Protein AF-0000000085029391 (afdb_homodimer)

InterPro domains:
  IPR008490 Transposase InsH, N-terminal [PF05598] (33-112)
  IPR025668 Transposase DDE domain [PF13751] (390-514)
  IPR047629 IS1182 transposase [NF033551] (15-514)

Nearest PDB structures (foldseek):
  9bw1-assembly1_P  TM=3.018E-01  e=3.398E-02  Peltigera membranacea
  9bw1-assembly1_P  TM=3.018E-01  e=4.325E-02  Peltigera membranacea

pLDDT: mean 82.7, std 14.96, range [21.61, 97.75]

Foldseek 3Di:
DPPPPVPVPPCPVDDQLVVLVVVDDPLDLLVVLVVLVVVFDPVVLCVQPPPPPDDDDQQDLSLLVSLLLVQCLVQLFDALQRSQVCCQPPSSNVNSRVSDGDHSVSSVVSCVRRQLPCLQVVLLRSLVSLCVVVVFDQQFKQKDKAKFFEPADFPFKDFLVVLVVVQQVLLVVVLVLQVVVCVVCVVPPDHQDRDSHDDLVSLVVVLVVLCVVVVDDPVPADDDPPDDGDPSSVSSVVSVVSSVSNVVSVVLNVLQDDQAGMAGPGFSLWHWEFHPDDPVRDTDTHGIWMKMFIDIPLATNWIDIHRHHQPLVVLVVGQVRSCVSVVAGHQEYAYEQSNDDPQNLVVCVVRNHDYLYHHPCRCVCPPVPCSVVPQLDQVNFDADPVGFGAHPQGFTWDWDDWDFDPPRPVRFIKTKTFTPDCPPPPCCVVNDDDPGTDIDIDRPVVVVSNVSNSVQCPDPVNVVSNVVSCCSVVVLVCCSCPVSVRRHQDDGDDSVSVSSVSSSSSSSNSSVSSVVVVVVVVVVD/DPPCPPPPPPPLPDPQLVVLVVVDDPLDLLVVLVVLVVVFDCVVLCVQPPPPPDDDDQQDLSLLVSLLLVQCLVQLFDALQRSQVCCQPPSSNVNSRVSDGDHSVSSVVSCVRRQLPCLQVVLLRSLVSLCVVVVFAQQFKQKDKAKFFEPADFPFKDFLVVLVVVQQVLLVVVLVLQVVVCVVCVVPPDHQDRDSHDDLVSLVVVLVVLCVVVVDDPVPADDDPPDDGDPSSVSSVVSVVSSVSNVVSVVLNVLQDDQAGMAGPGFSLWHWEFHQDDPVRDTDTHGIWMKMFIDIPLATNWIDIHRHHQPLVVLVVGQVRSCVSVVAGHQEYAYEQSNDDPQNLVVCVVRNHDYQYHHPCRCVCPPVPCSVVPQLDQVNFDADPVGFTAHPQGFTWDWDDWDFDPPRPVRFIKTKTFTPDCPPPPCCVVNDDDPGTDIDTDRPVVVVSNVSNSVQCPDPVNVVSNVVSCCSVVVLVCCSCPVSVRRHQDDGDDSVSVSSVSSSSSSSNSSVSSVVVVVVVVVVD

Solvent-accessible surface area (backbone atoms only — not comparable to full-atom values): 58174 Å² total; per-residue (Å²): 132,82,77,73,74,75,69,80,66,67,76,85,72,73,74,58,52,66,42,33,56,66,62,46,61,89,81,36,66,63,54,59,49,52,58,56,52,69,75,46,80,63,66,74,60,52,68,76,59,73,81,73,80,82,81,85,83,75,74,61,62,68,35,49,51,51,45,53,50,45,38,15,32,72,48,31,68,63,53,51,62,55,52,26,48,33,21,59,40,24,40,65,43,18,45,52,42,66,66,43,62,62,51,35,65,55,51,49,48,48,45,62,66,46,33,50,86,34,28,66,60,50,35,53,52,54,44,49,54,49,34,65,76,67,63,51,54,64,42,49,28,22,38,46,72,48,74,33,40,43,53,48,62,77,84,42,70,47,49,46,68,60,48,51,52,52,50,54,51,45,33,53,51,48,39,53,52,46,54,53,49,30,64,70,32,54,87,74,77,57,72,77,84,79,59,86,70,79,54,66,66,58,53,52,51,50,51,52,50,47,37,62,73,64,64,61,54,81,88,70,54,75,75,67,93,88,60,83,64,51,70,67,55,49,52,50,52,51,50,52,52,51,45,53,49,50,49,50,48,52,49,52,51,59,63,40,44,88,83,42,60,32,20,24,75,74,20,60,55,26,14,66,32,73,38,84,70,44,87,86,66,49,59,42,75,35,40,16,36,29,37,35,39,27,30,26,85,82,29,70,73,35,78,45,76,37,58,51,82,57,60,43,74,46,51,60,61,46,50,51,52,35,26,72,74,68,73,48,75,40,44,33,44,30,37,51,32,70,44,41,42,72,66,54,49,51,51,25,54,73,69,69,25,48,66,48,44,39,39,77,60,44,56,49,57,71,68,34,56,71,60,53,63,31,62,70,37,76,86,59,37,50,64,47,98,87,69,36,42,27,45,88,86,69,38,48,38,40,84,69,50,75,43,72,50,84,91,48,88,82,64,45,60,33,39,32,28,31,42,73,66,52,82,88,45,91,53,40,76,79,58,35,93,58,96,57,56,50,66,45,77,47,45,67,67,57,51,51,52,48,50,51,36,49,56,49,46,71,32,73,65,28,43,50,52,53,52,48,31,53,49,43,38,52,44,48,54,43,40,43,31,67,74,34,63,50,58,57,44,77,52,61,43,62,61,49,34,46,27,50,53,34,45,34,51,42,7,48,42,52,40,51,51,50,52,53,54,51,50,54,51,59,71,71,101,134,87,81,76,74,78,69,80,66,68,81,80,72,70,74,58,49,66,41,33,56,67,60,46,62,88,81,36,66,62,55,59,49,52,58,55,52,69,74,46,79,64,67,75,60,54,69,75,56,73,80,71,81,80,82,82,82,74,73,60,63,67,35,50,51,51,43,54,51,46,38,15,33,73,48,29,68,60,52,51,62,55,53,24,49,33,22,59,39,24,40,67,43,17,44,52,41,66,65,43,62,62,49,35,66,56,51,50,50,49,43,61,65,46,33,50,88,34,27,66,61,50,35,52,52,54,44,47,52,48,34,66,75,67,63,52,54,63,42,49,28,22,40,45,70,49,74,32,39,43,53,48,61,77,83,42,68,47,49,45,67,60,48,52,52,52,50,54,52,46,32,54,50,49,40,53,50,47,53,54,50,30,62,70,32,54,88,74,76,56,72,78,83,79,59,86,68,80,53,66,67,58,52,51,51,50,51,54,51,46,37,62,73,65,65,60,54,81,87,69,54,74,78,66,94,89,61,82,64,51,70,65,54,50,52,49,52,51,50,50,52,50,43,52,49,50,50,51,48,50,48,52,51,60,63,38,44,89,85,42,60,33,22,24,75,73,19,59,54,25,15,64,32,73,40,83,69,44,88,86,66,50,58,43,73,34,40,17,36,31,37,36,39,28,30,26,85,80,30,69,71,34,76,44,76,35,58,50,83,57,59,46,73,46,51,61,60,47,51,51,52,34,26,72,75,68,72,48,74,39,43,34,45,31,38,52,32,68,43,40,41,71,68,54,50,50,52,24,57,73,69,68,26,47,65,48,44,39,39,77,59,42,55,49,57,69,67,33,55,71,60,54,64,31,62,72,38,76,87,58,37,51,66,46,98,88,68,37,42,28,46,89,87,69,38,47,39,40,82,69,50,75,44,70,48,85,91,48,89,81,64,45,59,30,38,32,30,31,42,75,67,53,81,88,46,90,54,41,77,80,58,35,93,59,97,57,56,51,67,45,76,47,45,65,67,57,49,51,51,48,51,51,37,49,58,49,46,71,30,73,66,30,43,51,51,54,52,48,31,53,49,43,38,51,44,48,53,43,40,43,32,67,72,33,62,50,57,57,45,78,52,59,42,62,62,48,34,47,26,50,52,34,44,32,51,43,7,50,43,50,40,52,50,51,52,52,53,51,50,52,50,58,70,69,100

Sequence (1050 aa):
MKNLTVYYGTPKQGILPAFFSECLDITDPVFTFDRFMEEIDLRKYLSKLPAHELGRIRYNPINMLKTVLFGFMDEGCISLRKLEDNCKVNIRYKYLMDGKHPSYRTFGYFINTVLMNQAESLFYEITQEIITKEHVDLDHLYIDGSKFEANANKYSWVWKKGTEKSRFRLFAKISALLEEINEMLSCGGLKAENNSEYAPEYLELILSKLHEIWELDEERFAHGKGHHKSPEQRNYEKLKVYLQKLKEYGKKLSICGENRNSYSKTDHSATFMRIKRDYMGNDQLLPAYNVQVGIADEYIAVLDVNQYRSDMDCFVPLLEKFYEHHGIYPKYPVADAGYGSFNNYLYCSEHGMEACMKFPMFFKETTDKKYHEDPFRAVNFKTTVDGALLCPNGKKFKFVYRKNIQGNQYGRQEEIYECEDCNGCPYAERCKKTPHNRRISLNRELTKVHADVIGRLTDTRGFLLRRNRAIQAEGTFGVMKNDREYDRIVRRGMDSVKMEVFLVSIGFNLYKYHRKQQAHMDMAAMKNLTVYYGTPKQGILPAFFSECLDITDPVFTFDRFMEEIDLRKYLSKLPAHELGRIRYNPINMLKTVLFGFMDEGCISLRKLEDNCKVNIRYKYLMDGKHPSYRTFGYFINTVLMNQAESLFYEITQEIITKEHVDLDHLYIDGSKFEANANKYSWVWKKGTEKSRFRLFAKISALLEEINEMLSCGGLKAENNSEYAPEYLELILSKLHEIWELDEERFAHGKGHHKSPEQRNYEKLKVYLQKLKEYGKKLSICGENRNSYSKTDHSATFMRIKRDYMGNDQLLPAYNVQVGIADEYIAVLDVNQYRSDMDCFVPLLEKFYEHHGIYPKYPVADAGYGSFNNYLYCSEHGMEACMKFPMFFKETTDKKYHEDPFRAVNFKTTVDGALLCPNGKKFKFVYRKNIQGNQYGRQEEIYECEDCNGCPYAERCKKTPHNRRISLNRELTKVHADVIGRLTDTRGFLLRRNRAIQAEGTFGVMKNDREYDRIVRRGMDSVKMEVFLVSIGFNLYKYHRKQQAHMDMAA

Secondary structure (DSSP, 8-state):
-------------SSHHHHHHHTS-TT-HHHHHHHHHHTS-GGGGGTTS----SSS----HHHHHHHHHHHHHHHSS--HHHHHHHHHHBHHHHHHTTT----HHHHHHHIIIIITTTHHHHHHHHHHHHHHHHT---SEEEEEEEEEE-SS-TT-EEEHHHHHHHHHHHHHHHHHHHHHHHHHHGGGT--PPP-SS--HHHHHHHHHHHHHHTT--GGG---STT----HHHHHHHHHHHHHHHHHHHHHHHHHH-SS-SEEESSSTT-EEEEEE--TTS-EEEEEEEEEEEEEETTEEEEEEEES-S-GGGGHHHHHHHHHHHHSS--SEEEE-GGG--HHHHHHHHHTT---EE--TTHHHHHT-HHHHT-TTSGGGPEEPTTS-EE-TTSPBEEEEEEEEPTT-TT--EEEEEEES--TT-TTHHHH-SSSSPPEEEE-HHHHHHHHHHHHHHHSHHHHHHHHHHHHHHHHHHHIIIIIS---B--S-SHHHHHHHHHHHHHHHHHHHHHHHHHHHHHHH-/-------------SHHHHHHHHTS-TT-HHHHHHHHHHTS-GGGGGTTS----SSS----HHHHHHHHHHHHHHHSS--HHHHHHHHHHBHHHHHHTTT----HHHHHHHIIIIITTTHHHHHHHHHHHHHHHHT---SEEEEEEEEEE-SS-TT-EEEHHHHHHHHHHHHHHHHHHHHHHHHHHGGGT--PPP-SS--HHHHHHHHHHHHHHTT--GGG---STT----HHHHHHHHHHHHHHHHHHHHHHHHHH-SS-SEEESSSTT-EEEEEE--TTS-EEEEEEEEEEEEEETTEEEEEEEES-S-GGGGHHHHHHHHHHHHSS--SEEEE-GGG--HHHHHHHHHTT---EE--TTHHHHHT-HHHHT-TTSGGGPEEPTTS-EE-TTSPBEEEEEEEEPTT-TT--EEEEEEES--TT-TTHHHH-SSSSPPEEEE-HHHHHHHHHHHHHHHSHHHHHHHHHHHHHHH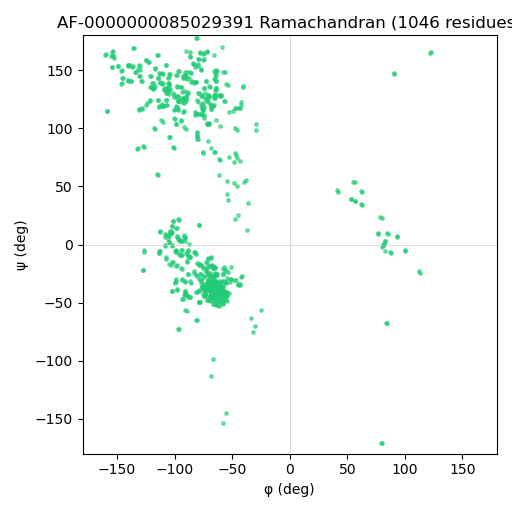HHHHIIIIIS---B--S-SHHHHHHHHHHHHHHHHHHHHHHHHHHHHHHH-

Radius of gyration: 37.94 Å; Cα contacts (8 Å, |Δi|>4): 1454; chains: 2; bounding box: 98×100×116 Å

Organism: Acidaminococcus fermentans (strain ATCC 25085 / DSM 20731 / CCUG 9996 / CIP 106432 / VR4) (NCBI:txid591001)

Structure (mmCIF, N/CA/C/O backbone):
data_AF-0000000085029391-model_v1
#
loop_
_entity.id
_entity.type
_entity.pdbx_description
1 polymer 'Transposase IS4 family protein'
#
loop_
_atom_site.group_PDB
_atom_site.id
_atom_site.type_symbol
_atom_site.label_atom_id
_atom_site.label_alt_id
_atom_site.label_comp_id
_atom_site.label_asym_id
_atom_site.label_entity_id
_atom_site.label_seq_id
_atom_site.pdbx_PDB_ins_code
_atom_site.Cartn_x
_atom_site.Cartn_y
_atom_site.Cartn_z
_atom_site.occupancy
_atom_site.B_iso_or_equiv
_atom_site.auth_seq_id
_atom_site.auth_comp_id
_atom_site.auth_asym_id
_atom_site.auth_atom_id
_atom_site.pdbx_PDB_model_num
ATOM 1 N N . MET A 1 1 ? 47.875 -25.531 -34.531 1 21.61 1 MET A N 1
ATOM 2 C CA . MET A 1 1 ? 46.656 -24.844 -34.156 1 21.61 1 MET A CA 1
ATOM 3 C C . MET A 1 1 ? 46.594 -24.578 -32.656 1 21.61 1 MET A C 1
ATOM 5 O O . MET A 1 1 ? 46.188 -25.453 -31.891 1 21.61 1 MET A O 1
ATOM 9 N N . LYS A 1 2 ? 47.562 -23.844 -32.031 1 22.62 2 LYS A N 1
ATOM 10 C CA . LYS A 1 2 ? 48 -23.766 -30.656 1 22.62 2 LYS A CA 1
ATOM 11 C C . LYS A 1 2 ? 46.938 -23.141 -29.766 1 22.62 2 LYS A C 1
ATOM 13 O O . LYS A 1 2 ? 46.5 -22.016 -30.016 1 22.62 2 LYS A O 1
ATOM 18 N N . ASN A 1 3 ? 46 -24.016 -29.359 1 22.92 3 ASN A N 1
ATOM 19 C CA . ASN A 1 3 ? 44.719 -23.844 -28.656 1 22.92 3 ASN A CA 1
ATOM 20 C C . ASN A 1 3 ? 44.906 -23.078 -27.344 1 22.92 3 ASN A C 1
ATOM 22 O O . ASN A 1 3 ? 45.406 -23.641 -26.375 1 22.92 3 ASN A O 1
ATOM 26 N N . LEU A 1 4 ? 45.5 -21.906 -27.375 1 23.83 4 LEU A N 1
ATOM 27 C CA . LEU A 1 4 ? 45.938 -21.094 -26.219 1 23.83 4 LEU A CA 1
ATOM 28 C C . LEU A 1 4 ? 44.75 -20.734 -25.344 1 23.83 4 LEU A C 1
ATOM 30 O O . LEU A 1 4 ? 43.844 -20 -25.781 1 23.83 4 LEU A O 1
ATOM 34 N N . THR A 1 5 ? 44.219 -21.703 -24.609 1 25.64 5 THR A N 1
ATOM 35 C CA . THR A 1 5 ? 43.156 -21.656 -23.609 1 25.64 5 THR A CA 1
ATOM 36 C C . THR A 1 5 ? 43.375 -20.531 -22.609 1 25.64 5 THR A C 1
ATOM 38 O O . THR A 1 5 ? 44.406 -20.531 -21.891 1 25.64 5 THR A O 1
ATOM 41 N N . VAL A 1 6 ? 43.219 -19.297 -23.016 1 26.09 6 VAL A N 1
ATOM 42 C CA . VAL A 1 6 ? 43.5 -18.078 -22.266 1 26.09 6 VAL A CA 1
ATOM 43 C C . VAL A 1 6 ? 42.906 -18.203 -20.859 1 26.09 6 VAL A C 1
ATOM 45 O O . VAL A 1 6 ? 41.688 -18.359 -20.703 1 26.09 6 VAL A O 1
ATOM 48 N N . TYR A 1 7 ? 43.562 -18.938 -20 1 25.64 7 TYR A N 1
ATOM 49 C CA . TYR A 1 7 ? 43.344 -19.031 -18.547 1 25.64 7 TYR A CA 1
ATOM 50 C C . TYR A 1 7 ? 43.125 -17.656 -17.953 1 25.64 7 TYR A C 1
ATOM 52 O O . TYR A 1 7 ? 43.938 -16.75 -18.094 1 25.64 7 TYR A O 1
ATOM 60 N N . TYR A 1 8 ? 42 -17.125 -18.234 1 28.2 8 TYR A N 1
ATOM 61 C CA . TYR A 1 8 ? 41.625 -15.805 -17.734 1 28.2 8 TYR A CA 1
ATOM 62 C C . TYR A 1 8 ? 41.969 -15.672 -16.25 1 28.2 8 TYR A C 1
ATOM 64 O O . TYR A 1 8 ? 41.062 -15.797 -15.406 1 28.2 8 TYR A O 1
ATOM 72 N N . GLY A 1 9 ? 43 -16.484 -15.789 1 30.05 9 GLY A N 1
ATOM 73 C CA . GLY A 1 9 ? 43.562 -16.203 -14.469 1 30.05 9 GLY A CA 1
ATOM 74 C C . GLY A 1 9 ? 44.031 -14.773 -14.297 1 30.05 9 GLY A C 1
ATOM 75 O O . GLY A 1 9 ? 45.125 -14.414 -14.773 1 30.05 9 GLY A O 1
ATOM 76 N N . THR A 1 10 ? 43.375 -13.812 -14.797 1 28.16 10 THR A N 1
ATOM 77 C CA . THR A 1 10 ? 44.062 -12.539 -14.68 1 28.16 10 THR A CA 1
ATOM 78 C C . THR A 1 10 ? 44.688 -12.383 -13.281 1 28.16 10 THR A C 1
ATOM 80 O O . THR A 1 10 ? 44.062 -12.766 -12.289 1 28.16 10 THR A O 1
ATOM 83 N N . PRO A 1 11 ? 45.969 -12.266 -13.109 1 28.12 11 PRO A N 1
ATOM 84 C CA . PRO A 1 11 ? 46.75 -11.82 -11.938 1 28.12 11 PRO A CA 1
ATOM 85 C C . PRO A 1 11 ? 46.062 -10.672 -11.195 1 28.12 11 PRO A C 1
ATOM 87 O O . PRO A 1 11 ? 46.719 -9.844 -10.57 1 28.12 11 PRO A O 1
ATOM 90 N N . LYS A 1 12 ? 44.938 -10.359 -11.414 1 30.16 12 LYS A N 1
ATOM 91 C CA . LYS A 1 12 ? 44.312 -9.312 -10.602 1 30.16 12 LYS A CA 1
ATOM 92 C C . LYS A 1 12 ? 44.719 -9.438 -9.141 1 30.16 12 LYS A C 1
ATOM 94 O O . LYS A 1 12 ? 44.156 -10.242 -8.398 1 30.16 12 LYS A O 1
ATOM 99 N N . GLN A 1 13 ? 45.844 -9.492 -8.586 1 31.36 13 GLN A N 1
ATOM 100 C CA . GLN A 1 13 ? 46.812 -9.406 -7.504 1 31.36 13 GLN A CA 1
ATOM 101 C C . GLN A 1 13 ? 46.344 -8.469 -6.406 1 31.36 13 GLN A C 1
ATOM 103 O O . GLN A 1 13 ? 46.844 -8.508 -5.281 1 31.36 13 GLN A O 1
ATOM 108 N N . GLY A 1 14 ? 46.031 -7.188 -6.727 1 31.88 14 GLY A N 1
ATOM 109 C CA . GLY A 1 14 ? 46.094 -5.969 -5.934 1 31.88 14 GLY A CA 1
ATOM 110 C C . GLY A 1 14 ? 45.25 -6.035 -4.68 1 31.88 14 GLY A C 1
ATOM 111 O O . GLY A 1 14 ? 44.406 -6.938 -4.535 1 31.88 14 GLY A O 1
ATOM 112 N N . ILE A 1 15 ? 45.312 -4.961 -3.545 1 37.5 15 ILE A N 1
ATOM 113 C CA . ILE A 1 15 ? 45 -4.453 -2.211 1 37.5 15 ILE A CA 1
ATOM 114 C C . ILE A 1 15 ? 43.5 -4.398 -2.018 1 37.5 15 ILE A C 1
ATOM 116 O O . ILE A 1 15 ? 43 -4.602 -0.909 1 37.5 15 ILE A O 1
ATOM 120 N N . LEU A 1 16 ? 42.625 -4.367 -3.047 1 44.44 16 LEU A N 1
ATOM 121 C CA . LEU A 1 16 ? 41.281 -3.838 -2.98 1 44.44 16 LEU A CA 1
ATOM 122 C C . LEU A 1 16 ? 40.281 -4.922 -2.559 1 44.44 16 LEU A C 1
ATOM 124 O O . LEU A 1 16 ? 39.438 -4.695 -1.687 1 44.44 16 LEU A O 1
ATOM 128 N N . PRO A 1 17 ? 40.219 -6.035 -3.312 1 48.47 17 PRO A N 1
ATOM 129 C CA . PRO A 1 17 ? 39.219 -7.008 -2.852 1 48.47 17 PRO A CA 1
ATOM 130 C C . PRO A 1 17 ? 39.531 -7.543 -1.454 1 48.47 17 PRO A C 1
ATOM 132 O O . PRO A 1 17 ? 38.594 -7.773 -0.666 1 48.47 17 PRO A O 1
ATOM 135 N N . ALA A 1 18 ? 40.812 -7.926 -1.28 1 50.72 18 ALA A N 1
ATOM 136 C CA . ALA A 1 18 ? 41.219 -8.328 0.064 1 50.72 18 ALA A CA 1
ATOM 137 C C . ALA A 1 18 ? 40.844 -7.258 1.089 1 50.72 18 ALA A C 1
ATOM 139 O O . ALA A 1 18 ? 40.438 -7.578 2.209 1 50.72 18 ALA A O 1
ATOM 140 N N . PHE A 1 19 ? 40.875 -6.086 0.433 1 60.16 19 PHE A N 1
ATOM 141 C CA . PHE A 1 19 ? 40.562 -4.926 1.264 1 60.16 19 PHE A CA 1
ATOM 142 C C . PHE A 1 19 ? 39.062 -4.902 1.636 1 60.16 19 PHE A C 1
ATOM 144 O O . PHE A 1 19 ? 38.719 -4.672 2.795 1 60.16 19 PHE A O 1
ATOM 151 N N . PHE A 1 20 ? 38.281 -5.418 0.651 1 68.31 20 PHE A N 1
ATOM 152 C CA . PHE A 1 20 ? 36.844 -5.344 0.966 1 68.31 20 PHE A CA 1
ATOM 153 C C . PHE A 1 20 ? 36.469 -6.414 1.979 1 68.31 20 PHE A C 1
ATOM 155 O O . PHE A 1 20 ? 35.656 -6.164 2.871 1 68.31 20 PHE A O 1
ATOM 162 N N . SER A 1 21 ? 37.125 -7.5 1.788 1 73.06 21 SER A N 1
ATOM 163 C CA . SER A 1 21 ? 36.812 -8.602 2.699 1 73.06 21 SER A CA 1
ATOM 164 C C . SER A 1 21 ? 37.25 -8.273 4.125 1 73.06 21 SER A C 1
ATOM 166 O O . SER A 1 21 ? 36.594 -8.68 5.086 1 73.06 21 SER A O 1
ATOM 168 N N . GLU A 1 22 ? 38.219 -7.477 4.152 1 74.44 22 GLU A N 1
ATOM 169 C CA . GLU A 1 22 ? 38.75 -7.133 5.473 1 74.44 22 GLU A CA 1
ATOM 170 C C . GLU A 1 22 ? 37.875 -6.098 6.164 1 74.44 22 GLU A C 1
ATOM 172 O O . GLU A 1 22 ? 37.875 -5.984 7.391 1 74.44 22 GLU A O 1
ATOM 177 N N . CYS A 1 23 ? 37.125 -5.516 5.324 1 75.94 23 CYS A N 1
ATOM 178 C CA . CYS A 1 23 ? 36.281 -4.461 5.867 1 75.94 23 CYS A CA 1
ATOM 179 C C . CYS A 1 23 ? 34.938 -5.031 6.359 1 75.94 23 CYS A C 1
ATOM 181 O O . CYS A 1 23 ? 34.156 -4.32 6.98 1 75.94 23 CYS A O 1
ATOM 183 N N . LEU A 1 24 ? 34.75 -6.395 6.105 1 84.31 24 LEU A N 1
ATOM 184 C CA . LEU A 1 24 ? 33.5 -7 6.469 1 84.31 24 LEU A CA 1
ATOM 185 C C . LEU A 1 24 ? 33.656 -7.961 7.641 1 84.31 24 LEU A C 1
ATOM 187 O O . LEU A 1 24 ? 34.719 -8.531 7.832 1 84.31 24 LEU A O 1
ATOM 191 N N . ASP A 1 25 ? 32.656 -8.023 8.438 1 83.38 25 ASP A N 1
ATOM 192 C CA . ASP A 1 25 ? 32.656 -8.992 9.523 1 83.38 25 ASP A CA 1
ATOM 193 C C . ASP A 1 25 ? 32.625 -10.422 8.992 1 83.38 25 ASP A C 1
ATOM 195 O O . ASP A 1 25 ? 32.031 -10.688 7.945 1 83.38 25 ASP A O 1
ATOM 199 N N . ILE A 1 26 ? 33.156 -11.312 9.633 1 80.62 26 ILE A N 1
ATOM 200 C CA . ILE A 1 26 ? 33.281 -12.703 9.227 1 80.62 26 ILE A CA 1
ATOM 201 C C . ILE A 1 26 ? 31.891 -13.328 9.086 1 80.62 26 ILE A C 1
ATOM 203 O O . ILE A 1 26 ? 31.688 -14.227 8.266 1 80.62 26 ILE A O 1
ATOM 207 N N . THR A 1 27 ? 30.938 -12.766 9.805 1 84.69 27 THR A N 1
ATOM 208 C CA . THR A 1 27 ? 29.609 -13.359 9.789 1 84.69 27 THR A CA 1
ATOM 209 C C . THR A 1 27 ? 28.703 -12.617 8.82 1 84.69 27 THR A C 1
ATOM 211 O O . THR A 1 27 ? 27.484 -12.82 8.82 1 84.69 27 THR A O 1
ATOM 214 N N . ASP A 1 28 ? 29.359 -11.859 8.039 1 90.5 28 ASP A N 1
ATOM 215 C CA . ASP A 1 28 ? 28.562 -11.094 7.098 1 90.5 28 ASP A CA 1
ATOM 216 C C . ASP A 1 28 ? 27.828 -12.008 6.121 1 90.5 28 ASP A C 1
ATOM 218 O O . ASP A 1 28 ? 28.391 -13 5.652 1 90.5 28 ASP A O 1
ATOM 222 N N . PRO A 1 29 ? 26.609 -11.695 5.785 1 92.69 29 PRO A N 1
ATOM 223 C CA . PRO A 1 29 ? 25.797 -12.547 4.914 1 92.69 29 PRO A CA 1
ATOM 224 C C . PRO A 1 29 ? 26.438 -12.789 3.551 1 92.69 29 PRO A C 1
ATOM 226 O O . PRO A 1 29 ? 26.188 -13.82 2.922 1 92.69 29 PRO A O 1
ATOM 229 N N . VAL A 1 30 ? 27.281 -11.914 3.09 1 94.19 30 VAL A N 1
ATOM 230 C CA . VAL A 1 30 ? 27.875 -12.031 1.757 1 94.19 30 VAL A CA 1
ATOM 231 C C . VAL A 1 30 ? 28.797 -13.242 1.706 1 94.19 30 VAL A C 1
ATOM 233 O O . VAL A 1 30 ? 28.922 -13.891 0.666 1 94.19 30 VAL A O 1
ATOM 236 N N . PHE A 1 31 ? 29.469 -13.578 2.797 1 91.56 31 PHE A N 1
ATOM 237 C CA . PHE A 1 31 ? 30.391 -14.711 2.82 1 91.56 31 PHE A CA 1
ATOM 238 C C . PHE A 1 31 ? 29.625 -16.031 2.822 1 91.56 31 PHE A C 1
ATOM 240 O O . PHE A 1 31 ? 30.016 -16.984 2.141 1 91.56 31 PHE A O 1
ATOM 247 N N . THR A 1 32 ? 28.531 -16.078 3.629 1 92.25 32 THR A N 1
ATOM 248 C CA . THR A 1 32 ? 27.672 -17.266 3.6 1 92.25 32 THR A CA 1
ATOM 249 C C . THR A 1 32 ? 27.109 -17.484 2.201 1 92.25 32 THR A C 1
ATOM 251 O O . THR A 1 32 ? 27.062 -18.625 1.719 1 92.25 32 THR A O 1
ATOM 254 N N . PHE A 1 33 ? 26.688 -16.438 1.604 1 96.19 33 PHE A N 1
ATOM 255 C CA . PHE A 1 33 ? 26.125 -16.484 0.261 1 96.19 33 PHE A CA 1
ATOM 256 C C . PHE A 1 33 ? 27.156 -16.969 -0.748 1 96.19 33 PHE A C 1
ATOM 258 O O . PHE A 1 33 ? 26.875 -17.859 -1.551 1 96.19 33 PHE A O 1
ATOM 265 N N . ASP A 1 34 ? 28.328 -16.375 -0.683 1 93.38 34 ASP A N 1
ATOM 266 C CA . ASP A 1 34 ? 29.375 -16.703 -1.648 1 93.38 34 ASP A CA 1
ATOM 267 C C . ASP A 1 34 ? 29.812 -18.156 -1.526 1 93.38 34 ASP A C 1
ATOM 269 O O . ASP A 1 34 ? 30.031 -18.828 -2.535 1 93.38 34 ASP A O 1
ATOM 273 N N . ARG A 1 35 ? 29.922 -18.625 -0.327 1 91.88 35 ARG A N 1
ATOM 274 C CA . ARG A 1 35 ? 30.281 -20.016 -0.091 1 91.88 35 ARG A CA 1
ATOM 275 C C . ARG A 1 35 ? 29.203 -20.969 -0.623 1 91.88 35 ARG A C 1
ATOM 277 O O . ARG A 1 35 ? 29.5 -22 -1.197 1 91.88 35 ARG A O 1
ATOM 284 N N . PHE A 1 36 ? 28.031 -20.609 -0.406 1 94.62 36 PHE A N 1
ATOM 285 C CA . PHE A 1 36 ? 26.906 -21.406 -0.87 1 94.62 36 PHE A CA 1
ATOM 286 C C . PHE A 1 36 ? 26.875 -21.469 -2.393 1 94.62 36 PHE A C 1
ATOM 288 O O . PHE A 1 36 ? 26.625 -22.531 -2.971 1 94.62 36 PHE A O 1
ATOM 295 N N . MET A 1 37 ? 27.125 -20.375 -3.074 1 93.94 37 MET A N 1
ATOM 296 C CA . MET A 1 37 ? 27.062 -20.281 -4.531 1 93.94 37 MET A CA 1
ATOM 297 C C . MET A 1 37 ? 28.188 -21.094 -5.172 1 93.94 37 MET A C 1
ATOM 299 O O . MET A 1 37 ? 28.062 -21.547 -6.312 1 93.94 37 MET A O 1
ATOM 303 N N . GLU A 1 38 ? 29.266 -21.234 -4.488 1 90.44 38 GLU A N 1
ATOM 304 C CA . GLU A 1 38 ? 30.391 -22 -5.016 1 90.44 38 GLU A CA 1
ATOM 305 C C . GLU A 1 38 ? 30.031 -23.484 -5.152 1 90.44 38 GLU A C 1
ATOM 307 O O . GLU A 1 38 ? 30.641 -24.203 -5.941 1 90.44 38 GLU A O 1
ATOM 312 N N . GLU A 1 39 ? 29.062 -23.875 -4.461 1 89.81 39 GLU A N 1
ATOM 313 C CA . GLU A 1 39 ? 28.656 -25.281 -4.484 1 89.81 39 GLU A CA 1
ATOM 314 C C . GLU A 1 39 ? 27.688 -25.562 -5.637 1 89.81 39 GLU A C 1
ATOM 316 O O . GLU A 1 39 ? 27.406 -26.719 -5.957 1 89.81 39 GLU A O 1
ATOM 321 N N . ILE A 1 40 ? 27.219 -24.562 -6.238 1 91.06 40 ILE A N 1
ATOM 322 C CA . ILE A 1 40 ? 26.281 -24.703 -7.34 1 91.06 40 ILE A CA 1
ATOM 323 C C . ILE A 1 40 ? 26.984 -24.438 -8.664 1 91.06 40 ILE A C 1
ATOM 325 O O . ILE A 1 40 ? 27.844 -23.547 -8.758 1 91.06 40 ILE A O 1
ATOM 329 N N . ASP A 1 41 ? 26.719 -25.234 -9.641 1 87.81 41 ASP A N 1
ATOM 330 C CA . ASP A 1 41 ? 27.297 -25 -10.961 1 87.81 41 ASP A CA 1
ATOM 331 C C . ASP A 1 41 ? 26.531 -23.922 -11.719 1 87.81 41 ASP A C 1
ATOM 333 O O . ASP A 1 41 ? 25.625 -24.219 -12.508 1 87.81 41 ASP A O 1
ATOM 337 N N . LEU A 1 42 ? 26.953 -22.75 -11.562 1 87.75 42 LEU A N 1
ATOM 338 C CA . LEU A 1 42 ? 26.281 -21.609 -12.156 1 87.75 42 LEU A CA 1
ATOM 339 C C . LEU A 1 42 ? 26.625 -21.469 -13.641 1 87.75 42 LEU A C 1
ATOM 341 O O . LEU A 1 42 ? 25.922 -20.781 -14.383 1 87.75 42 LEU A O 1
ATOM 345 N N . ARG A 1 43 ? 27.641 -22.094 -14.109 1 84.62 43 ARG A N 1
ATOM 346 C CA . ARG A 1 43 ? 28.125 -21.953 -15.484 1 84.62 43 ARG A CA 1
ATOM 347 C C . ARG A 1 43 ? 27.109 -22.516 -16.469 1 84.62 43 ARG A C 1
ATOM 349 O O . ARG A 1 43 ? 27.016 -22.047 -17.609 1 84.62 43 ARG A O 1
ATOM 356 N N . LYS A 1 44 ? 26.344 -23.438 -16.016 1 85 44 LYS A N 1
ATOM 357 C CA . LYS A 1 44 ? 25.344 -24.062 -16.875 1 85 44 LYS A CA 1
ATOM 358 C C . LYS A 1 44 ? 24.281 -23.062 -17.328 1 85 44 LYS A C 1
ATOM 360 O O . LYS A 1 44 ? 23.672 -23.219 -18.375 1 85 44 LYS A O 1
ATOM 365 N N . TYR A 1 45 ? 24.125 -22.078 -16.562 1 83.31 45 TYR A N 1
ATOM 366 C CA . TYR A 1 45 ? 23.047 -21.125 -16.828 1 83.31 45 TYR A CA 1
ATOM 367 C C . TYR A 1 45 ? 23.578 -19.953 -17.641 1 83.31 45 TYR A C 1
ATOM 369 O O . TYR A 1 45 ? 22.812 -19.062 -18.047 1 83.31 45 TYR A O 1
ATOM 377 N N . LEU A 1 46 ? 24.891 -19.906 -17.891 1 81.19 46 LEU A N 1
ATOM 378 C CA . LEU A 1 46 ? 25.5 -18.781 -18.578 1 81.19 46 LEU A CA 1
ATOM 379 C C . LEU A 1 46 ? 25.812 -19.141 -20.031 1 81.19 46 LEU A C 1
ATOM 381 O O . LEU A 1 46 ? 26.469 -18.375 -20.734 1 81.19 46 LEU A O 1
ATOM 385 N N . SER A 1 47 ? 25.344 -20.25 -20.531 1 71.69 47 SER A N 1
ATOM 386 C CA . SER A 1 47 ? 25.672 -20.75 -21.859 1 71.69 47 SER A CA 1
ATOM 387 C C . SER A 1 47 ? 25.047 -19.875 -22.938 1 71.69 47 SER A C 1
ATOM 389 O O . SER A 1 47 ? 25.562 -19.781 -24.062 1 71.69 47 SER A O 1
ATOM 391 N N . LYS A 1 48 ? 24 -19.203 -22.609 1 66.44 48 LYS A N 1
ATOM 392 C CA . LYS A 1 48 ? 23.266 -18.453 -23.625 1 66.44 48 LYS A CA 1
ATOM 393 C C . LYS A 1 48 ? 23.922 -17.078 -23.859 1 66.44 48 LYS A C 1
ATOM 395 O O . LYS A 1 48 ? 23.469 -16.312 -24.703 1 66.44 48 LYS A O 1
ATOM 400 N N . LEU A 1 49 ? 24.875 -16.781 -23.062 1 69.31 49 LEU A N 1
ATOM 401 C CA . LEU A 1 49 ? 25.484 -15.469 -23.281 1 69.31 49 LEU A CA 1
ATOM 402 C C . LEU A 1 49 ? 26.312 -15.453 -24.562 1 69.31 49 LEU A C 1
ATOM 404 O O . LEU A 1 49 ? 27.125 -16.359 -24.797 1 69.31 49 LEU A O 1
ATOM 408 N N . PRO A 1 50 ? 25.703 -14.781 -25.688 1 60.91 50 PRO A N 1
ATOM 409 C CA . PRO A 1 50 ? 26.438 -14.734 -26.969 1 60.91 50 PRO A CA 1
ATOM 410 C C . PRO A 1 50 ? 27.922 -14.438 -26.766 1 60.91 50 PRO A C 1
ATOM 412 O O . PRO A 1 50 ? 28.297 -13.703 -25.859 1 60.91 50 PRO A O 1
ATOM 415 N N . ALA A 1 51 ? 28.766 -15.398 -27.281 1 52.91 51 ALA A N 1
ATOM 416 C CA . ALA A 1 51 ? 30.188 -15.133 -27.344 1 52.91 51 ALA A CA 1
ATOM 417 C C . ALA A 1 51 ? 30.469 -13.758 -27.969 1 52.91 51 ALA A C 1
ATOM 419 O O . ALA A 1 51 ? 30.203 -13.531 -29.141 1 52.91 51 ALA A O 1
ATOM 420 N N . HIS A 1 52 ? 29.969 -12.672 -27.609 1 48.44 52 HIS A N 1
ATOM 421 C CA . HIS A 1 52 ? 30.25 -11.453 -28.359 1 48.44 52 HIS A CA 1
ATOM 422 C C . HIS A 1 52 ? 31.75 -11.32 -28.641 1 48.44 52 HIS A C 1
ATOM 424 O O . HIS A 1 52 ? 32.562 -11.422 -27.734 1 48.44 52 HIS A O 1
ATOM 430 N N . GLU A 1 53 ? 32.312 -11.641 -29.844 1 41.66 53 GLU A N 1
ATOM 431 C CA . GLU A 1 53 ? 33.562 -11.25 -30.453 1 41.66 53 GLU A CA 1
ATOM 432 C C . GLU A 1 53 ? 33.969 -9.844 -30.031 1 41.66 53 GLU A C 1
ATOM 434 O O . GLU A 1 53 ? 35.156 -9.5 -30.047 1 41.66 53 GLU A O 1
ATOM 439 N N . LEU A 1 54 ? 33.344 -8.711 -30.562 1 38.69 54 LEU A N 1
ATOM 440 C CA . LEU A 1 54 ? 33.906 -7.363 -30.641 1 38.69 54 LEU A CA 1
ATOM 441 C C . LEU A 1 54 ? 34.344 -6.887 -29.266 1 38.69 54 LEU A C 1
ATOM 443 O O . LEU A 1 54 ? 34.031 -7.52 -28.25 1 38.69 54 LEU A O 1
ATOM 447 N N . GLY A 1 55 ? 34.188 -5.355 -28.891 1 37.94 55 GLY A N 1
ATOM 448 C CA . GLY A 1 55 ? 34.844 -4.297 -28.141 1 37.94 55 GLY A CA 1
ATOM 449 C C . GLY A 1 55 ? 34.812 -4.523 -26.641 1 37.94 55 GLY A C 1
ATOM 450 O O . GLY A 1 55 ? 35.844 -4.703 -26 1 37.94 55 GLY A O 1
ATOM 451 N N . ARG A 1 56 ? 34 -3.561 -25.828 1 44.25 56 ARG A N 1
ATOM 452 C CA . ARG A 1 56 ? 34.125 -3.189 -24.422 1 44.25 56 ARG A CA 1
ATOM 453 C C . ARG A 1 56 ? 33.938 -4.406 -23.531 1 44.25 56 ARG A C 1
ATOM 455 O O . ARG A 1 56 ? 32.969 -5.145 -23.656 1 44.25 56 ARG A O 1
ATOM 462 N N . ILE A 1 57 ? 34.969 -4.938 -23.047 1 48.22 57 ILE A N 1
ATOM 463 C CA . ILE A 1 57 ? 35.25 -6.047 -22.156 1 48.22 57 ILE A CA 1
ATOM 464 C C . ILE A 1 57 ? 34.094 -6.234 -21.188 1 48.22 57 ILE A C 1
ATOM 466 O O . ILE A 1 57 ? 33.75 -5.32 -20.438 1 48.22 57 ILE A O 1
ATOM 470 N N . ARG A 1 58 ? 33.094 -7.273 -21.281 1 63.47 58 ARG A N 1
ATOM 471 C CA . ARG A 1 58 ? 31.938 -7.867 -20.625 1 63.47 58 ARG A CA 1
ATOM 472 C C . ARG A 1 58 ? 32.219 -8.156 -19.156 1 63.47 58 ARG A C 1
ATOM 474 O O . ARG A 1 58 ? 33.344 -8.539 -18.797 1 63.47 58 ARG A O 1
ATOM 481 N N . TYR A 1 59 ? 31.75 -7.703 -18.141 1 83.88 59 TYR A N 1
ATOM 482 C CA . TYR A 1 59 ? 31.781 -8.086 -16.734 1 83.88 59 TYR A CA 1
ATOM 483 C C . TYR A 1 59 ? 31.656 -9.602 -16.578 1 83.88 59 TYR A C 1
ATOM 485 O O . TYR A 1 59 ? 31.078 -10.266 -17.438 1 83.88 59 TYR A O 1
ATOM 493 N N . ASN A 1 60 ? 32.531 -10.211 -15.656 1 87 60 ASN A N 1
ATOM 494 C CA . ASN A 1 60 ? 32.406 -11.633 -15.367 1 87 60 ASN A CA 1
ATOM 495 C C . ASN A 1 60 ? 30.969 -12.039 -15.117 1 87 60 ASN A C 1
ATOM 497 O O . ASN A 1 60 ? 30.328 -11.547 -14.18 1 87 60 ASN A O 1
ATOM 501 N N . PRO A 1 61 ? 30.469 -12.914 -15.977 1 88.75 61 PRO A N 1
ATOM 502 C CA . PRO A 1 61 ? 29.062 -13.258 -15.867 1 88.75 61 PRO A CA 1
ATOM 503 C C . PRO A 1 61 ? 28.719 -13.953 -14.555 1 88.75 61 PRO A C 1
ATOM 505 O O . PRO A 1 61 ? 27.594 -13.82 -14.055 1 88.75 61 PRO A O 1
ATOM 508 N N . ILE A 1 62 ? 29.625 -14.727 -14.047 1 90.75 62 ILE A N 1
ATOM 509 C CA . ILE A 1 62 ? 29.391 -15.398 -12.781 1 90.75 62 ILE A CA 1
ATOM 510 C C . ILE A 1 62 ? 29.234 -14.367 -11.664 1 90.75 62 ILE A C 1
ATOM 512 O O . ILE A 1 62 ? 28.328 -14.477 -10.836 1 90.75 62 ILE A O 1
ATOM 516 N N . ASN A 1 63 ? 30.109 -13.383 -11.68 1 92.5 63 ASN A N 1
ATOM 517 C CA . ASN A 1 63 ? 30.031 -12.305 -10.703 1 92.5 63 ASN A CA 1
ATOM 518 C C . ASN A 1 63 ? 28.734 -11.508 -10.852 1 92.5 63 ASN A C 1
ATOM 520 O O . ASN A 1 63 ? 28.141 -11.102 -9.859 1 92.5 63 ASN A O 1
ATOM 524 N N . MET A 1 64 ? 28.344 -11.352 -12.078 1 93 64 MET A N 1
ATOM 525 C CA . MET A 1 64 ? 27.109 -10.633 -12.336 1 93 64 MET A CA 1
ATOM 526 C C . MET A 1 64 ? 25.906 -11.391 -11.781 1 93 64 MET A C 1
ATOM 528 O O . MET A 1 64 ? 25.047 -10.805 -11.133 1 93 64 MET A O 1
ATOM 532 N N . LEU A 1 65 ? 25.922 -12.641 -12.047 1 93.38 65 LEU A N 1
ATOM 533 C CA . LEU A 1 65 ? 24.828 -13.484 -11.562 1 93.38 65 LEU A CA 1
ATOM 534 C C . LEU A 1 65 ? 24.797 -13.508 -10.039 1 93.38 65 LEU A C 1
ATOM 536 O O . LEU A 1 65 ? 23.734 -13.352 -9.438 1 93.38 65 LEU A O 1
ATOM 540 N N . LYS A 1 66 ? 25.953 -13.656 -9.438 1 95.5 66 LYS A N 1
ATOM 541 C CA . LYS A 1 66 ? 26.062 -13.664 -7.984 1 95.5 66 LYS A CA 1
ATOM 542 C C . LYS A 1 66 ? 25.547 -12.352 -7.398 1 95.5 66 LYS A C 1
ATOM 544 O O . LYS A 1 66 ? 24.828 -12.344 -6.398 1 95.5 66 LYS A O 1
ATOM 549 N N . THR A 1 67 ? 25.891 -11.289 -8.016 1 96.31 67 THR A N 1
ATOM 550 C CA . THR A 1 67 ? 25.516 -9.969 -7.527 1 96.31 67 THR A CA 1
ATOM 551 C C . THR A 1 67 ? 24 -9.773 -7.609 1 96.31 67 THR A C 1
ATOM 553 O O . THR A 1 67 ? 23.391 -9.242 -6.68 1 96.31 67 THR A O 1
ATOM 556 N N . VAL A 1 68 ? 23.391 -10.211 -8.688 1 95.88 68 VAL A N 1
ATOM 557 C CA . VAL A 1 68 ? 21.953 -10.094 -8.859 1 95.88 68 VAL A CA 1
ATOM 558 C C . VAL A 1 68 ? 21.234 -10.922 -7.801 1 95.88 68 VAL A C 1
ATOM 560 O O . VAL A 1 68 ? 20.328 -10.43 -7.129 1 95.88 68 VAL A O 1
ATOM 563 N N . LEU A 1 69 ? 21.672 -12.125 -7.617 1 96.5 69 LEU A N 1
ATOM 564 C CA . LEU A 1 69 ? 21.031 -13.008 -6.648 1 96.5 69 LEU A CA 1
ATOM 565 C C . LEU A 1 69 ? 21.203 -12.477 -5.23 1 96.5 69 LEU A C 1
ATOM 567 O O . LEU A 1 69 ? 20.266 -12.531 -4.43 1 96.5 69 LEU A O 1
ATOM 571 N N . PHE A 1 70 ? 22.375 -11.961 -4.965 1 97.69 70 PHE A N 1
ATOM 572 C CA . PHE A 1 70 ? 22.609 -11.383 -3.645 1 97.69 70 PHE A CA 1
ATOM 573 C C . PHE A 1 70 ? 21.719 -10.172 -3.412 1 97.69 70 PHE A C 1
ATOM 575 O O . PHE A 1 70 ? 21.266 -9.938 -2.291 1 97.69 70 PHE A O 1
ATOM 582 N N . GLY A 1 71 ? 21.578 -9.398 -4.43 1 96.75 71 GLY A N 1
ATOM 583 C CA . GLY A 1 71 ? 20.672 -8.266 -4.332 1 96.75 71 GLY A CA 1
ATOM 584 C C . GLY A 1 71 ? 19.266 -8.656 -3.914 1 96.75 71 GLY A C 1
ATOM 585 O O . GLY A 1 71 ? 18.656 -7.996 -3.066 1 96.75 71 GLY A O 1
ATOM 586 N N . PHE A 1 72 ? 18.781 -9.695 -4.508 1 96.31 72 PHE A N 1
ATOM 587 C CA . PHE A 1 72 ? 17.453 -10.164 -4.16 1 96.31 72 PHE A CA 1
ATOM 588 C C . PHE A 1 72 ? 17.438 -10.75 -2.754 1 96.31 72 PHE A C 1
ATOM 590 O O . PHE A 1 72 ? 16.422 -10.656 -2.049 1 96.31 72 PHE A O 1
ATOM 597 N N . MET A 1 73 ? 18.469 -11.352 -2.352 1 96.44 73 MET A N 1
ATOM 598 C CA . MET A 1 73 ? 18.578 -11.875 -0.993 1 96.44 73 MET A CA 1
ATOM 599 C C . MET A 1 73 ? 18.625 -10.734 0.024 1 96.44 73 MET A C 1
ATOM 601 O O . MET A 1 73 ? 17.953 -10.789 1.057 1 96.44 73 MET A O 1
ATOM 605 N N . ASP A 1 74 ? 19.406 -9.719 -0.353 1 93.5 74 ASP A N 1
ATOM 606 C CA . ASP A 1 74 ? 19.719 -8.617 0.557 1 93.5 74 ASP A CA 1
ATOM 607 C C . ASP A 1 74 ? 18.516 -7.695 0.722 1 93.5 74 ASP A C 1
ATOM 609 O O . ASP A 1 74 ? 18.172 -7.305 1.84 1 93.5 74 ASP A O 1
ATOM 613 N N . GLU A 1 75 ? 17.812 -7.332 -0.342 1 89.69 75 GLU A N 1
ATOM 614 C CA . GLU A 1 75 ? 16.781 -6.305 -0.31 1 89.69 75 GLU A CA 1
ATOM 615 C C . GLU A 1 75 ? 15.398 -6.91 -0.569 1 89.69 75 GLU A C 1
ATOM 617 O O . GLU A 1 75 ? 14.383 -6.238 -0.397 1 89.69 75 GLU A O 1
ATOM 622 N N . GLY A 1 76 ? 15.297 -8.164 -0.892 1 88.94 76 GLY A N 1
ATOM 623 C CA . GLY A 1 76 ? 14.031 -8.766 -1.278 1 88.94 76 GLY A CA 1
ATOM 624 C C . GLY A 1 76 ? 13.703 -8.578 -2.748 1 88.94 76 GLY A C 1
ATOM 625 O O . GLY A 1 76 ? 13.586 -9.547 -3.494 1 88.94 76 GLY A O 1
ATOM 626 N N . CYS A 1 77 ? 13.453 -7.371 -3.094 1 89.69 77 CYS A N 1
ATOM 627 C CA . CYS A 1 77 ? 13.336 -6.957 -4.488 1 89.69 77 CYS A CA 1
ATOM 628 C C . CYS A 1 77 ? 14.172 -5.711 -4.758 1 89.69 77 CYS A C 1
ATOM 630 O O . CYS A 1 77 ? 13.938 -4.66 -4.16 1 89.69 77 CYS A O 1
ATOM 632 N N . ILE A 1 78 ? 15.156 -5.84 -5.605 1 90.81 78 ILE A N 1
ATOM 633 C CA . ILE A 1 78 ? 16.109 -4.746 -5.801 1 90.81 78 ILE A CA 1
ATOM 634 C C . ILE A 1 78 ? 15.922 -4.152 -7.195 1 90.81 78 ILE A C 1
ATOM 636 O O . ILE A 1 78 ? 15.711 -4.883 -8.164 1 90.81 78 ILE A O 1
ATOM 640 N N . SER A 1 79 ? 15.969 -2.85 -7.25 1 90.81 79 SER A N 1
ATOM 641 C CA . SER A 1 79 ? 15.922 -2.174 -8.539 1 90.81 79 SER A CA 1
ATOM 642 C C . SER A 1 79 ? 17.281 -2.215 -9.234 1 90.81 79 SER A C 1
ATOM 644 O O . SER A 1 79 ? 18.312 -2.436 -8.586 1 90.81 79 SER A O 1
ATOM 646 N N . LEU A 1 80 ? 17.234 -2.012 -10.516 1 93.75 80 LEU A N 1
ATOM 647 C CA . LEU A 1 80 ? 18.469 -2.016 -11.289 1 93.75 80 LEU A CA 1
ATOM 648 C C . LEU A 1 80 ? 19.359 -0.837 -10.906 1 93.75 80 LEU A C 1
ATOM 650 O O . LEU A 1 80 ? 20.578 -0.973 -10.836 1 93.75 80 LEU A O 1
ATOM 654 N N . ARG A 1 81 ? 18.75 0.256 -10.617 1 89.81 81 ARG A N 1
ATOM 655 C CA . ARG A 1 81 ? 19.516 1.44 -10.242 1 89.81 81 ARG A CA 1
ATOM 656 C C . ARG A 1 81 ? 20.156 1.267 -8.875 1 89.81 81 ARG A C 1
ATOM 658 O O . ARG A 1 81 ? 21.281 1.738 -8.641 1 89.81 81 ARG A O 1
ATOM 665 N N . LYS A 1 82 ? 19.422 0.681 -8.023 1 92.12 82 LYS A N 1
ATOM 666 C CA . LYS A 1 82 ? 19.984 0.401 -6.703 1 92.12 82 LYS A CA 1
ATOM 667 C C . LYS A 1 82 ? 21.141 -0.587 -6.805 1 92.12 82 LYS A C 1
ATOM 669 O O . LYS A 1 82 ? 22.125 -0.476 -6.066 1 92.12 82 LYS A O 1
ATOM 674 N N . LEU A 1 83 ? 21 -1.558 -7.672 1 95.19 83 LEU A N 1
ATOM 675 C CA . LEU A 1 83 ? 22.078 -2.506 -7.91 1 95.19 83 LEU A CA 1
ATOM 676 C C . LEU A 1 83 ? 23.328 -1.786 -8.383 1 95.19 83 LEU A C 1
ATOM 678 O O . LEU A 1 83 ? 24.438 -2.072 -7.91 1 95.19 83 LEU A O 1
ATOM 682 N N . GLU A 1 84 ? 23.156 -0.875 -9.289 1 94.81 84 GLU A N 1
ATOM 683 C CA . GLU A 1 84 ? 24.266 -0.068 -9.797 1 94.81 84 GLU A CA 1
ATOM 684 C C . GLU A 1 84 ? 24.891 0.764 -8.688 1 94.81 84 GLU A C 1
ATOM 686 O O . GLU A 1 84 ? 26.109 0.778 -8.531 1 94.81 84 GLU A O 1
ATOM 691 N N . ASP A 1 85 ? 24.047 1.377 -7.93 1 93.25 85 ASP A N 1
ATOM 692 C CA . ASP A 1 85 ? 24.516 2.234 -6.848 1 93.25 85 ASP A CA 1
ATOM 693 C C . ASP A 1 85 ? 25.266 1.42 -5.797 1 93.25 85 ASP A C 1
ATOM 695 O O . ASP A 1 85 ? 26.297 1.862 -5.273 1 93.25 85 ASP A O 1
ATOM 699 N N . ASN A 1 86 ? 24.734 0.273 -5.473 1 94.19 86 ASN A N 1
ATOM 700 C CA . ASN A 1 86 ? 25.359 -0.595 -4.484 1 94.19 86 ASN A CA 1
ATOM 701 C C . ASN A 1 86 ? 26.75 -1.054 -4.945 1 94.19 86 ASN A C 1
ATOM 703 O O . ASN A 1 86 ? 27.656 -1.206 -4.133 1 94.19 86 ASN A O 1
ATOM 707 N N . CYS A 1 87 ? 26.906 -1.266 -6.195 1 93.62 87 CYS A N 1
ATOM 708 C CA . CYS A 1 87 ? 28.203 -1.688 -6.715 1 93.62 87 CYS A CA 1
ATOM 709 C C . CYS A 1 87 ? 29.219 -0.566 -6.598 1 93.62 87 CYS A C 1
ATOM 711 O O . CYS A 1 87 ? 30.422 -0.816 -6.625 1 93.62 87 CYS A O 1
ATOM 713 N N . LYS A 1 88 ? 28.734 0.659 -6.43 1 90.75 88 LYS A N 1
ATOM 714 C CA . LYS A 1 88 ? 29.625 1.81 -6.312 1 90.75 88 LYS A CA 1
ATOM 715 C C . LYS A 1 88 ? 29.984 2.08 -4.855 1 90.75 88 LYS A C 1
ATOM 717 O O . LYS A 1 88 ? 31.109 2.486 -4.551 1 90.75 88 LYS A O 1
ATOM 722 N N . VAL A 1 89 ? 29.031 1.765 -3.998 1 92.44 89 VAL A N 1
ATOM 723 C CA . VAL A 1 89 ? 29.234 2.357 -2.68 1 92.44 89 VAL A CA 1
ATOM 724 C C . VAL A 1 89 ? 29.172 1.27 -1.609 1 92.44 89 VAL A C 1
ATOM 726 O O . VAL A 1 89 ? 29.641 1.463 -0.49 1 92.44 89 VAL A O 1
ATOM 729 N N . ASN A 1 90 ? 28.562 0.127 -1.821 1 93.06 90 ASN A N 1
ATOM 730 C CA . ASN A 1 90 ? 28.391 -0.94 -0.842 1 93.06 90 ASN A CA 1
ATOM 731 C C . ASN A 1 90 ? 29.531 -1.951 -0.906 1 93.06 90 ASN A C 1
ATOM 733 O O . ASN A 1 90 ? 29.766 -2.572 -1.946 1 93.06 90 ASN A O 1
ATOM 737 N N . ILE A 1 91 ? 30.156 -2.188 0.183 1 91.88 91 ILE A N 1
ATOM 738 C CA . ILE A 1 91 ? 31.359 -3.01 0.238 1 91.88 91 ILE A CA 1
ATOM 739 C C . ILE A 1 91 ? 31.016 -4.453 -0.131 1 91.88 91 ILE A C 1
ATOM 741 O O . ILE A 1 91 ? 31.812 -5.141 -0.768 1 91.88 91 ILE A O 1
ATOM 745 N N . ARG A 1 92 ? 29.844 -4.965 0.242 1 93.75 92 ARG A N 1
ATOM 746 C CA . ARG A 1 92 ? 29.422 -6.324 -0.082 1 93.75 92 ARG A CA 1
ATOM 747 C C . ARG A 1 92 ? 29.344 -6.531 -1.591 1 93.75 92 ARG A C 1
ATOM 749 O O . ARG A 1 92 ? 29.844 -7.539 -2.105 1 93.75 92 ARG A O 1
ATOM 756 N N . TYR A 1 93 ? 28.766 -5.574 -2.238 1 94.56 93 TYR A N 1
ATOM 757 C CA . TYR A 1 93 ? 28.594 -5.66 -3.684 1 94.56 93 TYR A CA 1
ATOM 758 C C . TYR A 1 93 ? 29.922 -5.438 -4.402 1 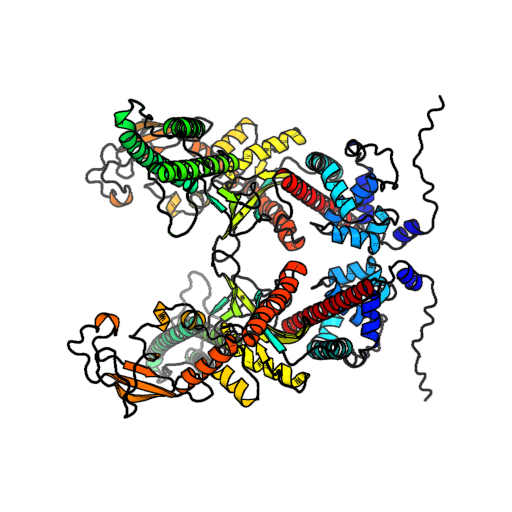94.56 93 TYR A C 1
ATOM 760 O O . TYR A 1 93 ? 30.172 -6.043 -5.445 1 94.56 93 TYR A O 1
ATOM 768 N N . LYS A 1 94 ? 30.734 -4.531 -3.848 1 91.12 94 LYS A N 1
ATOM 769 C CA . LYS A 1 94 ? 32.062 -4.332 -4.406 1 91.12 94 LYS A CA 1
ATOM 770 C C . LYS A 1 94 ? 32.906 -5.602 -4.305 1 91.12 94 LYS A C 1
ATOM 772 O O . LYS A 1 94 ? 33.719 -5.898 -5.195 1 91.12 94 LYS A O 1
ATOM 777 N N . TYR A 1 95 ? 32.719 -6.312 -3.213 1 90.69 95 TYR A N 1
ATOM 778 C CA . TYR A 1 95 ? 33.375 -7.59 -3.016 1 90.69 95 TYR A CA 1
ATOM 779 C C . TYR A 1 95 ? 32.969 -8.602 -4.066 1 90.69 95 TYR A C 1
ATOM 781 O O . TYR A 1 95 ? 33.781 -9.281 -4.668 1 90.69 95 TYR A O 1
ATOM 789 N N . LEU A 1 96 ? 31.703 -8.711 -4.355 1 93.12 96 LEU A N 1
ATOM 790 C CA . LEU A 1 96 ? 31.172 -9.703 -5.285 1 93.12 96 LEU A CA 1
ATOM 791 C C . LEU A 1 96 ? 31.578 -9.367 -6.719 1 93.12 96 LEU A C 1
ATOM 793 O O . LEU A 1 96 ? 31.828 -10.266 -7.523 1 93.12 96 LEU A O 1
ATOM 797 N N . MET A 1 97 ? 31.672 -8.062 -7.016 1 92.62 97 MET A N 1
ATOM 798 C CA . MET A 1 97 ? 31.953 -7.633 -8.383 1 92.62 97 MET A CA 1
ATOM 799 C C . MET A 1 97 ? 33.438 -7.359 -8.578 1 92.62 97 MET A C 1
ATOM 801 O O . MET A 1 97 ? 33.844 -6.836 -9.617 1 92.62 97 MET A O 1
ATOM 805 N N . ASP A 1 98 ? 34.219 -7.609 -7.629 1 88 98 ASP A N 1
ATOM 806 C CA . ASP A 1 98 ? 35.656 -7.383 -7.676 1 88 98 ASP A CA 1
ATOM 807 C C . ASP A 1 98 ? 35.969 -5.926 -8 1 88 98 ASP A C 1
ATOM 809 O O . ASP A 1 98 ? 36.812 -5.641 -8.852 1 88 98 ASP A O 1
ATOM 813 N N . GLY A 1 99 ? 35.125 -4.973 -7.445 1 85.88 99 GLY A N 1
ATOM 814 C CA . GLY A 1 99 ? 35.375 -3.545 -7.562 1 85.88 99 GLY A CA 1
ATOM 815 C C . GLY A 1 99 ? 34.781 -2.932 -8.82 1 85.88 99 GLY A C 1
ATOM 816 O O . GLY A 1 99 ? 34.812 -1.711 -8.992 1 85.88 99 GLY A O 1
ATOM 817 N N . LYS A 1 100 ? 34.281 -3.795 -9.672 1 89.19 100 LYS A N 1
ATOM 818 C CA . LYS A 1 100 ? 33.688 -3.279 -10.906 1 89.19 100 LYS A CA 1
ATOM 819 C C . LYS A 1 100 ? 32.281 -2.752 -10.656 1 89.19 100 LYS A C 1
ATOM 821 O O . LYS A 1 100 ? 31.609 -3.15 -9.695 1 89.19 100 LYS A O 1
ATOM 826 N N . HIS A 1 101 ? 31.875 -1.828 -11.539 1 90.38 101 HIS A N 1
ATOM 827 C CA . HIS A 1 101 ? 30.578 -1.185 -11.336 1 90.38 101 HIS A CA 1
ATOM 828 C C . HIS A 1 101 ? 29.75 -1.162 -12.617 1 90.38 101 HIS A C 1
ATOM 830 O O . HIS A 1 101 ? 29.656 -0.126 -13.281 1 90.38 101 HIS A O 1
ATOM 836 N N . PRO A 1 102 ? 29.125 -2.229 -12.875 1 93.19 102 PRO A N 1
ATOM 837 C CA . PRO A 1 102 ? 28.266 -2.254 -14.062 1 93.19 102 PRO A CA 1
ATOM 838 C C . PRO A 1 102 ? 27.109 -1.264 -13.969 1 93.19 102 PRO A C 1
ATOM 840 O O . PRO A 1 102 ? 26.641 -0.956 -12.867 1 93.19 102 PRO A O 1
ATOM 843 N N . SER A 1 103 ? 26.688 -0.771 -15.07 1 93.44 103 SER A N 1
ATOM 844 C CA . SER A 1 103 ? 25.562 0.156 -15.109 1 93.44 103 SER A CA 1
ATOM 845 C C . SER A 1 103 ? 24.234 -0.583 -14.969 1 93.44 103 SER A C 1
ATOM 847 O O . SER A 1 103 ? 24.188 -1.81 -15.086 1 93.44 103 SER A O 1
ATOM 849 N N . TYR A 1 104 ? 23.203 0.122 -14.688 1 94.38 104 TYR A N 1
ATOM 850 C CA . TYR A 1 104 ? 21.875 -0.469 -14.562 1 94.38 104 TYR A CA 1
ATOM 851 C C . TYR A 1 104 ? 21.422 -1.082 -15.891 1 94.38 104 TYR A C 1
ATOM 853 O O . TYR A 1 104 ? 20.719 -2.098 -15.906 1 94.38 104 TYR A O 1
ATOM 861 N N . ARG A 1 105 ? 21.828 -0.511 -17.016 1 92.69 105 ARG A N 1
ATOM 862 C CA . ARG A 1 105 ? 21.484 -1.044 -18.328 1 92.69 105 ARG A CA 1
ATOM 863 C C . ARG A 1 105 ? 22.141 -2.402 -18.547 1 92.69 105 ARG A C 1
ATOM 865 O O . ARG A 1 105 ? 21.531 -3.301 -19.141 1 92.69 105 ARG A O 1
ATOM 872 N N . THR A 1 106 ? 23.375 -2.471 -18.094 1 92.31 106 THR A N 1
ATOM 873 C CA . THR A 1 106 ? 24.094 -3.73 -18.234 1 92.31 106 THR A CA 1
ATOM 874 C C . THR A 1 106 ? 23.422 -4.832 -17.422 1 92.31 106 THR A C 1
ATOM 876 O O . THR A 1 106 ? 23.266 -5.957 -17.891 1 92.31 106 THR A O 1
ATOM 879 N N . PHE A 1 107 ? 23 -4.508 -16.219 1 93.75 107 PHE A N 1
ATOM 880 C CA . PHE A 1 107 ? 22.297 -5.469 -15.391 1 93.75 107 PHE A CA 1
ATOM 881 C C . PHE A 1 107 ? 20.969 -5.859 -16.031 1 93.75 107 PHE A C 1
ATOM 883 O O . PHE A 1 107 ? 20.578 -7.031 -16.016 1 93.75 107 PHE A O 1
ATOM 890 N N . GLY A 1 108 ? 20.297 -4.867 -16.547 1 92.5 108 GLY A N 1
ATOM 891 C CA . GLY A 1 108 ? 19.047 -5.129 -17.219 1 92.5 108 GLY A CA 1
ATOM 892 C C . GLY A 1 108 ? 19.172 -6.09 -18.375 1 92.5 108 GLY A C 1
ATOM 893 O O . GLY A 1 108 ? 18.375 -7.012 -18.531 1 92.5 108 GLY A O 1
ATOM 894 N N . TYR A 1 109 ? 20.156 -5.844 -19.109 1 88.88 109 TYR A N 1
ATOM 895 C CA . TYR A 1 109 ? 20.422 -6.715 -20.25 1 88.88 109 TYR A CA 1
ATOM 896 C C . TYR A 1 109 ? 20.781 -8.125 -19.797 1 88.88 109 TYR A C 1
ATOM 898 O O . TYR A 1 109 ? 20.297 -9.109 -20.359 1 88.88 109 TYR A O 1
ATOM 906 N N . PHE A 1 110 ? 21.609 -8.234 -18.844 1 90 110 PHE A N 1
ATOM 907 C CA . PHE A 1 110 ? 22.031 -9.516 -18.312 1 90 110 PHE A CA 1
ATOM 908 C C . PHE A 1 110 ? 20.828 -10.312 -17.797 1 90 110 PHE A C 1
ATOM 910 O O . PHE A 1 110 ? 20.688 -11.5 -18.109 1 90 110 PHE A O 1
ATOM 917 N N . ILE A 1 111 ? 19.938 -9.695 -17.078 1 91.12 111 ILE A N 1
ATOM 918 C CA . ILE A 1 111 ? 18.781 -10.352 -16.469 1 91.12 111 ILE A CA 1
ATOM 919 C C . ILE A 1 111 ? 17.812 -10.805 -17.562 1 91.12 111 ILE A C 1
ATOM 921 O O . ILE A 1 111 ? 17.328 -11.938 -17.547 1 91.12 111 ILE A O 1
ATOM 925 N N . ASN A 1 112 ? 17.625 -10.008 -18.516 1 87.94 112 ASN A N 1
ATOM 926 C CA . ASN A 1 112 ? 16.656 -10.305 -19.578 1 87.94 112 ASN A CA 1
ATOM 927 C C . ASN A 1 112 ? 17.188 -11.383 -20.531 1 87.94 112 ASN A C 1
ATOM 929 O O . ASN A 1 112 ? 16.422 -12.141 -21.109 1 87.94 112 ASN A O 1
ATOM 933 N N . THR A 1 113 ? 18.438 -11.438 -20.625 1 84.94 113 THR A N 1
ATOM 934 C CA . THR A 1 113 ? 19.016 -12.391 -21.562 1 84.94 113 THR A CA 1
ATOM 935 C C . THR A 1 113 ? 19.297 -13.727 -20.891 1 84.94 113 THR A C 1
ATOM 937 O O . THR A 1 113 ? 19.031 -14.789 -21.453 1 84.94 113 THR A O 1
ATOM 940 N N . VAL A 1 114 ? 19.828 -13.672 -19.734 1 84.06 114 VAL A N 1
ATOM 941 C CA . VAL A 1 114 ? 20.312 -14.883 -19.062 1 84.06 114 VAL A CA 1
ATOM 942 C C . VAL A 1 114 ? 19.219 -15.477 -18.203 1 84.06 114 VAL A C 1
ATOM 944 O O . VAL A 1 114 ? 19.016 -16.703 -18.172 1 84.06 114 VAL A O 1
ATOM 947 N N . LEU A 1 115 ? 18.469 -14.648 -17.531 1 87.81 115 LEU A N 1
ATOM 948 C CA . LEU A 1 115 ? 17.625 -15.156 -16.469 1 87.81 115 LEU A CA 1
ATOM 949 C C . LEU A 1 115 ? 16.188 -15.336 -16.953 1 87.81 115 LEU A C 1
ATOM 951 O O . LEU A 1 115 ? 15.398 -16.047 -16.328 1 87.81 115 LEU A O 1
ATOM 955 N N . MET A 1 116 ? 15.758 -14.781 -17.969 1 85.81 116 MET A N 1
ATOM 956 C CA . MET A 1 116 ? 14.375 -14.836 -18.438 1 85.81 116 MET A CA 1
ATOM 957 C C . MET A 1 116 ? 13.914 -16.281 -18.594 1 85.81 116 MET A C 1
ATOM 959 O O . MET A 1 116 ? 12.828 -16.641 -18.125 1 85.81 116 MET A O 1
ATOM 963 N N . ASN A 1 117 ? 14.633 -17.219 -19.094 1 82.56 117 ASN A N 1
ATOM 964 C CA . ASN A 1 117 ? 14.164 -18.578 -19.297 1 82.56 117 ASN A CA 1
ATOM 965 C C . ASN A 1 117 ? 14.883 -19.562 -18.375 1 82.56 117 ASN A C 1
ATOM 967 O O . ASN A 1 117 ? 14.617 -20.766 -18.406 1 82.56 117 ASN A O 1
ATOM 971 N N . GLN A 1 118 ? 15.594 -18.969 -17.438 1 90.75 118 GLN A N 1
ATOM 972 C CA . GLN A 1 118 ? 16.406 -19.875 -16.625 1 90.75 118 GLN A CA 1
ATOM 973 C C . GLN A 1 118 ? 16.125 -19.672 -15.141 1 90.75 118 GLN A C 1
ATOM 975 O O . GLN A 1 118 ? 16.578 -20.453 -14.305 1 90.75 118 GLN A O 1
ATOM 980 N N . ALA A 1 119 ? 15.352 -18.688 -14.844 1 93.81 119 ALA A N 1
ATOM 981 C CA . ALA A 1 119 ? 15.117 -18.344 -13.445 1 93.81 119 ALA A CA 1
ATOM 982 C C . ALA A 1 119 ? 14.461 -19.5 -12.695 1 93.81 119 ALA A C 1
ATOM 984 O O . ALA A 1 119 ? 14.797 -19.766 -11.539 1 93.81 119 ALA A O 1
ATOM 985 N N . GLU A 1 120 ? 13.516 -20.188 -13.391 1 94.56 120 GLU A N 1
ATOM 986 C CA . GLU A 1 120 ? 12.828 -21.312 -12.773 1 94.56 120 GLU A CA 1
ATOM 987 C C . GLU A 1 120 ? 13.789 -22.469 -12.477 1 94.56 120 GLU A C 1
ATOM 989 O O . GLU A 1 120 ? 13.789 -23 -11.367 1 94.56 120 GLU A O 1
ATOM 994 N N . SER A 1 121 ? 14.594 -22.781 -13.445 1 93.5 121 SER A N 1
ATOM 995 C CA . SER A 1 121 ? 15.57 -23.859 -13.266 1 93.5 121 SER A CA 1
ATOM 996 C C . SER A 1 121 ? 16.578 -23.516 -12.172 1 93.5 121 SER A C 1
ATOM 998 O O . SER A 1 121 ? 16.953 -24.375 -11.383 1 93.5 121 SER A O 1
ATOM 1000 N N . LEU A 1 122 ? 16.984 -22.297 -12.203 1 94.38 122 LEU A N 1
ATOM 1001 C CA . LEU A 1 122 ? 17.922 -21.828 -11.195 1 94.38 122 LEU A CA 1
ATOM 1002 C C . LEU A 1 122 ? 17.312 -21.922 -9.797 1 94.38 122 LEU A C 1
ATOM 1004 O O . LEU A 1 122 ? 17.984 -22.312 -8.844 1 94.38 122 LEU A O 1
ATOM 1008 N N . PHE A 1 123 ? 16.109 -21.594 -9.688 1 97 123 PHE A N 1
ATOM 1009 C CA . PHE A 1 123 ? 15.383 -21.656 -8.422 1 97 123 PHE A CA 1
ATOM 1010 C C . PHE A 1 123 ? 15.391 -23.062 -7.855 1 97 123 PHE A C 1
ATOM 1012 O O . PHE A 1 123 ? 15.695 -23.266 -6.676 1 97 123 PHE A O 1
ATOM 1019 N N . TYR A 1 124 ? 15.039 -23.984 -8.633 1 95.94 124 TYR A N 1
ATOM 1020 C CA . TYR A 1 124 ? 14.93 -25.359 -8.148 1 95.94 124 TYR A CA 1
ATOM 1021 C C . TYR A 1 124 ? 16.297 -25.953 -7.859 1 95.94 124 TYR A C 1
ATOM 1023 O O . TYR A 1 124 ? 16.453 -26.766 -6.941 1 95.94 124 TYR A O 1
ATOM 1031 N N . GLU A 1 125 ? 17.312 -25.516 -8.594 1 94.75 125 GLU A N 1
ATOM 1032 C CA . GLU A 1 125 ? 18.656 -25.969 -8.305 1 94.75 125 GLU A CA 1
ATOM 1033 C C . GLU A 1 125 ? 19.141 -25.469 -6.941 1 94.75 125 GLU A C 1
ATOM 1035 O O . GLU A 1 125 ? 19.688 -26.234 -6.145 1 94.75 125 GLU A O 1
ATOM 1040 N N . ILE A 1 126 ? 18.938 -24.219 -6.738 1 95.88 126 ILE A N 1
ATOM 1041 C CA . ILE A 1 126 ? 19.312 -23.609 -5.469 1 95.88 126 ILE A CA 1
ATOM 1042 C C . ILE A 1 126 ? 18.516 -24.234 -4.332 1 95.88 126 ILE A C 1
ATOM 1044 O O . ILE A 1 126 ? 19.062 -24.547 -3.275 1 95.88 126 ILE A O 1
ATOM 1048 N N . THR A 1 127 ? 17.219 -24.422 -4.539 1 96.31 127 THR A N 1
ATOM 1049 C CA . THR A 1 127 ? 16.359 -25 -3.525 1 96.31 127 THR A CA 1
ATOM 1050 C C . THR A 1 127 ? 16.766 -26.438 -3.205 1 96.31 127 THR A C 1
ATOM 1052 O O . THR A 1 127 ? 16.766 -26.844 -2.041 1 96.31 127 THR A O 1
ATOM 1055 N N . GLN A 1 128 ? 17.172 -27.156 -4.227 1 95.19 128 GLN A N 1
ATOM 1056 C CA . GLN A 1 128 ? 17.609 -28.531 -4.02 1 95.19 128 GLN A CA 1
ATOM 1057 C C . GLN A 1 128 ? 18.875 -28.578 -3.164 1 95.19 128 GLN A C 1
ATOM 1059 O O . GLN A 1 128 ? 19.016 -29.453 -2.307 1 95.19 128 GLN A O 1
ATOM 1064 N N . GLU A 1 129 ? 19.781 -27.688 -3.455 1 95.81 129 GLU A N 1
ATOM 1065 C CA . GLU A 1 129 ? 21 -27.625 -2.654 1 95.81 129 GLU A CA 1
ATOM 1066 C C . GLU A 1 129 ? 20.688 -27.312 -1.194 1 95.81 129 GLU A C 1
ATOM 1068 O O . GLU A 1 129 ? 21.297 -27.875 -0.285 1 95.81 129 GLU A O 1
ATOM 1073 N N . ILE A 1 130 ? 19.734 -26.422 -0.957 1 96.44 130 ILE A N 1
ATOM 1074 C CA . ILE A 1 130 ? 19.344 -26.047 0.399 1 96.44 130 ILE A CA 1
ATOM 1075 C C . ILE A 1 130 ? 18.672 -27.25 1.078 1 96.44 130 ILE A C 1
ATOM 1077 O O . ILE A 1 130 ? 18.953 -27.547 2.246 1 96.44 130 ILE A O 1
ATOM 1081 N N . ILE A 1 131 ? 17.844 -27.969 0.36 1 95.25 131 ILE A N 1
ATOM 1082 C CA . ILE A 1 131 ? 17.125 -29.125 0.885 1 95.25 131 ILE A CA 1
ATOM 1083 C C . ILE A 1 131 ? 18.125 -30.188 1.333 1 95.25 131 ILE A C 1
ATOM 1085 O O . ILE A 1 131 ? 17.984 -30.781 2.402 1 95.25 131 ILE A O 1
ATOM 1089 N N . THR A 1 132 ? 19.125 -30.375 0.562 1 94.81 132 THR A N 1
ATOM 1090 C CA . THR A 1 132 ? 20.156 -31.375 0.866 1 94.81 132 THR A CA 1
ATOM 1091 C C . THR A 1 132 ? 20.969 -30.953 2.086 1 94.81 132 THR A C 1
ATOM 1093 O O . THR A 1 132 ? 21.188 -31.766 2.992 1 94.81 132 THR A O 1
ATOM 1096 N N . LYS A 1 133 ? 21.312 -29.719 2.164 1 93.5 133 LYS A N 1
ATOM 1097 C CA . LYS A 1 133 ? 22.188 -29.234 3.227 1 93.5 133 LYS A CA 1
ATOM 1098 C C . LYS A 1 133 ? 21.438 -29.141 4.555 1 93.5 133 LYS A C 1
ATOM 1100 O O . LYS A 1 133 ? 22 -29.453 5.609 1 93.5 133 LYS A O 1
ATOM 1105 N N . GLU A 1 134 ? 20.172 -28.75 4.449 1 93.94 134 GLU A N 1
ATOM 1106 C CA . GLU A 1 134 ? 19.406 -28.516 5.668 1 93.94 134 GLU A CA 1
ATOM 1107 C C . GLU A 1 134 ? 18.516 -29.719 6.012 1 93.94 134 GLU A C 1
ATOM 1109 O O . GLU A 1 134 ? 17.828 -29.703 7.027 1 93.94 134 GLU A O 1
ATOM 1114 N N . HIS A 1 135 ? 18.484 -30.719 5.164 1 94.19 135 HIS A N 1
ATOM 1115 C CA . HIS A 1 135 ? 17.641 -31.891 5.359 1 94.19 135 HIS A CA 1
ATOM 1116 C C . HIS A 1 135 ? 16.188 -31.516 5.539 1 94.19 135 HIS A C 1
ATOM 1118 O O . HIS A 1 135 ? 15.547 -31.922 6.516 1 94.19 135 HIS A O 1
ATOM 1124 N N . VAL A 1 136 ? 15.734 -30.797 4.609 1 94.31 136 VAL A N 1
ATOM 1125 C CA . VAL A 1 136 ? 14.359 -30.297 4.629 1 94.31 136 VAL A CA 1
ATOM 1126 C C . VAL A 1 136 ? 13.383 -31.453 4.41 1 94.31 136 VAL A C 1
ATOM 1128 O O . VAL A 1 136 ? 13.602 -32.312 3.551 1 94.31 136 VAL A O 1
ATOM 1131 N N . ASP A 1 137 ? 12.312 -31.484 5.191 1 94.38 137 ASP A N 1
ATOM 1132 C CA . ASP A 1 137 ? 11.266 -32.5 5.059 1 94.38 137 ASP A CA 1
ATOM 1133 C C . ASP A 1 137 ? 10.273 -32.125 3.957 1 94.38 137 ASP A C 1
ATOM 1135 O O . ASP A 1 137 ? 9.508 -31.172 4.105 1 94.38 137 ASP A O 1
ATOM 1139 N N . LEU A 1 138 ? 10.266 -32.938 2.891 1 95.06 138 LEU A N 1
ATOM 1140 C CA . LEU A 1 138 ? 9.406 -32.625 1.75 1 95.06 138 LEU A CA 1
ATOM 1141 C C . LEU A 1 138 ? 8.07 -33.344 1.862 1 95.06 138 LEU A C 1
ATOM 1143 O O . LEU A 1 138 ? 7.184 -33.156 1.028 1 95.06 138 LEU A O 1
ATOM 1147 N N . ASP A 1 139 ? 7.84 -34.062 2.934 1 94.06 139 ASP A N 1
ATOM 1148 C CA . ASP A 1 139 ? 6.594 -34.812 3.127 1 94.06 139 ASP A CA 1
ATOM 1149 C C . ASP A 1 139 ? 5.453 -33.844 3.518 1 94.06 139 ASP A C 1
ATOM 1151 O O . ASP A 1 139 ? 4.289 -34.125 3.211 1 94.06 139 ASP A O 1
ATOM 1155 N N . HIS A 1 140 ? 5.84 -32.906 4.242 1 94.44 140 HIS A N 1
ATOM 1156 C CA . HIS A 1 140 ? 4.855 -31.922 4.668 1 94.44 140 HIS A CA 1
ATOM 1157 C C . HIS A 1 140 ? 4.953 -30.656 3.824 1 94.44 140 HIS A C 1
ATOM 1159 O O . HIS A 1 140 ? 5.934 -29.922 3.918 1 94.44 140 HIS A O 1
ATOM 1165 N N . LEU A 1 141 ? 3.977 -30.484 3.004 1 95.75 141 LEU A N 1
ATOM 1166 C CA . LEU A 1 141 ? 3.963 -29.312 2.141 1 95.75 141 LEU A CA 1
ATOM 1167 C C . LEU A 1 141 ? 2.811 -28.375 2.506 1 95.75 141 LEU A C 1
ATOM 1169 O O . LEU A 1 141 ? 1.646 -28.781 2.467 1 95.75 141 LEU A O 1
ATOM 1173 N N . TYR A 1 142 ? 3.137 -27.219 2.893 1 95.62 142 TYR A N 1
ATOM 1174 C CA . TYR A 1 142 ? 2.127 -26.234 3.246 1 95.62 142 TYR A CA 1
ATOM 1175 C C . TYR A 1 142 ? 1.848 -25.297 2.076 1 95.62 142 TYR A C 1
ATOM 1177 O O . TYR A 1 142 ? 2.729 -24.547 1.651 1 95.62 142 TYR A O 1
ATOM 1185 N N . ILE A 1 143 ? 0.641 -25.344 1.592 1 95.06 143 ILE A N 1
ATOM 1186 C CA . ILE A 1 143 ? 0.291 -24.656 0.356 1 95.06 143 ILE A CA 1
ATOM 1187 C C . ILE A 1 143 ? -0.565 -23.422 0.674 1 95.06 143 ILE A C 1
ATOM 1189 O O . ILE A 1 143 ? -1.465 -23.5 1.515 1 95.06 143 ILE A O 1
ATOM 1193 N N . ASP A 1 144 ? -0.245 -22.344 0.057 1 93.5 144 ASP A N 1
ATOM 1194 C CA . ASP A 1 144 ? -1.035 -21.125 0.175 1 93.5 144 ASP A CA 1
ATOM 1195 C C . ASP A 1 144 ? -0.859 -20.234 -1.056 1 93.5 144 ASP A C 1
ATOM 1197 O O . ASP A 1 144 ? 0.089 -20.422 -1.823 1 93.5 144 ASP A O 1
ATOM 1201 N N . GLY A 1 145 ? -1.88 -19.469 -1.31 1 91.94 145 GLY A N 1
ATOM 1202 C CA . GLY A 1 145 ? -1.846 -18.531 -2.414 1 91.94 145 GLY A CA 1
ATOM 1203 C C . GLY A 1 145 ? -2.051 -17.078 -1.978 1 91.94 145 GLY A C 1
ATOM 1204 O O . GLY A 1 145 ? -2.754 -16.828 -0.999 1 91.94 145 GLY A O 1
ATOM 1205 N N . SER A 1 146 ? -1.384 -16.219 -2.643 1 91.62 146 SER A N 1
ATOM 1206 C CA . SER A 1 146 ? -1.578 -14.797 -2.389 1 91.62 146 SER A CA 1
ATOM 1207 C C . SER A 1 146 ? -1.616 -14.008 -3.689 1 91.62 146 SER A C 1
ATOM 1209 O O . SER A 1 146 ? -0.898 -14.328 -4.641 1 91.62 146 SER A O 1
ATOM 1211 N N . LYS A 1 147 ? -2.465 -13.062 -3.758 1 90.94 147 LYS A N 1
ATOM 1212 C CA . LYS A 1 147 ? -2.6 -12.203 -4.934 1 90.94 147 LYS A CA 1
ATOM 1213 C C . LYS A 1 147 ? -1.696 -10.977 -4.832 1 90.94 147 LYS A C 1
ATOM 1215 O O . LYS A 1 147 ? -1.649 -10.32 -3.789 1 90.94 147 LYS A O 1
ATOM 1220 N N . PHE A 1 148 ? -0.88 -10.773 -5.82 1 92.12 148 PHE A N 1
ATOM 1221 C CA . PHE A 1 148 ? 0.013 -9.617 -5.883 1 92.12 148 PHE A CA 1
ATOM 1222 C C . PHE A 1 148 ? -0.452 -8.625 -6.941 1 92.12 148 PHE A C 1
ATOM 1224 O O . PHE A 1 148 ? -0.814 -9.023 -8.055 1 92.12 148 PHE A O 1
ATOM 1231 N N . GLU A 1 149 ? -0.47 -7.383 -6.582 1 89.88 149 GLU A N 1
ATOM 1232 C CA . GLU A 1 149 ? -0.871 -6.344 -7.527 1 89.88 149 GLU A CA 1
ATOM 1233 C C . GLU A 1 149 ? 0.103 -6.258 -8.695 1 89.88 149 GLU A C 1
ATOM 1235 O O . GLU A 1 149 ? 1.318 -6.332 -8.508 1 89.88 149 GLU A O 1
ATOM 1240 N N . ALA A 1 150 ? -0.438 -6.172 -9.898 1 91.94 150 ALA A N 1
ATOM 1241 C CA . ALA A 1 150 ? 0.369 -6.074 -11.109 1 91.94 150 ALA A CA 1
ATOM 1242 C C . ALA A 1 150 ? 0.787 -4.633 -11.375 1 91.94 150 ALA A C 1
ATOM 1244 O O . ALA A 1 150 ? 0.206 -3.697 -10.82 1 91.94 150 ALA A O 1
ATOM 1245 N N . ASN A 1 151 ? 1.917 -4.547 -12.125 1 89.88 151 ASN A N 1
ATOM 1246 C CA . ASN A 1 151 ? 2.312 -3.229 -12.602 1 89.88 151 ASN A CA 1
ATOM 1247 C C . ASN A 1 151 ? 1.438 -2.77 -13.766 1 89.88 151 ASN A C 1
ATOM 1249 O O . ASN A 1 151 ? 1.839 -2.867 -14.922 1 89.88 151 ASN A O 1
ATOM 1253 N N . ALA A 1 152 ? 0.294 -2.309 -13.453 1 85.81 152 ALA A N 1
ATOM 1254 C CA . ALA A 1 152 ? -0.689 -1.924 -14.461 1 85.81 152 ALA A CA 1
ATOM 1255 C C . ALA A 1 152 ? -1.566 -0.778 -13.969 1 85.81 152 ALA A C 1
ATOM 1257 O O . ALA A 1 152 ? -1.66 -0.54 -12.758 1 85.81 152 ALA A O 1
ATOM 1258 N N . ASN A 1 153 ? -2.018 -0.083 -15.008 1 76.31 153 ASN A N 1
ATOM 1259 C CA . ASN A 1 153 ? -2.963 0.978 -14.68 1 76.31 153 ASN A CA 1
ATOM 1260 C C . ASN A 1 153 ? -4.211 0.422 -13.992 1 76.31 153 ASN A C 1
ATOM 1262 O O . ASN A 1 153 ? -4.84 -0.505 -14.508 1 76.31 153 ASN A O 1
ATOM 1266 N N . LYS A 1 154 ? -4.551 0.951 -12.898 1 71.88 154 LYS A N 1
ATOM 1267 C CA . LYS A 1 154 ? -5.621 0.417 -12.062 1 71.88 154 LYS A CA 1
ATOM 1268 C C . LYS A 1 154 ? -6.988 0.681 -12.688 1 71.88 154 LYS A C 1
ATOM 1270 O O . LYS A 1 154 ? -7.969 0.008 -12.352 1 71.88 154 LYS A O 1
ATOM 1275 N N . TYR A 1 155 ? -7.074 1.578 -13.664 1 72.5 155 TYR A N 1
ATOM 1276 C CA . TYR A 1 155 ? -8.375 2.006 -14.156 1 72.5 155 TYR A CA 1
ATOM 1277 C C . TYR A 1 155 ? -8.641 1.451 -15.547 1 72.5 155 TYR A C 1
ATOM 1279 O O . TYR A 1 155 ? -9.711 1.681 -16.125 1 72.5 155 TYR A O 1
ATOM 1287 N N . SER A 1 156 ? -7.758 0.771 -16.016 1 81.94 156 SER A N 1
ATOM 1288 C CA . SER A 1 156 ? -7.926 0.294 -17.391 1 81.94 156 SER A CA 1
ATOM 1289 C C . SER A 1 156 ? -8.117 -1.219 -17.422 1 81.94 156 SER A C 1
ATOM 1291 O O . SER A 1 156 ? -7.184 -1.974 -17.156 1 81.94 156 SER A O 1
ATOM 1293 N N . TRP A 1 157 ? -9.359 -1.654 -17.703 1 86.31 157 TRP A N 1
ATOM 1294 C CA . TRP A 1 157 ? -9.633 -3.088 -17.734 1 86.31 157 TRP A CA 1
ATOM 1295 C C . TRP A 1 157 ? -10.586 -3.428 -18.875 1 86.31 157 TRP A C 1
ATOM 1297 O O . TRP A 1 157 ? -11.266 -2.549 -19.406 1 86.31 157 TRP A O 1
ATOM 1307 N N . VAL A 1 158 ? -10.516 -4.574 -19.312 1 90.62 158 VAL A N 1
ATOM 1308 C CA . VAL A 1 158 ? -11.406 -5.152 -20.312 1 90.62 158 VAL A CA 1
ATOM 1309 C C . VAL A 1 158 ? -12.094 -6.391 -19.734 1 90.62 158 VAL A C 1
ATOM 1311 O O . VAL A 1 158 ? -11.43 -7.305 -19.25 1 90.62 158 VAL A O 1
ATOM 1314 N N . TRP A 1 159 ? -13.398 -6.371 -19.766 1 91.19 159 TRP A N 1
ATOM 1315 C CA . TRP A 1 159 ? -14.172 -7.523 -19.312 1 91.19 159 TRP A CA 1
ATOM 1316 C C . TRP A 1 159 ? -14.594 -8.391 -20.5 1 91.19 159 TRP A C 1
ATOM 1318 O O . TRP A 1 159 ? -15.062 -7.883 -21.516 1 91.19 159 TRP A O 1
ATOM 1328 N N . LYS A 1 160 ? -14.453 -9.648 -20.328 1 92.19 160 LYS A N 1
ATOM 1329 C CA . LYS A 1 160 ? -14.812 -10.586 -21.375 1 92.19 160 LYS A CA 1
ATOM 1330 C C . LYS A 1 160 ? -16.312 -10.539 -21.672 1 92.19 160 LYS A C 1
ATOM 1332 O O . LYS A 1 160 ? -16.719 -10.414 -22.828 1 92.19 160 LYS A O 1
ATOM 1337 N N . LYS A 1 161 ? -17.109 -10.656 -20.656 1 90.44 161 LYS A N 1
ATOM 1338 C CA . LYS A 1 161 ? -18.547 -10.656 -20.828 1 90.44 161 LYS A CA 1
ATOM 1339 C C . LYS A 1 161 ? -19.031 -9.352 -21.453 1 90.44 161 LYS A C 1
ATOM 1341 O O . LYS A 1 161 ? -19.938 -9.352 -22.297 1 90.44 161 LYS A O 1
ATOM 1346 N N . GLY A 1 162 ? -18.438 -8.266 -21.016 1 90.25 162 GLY A N 1
ATOM 1347 C CA . GLY A 1 162 ? -18.781 -6.984 -21.609 1 90.25 162 GLY A CA 1
ATOM 1348 C C . GLY A 1 162 ? -18.422 -6.895 -23.078 1 90.25 162 GLY A C 1
ATOM 1349 O O . GLY A 1 162 ? -19.203 -6.359 -23.875 1 90.25 162 GLY A O 1
ATOM 1350 N N . THR A 1 163 ? -17.328 -7.387 -23.438 1 92.06 163 THR A N 1
ATOM 1351 C CA . THR A 1 163 ? -16.891 -7.391 -24.828 1 92.06 163 THR A CA 1
ATOM 1352 C C . THR A 1 163 ? -17.781 -8.281 -25.688 1 92.06 163 THR A C 1
ATOM 1354 O O . THR A 1 163 ? -18.125 -7.93 -26.812 1 92.06 163 THR A O 1
ATOM 1357 N N . GLU A 1 164 ? -18.172 -9.414 -25.141 1 91.44 164 GLU A N 1
ATOM 1358 C CA . GLU A 1 164 ? -19.047 -10.328 -25.859 1 91.44 164 GLU A CA 1
ATOM 1359 C C . GLU A 1 164 ? -20.422 -9.695 -26.094 1 91.44 164 GLU A C 1
ATOM 1361 O O . GLU A 1 164 ? -20.984 -9.812 -27.172 1 91.44 164 GLU A O 1
ATOM 1366 N N . LYS A 1 165 ? -20.875 -9.055 -25.141 1 92.44 165 LYS A N 1
ATOM 1367 C CA . LYS A 1 165 ? -22.172 -8.391 -25.281 1 92.44 165 LYS A CA 1
ATOM 1368 C C . LYS A 1 165 ? -22.109 -7.289 -26.344 1 92.44 165 LYS A C 1
ATOM 1370 O O . LYS A 1 165 ? -23.031 -7.141 -27.141 1 92.44 165 LYS A O 1
ATOM 1375 N N . SER A 1 166 ? -21.047 -6.543 -26.266 1 92.69 166 SER A N 1
ATOM 1376 C CA . SER A 1 166 ? -20.859 -5.484 -27.266 1 92.69 166 SER A CA 1
ATOM 1377 C C . SER A 1 166 ? -20.734 -6.059 -28.672 1 92.69 166 SER A C 1
ATOM 1379 O O . SER A 1 166 ? -21.219 -5.465 -29.625 1 92.69 166 SER A O 1
ATOM 1381 N N . ARG A 1 167 ? -20.109 -7.16 -28.734 1 92.06 167 ARG A N 1
ATOM 1382 C CA . ARG A 1 167 ? -19.938 -7.828 -30.016 1 92.06 167 ARG A CA 1
ATOM 1383 C C . ARG A 1 167 ? -21.297 -8.273 -30.578 1 92.06 167 ARG A C 1
ATOM 1385 O O . ARG A 1 167 ? -21.562 -8.109 -31.766 1 92.06 167 ARG A O 1
ATOM 1392 N N . PHE A 1 168 ? -22.156 -8.773 -29.766 1 90.88 168 PHE A N 1
ATOM 1393 C CA . PHE A 1 168 ? -23.469 -9.227 -30.188 1 90.88 168 PHE A CA 1
ATOM 1394 C C . PHE A 1 168 ? -24.344 -8.047 -30.609 1 90.88 168 PHE A C 1
ATOM 1396 O O . PHE A 1 168 ? -25.094 -8.141 -31.578 1 90.88 168 PHE A O 1
ATOM 1403 N N . ARG A 1 169 ? -24.156 -7.016 -29.875 1 92.62 169 ARG A N 1
ATOM 1404 C CA . ARG A 1 169 ? -24.891 -5.812 -30.266 1 92.62 169 ARG A CA 1
ATOM 1405 C C . ARG A 1 169 ? -24.422 -5.305 -31.625 1 92.62 169 ARG A C 1
ATOM 1407 O O . ARG A 1 169 ? -25.219 -4.809 -32.438 1 92.62 169 ARG A O 1
ATOM 1414 N N . LEU A 1 170 ? -23.156 -5.438 -31.781 1 93 170 LEU A N 1
ATOM 1415 C CA . LEU A 1 170 ? -22.594 -5.012 -33.062 1 93 170 LEU A CA 1
ATOM 1416 C C . LEU A 1 170 ? -23.125 -5.871 -34.219 1 93 170 LEU A C 1
ATOM 1418 O O . LEU A 1 170 ? -23.359 -5.371 -35.312 1 93 170 LEU A O 1
ATOM 1422 N N . PHE A 1 171 ? -23.375 -7.148 -33.969 1 92.19 171 PHE A N 1
ATOM 1423 C CA . PHE A 1 171 ? -23.938 -8.031 -35 1 92.19 171 PHE A CA 1
ATOM 1424 C C . PHE A 1 171 ? -25.312 -7.547 -35.438 1 92.19 171 PHE A C 1
ATOM 1426 O O . PHE A 1 171 ? -25.641 -7.551 -36.625 1 92.19 171 PHE A O 1
ATOM 1433 N N . ALA A 1 172 ? -26.016 -7.137 -34.406 1 92.19 172 ALA A N 1
ATOM 1434 C CA . ALA A 1 172 ? -27.359 -6.637 -34.719 1 92.19 172 ALA A CA 1
ATOM 1435 C C . ALA A 1 172 ? -27.297 -5.355 -35.531 1 92.19 172 ALA A C 1
ATOM 1437 O O . ALA A 1 172 ? -28.094 -5.16 -36.438 1 92.19 172 ALA A O 1
ATOM 1438 N N . LYS A 1 173 ? -26.328 -4.547 -35.219 1 93.19 173 LYS A N 1
ATOM 1439 C CA . LYS A 1 173 ? -26.156 -3.303 -35.969 1 93.19 173 LYS A CA 1
ATOM 1440 C C . LYS A 1 173 ? -25.703 -3.578 -37.406 1 93.19 173 LYS A C 1
ATOM 1442 O O . LYS A 1 173 ? -26.125 -2.9 -38.344 1 93.19 173 LYS A O 1
ATOM 1447 N N . ILE A 1 174 ? -24.859 -4.516 -37.531 1 92.44 174 ILE A N 1
ATOM 1448 C CA . ILE A 1 174 ? -24.359 -4.887 -38.875 1 92.44 174 ILE A CA 1
ATOM 1449 C C . ILE A 1 174 ? -25.516 -5.445 -39.688 1 92.44 174 ILE A C 1
ATOM 1451 O O . ILE A 1 174 ? -25.641 -5.113 -40.875 1 92.44 174 ILE A O 1
ATOM 1455 N N . SER A 1 175 ? -26.312 -6.281 -39.062 1 91.81 175 SER A N 1
ATOM 1456 C CA . SER A 1 175 ? -27.453 -6.852 -39.781 1 91.81 175 SER A CA 1
ATOM 1457 C C . SER A 1 175 ? -28.422 -5.766 -40.25 1 91.81 175 SER A C 1
ATOM 1459 O O . SER A 1 175 ? -28.922 -5.816 -41.344 1 91.81 175 SER A O 1
ATOM 1461 N N . ALA A 1 176 ? -28.609 -4.812 -39.406 1 92.38 176 ALA A N 1
ATOM 1462 C CA . ALA A 1 176 ? -29.484 -3.699 -39.781 1 92.38 176 ALA A CA 1
ATOM 1463 C C . ALA A 1 176 ? -28.891 -2.883 -40.906 1 92.38 176 ALA A C 1
ATOM 1465 O O . ALA A 1 176 ? -29.609 -2.457 -41.812 1 92.38 176 ALA A O 1
ATOM 1466 N N . LEU A 1 177 ? -27.594 -2.662 -40.812 1 92.56 177 LEU A N 1
ATOM 1467 C CA . LEU A 1 177 ? -26.922 -1.896 -41.875 1 92.56 177 LEU A CA 1
ATOM 1468 C C . LEU A 1 177 ? -26.938 -2.654 -43.188 1 92.56 177 LEU A C 1
ATOM 1470 O O . LEU A 1 177 ? -27.125 -2.057 -44.25 1 92.56 177 LEU A O 1
ATOM 1474 N N . LEU A 1 178 ? -26.781 -3.943 -43.156 1 90.94 178 LEU A N 1
ATOM 1475 C CA . LEU A 1 178 ? -26.797 -4.758 -44.375 1 90.94 178 LEU A CA 1
ATOM 1476 C C . LEU A 1 178 ? -28.188 -4.77 -45 1 90.94 178 LEU A C 1
ATOM 1478 O O . LEU A 1 178 ? -28.312 -4.816 -46.219 1 90.94 178 LEU A O 1
ATOM 1482 N N . GLU A 1 179 ? -29.219 -4.77 -44.156 1 89.62 179 GLU A N 1
ATOM 1483 C CA . GLU A 1 179 ? -30.578 -4.68 -44.688 1 89.62 179 GLU A CA 1
ATOM 1484 C C . GLU A 1 179 ? -30.797 -3.367 -45.406 1 89.62 179 GLU A C 1
ATOM 1486 O O . GLU A 1 179 ? -31.438 -3.344 -46.469 1 89.62 179 GLU A O 1
ATOM 1491 N N . GLU A 1 180 ? -30.219 -2.34 -44.906 1 89.19 180 GLU A N 1
ATOM 1492 C CA . GLU A 1 180 ? -30.312 -1.041 -45.562 1 89.19 180 GLU A CA 1
ATOM 1493 C C . GLU A 1 180 ? -29.547 -1.035 -46.875 1 89.19 180 GLU A C 1
ATOM 1495 O O . GLU A 1 180 ? -30.016 -0.474 -47.875 1 89.19 180 GLU A O 1
ATOM 1500 N N . ILE A 1 181 ? -28.438 -1.608 -46.875 1 88.88 181 ILE A N 1
ATOM 1501 C CA . ILE A 1 181 ? -27.609 -1.663 -48.094 1 88.88 181 ILE A CA 1
ATOM 1502 C C . ILE A 1 181 ? -28.281 -2.533 -49.156 1 88.88 181 ILE A C 1
ATOM 1504 O O . ILE A 1 181 ? -28.266 -2.201 -50.344 1 88.88 181 ILE A O 1
ATOM 1508 N N . ASN A 1 182 ? -28.906 -3.646 -48.688 1 88.25 182 ASN A N 1
ATOM 1509 C CA . ASN A 1 182 ? -29.594 -4.531 -49.625 1 88.25 182 ASN A CA 1
ATOM 1510 C C . ASN A 1 182 ? -30.797 -3.84 -50.281 1 88.25 182 ASN A C 1
ATOM 1512 O O . ASN A 1 182 ? -31.125 -4.113 -51.438 1 88.25 182 ASN A O 1
ATOM 1516 N N . GLU A 1 183 ? -31.406 -2.982 -49.531 1 86.44 183 GLU A N 1
ATOM 1517 C CA . GLU A 1 183 ? -32.5 -2.211 -50.094 1 86.44 183 GLU A CA 1
ATOM 1518 C C . GLU A 1 183 ? -32.031 -1.259 -51.188 1 86.44 183 GLU A C 1
ATOM 1520 O O . GLU A 1 183 ? -32.719 -1.035 -52.188 1 86.44 183 GLU A O 1
ATOM 1525 N N . MET A 1 184 ? -30.844 -0.793 -51 1 84.31 184 MET A N 1
ATOM 1526 C CA . MET A 1 184 ? -30.281 0.134 -52 1 84.31 184 MET A CA 1
ATOM 1527 C C . MET A 1 184 ? -29.812 -0.608 -53.219 1 84.31 184 MET A C 1
ATOM 1529 O O . MET A 1 184 ? -29.844 -0.06 -54.344 1 84.31 184 MET A O 1
ATOM 1533 N N . LEU A 1 185 ? -29.406 -1.799 -53.031 1 81.69 185 LEU A N 1
ATOM 1534 C CA . LEU A 1 185 ? -28.891 -2.598 -54.125 1 81.69 185 LEU A CA 1
ATOM 1535 C C . LEU A 1 185 ? -30 -3.377 -54.812 1 81.69 185 LEU A C 1
ATOM 1537 O O . LEU A 1 185 ? -29.766 -4.07 -55.812 1 81.69 185 LEU A O 1
ATOM 1541 N N . SER A 1 186 ? -31.156 -3.42 -54.344 1 75.56 186 SER A N 1
ATOM 1542 C CA . SER A 1 186 ? -32.281 -4.23 -54.844 1 75.56 186 SER A CA 1
ATOM 1543 C C . SER A 1 186 ? -32.375 -4.141 -56.375 1 75.56 186 SER A C 1
ATOM 1545 O O . SER A 1 186 ? -32.719 -5.125 -57.031 1 75.56 186 SER A O 1
ATOM 1547 N N . CYS A 1 187 ? -32.062 -3.016 -57 1 65.81 187 CYS A N 1
ATOM 1548 C CA . CYS A 1 187 ? -32.25 -2.887 -58.438 1 65.81 187 CYS A CA 1
ATOM 1549 C C . CYS A 1 187 ? -31.203 -3.703 -59.188 1 65.81 187 CYS A C 1
ATOM 1551 O O . CYS A 1 187 ? -31.422 -4.066 -60.344 1 65.81 187 CYS A O 1
ATOM 1553 N N . GLY A 1 188 ? -30.094 -4.074 -58.625 1 62.31 188 GLY A N 1
ATOM 1554 C CA . GLY A 1 188 ? -29 -4.691 -59.375 1 62.31 188 GLY A CA 1
ATOM 1555 C C . GLY A 1 188 ? -28.859 -6.176 -59.062 1 62.31 188 GLY A C 1
ATOM 1556 O O . GLY A 1 188 ? -27.984 -6.836 -59.656 1 62.31 188 GLY A O 1
ATOM 1557 N N . GLY A 1 189 ? -29.734 -6.867 -58.281 1 66.19 189 GLY A N 1
ATOM 1558 C CA . GLY A 1 189 ? -29.766 -8.305 -58.094 1 66.19 189 GLY A CA 1
ATOM 1559 C C . GLY A 1 189 ? -28.75 -8.773 -57.031 1 66.19 189 GLY A C 1
ATOM 1560 O O . GLY A 1 189 ? -28.625 -9.977 -56.812 1 66.19 189 GLY A O 1
ATOM 1561 N N . LEU A 1 190 ? -27.875 -7.906 -56.469 1 73.19 190 LEU A N 1
ATOM 1562 C CA . LEU A 1 190 ? -26.859 -8.336 -55.5 1 73.19 190 LEU A CA 1
ATOM 1563 C C . LEU A 1 190 ? -27.391 -8.219 -54.094 1 73.19 190 LEU A C 1
ATOM 1565 O O . LEU A 1 190 ? -28.031 -7.227 -53.719 1 73.19 190 LEU A O 1
ATOM 1569 N N . LYS A 1 191 ? -27.438 -9.359 -53.281 1 80.31 191 LYS A N 1
ATOM 1570 C CA . LYS A 1 191 ? -27.922 -9.344 -51.875 1 80.31 191 LYS A CA 1
ATOM 1571 C C . LYS A 1 191 ? -26.859 -9.906 -50.938 1 80.31 191 LYS A C 1
ATOM 1573 O O . LYS A 1 191 ? -26.297 -10.969 -51.188 1 80.31 191 LYS A O 1
ATOM 1578 N N . ALA A 1 192 ? -26.484 -9.07 -50 1 79.69 192 ALA A N 1
ATOM 1579 C CA . ALA A 1 192 ? -25.625 -9.562 -48.938 1 79.69 192 ALA A CA 1
ATOM 1580 C C . ALA A 1 192 ? -26.406 -10.391 -47.906 1 79.69 192 ALA A C 1
ATOM 1582 O O . ALA A 1 192 ? -27.516 -10.008 -47.5 1 79.69 192 ALA A O 1
ATOM 1583 N N . GLU A 1 193 ? -25.969 -11.578 -47.594 1 81.25 193 GLU A N 1
ATOM 1584 C CA . GLU A 1 193 ? -26.656 -12.492 -46.688 1 81.25 193 GLU A CA 1
ATOM 1585 C C . GLU A 1 193 ? -26.516 -12.031 -45.25 1 81.25 193 GLU A C 1
ATOM 1587 O O . GLU A 1 193 ? -25.438 -11.602 -44.812 1 81.25 193 GLU A O 1
ATOM 1592 N N . ASN A 1 194 ? -27.703 -11.922 -44.656 1 82.81 194 ASN A N 1
ATOM 1593 C CA . ASN A 1 194 ? -27.734 -11.602 -43.219 1 82.81 194 ASN A CA 1
ATOM 1594 C C . ASN A 1 194 ? -27.484 -12.828 -42.375 1 82.81 194 ASN A C 1
ATOM 1596 O O . ASN A 1 194 ? -28.016 -13.906 -42.656 1 82.81 194 ASN A O 1
ATOM 1600 N N . ASN A 1 195 ? -26.453 -12.734 -41.5 1 82.25 195 ASN A N 1
ATOM 1601 C CA . ASN A 1 195 ? -26.125 -13.812 -40.562 1 82.25 195 ASN A CA 1
ATOM 1602 C C . ASN A 1 195 ? -26.328 -13.375 -39.125 1 82.25 195 ASN A C 1
ATOM 1604 O O . ASN A 1 195 ? -26.578 -12.203 -38.844 1 82.25 195 ASN A O 1
ATOM 1608 N N . SER A 1 196 ? -26.391 -14.445 -38.219 1 83.56 196 SER A N 1
ATOM 1609 C CA . SER A 1 196 ? -26.484 -14.133 -36.812 1 83.56 196 SER A CA 1
ATOM 1610 C C . SER A 1 196 ? -25.125 -13.711 -36.25 1 83.56 196 SER A C 1
ATOM 1612 O O . SER A 1 196 ? -25.062 -12.898 -35.312 1 83.56 196 SER A O 1
ATOM 1614 N N . GLU A 1 197 ? -24.156 -14.305 -36.812 1 89.19 197 GLU A N 1
ATOM 1615 C CA . GLU A 1 197 ? -22.797 -13.945 -36.438 1 89.19 197 GLU A CA 1
ATOM 1616 C C . GLU A 1 197 ? -21.953 -13.617 -37.656 1 89.19 197 GLU A C 1
ATOM 1618 O O . GLU A 1 197 ? -22.172 -14.172 -38.75 1 89.19 197 GLU A O 1
ATOM 1623 N N . TYR A 1 198 ? -21.125 -12.617 -37.531 1 90.06 198 TYR A N 1
ATOM 1624 C CA . TYR A 1 198 ? -20.359 -12.156 -38.688 1 90.06 198 TYR A CA 1
ATOM 1625 C C . TYR A 1 198 ? -18.859 -12.305 -38.438 1 90.06 198 TYR A C 1
ATOM 1627 O O . TYR A 1 198 ? -18.375 -12.039 -37.344 1 90.06 198 TYR A O 1
ATOM 1635 N N . ALA A 1 199 ? -18.219 -12.82 -39.406 1 90.19 199 ALA A N 1
ATOM 1636 C CA . ALA A 1 199 ? -16.75 -12.852 -39.406 1 90.19 199 ALA A CA 1
ATOM 1637 C C . ALA A 1 199 ? -16.188 -11.625 -40.125 1 90.19 199 ALA A C 1
ATOM 1639 O O . ALA A 1 199 ? -16.797 -11.109 -41.062 1 90.19 199 ALA A O 1
ATOM 1640 N N . PRO A 1 200 ? -15.031 -11.148 -39.594 1 91.31 200 PRO A N 1
ATOM 1641 C CA . PRO A 1 200 ? -14.438 -9.977 -40.219 1 91.31 200 PRO A CA 1
ATOM 1642 C C . PRO A 1 200 ? -14.172 -10.172 -41.719 1 91.31 200 PRO A C 1
ATOM 1644 O O . PRO A 1 200 ? -14.305 -9.234 -42.5 1 91.31 200 PRO A O 1
ATOM 1647 N N . GLU A 1 201 ? -13.883 -11.328 -42.125 1 89.38 201 GLU A N 1
ATOM 1648 C CA . GLU A 1 201 ? -13.594 -11.625 -43.531 1 89.38 201 GLU A CA 1
ATOM 1649 C C . GLU A 1 201 ? -14.836 -11.422 -44.375 1 89.38 201 GLU A C 1
ATOM 1651 O O . GLU A 1 201 ? -14.734 -10.961 -45.531 1 89.38 201 GLU A O 1
ATOM 1656 N N . TYR A 1 202 ? -15.938 -11.781 -43.812 1 89.62 202 TYR A N 1
ATOM 1657 C CA . TYR A 1 202 ? -17.203 -11.609 -44.531 1 89.62 202 TYR A CA 1
ATOM 1658 C C . TYR A 1 202 ? -17.469 -10.133 -44.812 1 89.62 202 TYR A C 1
ATOM 1660 O O . TYR A 1 202 ? -17.875 -9.766 -45.906 1 89.62 202 TYR A O 1
ATOM 1668 N N . LEU A 1 203 ? -17.203 -9.32 -43.844 1 90.81 203 LEU A N 1
ATOM 1669 C CA . LEU A 1 203 ? -17.453 -7.887 -44 1 90.81 203 LEU A CA 1
ATOM 1670 C C . LEU A 1 203 ? -16.453 -7.266 -44.969 1 90.81 203 LEU A C 1
ATOM 1672 O O . LEU A 1 203 ? -16.797 -6.324 -45.688 1 90.81 203 LEU A O 1
ATOM 1676 N N . GLU A 1 204 ? -15.258 -7.758 -44.938 1 91.62 204 GLU A N 1
ATOM 1677 C CA . GLU A 1 204 ? -14.258 -7.277 -45.875 1 91.62 204 GLU A CA 1
ATOM 1678 C C . GLU A 1 204 ? -14.672 -7.574 -47.312 1 91.62 204 GLU A C 1
ATOM 1680 O O . GLU A 1 204 ? -14.453 -6.754 -48.219 1 91.62 204 GLU A O 1
ATOM 1685 N N . LEU A 1 205 ? -15.25 -8.711 -47.469 1 89.5 205 LEU A N 1
ATOM 1686 C CA . LEU A 1 205 ? -15.734 -9.094 -48.781 1 89.5 205 LEU A CA 1
ATOM 1687 C C . LEU A 1 205 ? -16.859 -8.18 -49.25 1 89.5 205 LEU A C 1
ATOM 1689 O O . LEU A 1 205 ? -16.891 -7.754 -50.406 1 89.5 205 LEU A O 1
ATOM 1693 N N . ILE A 1 206 ? -17.703 -7.906 -48.344 1 87.75 206 ILE A N 1
ATOM 1694 C CA . ILE A 1 206 ? -18.828 -7.043 -48.688 1 87.75 206 ILE A CA 1
ATOM 1695 C C . ILE A 1 206 ? -18.328 -5.641 -49 1 87.75 206 ILE A C 1
ATOM 1697 O O . ILE A 1 206 ? -18.812 -5.012 -49.938 1 87.75 206 ILE A O 1
ATOM 1701 N N . LEU A 1 207 ? -17.375 -5.195 -48.25 1 89.75 207 LEU A N 1
ATOM 1702 C CA . LEU A 1 207 ? -16.828 -3.861 -48.469 1 89.75 207 LEU A CA 1
ATOM 1703 C C . LEU A 1 207 ? -16.156 -3.76 -49.844 1 89.75 207 LEU A C 1
ATOM 1705 O O . LEU A 1 207 ? -16.297 -2.748 -50.531 1 89.75 207 LEU A O 1
ATOM 1709 N N . SER A 1 208 ? -15.484 -4.762 -50.219 1 88.88 208 SER A N 1
ATOM 1710 C CA . SER A 1 208 ? -14.828 -4.781 -51.531 1 88.88 208 SER A CA 1
ATOM 1711 C C . SER A 1 208 ? -15.844 -4.781 -52.656 1 88.88 208 SER A C 1
ATOM 1713 O O . SER A 1 208 ? -15.656 -4.102 -53.688 1 88.88 208 SER A O 1
ATOM 1715 N N . LYS A 1 209 ? -16.875 -5.551 -52.5 1 87 209 LYS A N 1
ATOM 1716 C CA . LYS A 1 209 ? -17.906 -5.629 -53.531 1 87 209 LYS A CA 1
ATOM 1717 C C . LYS A 1 209 ? -18.656 -4.305 -53.656 1 87 209 LYS A C 1
ATOM 1719 O O . LYS A 1 209 ? -19 -3.885 -54.75 1 87 209 LYS A O 1
ATOM 1724 N N . LEU A 1 210 ? -18.844 -3.725 -52.5 1 86 210 LEU A N 1
ATOM 1725 C CA . LEU A 1 210 ? -19.547 -2.445 -52.5 1 86 210 LEU A CA 1
ATOM 1726 C C . LEU A 1 210 ? -18.688 -1.366 -53.156 1 86 210 LEU A C 1
ATOM 1728 O O . LEU A 1 210 ? -19.203 -0.486 -53.844 1 86 210 LEU A O 1
ATOM 1732 N N . HIS A 1 211 ? -17.469 -1.449 -52.875 1 86.12 211 HIS A N 1
ATOM 1733 C CA . HIS A 1 211 ? -16.547 -0.503 -53.5 1 86.12 211 HIS A CA 1
ATOM 1734 C C . HIS A 1 211 ? -16.594 -0.598 -55 1 86.12 211 HIS A C 1
ATOM 1736 O O . HIS A 1 211 ? -16.547 0.422 -55.719 1 86.12 211 HIS A O 1
ATOM 1742 N N . GLU A 1 212 ? -16.703 -1.798 -55.531 1 83.62 212 GLU A N 1
ATOM 1743 C CA . GLU A 1 212 ? -16.766 -2.035 -56.969 1 83.62 212 GLU A CA 1
ATOM 1744 C C . GLU A 1 212 ? -18.109 -1.608 -57.531 1 83.62 212 GLU A C 1
ATOM 1746 O O . GLU A 1 212 ? -18.172 -0.973 -58.594 1 83.62 212 GLU A O 1
ATOM 1751 N N . ILE A 1 213 ? -19.125 -1.889 -56.812 1 82.44 213 ILE A N 1
ATOM 1752 C CA . ILE A 1 213 ? -20.484 -1.65 -57.312 1 82.44 213 ILE A CA 1
ATOM 1753 C C . ILE A 1 213 ? -20.766 -0.15 -57.344 1 82.44 213 ILE A C 1
ATOM 1755 O O . ILE A 1 213 ? -21.328 0.366 -58.312 1 82.44 213 ILE A O 1
ATOM 1759 N N . TRP A 1 214 ? -20.359 0.474 -56.25 1 80.88 214 TRP A N 1
ATOM 1760 C CA . TRP A 1 214 ? -20.688 1.889 -56.156 1 80.88 214 TRP A CA 1
ATOM 1761 C C . TRP A 1 214 ? -19.578 2.762 -56.719 1 80.88 214 TRP A C 1
ATOM 1763 O O . TRP A 1 214 ? -19.656 3.992 -56.656 1 80.88 214 TRP A O 1
ATOM 1773 N N . GLU A 1 215 ? -18.531 2.154 -57.375 1 78.25 215 GLU A N 1
ATOM 1774 C CA . GLU A 1 215 ? -17.406 2.869 -57.969 1 78.25 215 GLU A CA 1
ATOM 1775 C C . GLU A 1 215 ? -16.938 4.02 -57.062 1 78.25 215 GLU A C 1
ATOM 1777 O O . GLU A 1 215 ? -16.828 5.16 -57.531 1 78.25 215 GLU A O 1
ATOM 1782 N N . LEU A 1 216 ? -16.812 3.633 -55.781 1 74.88 216 LEU A N 1
ATOM 1783 C CA . LEU A 1 216 ? -16.484 4.648 -54.781 1 74.88 216 LEU A CA 1
ATOM 1784 C C . LEU A 1 216 ? -15 5 -54.844 1 74.88 216 LEU A C 1
ATOM 1786 O O . LEU A 1 216 ? -14.156 4.121 -55.031 1 74.88 216 LEU A O 1
ATOM 1790 N N . ASP A 1 217 ? -14.688 6.242 -55.125 1 70.25 217 ASP A N 1
ATOM 1791 C CA . ASP A 1 217 ? -13.32 6.734 -55.031 1 70.25 217 ASP A CA 1
ATOM 1792 C C . ASP A 1 217 ? -13.031 7.332 -53.656 1 70.25 217 ASP A C 1
ATOM 1794 O O . ASP A 1 217 ? -13.547 8.406 -53.312 1 70.25 217 ASP A O 1
ATOM 1798 N N . GLU A 1 218 ? -12.352 6.559 -52.812 1 70.88 218 GLU A N 1
ATOM 1799 C CA . GLU A 1 218 ? -12.102 6.918 -51.406 1 70.88 218 GLU A CA 1
ATOM 1800 C C . GLU A 1 218 ? -11.422 8.281 -51.312 1 70.88 218 GLU A C 1
ATOM 1802 O O . GLU A 1 218 ? -11.547 8.969 -50.312 1 70.88 218 GLU A O 1
ATOM 1807 N N . GLU A 1 219 ? -10.75 8.734 -52.344 1 64.56 219 GLU A N 1
ATOM 1808 C CA . GLU A 1 219 ? -10.078 10.031 -52.344 1 64.56 219 GLU A CA 1
ATOM 1809 C C . GLU A 1 219 ? -11.086 11.172 -52.5 1 64.56 219 GLU A C 1
ATOM 1811 O O . GLU A 1 219 ? -10.812 12.305 -52.094 1 64.56 219 GLU A O 1
ATOM 1816 N N . ARG A 1 220 ? -12.242 10.891 -53 1 65.12 220 ARG A N 1
ATOM 1817 C CA . ARG A 1 220 ? -13.195 11.969 -53.281 1 65.12 220 ARG A CA 1
ATOM 1818 C C . ARG A 1 220 ? -14.273 12.031 -52.219 1 65.12 220 ARG A C 1
ATOM 1820 O O . ARG A 1 220 ? -15.281 12.719 -52.375 1 65.12 220 ARG A O 1
ATOM 1827 N N . PHE A 1 221 ? -14 11.312 -51.188 1 69 221 PHE A N 1
ATOM 1828 C CA . PHE A 1 221 ? -14.984 11.258 -50.125 1 69 221 PHE A CA 1
ATOM 1829 C C . PHE A 1 221 ? -15.156 12.633 -49.469 1 69 221 PHE A C 1
ATOM 1831 O O . PHE A 1 221 ? -14.188 13.359 -49.281 1 69 221 PHE A O 1
ATOM 1838 N N . ALA A 1 222 ? -16.297 13.047 -49.375 1 67.88 222 ALA A N 1
ATOM 1839 C CA . ALA A 1 222 ? -16.578 14.336 -48.75 1 67.88 222 ALA A CA 1
ATOM 1840 C C . ALA A 1 222 ? -16.328 14.273 -47.25 1 67.88 222 ALA A C 1
ATOM 1842 O O . ALA A 1 222 ? -16.812 13.352 -46.562 1 67.88 222 ALA A O 1
ATOM 1843 N N . HIS A 1 223 ? -15.109 14.906 -46.844 1 69 223 HIS A N 1
ATOM 1844 C CA . HIS A 1 223 ? -14.82 14.992 -45.438 1 69 223 HIS A CA 1
ATOM 1845 C C . HIS A 1 223 ? -15.023 16.406 -44.906 1 69 223 HIS A C 1
ATOM 1847 O O . HIS A 1 223 ? -14.906 17.375 -45.656 1 69 223 HIS A O 1
ATOM 1853 N N . GLY A 1 224 ? -15.57 16.719 -43.781 1 59.97 224 GLY A N 1
ATOM 1854 C CA . GLY A 1 224 ? -15.617 18.047 -43.188 1 59.97 224 GLY A CA 1
ATOM 1855 C C . GLY A 1 224 ? -17.031 18.531 -42.906 1 59.97 224 GLY A C 1
ATOM 1856 O O . GLY A 1 224 ? -18 17.922 -43.375 1 59.97 224 GLY A O 1
ATOM 1857 N N . LYS A 1 225 ? -17.25 19.578 -42.125 1 60.88 225 LYS A N 1
ATOM 1858 C CA . LYS A 1 225 ? -18.5 20.234 -41.75 1 60.88 225 LYS A CA 1
ATOM 1859 C C . LYS A 1 225 ? -19.141 20.922 -42.969 1 60.88 225 LYS A C 1
ATOM 1861 O O . LYS A 1 225 ? -18.453 21.578 -43.75 1 60.88 225 LYS A O 1
ATOM 1866 N N . GLY A 1 226 ? -20.422 20.531 -43.375 1 60.78 226 GLY A N 1
ATOM 1867 C CA . GLY A 1 226 ? -21.203 21.203 -44.406 1 60.78 226 GLY A CA 1
ATOM 1868 C C . GLY A 1 226 ? -21.406 20.359 -45.625 1 60.78 226 GLY A C 1
ATOM 1869 O O . GLY A 1 226 ? -22.172 20.719 -46.531 1 60.78 226 GLY A O 1
ATOM 1870 N N . HIS A 1 227 ? -20.484 19.438 -45.781 1 64.25 227 HIS A N 1
ATOM 1871 C CA . HIS A 1 227 ? -20.656 18.703 -47 1 64.25 227 HIS A CA 1
ATOM 1872 C C . HIS A 1 227 ? -21.547 17.484 -46.812 1 64.25 227 HIS A C 1
ATOM 1874 O O . HIS A 1 227 ? -21.453 16.812 -45.781 1 64.25 227 HIS A O 1
ATOM 1880 N N . HIS A 1 228 ? -22.562 17.297 -47.625 1 71.62 228 HIS A N 1
ATOM 1881 C CA . HIS A 1 228 ? -23.531 16.219 -47.531 1 71.62 228 HIS A CA 1
ATOM 1882 C C . HIS A 1 228 ? -22.953 14.914 -48.062 1 71.62 228 HIS A C 1
ATOM 1884 O O . HIS A 1 228 ? -22.484 14.867 -49.219 1 71.62 228 HIS A O 1
ATOM 1890 N N . LYS A 1 229 ? -22.703 13.93 -47.344 1 77.5 229 LYS A N 1
ATOM 1891 C CA . LYS A 1 229 ? -22.188 12.625 -47.75 1 77.5 229 LYS A CA 1
ATOM 1892 C C . LYS A 1 229 ? -23.297 11.797 -48.406 1 77.5 229 LYS A C 1
ATOM 1894 O O . LYS A 1 229 ? -24.453 11.867 -48.031 1 77.5 229 LYS A O 1
ATOM 1899 N N . SER A 1 230 ? -22.984 11.258 -49.625 1 79.38 230 SER A N 1
ATOM 1900 C CA . SER A 1 230 ? -23.922 10.352 -50.25 1 79.38 230 SER A CA 1
ATOM 1901 C C . SER A 1 230 ? -24.266 9.156 -49.375 1 79.38 230 SER A C 1
ATOM 1903 O O . SER A 1 230 ? -23.484 8.812 -48.469 1 79.38 230 SER A O 1
ATOM 1905 N N . PRO A 1 231 ? -25.5 8.68 -49.531 1 83.5 231 PRO A N 1
ATOM 1906 C CA . PRO A 1 231 ? -25.859 7.508 -48.719 1 83.5 231 PRO A CA 1
ATOM 1907 C C . PRO A 1 231 ? -24.906 6.34 -48.906 1 83.5 231 PRO A C 1
ATOM 1909 O O . PRO A 1 231 ? -24.656 5.582 -47.969 1 83.5 231 PRO A O 1
ATOM 1912 N N . GLU A 1 232 ? -24.406 6.234 -50.094 1 83.56 232 GLU A N 1
ATOM 1913 C CA . GLU A 1 232 ? -23.453 5.164 -50.375 1 83.56 232 GLU A CA 1
ATOM 1914 C C . GLU A 1 232 ? -22.156 5.348 -49.562 1 83.56 232 GLU A C 1
ATOM 1916 O O . GLU A 1 232 ? -21.641 4.395 -48.969 1 83.56 232 GLU A O 1
ATOM 1921 N N . GLN A 1 233 ? -21.75 6.52 -49.531 1 84.88 233 GLN A N 1
ATOM 1922 C CA . GLN A 1 233 ? -20.516 6.809 -48.781 1 84.88 233 GLN A CA 1
ATOM 1923 C C . GLN A 1 233 ? -20.734 6.617 -47.281 1 84.88 233 GLN A C 1
ATOM 1925 O O . GLN A 1 233 ? -19.859 6.086 -46.594 1 84.88 233 GLN A O 1
ATOM 1930 N N . ARG A 1 234 ? -21.859 7.035 -46.844 1 86.38 234 ARG A N 1
ATOM 1931 C CA . ARG A 1 234 ? -22.188 6.914 -45.406 1 86.38 234 ARG A CA 1
ATOM 1932 C C . ARG A 1 234 ? -22.219 5.449 -44.969 1 86.38 234 ARG A C 1
ATOM 1934 O O . ARG A 1 234 ? -21.656 5.086 -43.938 1 86.38 234 ARG A O 1
ATOM 1941 N N . ASN A 1 235 ? -22.906 4.695 -45.844 1 87.75 235 ASN A N 1
ATOM 1942 C CA . ASN A 1 235 ? -23.031 3.279 -45.531 1 87.75 235 ASN A CA 1
ATOM 1943 C C . ASN A 1 235 ? -21.703 2.559 -45.625 1 87.75 235 ASN A C 1
ATOM 1945 O O . ASN A 1 235 ? -21.406 1.654 -44.844 1 87.75 235 ASN A O 1
ATOM 1949 N N . TYR A 1 236 ? -20.953 2.996 -46.5 1 88.25 236 TYR A N 1
ATOM 1950 C CA . TYR A 1 236 ? -19.625 2.412 -46.688 1 88.25 236 TYR A CA 1
ATOM 1951 C C . TYR A 1 236 ? -18.734 2.729 -45.5 1 88.25 236 TYR A C 1
ATOM 1953 O O . TYR A 1 236 ? -18.062 1.84 -44.969 1 88.25 236 TYR A O 1
ATOM 1961 N N . GLU A 1 237 ? -18.75 3.918 -45.062 1 88.69 237 GLU A N 1
ATOM 1962 C CA . GLU A 1 237 ? -17.906 4.328 -43.938 1 88.69 237 GLU A CA 1
ATOM 1963 C C . GLU A 1 237 ? -18.375 3.67 -42.656 1 88.69 237 GLU A C 1
ATOM 1965 O O . GLU A 1 237 ? -17.562 3.285 -41.812 1 88.69 237 GLU A O 1
ATOM 1970 N N . LYS A 1 238 ? -19.656 3.576 -42.5 1 91.38 238 LYS A N 1
ATOM 1971 C CA . LYS A 1 238 ? -20.203 2.924 -41.312 1 91.38 238 LYS A CA 1
ATOM 1972 C C . LYS A 1 238 ? -19.797 1.454 -41.25 1 91.38 238 LYS A C 1
ATOM 1974 O O . LYS A 1 238 ? -19.453 0.942 -40.188 1 91.38 238 LYS A O 1
ATOM 1979 N N . LEU A 1 239 ? -19.859 0.836 -42.406 1 91.38 239 LEU A N 1
ATOM 1980 C CA . LEU A 1 239 ? -19.469 -0.57 -42.438 1 91.38 239 LEU A CA 1
ATOM 1981 C C . LEU A 1 239 ? -17.984 -0.741 -42.156 1 91.38 239 LEU A C 1
ATOM 1983 O O . LEU A 1 239 ? -17.578 -1.729 -41.531 1 91.38 239 LEU A O 1
ATOM 1987 N N . LYS A 1 240 ? -17.234 0.194 -42.562 1 91.25 240 LYS A N 1
ATOM 1988 C CA . LYS A 1 240 ? -15.797 0.163 -42.312 1 91.25 240 LYS A CA 1
ATOM 1989 C C . LYS A 1 240 ? -15.516 0.305 -40.812 1 91.25 240 LYS A C 1
ATOM 1991 O O . LYS A 1 240 ? -14.633 -0.37 -40.281 1 91.25 240 LYS A O 1
ATOM 1996 N N . VAL A 1 241 ? -16.234 1.177 -40.156 1 92.5 241 VAL A N 1
ATOM 1997 C CA . VAL A 1 241 ? -16.094 1.37 -38.719 1 92.5 241 VAL A CA 1
ATOM 1998 C C . VAL A 1 241 ? -16.5 0.098 -37.969 1 92.5 241 VAL A C 1
ATOM 2000 O O . VAL A 1 241 ? -15.844 -0.314 -37.031 1 92.5 241 VAL A O 1
ATOM 2003 N N . TYR A 1 242 ? -17.594 -0.474 -38.5 1 93 242 TYR A N 1
ATOM 2004 C CA . TYR A 1 242 ? -18.062 -1.697 -37.844 1 93 242 TYR A CA 1
ATOM 2005 C C . TYR A 1 242 ? -17.047 -2.828 -38.031 1 93 242 TYR A C 1
ATOM 2007 O O . TYR A 1 242 ? -16.875 -3.662 -37.125 1 93 242 TYR A O 1
ATOM 2015 N N . LEU A 1 243 ? -16.406 -2.842 -39.125 1 92.38 243 LEU A N 1
ATOM 2016 C CA . LEU A 1 243 ? -15.375 -3.846 -39.375 1 92.38 243 LEU A CA 1
ATOM 2017 C C . LEU A 1 243 ? -14.211 -3.678 -38.406 1 92.38 243 LEU A C 1
ATOM 2019 O O . LEU A 1 243 ? -13.719 -4.656 -37.844 1 92.38 243 LEU A O 1
ATOM 2023 N N . GLN A 1 244 ? -13.828 -2.467 -38.219 1 93.19 244 GLN A N 1
ATOM 2024 C CA . GLN A 1 244 ? -12.727 -2.195 -37.312 1 93.19 244 GLN A CA 1
ATOM 2025 C C . GLN A 1 244 ? -13.094 -2.582 -35.875 1 93.19 244 GLN A C 1
ATOM 2027 O O . GLN A 1 244 ? -12.258 -3.121 -35.156 1 93.19 244 GLN A O 1
ATOM 2032 N N . LYS A 1 245 ? -14.25 -2.33 -35.531 1 93.44 245 LYS A N 1
ATOM 2033 C CA . LYS A 1 245 ? -14.711 -2.674 -34.188 1 93.44 245 LYS A CA 1
ATOM 2034 C C . LYS A 1 245 ? -14.773 -4.188 -34 1 93.44 245 LYS A C 1
ATOM 2036 O O . LYS A 1 245 ? -14.453 -4.699 -32.938 1 93.44 245 LYS A O 1
ATOM 2041 N N . LEU A 1 246 ? -15.219 -4.793 -34.969 1 92.62 246 LEU A N 1
ATOM 2042 C CA . LEU A 1 246 ? -15.305 -6.25 -34.906 1 92.62 246 LEU A CA 1
ATOM 2043 C C . LEU A 1 246 ? -13.922 -6.863 -34.75 1 92.62 246 LEU A C 1
ATOM 2045 O O . LEU A 1 246 ? -13.75 -7.82 -33.969 1 92.62 246 LEU A O 1
ATOM 2049 N N . LYS A 1 247 ? -13 -6.363 -35.438 1 92.62 247 LYS A N 1
ATOM 2050 C CA . LYS A 1 247 ? -11.625 -6.836 -35.312 1 92.62 247 LYS A CA 1
ATOM 2051 C C . LYS A 1 247 ? -11.078 -6.551 -33.938 1 92.62 247 LYS A C 1
ATOM 2053 O O . LYS A 1 247 ? -10.359 -7.371 -33.344 1 92.62 247 LYS A O 1
ATOM 2058 N N . GLU A 1 248 ? -11.398 -5.418 -33.438 1 93.06 248 GLU A N 1
ATOM 2059 C CA . GLU A 1 248 ? -10.961 -5.043 -32.125 1 93.06 248 GLU A CA 1
ATOM 2060 C C . GLU A 1 248 ? -11.516 -5.996 -31.062 1 93.06 248 GLU A C 1
ATOM 2062 O O . GLU A 1 248 ? -10.805 -6.398 -30.141 1 93.06 248 GLU A O 1
ATOM 2067 N N . TYR A 1 249 ? -12.742 -6.289 -31.234 1 93 249 TYR A N 1
ATOM 2068 C CA . TYR A 1 249 ? -13.367 -7.199 -30.281 1 93 249 TYR A CA 1
ATOM 2069 C C . TYR A 1 249 ? -12.758 -8.594 -30.375 1 93 249 TYR A C 1
ATOM 2071 O O . TYR A 1 249 ? -12.57 -9.266 -29.359 1 93 249 TYR A O 1
ATOM 2079 N N . GLY A 1 250 ? -12.5 -9 -31.531 1 90.75 250 GLY A N 1
ATOM 2080 C CA . GLY A 1 250 ? -11.836 -10.281 -31.703 1 90.75 250 GLY A CA 1
ATOM 2081 C C . GLY A 1 250 ? -10.477 -10.336 -31.031 1 90.75 250 GLY A C 1
ATOM 2082 O O . GLY A 1 250 ? -10.133 -11.352 -30.422 1 90.75 250 GLY A O 1
ATOM 2083 N N . LYS A 1 251 ? -9.781 -9.305 -31.156 1 92.31 251 LYS A N 1
ATOM 2084 C CA . LYS A 1 251 ? -8.469 -9.227 -30.531 1 92.31 251 LYS A CA 1
ATOM 2085 C C . LYS A 1 251 ? -8.586 -9.242 -29.016 1 92.31 251 LYS A C 1
ATOM 2087 O O . LYS A 1 251 ? -7.805 -9.906 -28.328 1 92.31 251 LYS A O 1
ATOM 2092 N N . LYS A 1 252 ? -9.492 -8.508 -28.516 1 93.25 252 LYS A N 1
ATOM 2093 C CA . LYS A 1 252 ? -9.711 -8.453 -27.078 1 93.25 252 LYS A CA 1
ATOM 2094 C C . LYS A 1 252 ? -10.031 -9.836 -26.516 1 93.25 252 LYS A C 1
ATOM 2096 O O . LYS A 1 252 ? -9.516 -10.227 -25.469 1 93.25 252 LYS A O 1
ATOM 2101 N N . LEU A 1 253 ? -10.852 -10.531 -27.234 1 92.56 253 LEU A N 1
ATOM 2102 C CA . LEU A 1 253 ? -11.25 -11.859 -26.781 1 92.56 253 LEU A CA 1
ATOM 2103 C C . LEU A 1 253 ? -10.078 -12.836 -26.875 1 92.56 253 LEU A C 1
ATOM 2105 O O . LEU A 1 253 ? -9.945 -13.727 -26.031 1 92.56 253 LEU A O 1
ATOM 2109 N N . SER A 1 254 ? -9.297 -12.648 -27.859 1 91.75 254 SER A N 1
ATOM 2110 C CA . SER A 1 254 ? -8.133 -13.516 -28.016 1 91.75 254 SER A CA 1
ATOM 2111 C C . SER A 1 254 ? -7.113 -13.289 -26.906 1 91.75 254 SER A C 1
ATOM 2113 O O . SER A 1 254 ? -6.508 -14.242 -26.406 1 91.75 254 SER A O 1
ATOM 2115 N N . ILE A 1 255 ? -6.949 -12.055 -26.516 1 91.75 255 ILE A N 1
ATOM 2116 C CA . ILE A 1 255 ? -6.008 -11.711 -25.469 1 91.75 255 ILE A CA 1
ATOM 2117 C C . ILE A 1 255 ? -6.504 -12.266 -24.125 1 91.75 255 ILE A C 1
ATOM 2119 O O . ILE A 1 255 ? -5.715 -12.789 -23.344 1 91.75 255 ILE A O 1
ATOM 2123 N N . CYS A 1 256 ? -7.758 -12.156 -23.844 1 91.5 256 CYS A N 1
ATOM 2124 C CA . CYS A 1 256 ? -8.328 -12.633 -22.578 1 91.5 256 CYS A CA 1
ATOM 2125 C C . CYS A 1 256 ? -8.211 -14.141 -22.469 1 91.5 256 CYS A C 1
ATOM 2127 O O . CYS A 1 256 ? -7.918 -14.664 -21.391 1 91.5 256 CYS A O 1
ATOM 2129 N N . GLY A 1 257 ? -8.391 -14.859 -23.562 1 86.12 257 GLY A N 1
ATOM 2130 C CA . GLY A 1 257 ? -8.312 -16.312 -23.547 1 86.12 257 GLY A CA 1
ATOM 2131 C C . GLY A 1 257 ? -9.57 -16.969 -23.016 1 86.12 257 GLY A C 1
ATOM 2132 O O . GLY A 1 257 ? -10.547 -16.297 -22.688 1 86.12 257 GLY A O 1
ATOM 2133 N N . GLU A 1 258 ? -9.523 -18.25 -22.797 1 83.06 258 GLU A N 1
ATOM 2134 C CA . GLU A 1 258 ? -10.719 -19.016 -22.453 1 83.06 258 GLU A CA 1
ATOM 2135 C C . GLU A 1 258 ? -10.867 -19.125 -20.938 1 83.06 258 GLU A C 1
ATOM 2137 O O . GLU A 1 258 ? -11.977 -19.234 -20.422 1 83.06 258 GLU A O 1
ATOM 2142 N N . ASN A 1 259 ? -9.812 -18.938 -20.312 1 83 259 ASN A N 1
ATOM 2143 C CA . ASN A 1 259 ? -9.844 -19.297 -18.906 1 83 259 ASN A CA 1
ATOM 2144 C C . ASN A 1 259 ? -9.914 -18.062 -18.016 1 83 259 ASN A C 1
ATOM 2146 O O . ASN A 1 259 ? -9.938 -18.172 -16.781 1 83 259 ASN A O 1
ATOM 2150 N N . ARG A 1 260 ? -9.984 -16.859 -18.578 1 88.5 260 ARG A N 1
ATOM 2151 C CA . ARG A 1 260 ? -10.023 -15.617 -17.797 1 88.5 260 ARG A CA 1
ATOM 2152 C C . ARG A 1 260 ? -11.273 -14.805 -18.125 1 88.5 260 ARG A C 1
ATOM 2154 O O . ARG A 1 260 ? -11.844 -14.945 -19.203 1 88.5 260 ARG A O 1
ATOM 2161 N N . ASN A 1 261 ? -11.656 -13.977 -17.234 1 88.88 261 ASN A N 1
ATOM 2162 C CA . ASN A 1 261 ? -12.852 -13.164 -17.438 1 88.88 261 ASN A CA 1
ATOM 2163 C C . ASN A 1 261 ? -12.5 -11.703 -17.703 1 88.88 261 ASN A C 1
ATOM 2165 O O . ASN A 1 261 ? -13.352 -10.922 -18.125 1 88.88 261 ASN A O 1
ATOM 2169 N N . SER A 1 262 ? -11.234 -11.359 -17.453 1 91.94 262 SER A N 1
ATOM 2170 C CA . SER A 1 262 ? -10.828 -9.969 -17.641 1 91.94 262 SER A CA 1
ATOM 2171 C C . SER A 1 262 ? -9.32 -9.844 -17.797 1 91.94 262 SER A C 1
ATOM 2173 O O . SER A 1 262 ? -8.586 -10.812 -17.562 1 91.94 262 SER A O 1
ATOM 2175 N N . TYR A 1 263 ? -8.906 -8.742 -18.281 1 91.69 263 TYR A N 1
ATOM 2176 C CA . TYR A 1 263 ? -7.477 -8.453 -18.312 1 91.69 263 TYR A CA 1
ATOM 2177 C C . TYR A 1 263 ? -7.223 -6.953 -18.328 1 91.69 263 TYR A C 1
ATOM 2179 O O . TYR A 1 263 ? -8.141 -6.164 -18.578 1 91.69 263 TYR A O 1
ATOM 2187 N N . SER A 1 264 ? -6.012 -6.598 -17.984 1 91.56 264 SER A N 1
ATOM 2188 C CA . SER A 1 264 ? -5.605 -5.199 -17.984 1 91.56 264 SER A CA 1
ATOM 2189 C C . SER A 1 264 ? -5.133 -4.766 -19.359 1 91.56 264 SER A C 1
ATOM 2191 O O . SER A 1 264 ? -4.52 -5.551 -20.094 1 91.56 264 SER A O 1
ATOM 2193 N N . LYS A 1 265 ? -5.344 -3.482 -19.734 1 90.56 265 LYS A N 1
ATOM 2194 C CA . LYS A 1 265 ? -4.93 -2.963 -21.031 1 90.56 265 LYS A CA 1
ATOM 2195 C C . LYS A 1 265 ? -3.43 -2.684 -21.062 1 90.56 265 LYS A C 1
ATOM 2197 O O . LYS A 1 265 ? -2.811 -2.693 -22.125 1 90.56 265 LYS A O 1
ATOM 2202 N N . THR A 1 266 ? -2.879 -2.449 -19.953 1 89.88 266 THR A N 1
ATOM 2203 C CA . THR A 1 266 ? -1.46 -2.119 -19.875 1 89.88 266 THR A CA 1
ATOM 2204 C C . THR A 1 266 ? -0.619 -3.381 -19.719 1 89.88 266 THR A C 1
ATOM 2206 O O . THR A 1 266 ? 0.463 -3.49 -20.297 1 89.88 266 THR A O 1
ATOM 2209 N N . ASP A 1 267 ? -1.015 -4.27 -18.922 1 92.81 267 ASP A N 1
ATOM 2210 C CA . ASP A 1 267 ? -0.439 -5.602 -18.781 1 92.81 267 ASP A CA 1
ATOM 2211 C C . ASP A 1 267 ? -1.457 -6.684 -19.141 1 92.81 267 ASP A C 1
ATOM 2213 O O . ASP A 1 267 ? -2.186 -7.168 -18.266 1 92.81 267 ASP A O 1
ATOM 2217 N N . HIS A 1 268 ? -1.344 -7.148 -20.25 1 92.88 268 HIS A N 1
ATOM 2218 C CA . HIS A 1 268 ? -2.357 -8.039 -20.797 1 92.88 268 HIS A CA 1
ATOM 2219 C C . HIS A 1 268 ? -2.393 -9.367 -20.047 1 92.88 268 HIS A C 1
ATOM 2221 O O . HIS A 1 268 ? -3.385 -10.094 -20.109 1 92.88 268 HIS A O 1
ATOM 2227 N N . SER A 1 269 ? -1.413 -9.664 -19.359 1 93 269 SER A N 1
ATOM 2228 C CA . SER A 1 269 ? -1.361 -10.945 -18.672 1 93 269 SER A CA 1
ATOM 2229 C C . SER A 1 269 ? -1.975 -10.852 -17.281 1 93 269 SER A C 1
ATOM 2231 O O . SER A 1 269 ? -2.248 -11.867 -16.641 1 93 269 SER A O 1
ATOM 2233 N N . ALA A 1 270 ? -2.154 -9.703 -16.812 1 93.38 270 ALA A N 1
ATOM 2234 C CA . ALA A 1 270 ? -2.723 -9.508 -15.484 1 93.38 270 ALA A CA 1
ATOM 2235 C C . ALA A 1 270 ? -4.246 -9.609 -15.523 1 93.38 270 ALA A C 1
ATOM 2237 O O . ALA A 1 270 ? -4.883 -9.148 -16.469 1 93.38 270 ALA A O 1
ATOM 2238 N N . THR A 1 271 ? -4.84 -10.227 -14.539 1 92.75 271 THR A N 1
ATOM 2239 C CA . THR A 1 271 ? -6.281 -10.391 -14.406 1 92.75 271 THR A CA 1
ATOM 2240 C C . THR A 1 271 ? -6.805 -9.602 -13.203 1 92.75 271 THR A C 1
ATOM 2242 O O . THR A 1 271 ? -6.09 -9.422 -12.219 1 92.75 271 THR A O 1
ATOM 2245 N N . PHE A 1 272 ? -8.008 -9.125 -13.336 1 88.06 272 PHE A N 1
ATOM 2246 C CA . PHE A 1 272 ? -8.594 -8.391 -12.227 1 88.06 272 PHE A CA 1
ATOM 2247 C C . PHE A 1 272 ? -9.062 -9.344 -11.133 1 88.06 272 PHE A C 1
ATOM 2249 O O . PHE A 1 272 ? -9.836 -10.266 -11.391 1 88.06 272 PHE A O 1
ATOM 2256 N N . MET A 1 273 ? -8.508 -9.148 -9.969 1 88.12 273 MET A N 1
ATOM 2257 C CA . MET A 1 273 ? -8.805 -9.984 -8.812 1 88.12 273 MET A CA 1
ATOM 2258 C C . MET A 1 273 ? -9.148 -9.133 -7.594 1 88.12 273 MET A C 1
ATOM 2260 O O . MET A 1 273 ? -8.75 -7.973 -7.516 1 88.12 273 MET A O 1
ATOM 2264 N N . ARG A 1 274 ? -9.906 -9.727 -6.762 1 79.94 274 ARG A N 1
ATOM 2265 C CA . ARG A 1 274 ? -10.203 -9.039 -5.512 1 79.94 274 ARG A CA 1
ATOM 2266 C C . ARG A 1 274 ? -9.078 -9.219 -4.5 1 79.94 274 ARG A C 1
ATOM 2268 O O . ARG A 1 274 ? -8.758 -10.336 -4.102 1 79.94 274 ARG A O 1
ATOM 2275 N N . ILE A 1 275 ? -8.422 -8.195 -4.215 1 75.38 275 ILE A N 1
ATOM 2276 C CA . ILE A 1 275 ? -7.328 -8.234 -3.248 1 75.38 275 ILE A CA 1
ATOM 2277 C C . ILE A 1 275 ? -7.809 -7.691 -1.903 1 75.38 275 ILE A C 1
ATOM 2279 O O . ILE A 1 275 ? -8.531 -6.695 -1.853 1 75.38 275 ILE A O 1
ATOM 2283 N N . LYS A 1 276 ? -7.562 -8.531 -0.918 1 60.75 276 LYS A N 1
ATOM 2284 C CA . LYS A 1 276 ? -7.961 -8.133 0.43 1 60.75 276 LYS A CA 1
ATOM 2285 C C . LYS A 1 276 ? -7.16 -6.93 0.909 1 60.75 276 LYS A C 1
ATOM 2287 O O . LYS A 1 276 ? -5.93 -6.98 0.982 1 60.75 276 LYS A O 1
ATOM 2292 N N . ARG A 1 277 ? -7.496 -5.785 0.516 1 56.09 277 ARG A N 1
ATOM 2293 C CA . ARG A 1 277 ? -6.68 -4.707 1.069 1 56.09 277 ARG A CA 1
ATOM 2294 C C . ARG A 1 277 ? -7.148 -4.332 2.473 1 56.09 277 ARG A C 1
ATOM 2296 O O . ARG A 1 277 ? -6.328 -4.039 3.346 1 56.09 277 ARG A O 1
ATOM 2303 N N . ASP A 1 278 ? -8.477 -3.77 2.551 1 51.59 278 ASP A N 1
ATOM 2304 C CA . ASP A 1 278 ? -8.828 -3.098 3.799 1 51.59 278 ASP A CA 1
ATOM 2305 C C . ASP A 1 278 ? -9.555 -4.043 4.75 1 51.59 278 ASP A C 1
ATOM 2307 O O . ASP A 1 278 ? -10.125 -5.047 4.316 1 51.59 278 ASP A O 1
ATOM 2311 N N . TYR A 1 279 ? -9.047 -4.121 5.875 1 46.47 279 TYR A N 1
ATOM 2312 C CA . TYR A 1 279 ? -9.602 -4.875 6.996 1 46.47 279 TYR A CA 1
ATOM 2313 C C . TYR A 1 279 ? -11.109 -4.691 7.086 1 46.47 279 TYR A C 1
ATOM 2315 O O . TYR A 1 279 ? -11.805 -5.512 7.688 1 46.47 279 TYR A O 1
ATOM 2323 N N . MET A 1 280 ? -11.562 -3.613 6.637 1 47.56 280 MET A N 1
ATOM 2324 C CA . MET A 1 280 ? -13.008 -3.439 6.781 1 47.56 280 MET A CA 1
ATOM 2325 C C . MET A 1 280 ? -13.758 -4.223 5.711 1 47.56 280 MET A C 1
ATOM 2327 O O . MET A 1 280 ? -14.977 -4.098 5.586 1 47.56 280 MET A O 1
ATOM 2331 N N . GLY A 1 281 ? -13 -5.156 5.121 1 50.19 281 GLY A N 1
ATOM 2332 C CA . GLY A 1 281 ? -13.633 -6.086 4.195 1 50.19 281 GLY A CA 1
ATOM 2333 C C . GLY A 1 281 ? -13.812 -5.512 2.803 1 50.19 281 GLY A C 1
ATOM 2334 O O . GLY A 1 281 ? -14.516 -6.09 1.973 1 50.19 281 GLY A O 1
ATOM 2335 N N . ASN A 1 282 ? -13.336 -4.273 2.734 1 52.25 282 ASN A N 1
ATOM 2336 C CA . ASN A 1 282 ? -13.586 -3.76 1.392 1 52.25 282 ASN A CA 1
ATOM 2337 C C . ASN A 1 282 ? -12.547 -4.262 0.396 1 52.25 282 ASN A C 1
ATOM 2339 O O . ASN A 1 282 ? -11.344 -4.102 0.612 1 52.25 282 ASN A O 1
ATOM 2343 N N . ASP A 1 283 ? -12.922 -5.301 -0.274 1 61.75 283 ASP A N 1
ATOM 2344 C CA . ASP A 1 283 ? -12.133 -5.883 -1.354 1 61.75 283 ASP A CA 1
ATOM 2345 C C . ASP A 1 283 ? -12.008 -4.914 -2.527 1 61.75 283 ASP A C 1
ATOM 2347 O O . ASP A 1 283 ? -12.891 -4.078 -2.744 1 61.75 283 ASP A O 1
ATOM 2351 N N . GLN A 1 284 ? -10.766 -4.688 -2.896 1 70.81 284 GLN A N 1
ATOM 2352 C CA . GLN A 1 284 ? -10.562 -3.887 -4.102 1 70.81 284 GLN A CA 1
ATOM 2353 C C . GLN A 1 284 ? -10.227 -4.77 -5.297 1 70.81 284 GLN A C 1
ATOM 2355 O O . GLN A 1 284 ? -9.484 -5.746 -5.168 1 70.81 284 GLN A O 1
ATOM 2360 N N . LEU A 1 285 ? -10.938 -4.508 -6.309 1 79.44 285 LEU A N 1
ATOM 2361 C CA . LEU A 1 285 ? -10.648 -5.195 -7.562 1 79.44 285 LEU A CA 1
ATOM 2362 C C . LEU A 1 285 ? -9.461 -4.555 -8.273 1 79.44 285 LEU A C 1
ATOM 2364 O O . LEU A 1 285 ? -9.516 -3.385 -8.648 1 79.44 285 LEU A O 1
ATOM 2368 N N . LEU A 1 286 ? -8.344 -5.207 -8.383 1 85.06 286 LEU A N 1
ATOM 2369 C CA . LEU A 1 286 ? -7.121 -4.715 -9.008 1 85.06 286 LEU A CA 1
ATOM 2370 C C . LEU A 1 286 ? -6.531 -5.766 -9.945 1 85.06 286 LEU A C 1
ATOM 2372 O O . LEU A 1 286 ? -6.789 -6.961 -9.789 1 85.06 286 LEU A O 1
ATOM 2376 N N . PRO A 1 287 ? -5.883 -5.246 -11 1 90.31 287 PRO A N 1
ATOM 2377 C CA . PRO A 1 287 ? -5.117 -6.223 -11.781 1 90.31 287 PRO A CA 1
ATOM 2378 C C . PRO A 1 287 ? -4.039 -6.922 -10.953 1 90.31 287 PRO A C 1
ATOM 2380 O O . PRO A 1 287 ? -3.27 -6.262 -10.25 1 90.31 287 PRO A O 1
ATOM 2383 N N . ALA A 1 288 ? -4.027 -8.172 -10.992 1 92.62 288 ALA A N 1
ATOM 2384 C CA . ALA A 1 288 ? -3.135 -8.898 -10.094 1 92.62 288 ALA A CA 1
ATOM 2385 C C . ALA A 1 288 ? -2.771 -10.266 -10.664 1 92.62 288 ALA A C 1
ATOM 2387 O O . ALA A 1 288 ? -3.252 -10.641 -11.734 1 92.62 288 ALA A O 1
ATOM 2388 N N . TYR A 1 289 ? -1.826 -10.836 -10.125 1 94.44 289 TYR A N 1
ATOM 2389 C CA . TYR A 1 289 ? -1.417 -12.219 -10.367 1 94.44 289 TYR A CA 1
ATOM 2390 C C . TYR A 1 289 ? -1.604 -13.07 -9.117 1 94.44 289 TYR A C 1
ATOM 2392 O O . TYR A 1 289 ? -1.481 -12.57 -7.992 1 94.44 289 TYR A O 1
ATOM 2400 N N . ASN A 1 290 ? -2 -14.297 -9.297 1 94.56 290 ASN A N 1
ATOM 2401 C CA . ASN A 1 290 ? -2.146 -15.25 -8.203 1 94.56 290 ASN A CA 1
ATOM 2402 C C . ASN A 1 290 ? -0.893 -16.109 -8.031 1 94.56 290 ASN A C 1
ATOM 2404 O O . ASN A 1 290 ? -0.613 -16.969 -8.859 1 94.56 290 ASN A O 1
ATOM 2408 N N . VAL A 1 291 ? -0.155 -15.82 -6.992 1 95.56 291 VAL A N 1
ATOM 2409 C CA . VAL A 1 291 ? 1.083 -16.547 -6.727 1 95.56 291 VAL A CA 1
ATOM 2410 C C . VAL A 1 291 ? 0.821 -17.672 -5.73 1 95.56 291 VAL A C 1
ATOM 2412 O O . VAL A 1 291 ? 0.278 -17.438 -4.648 1 95.56 291 VAL A O 1
ATOM 2415 N N . GLN A 1 292 ? 1.148 -18.844 -6.121 1 96.06 292 GLN A N 1
ATOM 2416 C CA . GLN A 1 292 ? 0.986 -20.031 -5.289 1 96.06 292 GLN A CA 1
ATOM 2417 C C . GLN A 1 292 ? 2.338 -20.562 -4.82 1 96.06 292 GLN A C 1
ATOM 2419 O O . GLN A 1 292 ? 3.275 -20.688 -5.613 1 96.06 292 GLN A O 1
ATOM 2424 N N . VAL A 1 293 ? 2.42 -20.859 -3.568 1 96.5 293 VAL A N 1
ATOM 2425 C CA . VAL A 1 293 ? 3.686 -21.359 -3.035 1 96.5 293 VAL A CA 1
ATOM 2426 C C . VAL A 1 293 ? 3.441 -22.625 -2.221 1 96.5 293 VAL A C 1
ATOM 2428 O O . VAL A 1 293 ? 2.344 -22.828 -1.693 1 96.5 293 VAL A O 1
ATOM 2431 N N . GLY A 1 294 ? 4.285 -23.484 -2.256 1 96.88 294 GLY A N 1
ATOM 2432 C CA . GLY A 1 294 ? 4.414 -24.609 -1.353 1 96.88 294 GLY A CA 1
ATOM 2433 C C . GLY A 1 294 ? 5.625 -24.516 -0.448 1 96.88 294 GLY A C 1
ATOM 2434 O O . GLY A 1 294 ? 6.758 -24.438 -0.927 1 96.88 294 GLY A O 1
ATOM 2435 N N . ILE A 1 295 ? 5.375 -24.516 0.823 1 97.31 295 ILE A N 1
ATOM 2436 C CA . ILE A 1 295 ? 6.441 -24.297 1.793 1 97.31 295 ILE A CA 1
ATOM 2437 C C . ILE A 1 295 ? 6.75 -25.594 2.527 1 97.31 295 ILE A C 1
ATOM 2439 O O . ILE A 1 295 ? 5.84 -26.328 2.898 1 97.31 295 ILE A O 1
ATOM 2443 N N . ALA A 1 296 ? 7.992 -25.891 2.645 1 96.31 296 ALA A N 1
ATOM 2444 C CA . ALA A 1 296 ? 8.492 -27.031 3.41 1 96.31 296 ALA A CA 1
ATOM 2445 C C . ALA A 1 296 ? 9.578 -26.594 4.387 1 96.31 296 ALA A C 1
ATOM 2447 O O . ALA A 1 296 ? 10.641 -26.125 3.973 1 96.31 296 ALA A O 1
ATOM 2448 N N . ASP A 1 297 ? 9.406 -26.719 5.645 1 94.38 297 ASP A N 1
ATOM 2449 C CA . ASP A 1 297 ? 10.352 -26.328 6.688 1 94.38 297 ASP A CA 1
ATOM 2450 C C . ASP A 1 297 ? 10.789 -24.875 6.523 1 94.38 297 ASP A C 1
ATOM 2452 O O . ASP A 1 297 ? 11.984 -24.578 6.5 1 94.38 297 ASP A O 1
ATOM 2456 N N . GLU A 1 298 ? 9.883 -24.031 6.156 1 93.5 298 GLU A N 1
ATOM 2457 C CA . GLU A 1 298 ? 10.031 -22.578 6.109 1 93.5 298 GLU A CA 1
ATOM 2458 C C . GLU A 1 298 ? 10.719 -22.141 4.824 1 93.5 298 GLU A C 1
ATOM 2460 O O . GLU A 1 298 ? 11.047 -20.953 4.66 1 93.5 298 GLU A O 1
ATOM 2465 N N . TYR A 1 299 ? 11.023 -23.109 3.912 1 96.94 299 TYR A N 1
ATOM 2466 C CA . TYR A 1 299 ? 11.562 -22.766 2.6 1 96.94 299 TYR A CA 1
ATOM 2467 C C . TYR A 1 299 ? 10.5 -22.906 1.518 1 96.94 299 TYR A C 1
ATOM 2469 O O . TYR A 1 299 ? 9.625 -23.781 1.607 1 96.94 299 TYR A O 1
ATOM 2477 N N . ILE A 1 300 ? 10.547 -22.094 0.532 1 97.62 300 ILE A N 1
ATOM 2478 C CA . ILE A 1 300 ? 9.672 -22.25 -0.626 1 97.62 300 ILE A CA 1
ATOM 2479 C C . ILE A 1 300 ? 10.164 -23.406 -1.492 1 97.62 300 ILE A C 1
ATOM 2481 O O . ILE A 1 300 ? 11.219 -23.312 -2.117 1 97.62 300 ILE A O 1
ATOM 2485 N N . ALA A 1 301 ? 9.453 -24.422 -1.535 1 97.75 301 ALA A N 1
ATOM 2486 C CA . ALA A 1 301 ? 9.867 -25.625 -2.258 1 97.75 301 ALA A CA 1
ATOM 2487 C C . ALA A 1 301 ? 9.312 -25.625 -3.68 1 97.75 301 ALA A C 1
ATOM 2489 O O . ALA A 1 301 ? 9.891 -26.25 -4.578 1 97.75 301 ALA A O 1
ATOM 2490 N N . VAL A 1 302 ? 8.211 -25.031 -3.812 1 97.75 302 VAL A N 1
ATOM 2491 C CA . VAL A 1 302 ? 7.602 -24.938 -5.133 1 97.75 302 VAL A CA 1
ATOM 2492 C C . VAL A 1 302 ? 6.859 -23.609 -5.273 1 97.75 302 VAL A C 1
ATOM 2494 O O . VAL A 1 302 ? 6.41 -23.031 -4.281 1 97.75 302 VAL A O 1
ATOM 2497 N N . LEU A 1 303 ? 6.828 -23.156 -6.504 1 96.94 303 LEU A N 1
ATOM 2498 C CA . LEU A 1 303 ? 6.258 -21.844 -6.785 1 96.94 303 LEU A CA 1
ATOM 2499 C C . LEU A 1 303 ? 5.574 -21.828 -8.148 1 96.94 303 LEU A C 1
ATOM 2501 O O . LEU A 1 303 ? 6.062 -22.438 -9.102 1 96.94 303 LEU A O 1
ATOM 2505 N N . ASP A 1 304 ? 4.441 -21.203 -8.18 1 95.81 304 ASP A N 1
ATOM 2506 C CA . ASP A 1 304 ? 3.744 -21.031 -9.453 1 95.81 304 ASP A CA 1
ATOM 2507 C C . ASP A 1 304 ? 3.018 -19.688 -9.516 1 95.81 304 ASP A C 1
ATOM 2509 O O . ASP A 1 304 ? 2.588 -19.172 -8.484 1 95.81 304 ASP A O 1
ATOM 2513 N N . VAL A 1 305 ? 3.02 -19.109 -10.656 1 95.88 305 VAL A N 1
ATOM 2514 C CA . VAL A 1 305 ? 2.33 -17.844 -10.891 1 95.88 305 VAL A CA 1
ATOM 2515 C C . VAL A 1 305 ? 1.177 -18.062 -11.875 1 95.88 305 VAL A C 1
ATOM 2517 O O . VAL A 1 305 ? 1.378 -18.562 -12.977 1 95.88 305 VAL A O 1
ATOM 2520 N N . ASN A 1 306 ? 0.046 -17.672 -11.422 1 93.5 306 ASN A N 1
ATOM 2521 C CA . ASN A 1 306 ? -1.145 -17.953 -12.227 1 93.5 306 ASN A CA 1
ATOM 2522 C C . ASN A 1 306 ? -1.927 -16.672 -12.516 1 93.5 306 ASN A C 1
ATOM 2524 O O . ASN A 1 306 ? -1.815 -15.688 -11.773 1 93.5 306 ASN A O 1
ATOM 2528 N N . GLN A 1 307 ? -2.703 -16.766 -13.547 1 90.12 307 GLN A N 1
ATOM 2529 C CA . GLN A 1 307 ? -3.566 -15.664 -13.945 1 90.12 307 GLN A CA 1
ATOM 2530 C C . GLN A 1 307 ? -4.996 -15.875 -13.445 1 90.12 307 GLN A C 1
ATOM 2532 O O . GLN A 1 307 ? -5.824 -14.969 -13.523 1 90.12 307 GLN A O 1
ATOM 2537 N N . TYR A 1 308 ? -5.215 -17.078 -12.859 1 82 308 TYR A N 1
ATOM 2538 C CA . TYR A 1 308 ? -6.559 -17.422 -12.406 1 82 308 TYR A CA 1
ATOM 2539 C C . TYR A 1 308 ? -6.84 -16.812 -11.039 1 82 308 TYR A C 1
ATOM 2541 O O . TYR A 1 308 ? -5.93 -16.672 -10.219 1 82 308 TYR A O 1
ATOM 2549 N N . ARG A 1 309 ? -8.141 -16.609 -10.805 1 74.56 309 ARG A N 1
ATOM 2550 C CA . ARG A 1 309 ? -8.539 -16 -9.531 1 74.56 309 ARG A CA 1
ATOM 2551 C C . ARG A 1 309 ? -8.711 -17.062 -8.453 1 74.56 309 ARG A C 1
ATOM 2553 O O . ARG A 1 309 ? -8.453 -16.797 -7.273 1 74.56 309 ARG A O 1
ATOM 2560 N N . SER A 1 310 ? -9.109 -18.203 -8.898 1 82.69 310 SER A N 1
ATOM 2561 C CA . SER A 1 310 ? -9.477 -19.188 -7.895 1 82.69 310 SER A CA 1
ATOM 2562 C C . SER A 1 310 ? -8.273 -20.031 -7.488 1 82.69 310 SER A C 1
ATOM 2564 O O . SER A 1 310 ? -7.602 -20.625 -8.344 1 82.69 310 SER A O 1
ATOM 2566 N N . ASP A 1 311 ? -8.078 -20.156 -6.262 1 86.5 311 ASP A N 1
ATOM 2567 C CA . ASP A 1 311 ? -6.992 -20.969 -5.707 1 86.5 311 ASP A CA 1
ATOM 2568 C C . ASP A 1 311 ? -7.25 -22.453 -5.91 1 86.5 311 ASP A C 1
ATOM 2570 O O . ASP A 1 311 ? -6.312 -23.25 -6 1 86.5 311 ASP A O 1
ATOM 2574 N N . MET A 1 312 ? -8.492 -22.766 -6.012 1 86.5 312 MET A N 1
ATOM 2575 C CA . MET A 1 312 ? -8.891 -24.172 -6.145 1 86.5 312 MET A CA 1
ATOM 2576 C C . MET A 1 312 ? -8.258 -24.797 -7.383 1 86.5 312 MET A C 1
ATOM 2578 O O . MET A 1 312 ? -7.805 -25.938 -7.34 1 86.5 312 MET A O 1
ATOM 2582 N N . ASP A 1 313 ? -8.211 -24.062 -8.375 1 87.38 313 ASP A N 1
ATOM 2583 C CA . ASP A 1 313 ? -7.738 -24.578 -9.656 1 87.38 313 ASP A CA 1
ATOM 2584 C C . ASP A 1 313 ? -6.215 -24.562 -9.719 1 87.38 313 ASP A C 1
ATOM 2586 O O . ASP A 1 313 ? -5.621 -25.172 -10.617 1 87.38 313 ASP A O 1
ATOM 2590 N N . CYS A 1 314 ? -5.594 -24.031 -8.805 1 91.62 314 CYS A N 1
ATOM 2591 C CA . CYS A 1 314 ? -4.141 -23.891 -8.844 1 91.62 314 CYS A CA 1
ATOM 2592 C C . CYS A 1 314 ? -3.469 -25.031 -8.078 1 91.62 314 CYS A C 1
ATOM 2594 O O . CYS A 1 314 ? -2.254 -25.203 -8.172 1 91.62 314 CYS A O 1
ATOM 2596 N N . PHE A 1 315 ? -4.254 -25.844 -7.375 1 93.56 315 PHE A N 1
ATOM 2597 C CA . PHE A 1 315 ? -3.727 -26.875 -6.496 1 93.56 315 PHE A CA 1
ATOM 2598 C C . PHE A 1 315 ? -3.012 -27.953 -7.301 1 93.56 315 PHE A C 1
ATOM 2600 O O . PHE A 1 315 ? -1.84 -28.25 -7.055 1 93.56 315 PHE A O 1
ATOM 2607 N N . VAL A 1 316 ? -3.645 -28.453 -8.281 1 93.06 316 VAL A N 1
ATOM 2608 C CA . VAL A 1 316 ? -3.129 -29.578 -9.047 1 93.06 316 VAL A CA 1
ATOM 2609 C C . VAL A 1 316 ? -1.91 -29.141 -9.852 1 93.06 316 VAL A C 1
ATOM 2611 O O . VAL A 1 316 ? -0.86 -29.781 -9.805 1 93.06 316 VAL A O 1
ATOM 2614 N N . PRO A 1 317 ? -2.029 -28.031 -10.555 1 93.88 317 PRO A N 1
ATOM 2615 C CA . PRO A 1 317 ? -0.845 -27.594 -11.297 1 93.88 317 PRO A CA 1
ATOM 2616 C C . PRO A 1 317 ? 0.364 -27.375 -10.391 1 93.88 317 PRO A C 1
ATOM 2618 O O . PRO A 1 317 ? 1.498 -27.656 -10.789 1 93.88 317 PRO A O 1
ATOM 2621 N N . LEU A 1 318 ? 0.178 -26.891 -9.242 1 95.88 318 LEU A N 1
ATOM 2622 C CA . LEU A 1 318 ? 1.271 -26.641 -8.305 1 95.88 318 LEU A CA 1
ATOM 2623 C C . LEU A 1 318 ? 1.914 -27.969 -7.875 1 95.88 318 LEU A C 1
ATOM 2625 O O . LEU A 1 318 ? 3.141 -28.062 -7.824 1 95.88 318 LEU A O 1
ATOM 2629 N N . LEU A 1 319 ? 1.115 -28.984 -7.562 1 96 319 LEU A N 1
ATOM 2630 C CA . LEU A 1 319 ? 1.632 -30.266 -7.117 1 96 319 LEU A CA 1
ATOM 2631 C C . LEU A 1 319 ? 2.332 -31 -8.258 1 96 319 LEU A C 1
ATOM 2633 O O . LEU A 1 319 ? 3.305 -31.719 -8.031 1 96 319 LEU A O 1
ATOM 2637 N N . GLU A 1 320 ? 1.804 -30.781 -9.43 1 96.12 320 GLU A N 1
ATOM 2638 C CA . GLU A 1 320 ? 2.477 -31.375 -10.586 1 96.12 320 GLU A CA 1
ATOM 2639 C C . GLU A 1 320 ? 3.867 -30.781 -10.773 1 96.12 320 GLU A C 1
ATOM 2641 O O . GLU A 1 320 ? 4.816 -31.5 -11.102 1 96.12 320 GLU A O 1
ATOM 2646 N N . LYS A 1 321 ? 3.9 -29.547 -10.594 1 95.75 321 LYS A N 1
ATOM 2647 C CA . LYS A 1 321 ? 5.199 -28.891 -10.664 1 95.75 321 LYS A CA 1
ATOM 2648 C C . LYS A 1 321 ? 6.133 -29.391 -9.562 1 95.75 321 LYS A C 1
ATOM 2650 O O . LYS A 1 321 ? 7.332 -29.562 -9.789 1 95.75 321 LYS A O 1
ATOM 2655 N N . PHE A 1 322 ? 5.594 -29.562 -8.406 1 97.12 322 PHE A N 1
ATOM 2656 C CA . PHE A 1 322 ? 6.359 -30.109 -7.293 1 97.12 322 PHE A CA 1
ATOM 2657 C C . PHE A 1 322 ? 6.934 -31.469 -7.652 1 97.12 322 PHE A C 1
ATOM 2659 O O . PHE A 1 322 ? 8.117 -31.734 -7.43 1 97.12 322 PHE A O 1
ATOM 2666 N N . TYR A 1 323 ? 6.117 -32.25 -8.227 1 96.44 323 TYR A N 1
ATOM 2667 C CA . TYR A 1 323 ? 6.527 -33.594 -8.617 1 96.44 323 TYR A CA 1
ATOM 2668 C C . TYR A 1 323 ? 7.574 -33.562 -9.727 1 96.44 323 TYR A C 1
ATOM 2670 O O . TYR A 1 323 ? 8.531 -34.312 -9.719 1 96.44 323 TYR A O 1
ATOM 2678 N N . GLU A 1 324 ? 7.402 -32.719 -10.641 1 95.56 324 GLU A N 1
ATOM 2679 C CA . GLU A 1 324 ? 8.312 -32.594 -11.773 1 95.56 324 GLU A CA 1
ATOM 2680 C C . GLU A 1 324 ? 9.727 -32.281 -11.312 1 95.56 324 GLU A C 1
ATOM 2682 O O . GLU A 1 324 ? 10.703 -32.781 -11.859 1 95.56 324 GLU A O 1
ATOM 2687 N N . HIS A 1 325 ? 9.852 -31.5 -10.312 1 94.25 325 HIS A N 1
ATOM 2688 C CA . HIS A 1 325 ? 11.164 -31 -9.938 1 94.25 325 HIS A CA 1
ATOM 2689 C C . HIS A 1 325 ? 11.758 -31.797 -8.789 1 94.25 325 HIS A C 1
ATOM 2691 O O . HIS A 1 325 ? 12.984 -31.938 -8.688 1 94.25 325 HIS A O 1
ATOM 2697 N N . HIS A 1 326 ? 10.922 -32.344 -7.918 1 95.06 326 HIS A N 1
ATOM 2698 C CA . HIS A 1 326 ? 11.445 -33.031 -6.762 1 95.06 326 HIS A CA 1
ATOM 2699 C C . HIS A 1 326 ? 11.328 -34.562 -6.945 1 95.06 326 HIS A C 1
ATOM 2701 O O . HIS A 1 326 ? 11.961 -35.312 -6.223 1 95.06 326 HIS A O 1
ATOM 2707 N N . GLY A 1 327 ? 10.531 -35 -7.859 1 93.44 327 GLY A N 1
ATOM 2708 C CA . GLY A 1 327 ? 10.414 -36.406 -8.195 1 93.44 327 GLY A CA 1
ATOM 2709 C C . GLY A 1 327 ? 9.516 -37.188 -7.246 1 93.44 327 GLY A C 1
ATOM 2710 O O . GLY A 1 327 ? 9.367 -38.406 -7.371 1 93.44 327 GLY A O 1
ATOM 2711 N N . ILE A 1 328 ? 8.969 -36.5 -6.254 1 94.19 328 ILE A N 1
ATOM 2712 C CA . ILE A 1 328 ? 8.094 -37.125 -5.281 1 94.19 328 ILE A CA 1
ATOM 2713 C C . ILE A 1 328 ? 6.887 -36.25 -5.004 1 94.19 328 ILE A C 1
ATOM 2715 O O . ILE A 1 328 ? 6.934 -35.031 -5.262 1 94.19 328 ILE A O 1
ATOM 2719 N N . TYR A 1 329 ? 5.812 -36.938 -4.609 1 96 329 TYR A N 1
ATOM 2720 C CA . TYR A 1 329 ? 4.672 -36.188 -4.098 1 96 329 TYR A CA 1
ATOM 2721 C C . TYR A 1 329 ? 4.75 -36.031 -2.584 1 96 329 TYR A C 1
ATOM 2723 O O . TYR A 1 329 ? 5.266 -36.906 -1.893 1 96 329 TYR A O 1
ATOM 2731 N N . PRO A 1 330 ? 4.324 -34.875 -2.111 1 95.88 330 PRO A N 1
ATOM 2732 C CA . PRO A 1 330 ? 4.266 -34.781 -0.651 1 95.88 330 PRO A CA 1
ATOM 2733 C C . PRO A 1 330 ? 3.254 -35.719 -0.027 1 95.88 330 PRO A C 1
ATOM 2735 O O . PRO A 1 330 ? 2.189 -35.969 -0.603 1 95.88 330 PRO A O 1
ATOM 2738 N N . LYS A 1 331 ? 3.525 -36.188 1.082 1 94 331 LYS A N 1
ATOM 2739 C CA . LYS A 1 331 ? 2.615 -37.094 1.783 1 94 331 LYS A CA 1
ATOM 2740 C C . LYS A 1 331 ? 1.422 -36.344 2.354 1 94 331 LYS A C 1
ATOM 2742 O O . LYS A 1 331 ? 0.292 -36.812 2.324 1 94 331 LYS A O 1
ATOM 2747 N N . TYR A 1 332 ? 1.727 -35.188 2.84 1 93.19 332 TYR A N 1
ATOM 2748 C CA . TYR A 1 332 ? 0.683 -34.375 3.48 1 93.19 332 TYR A CA 1
ATOM 2749 C C . TYR A 1 332 ? 0.617 -32.969 2.883 1 93.19 332 TYR A C 1
ATOM 2751 O O . TYR A 1 332 ? 1.165 -32.031 3.447 1 93.19 332 TYR A O 1
ATOM 2759 N N . PRO A 1 333 ? -0.088 -32.844 1.79 1 94.44 333 PRO A N 1
ATOM 2760 C CA . PRO A 1 333 ? -0.339 -31.484 1.306 1 94.44 333 PRO A CA 1
ATOM 2761 C C . PRO A 1 333 ? -1.389 -30.75 2.135 1 94.44 333 PRO A C 1
ATOM 2763 O O . PRO A 1 333 ? -2.543 -31.188 2.199 1 94.44 333 PRO A O 1
ATOM 2766 N N . VAL A 1 334 ? -0.994 -29.719 2.783 1 92.56 334 VAL A N 1
ATOM 2767 C CA . VAL A 1 334 ? -1.879 -28.969 3.672 1 92.56 334 VAL A CA 1
ATOM 2768 C C . VAL A 1 334 ? -2.252 -27.641 3.027 1 92.56 334 VAL A C 1
ATOM 2770 O O . VAL A 1 334 ? -1.374 -26.859 2.645 1 92.56 334 VAL A O 1
ATOM 2773 N N . ALA A 1 335 ? -3.502 -27.406 2.799 1 92.06 335 ALA A N 1
ATOM 2774 C CA . ALA A 1 335 ? -3.979 -26.172 2.184 1 92.06 335 ALA A CA 1
ATOM 2775 C C . ALA A 1 335 ? -5.203 -25.641 2.914 1 92.06 335 ALA A C 1
ATOM 2777 O O . ALA A 1 335 ? -5.734 -26.297 3.818 1 92.06 335 ALA A O 1
ATOM 2778 N N . ASP A 1 336 ? -5.598 -24.469 2.615 1 88.31 336 ASP A N 1
ATOM 2779 C CA . ASP A 1 336 ? -6.742 -23.844 3.273 1 88.31 336 ASP A CA 1
ATOM 2780 C C . ASP A 1 336 ? -8.055 -24.312 2.664 1 88.31 336 ASP A C 1
ATOM 2782 O O . ASP A 1 336 ? -8.055 -25.156 1.753 1 88.31 336 ASP A O 1
ATOM 2786 N N . ALA A 1 337 ? -9.141 -23.875 3.182 1 82.94 337 ALA A N 1
ATOM 2787 C CA . ALA A 1 337 ? -10.477 -24.312 2.775 1 82.94 337 ALA A CA 1
ATOM 2788 C C . ALA A 1 337 ? -10.773 -23.906 1.336 1 82.94 337 ALA A C 1
ATOM 2790 O O . ALA A 1 337 ? -11.586 -24.531 0.659 1 82.94 337 ALA A O 1
ATOM 2791 N N . GLY A 1 338 ? -10.039 -22.953 0.874 1 82.94 338 GLY A N 1
ATOM 2792 C CA . GLY A 1 338 ? -10.25 -22.469 -0.485 1 82.94 338 GLY A CA 1
ATOM 2793 C C . GLY A 1 338 ? -9.812 -23.484 -1.539 1 82.94 338 GLY A C 1
ATOM 2794 O O . GLY A 1 338 ? -10.258 -23.406 -2.686 1 82.94 338 GLY A O 1
ATOM 2795 N N . TYR A 1 339 ? -9.031 -24.375 -1.146 1 89.12 339 TYR A N 1
ATOM 2796 C CA . TYR A 1 339 ? -8.531 -25.375 -2.07 1 89.12 339 TYR A CA 1
ATOM 2797 C C . TYR A 1 339 ? -9.391 -26.641 -2.027 1 89.12 339 TYR A C 1
ATOM 2799 O O . TYR A 1 339 ? -9.211 -27.547 -2.844 1 89.12 339 TYR A O 1
ATOM 2807 N N . GLY A 1 340 ? -10.25 -26.688 -1.102 1 83.19 340 GLY A N 1
ATOM 2808 C CA . GLY A 1 340 ? -11.023 -27.906 -0.885 1 83.19 340 GLY A CA 1
ATOM 2809 C C . GLY A 1 340 ? -12.055 -28.156 -1.967 1 83.19 340 GLY A C 1
ATOM 2810 O O . GLY A 1 340 ? -13.047 -27.438 -2.062 1 83.19 340 GLY A O 1
ATOM 2811 N N . SER A 1 341 ? -11.781 -29.031 -2.801 1 82.19 341 SER A N 1
ATOM 2812 C CA . SER A 1 341 ? -12.695 -29.453 -3.854 1 82.19 341 SER A CA 1
ATOM 2813 C C . SER A 1 341 ? -12.648 -30.953 -4.059 1 82.19 341 SER A C 1
ATOM 2815 O O . SER A 1 341 ? -11.664 -31.609 -3.689 1 82.19 341 SER A O 1
ATOM 2817 N N . PHE A 1 342 ? -13.75 -31.438 -4.559 1 79.75 342 PHE A N 1
ATOM 2818 C CA . PHE A 1 342 ? -13.828 -32.875 -4.805 1 79.75 342 PHE A CA 1
ATOM 2819 C C . PHE A 1 342 ? -12.719 -33.344 -5.742 1 79.75 342 PHE A C 1
ATOM 2821 O O . PHE A 1 342 ? -12.07 -34.344 -5.496 1 79.75 342 PHE A O 1
ATOM 2828 N N . ASN A 1 343 ? -12.469 -32.562 -6.695 1 82.38 343 ASN A N 1
ATOM 2829 C CA . ASN A 1 343 ? -11.438 -32.906 -7.668 1 82.38 343 ASN A CA 1
ATOM 2830 C C . ASN A 1 343 ? -10.055 -32.938 -7.023 1 82.38 343 ASN A C 1
ATOM 2832 O O . ASN A 1 343 ? -9.258 -33.844 -7.328 1 82.38 343 ASN A O 1
ATOM 2836 N N . ASN A 1 344 ? -9.789 -32.094 -6.195 1 89.5 344 ASN A N 1
ATOM 2837 C CA . ASN A 1 344 ? -8.492 -32.031 -5.531 1 89.5 344 ASN A CA 1
ATOM 2838 C C . ASN A 1 344 ? -8.32 -33.219 -4.555 1 89.5 344 ASN A C 1
ATOM 2840 O O . ASN A 1 344 ? -7.219 -33.75 -4.414 1 89.5 344 ASN A O 1
ATOM 2844 N N . TYR A 1 345 ? -9.398 -33.625 -3.926 1 87.31 345 TYR A N 1
ATOM 2845 C CA . TYR A 1 345 ? -9.336 -34.781 -3.025 1 87.31 345 TYR A CA 1
ATOM 2846 C C . TYR A 1 345 ? -9.07 -36.062 -3.797 1 87.31 345 TYR A C 1
ATOM 2848 O O . TYR A 1 345 ? -8.273 -36.906 -3.365 1 87.31 345 TYR A O 1
ATOM 2856 N N . LEU A 1 346 ? -9.789 -36.125 -4.828 1 85.19 346 LEU A N 1
ATOM 2857 C CA . LEU A 1 346 ? -9.594 -37.281 -5.664 1 85.19 346 LEU A CA 1
ATOM 2858 C C . LEU A 1 346 ? -8.164 -37.344 -6.188 1 85.19 346 LEU A C 1
ATOM 2860 O O . LEU A 1 346 ? -7.562 -38.438 -6.223 1 85.19 346 LEU A O 1
ATOM 2864 N N . TYR A 1 347 ? -7.719 -36.25 -6.609 1 90.56 347 TYR A N 1
ATOM 2865 C CA . TYR A 1 347 ? -6.344 -36.156 -7.094 1 90.56 347 TYR A CA 1
ATOM 2866 C C . TYR A 1 347 ? -5.363 -36.625 -6.027 1 90.56 347 TYR A C 1
ATOM 2868 O O . TYR A 1 347 ? -4.422 -37.375 -6.32 1 90.56 347 TYR A O 1
ATOM 2876 N N . CYS A 1 348 ? -5.523 -36.25 -4.84 1 91.69 348 CYS A N 1
ATOM 2877 C CA . CYS A 1 348 ? -4.652 -36.656 -3.74 1 91.69 348 CYS A CA 1
ATOM 2878 C C . CYS A 1 348 ? -4.719 -38.156 -3.508 1 91.69 348 CYS A C 1
ATOM 2880 O O . CYS A 1 348 ? -3.688 -38.812 -3.324 1 91.69 348 CYS A O 1
ATOM 2882 N N . SER A 1 349 ? -5.895 -38.656 -3.57 1 87.38 349 SER A N 1
ATOM 2883 C CA . SER A 1 349 ? -6.074 -40.094 -3.352 1 87.38 349 SER A CA 1
ATOM 2884 C C . SER A 1 349 ? -5.414 -40.906 -4.457 1 87.38 349 SER A C 1
ATOM 2886 O O . SER A 1 349 ? -4.781 -41.938 -4.191 1 87.38 349 SER A O 1
ATOM 2888 N N . GLU A 1 350 ? -5.547 -40.406 -5.59 1 90.25 350 GLU A N 1
ATOM 2889 C CA . GLU A 1 350 ? -4.992 -41.094 -6.75 1 90.25 350 GLU A CA 1
ATOM 2890 C C . GLU A 1 350 ? -3.469 -41.156 -6.684 1 90.25 350 GLU A C 1
ATOM 2892 O O . GLU A 1 350 ? -2.852 -42.094 -7.176 1 90.25 350 GLU A O 1
ATOM 2897 N N . HIS A 1 351 ? -2.898 -40.219 -6.117 1 93.75 351 HIS A N 1
ATOM 2898 C CA . HIS A 1 351 ? -1.442 -40.156 -6.098 1 93.75 351 HIS A CA 1
ATOM 2899 C C . HIS A 1 351 ? -0.887 -40.531 -4.73 1 93.75 351 HIS A C 1
ATOM 2901 O O . HIS A 1 351 ? 0.274 -40.25 -4.426 1 93.75 351 HIS A O 1
ATOM 2907 N N . GLY A 1 352 ? -1.723 -41 -3.873 1 90.5 352 GLY A N 1
ATOM 2908 C CA . GLY A 1 352 ? -1.285 -41.531 -2.598 1 90.5 352 GLY A CA 1
ATOM 2909 C C . GLY A 1 352 ? -0.991 -40.469 -1.562 1 90.5 352 GLY A C 1
ATOM 2910 O O . GLY A 1 352 ? -0.174 -40.688 -0.662 1 90.5 352 GLY A O 1
ATOM 2911 N N . MET A 1 353 ? -1.536 -39.344 -1.698 1 93.44 353 MET A N 1
ATOM 2912 C CA . MET A 1 353 ? -1.355 -38.25 -0.742 1 93.44 353 MET A CA 1
ATOM 2913 C C . MET A 1 353 ? -2.51 -38.188 0.254 1 93.44 353 MET A C 1
ATOM 2915 O O . MET A 1 353 ? -3.635 -38.594 -0.075 1 93.44 353 MET A O 1
ATOM 2919 N N . GLU A 1 354 ? -2.209 -37.75 1.423 1 89.12 354 GLU A N 1
ATOM 2920 C CA . GLU A 1 354 ? -3.244 -37.562 2.43 1 89.12 354 GLU A CA 1
ATOM 2921 C C . GLU A 1 354 ? -3.654 -36.094 2.492 1 89.12 354 GLU A C 1
ATOM 2923 O O . GLU A 1 354 ? -2.955 -35.25 3.09 1 89.12 354 GLU A O 1
ATOM 2928 N N . ALA A 1 355 ? -4.75 -35.875 1.935 1 84.31 355 ALA A N 1
ATOM 2929 C CA . ALA A 1 355 ? -5.203 -34.5 1.781 1 84.31 355 ALA A CA 1
ATOM 2930 C C . ALA A 1 355 ? -5.562 -33.875 3.133 1 84.31 355 ALA A C 1
ATOM 2932 O O . ALA A 1 355 ? -6.34 -34.469 3.895 1 84.31 355 ALA A O 1
ATOM 2933 N N . CYS A 1 356 ? -4.922 -32.844 3.48 1 83.81 356 CYS A N 1
ATOM 2934 C CA . CYS A 1 356 ? -5.234 -32.125 4.699 1 83.81 356 CYS A CA 1
ATOM 2935 C C . CYS A 1 356 ? -5.758 -30.719 4.371 1 83.81 356 CYS A C 1
ATOM 2937 O O . CYS A 1 356 ? -5.117 -29.719 4.703 1 83.81 356 CYS A O 1
ATOM 2939 N N . MET A 1 357 ? -6.832 -30.688 3.65 1 83.75 357 MET A N 1
ATOM 2940 C CA . MET A 1 357 ? -7.461 -29.438 3.256 1 83.75 357 MET A CA 1
ATOM 2941 C C . MET A 1 357 ? -8.898 -29.359 3.77 1 83.75 357 MET A C 1
ATOM 2943 O O . MET A 1 357 ? -9.641 -30.344 3.686 1 83.75 357 MET A O 1
ATOM 2947 N N . LYS A 1 358 ? -9.117 -28.172 4.27 1 76.25 358 LYS A N 1
ATOM 2948 C CA . LYS A 1 358 ? -10.492 -27.969 4.703 1 76.25 358 LYS A CA 1
ATOM 2949 C C . LYS A 1 358 ? -11.414 -27.719 3.512 1 76.25 358 LYS A C 1
ATOM 2951 O O . LYS A 1 358 ? -10.945 -27.438 2.404 1 76.25 358 LYS A O 1
ATOM 2956 N N . PHE A 1 359 ? -12.57 -28.094 3.66 1 74.94 359 PHE A N 1
ATOM 2957 C CA . PHE A 1 359 ? -13.555 -27.719 2.656 1 74.94 359 PHE A CA 1
ATOM 2958 C C . PHE A 1 359 ? -14.352 -26.5 3.113 1 74.94 359 PHE A C 1
ATOM 2960 O O . PHE A 1 359 ? -14.367 -26.172 4.301 1 74.94 359 PHE A O 1
ATOM 2967 N N . PRO A 1 360 ? -14.789 -25.562 2.256 1 65.88 360 PRO A N 1
ATOM 2968 C CA . PRO A 1 360 ? -15.406 -24.266 2.574 1 65.88 360 PRO A CA 1
ATOM 2969 C C . PRO A 1 360 ? -16.438 -24.375 3.695 1 65.88 360 PRO A C 1
ATO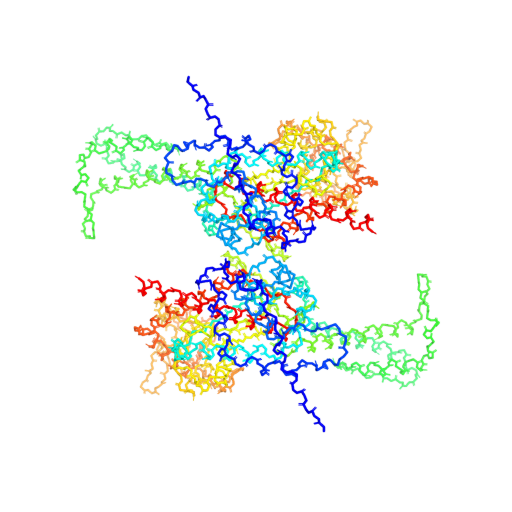M 2971 O O . PRO A 1 360 ? -16.531 -23.484 4.539 1 65.88 360 PRO A O 1
ATOM 2974 N N . MET A 1 361 ? -17.234 -25.469 3.865 1 66 361 MET A N 1
ATOM 2975 C CA . MET A 1 361 ? -18.281 -25.594 4.883 1 66 361 MET A CA 1
ATOM 2976 C C . MET A 1 361 ? -17.766 -26.344 6.105 1 66 361 MET A C 1
ATOM 2978 O O . MET A 1 361 ? -18.547 -26.781 6.949 1 66 361 MET A O 1
ATOM 2982 N N . PHE A 1 362 ? -16.516 -26.328 6.215 1 69.06 362 PHE A N 1
ATOM 2983 C CA . PHE A 1 362 ? -15.898 -27.141 7.254 1 69.06 362 PHE A CA 1
ATOM 2984 C C . PHE A 1 362 ? -16.297 -26.641 8.641 1 69.06 362 PHE A C 1
ATOM 2986 O O . PHE A 1 362 ? -16.719 -27.438 9.484 1 69.06 362 PHE A O 1
ATOM 2993 N N . PHE A 1 363 ? -16.234 -25.344 8.789 1 62.38 363 PHE A N 1
ATOM 2994 C CA . PHE A 1 363 ? -16.5 -24.812 10.117 1 62.38 363 PHE A CA 1
ATOM 2995 C C . PHE A 1 363 ? -17.984 -24.906 10.453 1 62.38 363 PHE A C 1
ATOM 2997 O O . PHE A 1 363 ? -18.344 -25.203 11.586 1 62.38 363 PHE A O 1
ATOM 3004 N N . LYS A 1 364 ? -18.703 -24.625 9.461 1 65.88 364 LYS A N 1
ATOM 3005 C CA . LYS A 1 364 ? -20.141 -24.75 9.688 1 65.88 364 LYS A CA 1
ATOM 3006 C C . LYS A 1 364 ? -20.516 -26.172 10.07 1 65.88 364 LYS A C 1
ATOM 3008 O O . LYS A 1 364 ? -21.375 -26.391 10.93 1 65.88 364 LYS A O 1
ATOM 3013 N N . GLU A 1 365 ? -19.828 -27.141 9.562 1 66.5 365 GLU A N 1
ATOM 3014 C CA . GLU A 1 365 ? -20.125 -28.547 9.789 1 66.5 365 GLU A CA 1
ATOM 3015 C C . GLU A 1 365 ? -19.562 -29.016 11.141 1 66.5 365 GLU A C 1
ATOM 3017 O O . GLU A 1 365 ? -20.125 -29.906 11.773 1 66.5 365 GLU A O 1
ATOM 3022 N N . THR A 1 366 ? -18.5 -28.328 11.594 1 65.69 366 THR A N 1
ATOM 3023 C CA . THR A 1 366 ? -17.844 -28.828 12.797 1 65.69 366 THR A CA 1
ATOM 3024 C C . THR A 1 366 ? -18.234 -28 14.016 1 65.69 366 THR A C 1
ATOM 3026 O O . THR A 1 366 ? -18.438 -28.547 15.102 1 65.69 366 THR A O 1
ATOM 3029 N N . THR A 1 367 ? -18.312 -26.641 13.789 1 65.25 367 THR A N 1
ATOM 3030 C CA . THR A 1 367 ? -18.469 -25.797 14.969 1 65.25 367 THR A CA 1
ATOM 3031 C C . THR A 1 367 ? -19.922 -25.391 15.148 1 65.25 367 THR A C 1
ATOM 3033 O O . THR A 1 367 ? -20.391 -25.203 16.281 1 65.25 367 THR A O 1
ATOM 3036 N N . ASP A 1 368 ? -20.578 -25.234 14.023 1 65 368 ASP A N 1
ATOM 3037 C CA . ASP A 1 368 ? -21.969 -24.781 14.133 1 65 368 ASP A CA 1
ATOM 3038 C C . ASP A 1 368 ? -22.891 -25.953 14.461 1 65 368 ASP A C 1
ATOM 3040 O O . ASP A 1 368 ? -23.266 -26.719 13.57 1 65 368 ASP A O 1
ATOM 3044 N N . LYS A 1 369 ? -23.125 -26.125 15.727 1 65.12 369 LYS A N 1
ATOM 3045 C CA . LYS A 1 369 ? -23.984 -27.203 16.188 1 65.12 369 LYS A CA 1
ATOM 3046 C C . LYS A 1 369 ? -25.359 -27.109 15.562 1 65.12 369 LYS A C 1
ATOM 3048 O O . LYS A 1 369 ? -25.953 -28.125 15.18 1 65.12 369 LYS A O 1
ATOM 3053 N N . LYS A 1 370 ? -25.812 -25.891 15.5 1 65.69 370 LYS A N 1
ATOM 3054 C CA . LYS A 1 370 ? -27.156 -25.703 14.945 1 65.69 370 LYS A CA 1
ATOM 3055 C C . LYS A 1 370 ? -27.219 -26.188 13.5 1 65.69 370 LYS A C 1
ATOM 3057 O O . LYS A 1 370 ? -28.203 -26.797 13.086 1 65.69 370 LYS A O 1
ATOM 3062 N N . TYR A 1 371 ? -26.141 -26.062 12.875 1 71 371 TYR A N 1
ATOM 3063 C CA . TYR A 1 371 ? -26.078 -26.484 11.484 1 71 371 TYR A CA 1
ATOM 3064 C C . TYR A 1 371 ? -25.875 -28 11.383 1 71 371 TYR A C 1
ATOM 3066 O O . TYR A 1 371 ? -26.531 -28.672 10.586 1 71 371 TYR A O 1
ATOM 3074 N N . HIS A 1 372 ? -25.094 -28.375 12.195 1 69.62 372 HIS A N 1
ATOM 3075 C CA . HIS A 1 372 ? -24.734 -29.797 12.148 1 69.62 372 HIS A CA 1
ATOM 3076 C C . HIS A 1 372 ? -25.906 -30.672 12.57 1 69.62 372 HIS A C 1
ATOM 3078 O O . HIS A 1 372 ? -26.125 -31.734 11.984 1 69.62 372 HIS A O 1
ATOM 3084 N N . GLU A 1 373 ? -26.625 -30.078 13.469 1 70.75 373 GLU A N 1
ATOM 3085 C CA . GLU A 1 373 ? -27.703 -30.906 14 1 70.75 373 GLU A CA 1
ATOM 3086 C C . GLU A 1 373 ? -29.047 -30.516 13.398 1 70.75 373 GLU A C 1
ATOM 3088 O O . GLU A 1 373 ? -30.094 -30.953 13.867 1 70.75 373 GLU A O 1
ATOM 3093 N N . ASP A 1 374 ? -28.969 -29.812 12.352 1 74.12 374 ASP A N 1
ATOM 3094 C CA . ASP A 1 374 ? -30.219 -29.406 11.703 1 74.12 374 ASP A CA 1
ATOM 3095 C C . ASP A 1 374 ? -30.922 -30.609 11.094 1 74.12 374 ASP A C 1
ATOM 3097 O O . ASP A 1 374 ? -30.375 -31.281 10.211 1 74.12 374 ASP A O 1
ATOM 3101 N N . PRO A 1 375 ? -32.094 -30.906 11.586 1 75.25 375 PRO A N 1
ATOM 3102 C CA . PRO A 1 375 ? -32.781 -32.094 11.117 1 75.25 375 PRO A CA 1
ATOM 3103 C C . PRO A 1 375 ? -33.25 -32 9.664 1 75.25 375 PRO A C 1
ATOM 3105 O O . PRO A 1 375 ? -33.562 -33 9.031 1 75.25 375 PRO A O 1
ATOM 3108 N N . PHE A 1 376 ? -33.188 -30.844 9.117 1 78.56 376 PHE A N 1
ATOM 3109 C CA . PHE A 1 376 ? -33.719 -30.672 7.77 1 78.56 376 PHE A CA 1
ATOM 3110 C C . PHE A 1 376 ? -32.625 -30.781 6.73 1 78.56 376 PHE A C 1
ATOM 3112 O O . PHE A 1 376 ? -32.875 -30.703 5.527 1 78.56 376 PHE A O 1
ATOM 3119 N N . ARG A 1 377 ? -31.453 -31.078 7.223 1 77.75 377 ARG A N 1
ATOM 3120 C CA . ARG A 1 377 ? -30.359 -31.312 6.289 1 77.75 377 ARG A CA 1
ATOM 3121 C C . ARG A 1 377 ? -30.359 -32.781 5.816 1 77.75 377 ARG A C 1
ATOM 3123 O O . ARG A 1 377 ? -30.484 -33.688 6.621 1 77.75 377 ARG A O 1
ATOM 3130 N N . ALA A 1 378 ? -30.078 -32.844 4.566 1 75.94 378 ALA A N 1
ATOM 3131 C CA . ALA A 1 378 ? -30.188 -34.156 3.943 1 75.94 378 ALA A CA 1
ATOM 3132 C C . ALA A 1 378 ? -29.203 -35.125 4.562 1 75.94 378 ALA A C 1
ATOM 3134 O O . ALA A 1 378 ? -29.484 -36.344 4.652 1 75.94 378 ALA A O 1
ATOM 3135 N N . VAL A 1 379 ? -28.156 -34.625 5.074 1 72.25 379 VAL A N 1
ATOM 3136 C CA . VAL A 1 379 ? -27.094 -35.469 5.613 1 72.25 379 VAL A CA 1
ATOM 3137 C C . VAL A 1 379 ? -27.562 -36.125 6.922 1 72.25 379 VAL A C 1
ATOM 3139 O O . VAL A 1 379 ? -27.109 -37.188 7.289 1 72.25 379 VAL A O 1
ATOM 3142 N N . ASN A 1 380 ? -28.531 -35.469 7.523 1 74.06 380 ASN A N 1
ATOM 3143 C CA . ASN A 1 380 ? -29 -35.969 8.82 1 74.06 380 ASN A CA 1
ATOM 3144 C C . ASN A 1 380 ? -30.25 -36.812 8.695 1 74.06 380 ASN A C 1
ATOM 3146 O O . ASN A 1 380 ? -30.812 -37.25 9.703 1 74.06 380 ASN A O 1
ATOM 3150 N N . PHE A 1 381 ? -30.625 -37.062 7.535 1 78.62 381 PHE A N 1
ATOM 3151 C CA . PHE A 1 381 ? -31.828 -37.875 7.336 1 78.62 381 PHE A CA 1
ATOM 3152 C C . PHE A 1 381 ? -31.547 -39.344 7.641 1 78.62 381 PHE A C 1
ATOM 3154 O O . PHE A 1 381 ? -30.453 -39.844 7.359 1 78.62 381 PHE A O 1
ATOM 3161 N N . LYS A 1 382 ? -32.469 -39.906 8.359 1 76.75 382 LYS A N 1
ATOM 3162 C CA . LYS A 1 382 ? -32.312 -41.312 8.703 1 76.75 382 LYS A CA 1
ATOM 3163 C C . LYS A 1 382 ? -32.562 -42.219 7.496 1 76.75 382 LYS A C 1
ATOM 3165 O O . LYS A 1 382 ? -33.312 -41.812 6.578 1 76.75 382 LYS A O 1
ATOM 3170 N N . THR A 1 383 ? -31.797 -43.25 7.344 1 76.56 383 THR A N 1
ATOM 3171 C CA . THR A 1 383 ? -31.969 -44.219 6.266 1 76.56 383 THR A CA 1
ATOM 3172 C C . THR A 1 383 ? -32.75 -45.438 6.754 1 76.56 383 THR A C 1
ATOM 3174 O O . THR A 1 383 ? -32.5 -45.938 7.855 1 76.56 383 THR A O 1
ATOM 3177 N N . THR A 1 384 ? -33.812 -45.781 6.027 1 74.06 384 THR A N 1
ATOM 3178 C CA . THR A 1 384 ? -34.594 -46.969 6.352 1 74.06 384 THR A CA 1
ATOM 3179 C C . THR A 1 384 ? -33.812 -48.219 6.008 1 74.06 384 THR A C 1
ATOM 3181 O O . THR A 1 384 ? -32.75 -48.156 5.363 1 74.06 384 THR A O 1
ATOM 3184 N N . VAL A 1 385 ? -34.219 -49.469 6.504 1 68.25 385 VAL A N 1
ATOM 3185 C CA . VAL A 1 385 ? -33.625 -50.781 6.297 1 68.25 385 VAL A CA 1
ATOM 3186 C C . VAL A 1 385 ? -33.438 -51.031 4.801 1 68.25 385 VAL A C 1
ATOM 3188 O O . VAL A 1 385 ? -32.469 -51.656 4.383 1 68.25 385 VAL A O 1
ATOM 3191 N N . ASP A 1 386 ? -34.344 -50.469 4.004 1 65.88 386 ASP A N 1
ATOM 3192 C CA . ASP A 1 386 ? -34.312 -50.688 2.564 1 65.88 386 ASP A CA 1
ATOM 3193 C C . ASP A 1 386 ? -33.406 -49.656 1.866 1 65.88 386 ASP A C 1
ATOM 3195 O O . ASP A 1 386 ? -33.281 -49.688 0.642 1 65.88 386 ASP A O 1
ATOM 3199 N N . GLY A 1 387 ? -32.75 -48.719 2.559 1 66.88 387 GLY A N 1
ATOM 3200 C CA . GLY A 1 387 ? -31.797 -47.781 2.016 1 66.88 387 GLY A CA 1
ATOM 3201 C C . GLY A 1 387 ? -32.438 -46.469 1.611 1 66.88 387 GLY A C 1
ATOM 3202 O O . GLY A 1 387 ? -31.781 -45.625 0.961 1 66.88 387 GLY A O 1
ATOM 3203 N N . ALA A 1 388 ? -33.656 -46.281 1.91 1 74.56 388 ALA A N 1
ATOM 3204 C CA . ALA A 1 388 ? -34.344 -45.062 1.508 1 74.56 388 ALA A CA 1
ATOM 3205 C C . ALA A 1 388 ? -34.188 -43.969 2.574 1 74.56 388 ALA A C 1
ATOM 3207 O O . ALA A 1 388 ? -34.094 -44.281 3.766 1 74.56 388 ALA A O 1
ATOM 3208 N N . LEU A 1 389 ? -34.031 -42.688 2.18 1 82.75 389 LEU A N 1
ATOM 3209 C CA . LEU A 1 389 ? -33.906 -41.531 3.076 1 82.75 389 LEU A CA 1
ATOM 3210 C C . LEU A 1 389 ? -35.25 -41.094 3.605 1 82.75 389 LEU A C 1
ATOM 3212 O O . LEU A 1 389 ? -36.25 -41.094 2.859 1 82.75 389 LEU A O 1
ATOM 3216 N N . LEU A 1 390 ? -35.312 -40.938 4.875 1 85.69 390 LEU A N 1
ATOM 3217 C CA . LEU A 1 390 ? -36.562 -40.5 5.527 1 85.69 390 LEU A CA 1
ATOM 3218 C C . LEU A 1 390 ? -36.438 -39.062 5.953 1 85.69 390 LEU A C 1
ATOM 3220 O O . LEU A 1 390 ? -35.438 -38.625 6.523 1 85.69 390 LEU A O 1
ATOM 3224 N N . CYS A 1 391 ? -37.469 -38.344 5.59 1 85.88 391 CYS A N 1
ATOM 3225 C CA . CYS A 1 391 ? -37.531 -36.969 6.059 1 85.88 391 CYS A CA 1
ATOM 3226 C C . CYS A 1 391 ? -37.906 -36.906 7.531 1 85.88 391 CYS A C 1
ATOM 3228 O O . CYS A 1 391 ? -38.312 -37.906 8.109 1 85.88 391 CYS A O 1
ATOM 3230 N N . PRO A 1 392 ? -37.688 -35.75 8.148 1 83.69 392 PRO A N 1
ATOM 3231 C CA . PRO A 1 392 ? -38.062 -35.625 9.562 1 83.69 392 PRO A CA 1
ATOM 3232 C C . PRO A 1 392 ? -39.531 -35.938 9.812 1 83.69 392 PRO A C 1
ATOM 3234 O O . PRO A 1 392 ? -39.906 -36.312 10.93 1 83.69 392 PRO A O 1
ATOM 3237 N N . ASN A 1 393 ? -40.469 -35.875 8.789 1 85.38 393 ASN A N 1
ATOM 3238 C CA . ASN A 1 393 ? -41.875 -36.188 8.922 1 85.38 393 ASN A CA 1
ATOM 3239 C C . ASN A 1 393 ? -42.156 -37.656 8.609 1 85.38 393 ASN A C 1
ATOM 3241 O O . ASN A 1 393 ? -43.312 -38.062 8.516 1 85.38 393 ASN A O 1
ATOM 3245 N N . GLY A 1 394 ? -41.156 -38.438 8.391 1 81.31 394 GLY A N 1
ATOM 3246 C CA . GLY A 1 394 ? -41.281 -39.875 8.219 1 81.31 394 GLY A CA 1
ATOM 3247 C C . GLY A 1 394 ? -41.594 -40.281 6.801 1 81.31 394 GLY A C 1
ATOM 3248 O O . GLY A 1 394 ? -42.094 -41.375 6.566 1 81.31 394 GLY A O 1
ATOM 3249 N N . LYS A 1 395 ? -41.531 -39.375 5.945 1 86.88 395 LYS A N 1
ATOM 3250 C CA . LYS A 1 395 ? -41.781 -39.719 4.551 1 86.88 395 LYS A CA 1
ATOM 3251 C C . LYS A 1 395 ? -40.531 -40.125 3.83 1 86.88 395 LYS A C 1
ATOM 3253 O O . LYS A 1 395 ? -39.438 -39.656 4.152 1 86.88 395 LYS A O 1
ATOM 3258 N N . LYS A 1 396 ? -40.688 -41 2.879 1 86.69 396 LYS A N 1
ATOM 3259 C CA . LYS A 1 396 ? -39.531 -41.594 2.168 1 86.69 396 LYS A CA 1
ATOM 3260 C C . LYS A 1 396 ? -39.188 -40.75 0.934 1 86.69 396 LYS A C 1
ATOM 3262 O O . LYS A 1 396 ? -40.062 -40.156 0.311 1 86.69 396 LYS A O 1
ATOM 3267 N N . PHE A 1 397 ? -37.844 -40.719 0.68 1 87.94 397 PHE A N 1
ATOM 3268 C CA . PHE A 1 397 ? -37.375 -40.094 -0.544 1 87.94 397 PHE A CA 1
ATOM 3269 C C . PHE A 1 397 ? -37.188 -41.125 -1.656 1 87.94 397 PHE A C 1
ATOM 3271 O O . PHE A 1 397 ? -36.719 -42.219 -1.415 1 87.94 397 PHE A O 1
ATOM 3278 N N . LYS A 1 398 ? -37.656 -40.75 -2.797 1 84.19 398 LYS A N 1
ATOM 3279 C CA . LYS A 1 398 ? -37.531 -41.594 -3.965 1 84.19 398 LYS A CA 1
ATOM 3280 C C . LYS A 1 398 ? -36.469 -41.062 -4.934 1 84.19 398 LYS A C 1
ATOM 3282 O O . LYS A 1 398 ? -36.344 -39.844 -5.07 1 84.19 398 LYS A O 1
ATOM 3287 N N . PHE A 1 399 ? -35.781 -42 -5.52 1 84.75 399 PHE A N 1
ATOM 3288 C CA . PHE A 1 399 ? -34.75 -41.625 -6.5 1 84.75 399 PHE A CA 1
ATOM 3289 C C . PHE A 1 399 ? -35.406 -41.125 -7.777 1 84.75 399 PHE A C 1
ATOM 3291 O O . PHE A 1 399 ? -36.281 -41.75 -8.344 1 84.75 399 PHE A O 1
ATOM 3298 N N . VAL A 1 400 ? -35 -39.875 -8.109 1 82.75 400 VAL A N 1
ATOM 3299 C CA . VAL A 1 400 ? -35.562 -39.281 -9.32 1 82.75 400 VAL A CA 1
ATOM 3300 C C . VAL A 1 400 ? -34.594 -39.469 -10.484 1 82.75 400 VAL A C 1
ATOM 3302 O O . VAL A 1 400 ? -34.906 -40.156 -11.453 1 82.75 400 VAL A O 1
ATOM 3305 N N . TYR A 1 401 ? -33.531 -38.75 -10.469 1 79.88 401 TYR A N 1
ATOM 3306 C CA . TYR A 1 401 ? -32.562 -38.906 -11.547 1 79.88 401 TYR A CA 1
ATOM 3307 C C . TYR A 1 401 ? -31.172 -38.531 -11.07 1 79.88 401 TYR A C 1
ATOM 3309 O O . TYR A 1 401 ? -30.984 -38.031 -9.961 1 79.88 401 TYR A O 1
ATOM 3317 N N . ARG A 1 402 ? -30.172 -39 -11.875 1 76.31 402 ARG A N 1
ATOM 3318 C CA . ARG A 1 402 ? -28.766 -38.656 -11.664 1 76.31 402 ARG A CA 1
ATOM 3319 C C . ARG A 1 402 ? -28.328 -37.531 -12.586 1 76.31 402 ARG A C 1
ATOM 3321 O O . ARG A 1 402 ? -28.688 -37.5 -13.766 1 76.31 402 ARG A O 1
ATOM 3328 N N . LYS A 1 403 ? -27.906 -36.406 -11.961 1 72 403 LYS A N 1
ATOM 3329 C CA . LYS A 1 403 ? -27.438 -35.281 -12.75 1 72 403 LYS A CA 1
ATOM 3330 C C . LYS A 1 403 ? -25.922 -35.156 -12.703 1 72 403 LYS A C 1
ATOM 3332 O O . LYS A 1 403 ? -25.312 -35.344 -11.656 1 72 403 LYS A O 1
ATOM 3337 N N . ASN A 1 404 ? -25.328 -34.969 -13.891 1 64.44 404 ASN A N 1
ATOM 3338 C CA . ASN A 1 404 ? -23.891 -34.719 -13.984 1 64.44 404 ASN A CA 1
ATOM 3339 C C . ASN A 1 404 ? -23.531 -33.312 -13.547 1 64.44 404 ASN A C 1
ATOM 3341 O O . ASN A 1 404 ? -24.203 -32.344 -13.906 1 64.44 404 ASN A O 1
ATOM 3345 N N . ILE A 1 405 ? -22.75 -33.219 -12.531 1 60.75 405 ILE A N 1
ATOM 3346 C CA . ILE A 1 405 ? -22.312 -31.891 -12.117 1 60.75 405 ILE A CA 1
ATOM 3347 C C . ILE A 1 405 ? -21.375 -31.312 -13.18 1 60.75 405 ILE A C 1
ATOM 3349 O O . ILE A 1 405 ? -20.453 -31.969 -13.641 1 60.75 405 ILE A O 1
ATOM 3353 N N . GLN A 1 406 ? -21.781 -30.234 -13.719 1 55.66 406 GLN A N 1
ATOM 3354 C CA . GLN A 1 406 ? -21.031 -29.531 -14.75 1 55.66 406 GLN A CA 1
ATOM 3355 C C . GLN A 1 406 ? -19.703 -29.031 -14.211 1 55.66 406 GLN A C 1
ATOM 3357 O O . GLN A 1 406 ? -19.609 -28.578 -13.07 1 55.66 406 GLN A O 1
ATOM 3362 N N . GLY A 1 407 ? -18.578 -29.281 -14.984 1 53.47 407 GLY A N 1
ATOM 3363 C CA . GLY A 1 407 ? -17.266 -28.688 -14.773 1 53.47 407 GLY A CA 1
ATOM 3364 C C . GLY A 1 407 ? -16.297 -29.609 -14.055 1 53.47 407 GLY A C 1
ATOM 3365 O O . GLY A 1 407 ? -15.188 -29.203 -13.703 1 53.47 407 GLY A O 1
ATOM 3366 N N . ASN A 1 408 ? -16.922 -30.875 -13.617 1 54.12 408 ASN A N 1
ATOM 3367 C CA . ASN A 1 408 ? -16.016 -31.734 -12.844 1 54.12 408 ASN A CA 1
ATOM 3368 C C . ASN A 1 408 ? -15.289 -32.719 -13.742 1 54.12 408 ASN A C 1
ATOM 3370 O O . ASN A 1 408 ? -15.859 -33.219 -14.711 1 54.12 408 ASN A O 1
ATOM 3374 N N . GLN A 1 409 ? -14.094 -32.562 -13.812 1 52 409 GLN A N 1
ATOM 3375 C CA . GLN A 1 409 ? -13.25 -33.438 -14.633 1 52 409 GLN A CA 1
ATOM 3376 C C . GLN A 1 409 ? -13.562 -34.906 -14.383 1 52 409 GLN A C 1
ATOM 3378 O O . GLN A 1 409 ? -13.398 -35.75 -15.273 1 52 409 GLN A O 1
ATOM 3383 N N . TYR A 1 410 ? -13.992 -35.281 -13.195 1 55 410 TYR A N 1
ATOM 3384 C CA . TYR A 1 410 ? -14.047 -36.688 -12.891 1 55 410 TYR A CA 1
ATOM 3385 C C . TYR A 1 410 ? -15.469 -37.219 -13.008 1 55 410 TYR A C 1
ATOM 3387 O O . TYR A 1 410 ? -15.758 -38.344 -12.578 1 55 410 TYR A O 1
ATOM 3395 N N . GLY A 1 411 ? -16.359 -36.406 -13.797 1 56.5 411 GLY A N 1
ATOM 3396 C CA . GLY A 1 411 ? -17.703 -36.938 -14.07 1 56.5 411 GLY A CA 1
ATOM 3397 C C . GLY A 1 411 ? -18.516 -37.156 -12.82 1 56.5 411 GLY A C 1
ATOM 3398 O O . GLY A 1 411 ? -19.094 -38.219 -12.625 1 56.5 411 GLY A O 1
ATOM 3399 N N . ARG A 1 412 ? -18.578 -36.312 -11.953 1 60.44 412 ARG A N 1
ATOM 3400 C CA . ARG A 1 412 ? -19.359 -36.469 -10.727 1 60.44 412 ARG A CA 1
ATOM 3401 C C . ARG A 1 412 ? -20.859 -36.406 -11.016 1 60.44 412 ARG A C 1
ATOM 3403 O O . ARG A 1 412 ? -21.297 -35.688 -11.906 1 60.44 412 ARG A O 1
ATOM 3410 N N . GLN A 1 413 ? -21.484 -37.5 -10.445 1 65.44 413 GLN A N 1
ATOM 3411 C CA . GLN A 1 413 ? -22.938 -37.531 -10.609 1 65.44 413 GLN A CA 1
ATOM 3412 C C . GLN A 1 413 ? -23.656 -37.219 -9.297 1 65.44 413 GLN A C 1
ATOM 3414 O O . GLN A 1 413 ? -23.141 -37.531 -8.219 1 65.44 413 GLN A O 1
ATOM 3419 N N . GLU A 1 414 ? -24.469 -36.281 -9.328 1 73.62 414 GLU A N 1
ATOM 3420 C CA . GLU A 1 414 ? -25.344 -36.031 -8.188 1 73.62 414 GLU A CA 1
ATOM 3421 C C . GLU A 1 414 ? -26.688 -36.781 -8.344 1 73.62 414 GLU A C 1
ATOM 3423 O O . GLU A 1 414 ? -27.188 -36.906 -9.453 1 73.62 414 GLU A O 1
ATOM 3428 N N . GLU A 1 415 ? -27.062 -37.469 -7.223 1 75.56 415 GLU A N 1
ATOM 3429 C CA . GLU A 1 415 ? -28.359 -38.125 -7.203 1 75.56 415 GLU A CA 1
ATOM 3430 C C . GLU A 1 415 ? -29.438 -37.219 -6.629 1 75.56 415 GLU A C 1
ATOM 3432 O O . GLU A 1 415 ? -29.25 -36.594 -5.586 1 75.56 415 GLU A O 1
ATOM 3437 N N . ILE A 1 416 ? -30.375 -37.062 -7.383 1 83.62 416 ILE A N 1
ATOM 3438 C CA . ILE A 1 416 ? -31.484 -36.25 -6.934 1 83.62 416 ILE A CA 1
ATOM 3439 C C . ILE A 1 416 ? -32.594 -37.125 -6.395 1 83.62 416 ILE A C 1
ATOM 3441 O O . ILE A 1 416 ? -33 -38.094 -7.051 1 83.62 416 ILE A O 1
ATOM 3445 N N . TYR A 1 417 ? -33 -36.906 -5.156 1 83.81 417 TYR A N 1
ATOM 3446 C CA . TYR A 1 417 ? -34.094 -37.594 -4.508 1 83.81 417 TYR A CA 1
ATOM 3447 C C . TYR A 1 417 ? -35.25 -36.656 -4.242 1 83.81 417 TYR A C 1
ATOM 3449 O O . TYR A 1 417 ? -35.062 -35.438 -4.008 1 83.81 417 TYR A O 1
ATOM 3457 N N . GLU A 1 418 ? -36.406 -37.094 -4.445 1 88.19 418 GLU A N 1
ATOM 3458 C CA . GLU A 1 418 ? -37.625 -36.312 -4.168 1 88.19 418 GLU A CA 1
ATOM 3459 C C . GLU A 1 418 ? -38.469 -36.969 -3.104 1 88.19 418 GLU A C 1
ATOM 3461 O O . GLU A 1 418 ? -38.625 -38.219 -3.104 1 88.19 418 GLU A O 1
ATOM 3466 N N . CYS A 1 419 ? -38.938 -36.188 -2.227 1 88.56 419 CYS A N 1
ATOM 3467 C CA . CYS A 1 419 ? -39.812 -36.688 -1.167 1 88.56 419 CYS A CA 1
ATOM 3468 C C . CYS A 1 419 ? -41.125 -37.188 -1.733 1 88.56 419 CYS A C 1
ATOM 3470 O O . CYS A 1 419 ? -41.656 -36.625 -2.695 1 88.56 419 CYS A O 1
ATOM 3472 N N . GLU A 1 420 ? -41.719 -38.281 -1.224 1 85 420 GLU A N 1
ATOM 3473 C CA . GLU A 1 420 ? -42.938 -38.906 -1.709 1 85 420 GLU A CA 1
ATOM 3474 C C . GLU A 1 420 ? -44.125 -37.938 -1.595 1 85 420 GLU A C 1
ATOM 3476 O O . GLU A 1 420 ? -44.969 -37.875 -2.502 1 85 420 GLU A O 1
ATOM 3481 N N . ASP A 1 421 ? -44.25 -37.25 -0.451 1 84.12 421 ASP A N 1
ATOM 3482 C CA . ASP A 1 421 ? -45.375 -36.375 -0.26 1 84.12 421 ASP A CA 1
ATOM 3483 C C . ASP A 1 421 ? -45.094 -35.312 0.813 1 84.12 421 ASP A C 1
ATOM 3485 O O . ASP A 1 421 ? -44.875 -35.656 1.974 1 84.12 421 ASP A O 1
ATOM 3489 N N . CYS A 1 422 ? -45.062 -34.125 0.386 1 87.12 422 CYS A N 1
ATOM 3490 C CA . CYS A 1 422 ? -44.812 -33.062 1.33 1 87.12 422 CYS A CA 1
ATOM 3491 C C . CYS A 1 422 ? -46.094 -32.25 1.572 1 87.12 422 CYS A C 1
ATOM 3493 O O . CYS A 1 422 ? -46.062 -31.219 2.236 1 87.12 422 CYS A O 1
ATOM 3495 N N . ASN A 1 423 ? -47.219 -32.781 1.029 1 80.88 423 ASN A N 1
ATOM 3496 C CA . ASN A 1 423 ? -48.469 -32.062 1.198 1 80.88 423 ASN A CA 1
ATOM 3497 C C . ASN A 1 423 ? -48.938 -32.125 2.645 1 80.88 423 ASN A C 1
ATOM 3499 O O . ASN A 1 423 ? -49.062 -33.188 3.23 1 80.88 423 ASN A O 1
ATOM 3503 N N . GLY A 1 424 ? -49.219 -30.984 3.227 1 80.06 424 GLY A N 1
ATOM 3504 C CA . GLY A 1 424 ? -49.719 -30.891 4.586 1 80.06 424 GLY A CA 1
ATOM 3505 C C . GLY A 1 424 ? -48.656 -31.094 5.637 1 80.06 424 GLY A C 1
ATOM 3506 O O . GLY A 1 424 ? -48.938 -31.406 6.793 1 80.06 424 GLY A O 1
ATOM 3507 N N . CYS A 1 425 ? -47.375 -31.156 5.297 1 86.44 425 CYS A N 1
ATOM 3508 C CA . CYS A 1 425 ? -46.281 -31.391 6.234 1 86.44 425 CYS A CA 1
ATOM 3509 C C . CYS A 1 425 ? -46.156 -30.219 7.207 1 86.44 425 CYS A C 1
ATOM 3511 O O . CYS A 1 425 ? -46.125 -29.062 6.793 1 86.44 425 CYS A O 1
ATOM 3513 N N . PRO A 1 426 ? -46.125 -30.453 8.453 1 84.88 426 PRO A N 1
ATOM 3514 C CA . PRO A 1 426 ? -45.969 -29.391 9.453 1 84.88 426 PRO A CA 1
ATOM 3515 C C . PRO A 1 426 ? -44.625 -28.688 9.391 1 84.88 426 PRO A C 1
ATOM 3517 O O . PRO A 1 426 ? -44.469 -27.562 9.875 1 84.88 426 PRO A O 1
ATOM 3520 N N . TYR A 1 427 ? -43.656 -29.297 8.805 1 85.62 427 TYR A N 1
ATOM 3521 C CA . TYR A 1 427 ? -42.344 -28.719 8.758 1 85.62 427 TYR A CA 1
ATOM 3522 C C . TYR A 1 427 ? -42.031 -28.109 7.387 1 85.62 427 TYR A C 1
ATOM 3524 O O . TYR A 1 427 ? -40.906 -27.797 7.07 1 85.62 427 TYR A O 1
ATOM 3532 N N . ALA A 1 428 ? -43 -28 6.59 1 82.62 428 ALA A N 1
ATOM 3533 C CA . ALA A 1 428 ? -42.812 -27.594 5.199 1 82.62 428 ALA A CA 1
ATOM 3534 C C . ALA A 1 428 ? -42.156 -26.234 5.113 1 82.62 428 ALA A C 1
ATOM 3536 O O . ALA A 1 428 ? -41.25 -26.031 4.277 1 82.62 428 ALA A O 1
ATOM 3537 N N . GLU A 1 429 ? -42.406 -25.422 6.031 1 80 429 GLU A N 1
ATOM 3538 C CA . GLU A 1 429 ? -41.875 -24.062 5.969 1 80 429 GLU A CA 1
ATOM 3539 C C . GLU A 1 429 ? -40.375 -24.047 6.293 1 80 429 GLU A C 1
ATOM 3541 O O . GLU A 1 429 ? -39.625 -23.266 5.719 1 80 429 GLU A O 1
ATOM 3546 N N . ARG A 1 430 ? -40 -24.891 7.129 1 80.56 430 ARG A N 1
ATOM 3547 C CA . ARG A 1 430 ? -38.594 -24.938 7.535 1 80.56 430 ARG A CA 1
ATOM 3548 C C . ARG A 1 430 ? -37.781 -25.844 6.617 1 80.56 430 ARG A C 1
ATOM 3550 O O . ARG A 1 430 ? -36.594 -25.656 6.449 1 80.56 430 ARG A O 1
ATOM 3557 N N . CYS A 1 431 ? -38.438 -26.75 6.027 1 83.88 431 CYS A N 1
ATOM 3558 C CA . CYS A 1 431 ? -37.781 -27.812 5.297 1 83.88 431 CYS A CA 1
ATOM 3559 C C . CYS A 1 431 ? -37.562 -27.422 3.836 1 83.88 431 CYS A C 1
ATOM 3561 O O . CYS A 1 431 ? -36.531 -27.75 3.236 1 83.88 431 CYS A O 1
ATOM 3563 N N . LYS A 1 432 ? -38.625 -26.797 3.258 1 78.75 432 LYS A N 1
ATOM 3564 C CA . LYS A 1 432 ? -38.5 -26.531 1.829 1 78.75 432 LYS A CA 1
ATOM 3565 C C . LYS A 1 432 ? -38.875 -25.078 1.521 1 78.75 432 LYS A C 1
ATOM 3567 O O . LYS A 1 432 ? -39.625 -24.438 2.275 1 78.75 432 LYS A O 1
ATOM 3572 N N . LYS A 1 433 ? -38.281 -24.594 0.507 1 77.5 433 LYS A N 1
ATOM 3573 C CA . LYS A 1 433 ? -38.531 -23.219 0.077 1 77.5 433 LYS A CA 1
ATOM 3574 C C . LYS A 1 433 ? -39.469 -23.188 -1.126 1 77.5 433 LYS A C 1
ATOM 3576 O O . LYS A 1 433 ? -40 -22.141 -1.502 1 77.5 433 LYS A O 1
ATOM 3581 N N . THR A 1 434 ? -39.656 -24.391 -1.782 1 78.25 434 THR A N 1
ATOM 3582 C CA . THR A 1 434 ? -40.469 -24.453 -2.988 1 78.25 434 THR A CA 1
ATOM 3583 C C . THR A 1 434 ? -41.781 -25.141 -2.705 1 78.25 434 THR A C 1
ATOM 3585 O O . THR A 1 434 ? -41.906 -25.891 -1.738 1 78.25 434 THR A O 1
ATOM 3588 N N . PRO A 1 435 ? -42.812 -24.797 -3.539 1 78.12 435 PRO A N 1
ATOM 3589 C CA . PRO A 1 435 ? -44.125 -25.422 -3.363 1 78.12 435 PRO A CA 1
ATOM 3590 C C . PRO A 1 435 ? -44.125 -26.891 -3.775 1 78.12 435 PRO A C 1
ATOM 3592 O O . PRO A 1 435 ? -45.031 -27.641 -3.406 1 78.12 435 PRO A O 1
ATOM 3595 N N . HIS A 1 436 ? -43.156 -27.328 -4.391 1 81.81 436 HIS A N 1
ATOM 3596 C CA . HIS A 1 436 ? -43.094 -28.719 -4.809 1 81.81 436 HIS A CA 1
ATOM 3597 C C . HIS A 1 436 ? -42.438 -29.594 -3.732 1 81.81 436 HIS A C 1
ATOM 3599 O O . HIS A 1 436 ? -42 -29.078 -2.695 1 81.81 436 HIS A O 1
ATOM 3605 N N . ASN A 1 437 ? -42.625 -30.875 -3.951 1 85.69 437 ASN A N 1
ATOM 3606 C CA . ASN A 1 437 ? -41.969 -31.797 -3.004 1 85.69 437 ASN A CA 1
ATOM 3607 C C . ASN A 1 437 ? -40.469 -31.531 -2.885 1 85.69 437 ASN A C 1
ATOM 3609 O O . ASN A 1 437 ? -39.844 -31.156 -3.863 1 85.69 437 ASN A O 1
ATOM 3613 N N . ARG A 1 438 ? -39.938 -31.547 -1.744 1 86.56 438 ARG A N 1
ATOM 3614 C CA . ARG A 1 438 ? -38.531 -31.281 -1.46 1 86.56 438 ARG A CA 1
ATOM 3615 C C . ARG A 1 438 ? -37.625 -32.219 -2.244 1 86.56 438 ARG A C 1
ATOM 3617 O O . ARG A 1 438 ? -37.844 -33.438 -2.262 1 86.56 438 ARG A O 1
ATOM 3624 N N . ARG A 1 439 ? -36.812 -31.656 -2.951 1 82.62 439 ARG A N 1
ATOM 3625 C CA . ARG A 1 439 ? -35.781 -32.406 -3.658 1 82.62 439 ARG A CA 1
ATOM 3626 C C . ARG A 1 439 ? -34.406 -32.188 -3.012 1 82.62 439 ARG A C 1
ATOM 3628 O O . ARG A 1 439 ? -34.094 -31.094 -2.562 1 82.62 439 ARG A O 1
ATOM 3635 N N . ILE A 1 440 ? -33.75 -33.219 -2.771 1 80.56 440 ILE A N 1
ATOM 3636 C CA . ILE A 1 440 ? -32.438 -33.125 -2.18 1 80.56 440 ILE A CA 1
ATOM 3637 C C . ILE A 1 440 ? -31.406 -33.75 -3.125 1 80.56 440 ILE A C 1
ATOM 3639 O O . ILE A 1 440 ? -31.719 -34.688 -3.875 1 80.56 440 ILE A O 1
ATOM 3643 N N . SER A 1 441 ? -30.375 -33.094 -3.174 1 76.56 441 SER A N 1
ATOM 3644 C CA . SER A 1 441 ? -29.25 -33.594 -3.939 1 76.56 441 SER A CA 1
ATOM 3645 C C . SER A 1 441 ? -28.203 -34.25 -3.027 1 76.56 441 SER A C 1
ATOM 3647 O O . SER A 1 441 ? -27.781 -33.656 -2.035 1 76.56 441 SER A O 1
ATOM 3649 N N . LEU A 1 442 ? -28.031 -35.5 -3.225 1 71.38 442 LEU A N 1
ATOM 3650 C CA . LEU A 1 442 ? -27.062 -36.219 -2.396 1 71.38 442 LEU A CA 1
ATOM 3651 C C . LEU A 1 442 ? -25.844 -36.625 -3.221 1 71.38 442 LEU A C 1
ATOM 3653 O O . LEU A 1 442 ? -25.984 -37.125 -4.336 1 71.38 442 LEU A O 1
ATOM 3657 N N . ASN A 1 443 ? -24.734 -36.156 -2.854 1 70.75 443 ASN A N 1
ATOM 3658 C CA . ASN A 1 443 ? -23.453 -36.656 -3.381 1 70.75 443 ASN A CA 1
ATOM 3659 C C . ASN A 1 443 ? -22.734 -37.531 -2.379 1 70.75 443 ASN A C 1
ATOM 3661 O O . ASN A 1 443 ? -22.031 -37.062 -1.497 1 70.75 443 ASN A O 1
ATOM 3665 N N . ARG A 1 444 ? -22.969 -38.875 -2.455 1 69.88 444 ARG A N 1
ATOM 3666 C CA . ARG A 1 444 ? -22.469 -39.812 -1.476 1 69.88 444 ARG A CA 1
ATOM 3667 C C . ARG A 1 444 ? -20.938 -39.844 -1.459 1 69.88 444 ARG A C 1
ATOM 3669 O O . ARG A 1 444 ? -20.328 -39.906 -0.393 1 69.88 444 ARG A O 1
ATOM 3676 N N . GLU A 1 445 ? -20.422 -39.75 -2.65 1 72.56 445 GLU A N 1
ATOM 3677 C CA . GLU A 1 445 ? -18.969 -39.781 -2.723 1 72.56 445 GLU A CA 1
ATOM 3678 C C . GLU A 1 445 ? -18.359 -38.562 -2.033 1 72.56 445 GLU A C 1
ATOM 3680 O O . GLU A 1 445 ? -17.391 -38.688 -1.282 1 72.56 445 GLU A O 1
ATOM 3685 N N . LEU A 1 446 ? -18.906 -37.5 -2.293 1 74.5 446 LEU A N 1
ATOM 3686 C CA . LEU A 1 446 ? -18.391 -36.25 -1.69 1 74.5 446 LEU A CA 1
ATOM 3687 C C . LEU A 1 446 ? -18.562 -36.281 -0.175 1 74.5 446 LEU A C 1
ATOM 3689 O O . LEU A 1 446 ? -17.688 -35.812 0.559 1 74.5 446 LEU A O 1
ATOM 3693 N N . THR A 1 447 ? -19.672 -36.812 0.236 1 73 447 THR A N 1
ATOM 3694 C CA . THR A 1 447 ? -19.938 -36.906 1.668 1 73 447 THR A CA 1
ATOM 3695 C C . THR A 1 447 ? -18.922 -37.812 2.359 1 73 447 THR A C 1
ATOM 3697 O O . THR A 1 447 ? -18.469 -37.5 3.463 1 73 447 THR A O 1
ATOM 3700 N N . LYS A 1 448 ? -18.641 -38.844 1.688 1 77.12 448 LYS A N 1
ATOM 3701 C CA . LYS A 1 448 ? -17.656 -39.781 2.252 1 77.12 448 LYS A CA 1
ATOM 3702 C C . LYS A 1 448 ? -16.281 -39.094 2.342 1 77.12 448 LYS A C 1
ATOM 3704 O O . LYS A 1 448 ? -15.594 -39.219 3.355 1 77.12 448 LYS A O 1
ATOM 3709 N N . VAL A 1 449 ? -16.016 -38.5 1.271 1 78.38 449 VAL A N 1
ATOM 3710 C CA . VAL A 1 449 ? -14.727 -37.812 1.236 1 78.38 449 VAL A CA 1
ATOM 3711 C C . VAL A 1 449 ? -14.68 -36.75 2.338 1 78.38 449 VAL A C 1
ATOM 3713 O O . VAL A 1 449 ? -13.664 -36.594 3.025 1 78.38 449 VAL A O 1
ATOM 3716 N N . HIS A 1 450 ? -15.727 -36.062 2.539 1 77.44 450 HIS A N 1
ATOM 3717 C CA . HIS A 1 450 ? -15.789 -35.031 3.57 1 77.44 450 HIS A CA 1
ATOM 3718 C C . HIS A 1 450 ? -15.641 -35.625 4.961 1 77.44 450 HIS A C 1
ATOM 3720 O O . HIS A 1 450 ? -14.969 -35.062 5.82 1 77.44 450 HIS A O 1
ATOM 3726 N N . ALA A 1 451 ? -16.266 -36.719 5.105 1 76.81 451 ALA A N 1
ATOM 3727 C CA . ALA A 1 451 ? -16.156 -37.375 6.398 1 76.81 451 ALA A CA 1
ATOM 3728 C C . ALA A 1 451 ? -14.727 -37.812 6.691 1 76.81 451 ALA A C 1
ATOM 3730 O O . ALA A 1 451 ? -14.25 -37.656 7.82 1 76.81 451 ALA A O 1
ATOM 3731 N N . ASP A 1 452 ? -14.117 -38.281 5.695 1 80.56 452 ASP A N 1
ATOM 3732 C CA . ASP A 1 452 ? -12.727 -38.688 5.836 1 80.56 452 ASP A CA 1
ATOM 3733 C C . ASP A 1 452 ? -11.836 -37.469 6.172 1 80.56 452 ASP A C 1
ATOM 3735 O O . ASP A 1 452 ? -10.945 -37.562 7.02 1 80.56 452 ASP A O 1
ATOM 3739 N N . VAL A 1 453 ? -12.117 -36.5 5.508 1 80.88 453 VAL A N 1
ATOM 3740 C CA . VAL A 1 453 ? -11.328 -35.281 5.707 1 80.88 453 VAL A CA 1
ATOM 3741 C C . VAL A 1 453 ? -11.547 -34.75 7.117 1 80.88 453 VAL A C 1
ATOM 3743 O O . VAL A 1 453 ? -10.602 -34.312 7.781 1 80.88 453 VAL A O 1
ATOM 3746 N N . ILE A 1 454 ? -12.742 -34.781 7.555 1 76.75 454 ILE A N 1
ATOM 3747 C CA . ILE A 1 454 ? -13.062 -34.312 8.898 1 76.75 454 ILE A CA 1
ATOM 3748 C C . ILE A 1 454 ? -12.328 -35.156 9.93 1 76.75 454 ILE A C 1
ATOM 3750 O O . ILE A 1 454 ? -11.75 -34.625 10.883 1 76.75 454 ILE A O 1
ATOM 3754 N N . GLY A 1 455 ? -12.375 -36.406 9.734 1 79.56 455 GLY A N 1
ATOM 3755 C CA . GLY A 1 455 ? -11.672 -37.281 10.641 1 79.56 455 GLY A CA 1
ATOM 3756 C C . GLY A 1 455 ? -10.18 -37.031 10.711 1 79.56 455 GLY A C 1
ATOM 3757 O O . GLY A 1 455 ? -9.602 -37 11.797 1 79.56 455 GLY A O 1
ATOM 3758 N N . ARG A 1 456 ? -9.625 -36.719 9.633 1 80.94 456 ARG A N 1
ATOM 3759 C CA . ARG A 1 456 ? -8.188 -36.469 9.547 1 80.94 456 ARG A CA 1
ATOM 3760 C C . ARG A 1 456 ? -7.832 -35.125 10.164 1 80.94 456 ARG A C 1
ATOM 3762 O O . ARG A 1 456 ? -6.793 -35 10.82 1 80.94 456 ARG A O 1
ATOM 3769 N N . LEU A 1 457 ? -8.648 -34.125 10 1 81.31 457 LEU A N 1
ATOM 3770 C CA . LEU A 1 457 ? -8.336 -32.781 10.414 1 81.31 457 LEU A CA 1
ATOM 3771 C C . LEU A 1 457 ? -8.641 -32.562 11.898 1 81.31 457 LEU A C 1
ATOM 3773 O O . LEU A 1 457 ? -8.125 -31.641 12.523 1 81.31 457 LEU A O 1
ATOM 3777 N N . THR A 1 458 ? -9.508 -33.375 12.422 1 78.31 458 THR A N 1
ATOM 3778 C CA . THR A 1 458 ? -9.883 -33.219 13.82 1 78.31 458 THR A CA 1
ATOM 3779 C C . THR A 1 458 ? -8.938 -34 14.727 1 78.31 458 THR A C 1
ATOM 3781 O O . THR A 1 458 ? -8.891 -33.781 15.938 1 78.31 458 THR A O 1
ATOM 3784 N N . ASP A 1 459 ? -8.164 -34.781 14.133 1 80.06 459 ASP A N 1
ATOM 3785 C CA . ASP A 1 459 ? -7.156 -35.5 14.891 1 80.06 459 ASP A CA 1
ATOM 3786 C C . ASP A 1 459 ? -6.012 -34.562 15.305 1 80.06 459 ASP A C 1
ATOM 3788 O O . ASP A 1 459 ? -5.895 -33.469 14.797 1 80.06 459 ASP A O 1
ATOM 3792 N N . THR A 1 460 ? -5.305 -35.031 16.328 1 81.75 460 THR A N 1
ATOM 3793 C CA . THR A 1 460 ? -4.199 -34.25 16.875 1 81.75 460 THR A CA 1
ATOM 3794 C C . THR A 1 460 ? -3.201 -33.906 15.766 1 81.75 460 THR A C 1
ATOM 3796 O O . THR A 1 460 ? -2.701 -32.781 15.703 1 81.75 460 THR A O 1
ATOM 3799 N N . ARG A 1 461 ? -2.988 -34.844 14.969 1 83.38 461 ARG A N 1
ATOM 3800 C CA . ARG A 1 461 ? -2.059 -34.594 13.875 1 83.38 461 ARG A CA 1
ATOM 3801 C C . ARG A 1 461 ? -2.596 -33.531 12.914 1 83.38 461 ARG A C 1
ATOM 3803 O O . ARG A 1 461 ? -1.854 -32.656 12.477 1 83.38 461 ARG A O 1
ATOM 3810 N N . GLY A 1 462 ? -3.805 -33.688 12.602 1 82.44 462 GLY A N 1
ATOM 3811 C CA . GLY A 1 462 ? -4.434 -32.719 11.711 1 82.44 462 GLY A CA 1
ATOM 3812 C C . GLY A 1 462 ? -4.41 -31.312 12.258 1 82.44 462 GLY A C 1
ATOM 3813 O O . GLY A 1 462 ? -4.176 -30.359 11.508 1 82.44 462 GLY A O 1
ATOM 3814 N N . PHE A 1 463 ? -4.57 -31.281 13.492 1 78.88 463 PHE A N 1
ATOM 3815 C CA . PHE A 1 463 ? -4.551 -29.969 14.141 1 78.88 463 PHE A CA 1
ATOM 3816 C C . PHE A 1 463 ? -3.162 -29.344 14.062 1 78.88 463 PHE A C 1
ATOM 3818 O O . PHE A 1 463 ? -3.029 -28.156 13.773 1 78.88 463 PHE A O 1
ATOM 3825 N N . LEU A 1 464 ? -2.24 -30.125 14.289 1 85.06 464 LEU A N 1
ATOM 3826 C CA . LEU A 1 464 ? -0.867 -29.625 14.25 1 85.06 464 LEU A CA 1
ATOM 3827 C C . LEU A 1 464 ? -0.493 -29.172 12.836 1 85.06 464 LEU A C 1
ATOM 3829 O O . LEU A 1 464 ? 0.189 -28.172 12.664 1 85.06 464 LEU A O 1
ATOM 3833 N N . LEU A 1 465 ? -0.953 -29.891 11.906 1 88.19 465 LEU A N 1
ATOM 3834 C CA . LEU A 1 465 ? -0.654 -29.562 10.516 1 88.19 465 LEU A CA 1
ATOM 3835 C C . LEU A 1 465 ? -1.308 -28.234 10.125 1 88.19 465 LEU A C 1
ATOM 3837 O O . LEU A 1 465 ? -0.687 -27.406 9.453 1 88.19 465 LEU A O 1
ATOM 3841 N N . ARG A 1 466 ? -2.447 -28.062 10.609 1 84 466 ARG A N 1
ATOM 3842 C CA . ARG A 1 466 ? -3.164 -26.828 10.305 1 84 466 ARG A CA 1
ATOM 3843 C C . ARG A 1 466 ? -2.492 -25.625 10.953 1 84 466 ARG A C 1
ATOM 3845 O O . ARG A 1 466 ? -2.395 -24.547 10.344 1 84 466 ARG A O 1
ATOM 3852 N N . ARG A 1 467 ? -2.115 -25.844 12.07 1 84.38 467 ARG A N 1
ATOM 3853 C CA . ARG A 1 467 ? -1.426 -24.766 12.781 1 84.38 467 ARG A CA 1
ATOM 3854 C C . ARG A 1 467 ? -0.102 -24.422 12.109 1 84.38 467 ARG A C 1
ATOM 3856 O O . ARG A 1 467 ? 0.234 -23.25 11.961 1 84.38 467 ARG A O 1
ATOM 3863 N N . ASN A 1 468 ? 0.559 -25.391 11.766 1 88.19 468 ASN A N 1
ATOM 3864 C CA . ASN A 1 468 ? 1.842 -25.188 11.109 1 88.19 468 ASN A CA 1
ATOM 3865 C C . ASN A 1 468 ? 1.671 -24.484 9.758 1 88.19 468 ASN A C 1
ATOM 3867 O O . ASN A 1 468 ? 2.527 -23.703 9.352 1 88.19 468 ASN A O 1
ATOM 3871 N N . ARG A 1 469 ? 0.605 -24.828 9.109 1 88.12 469 ARG A N 1
ATOM 3872 C CA . ARG A 1 469 ? 0.327 -24.141 7.848 1 88.12 469 ARG A CA 1
ATOM 3873 C C . ARG A 1 469 ? 0.158 -22.641 8.055 1 88.12 469 ARG A C 1
ATOM 3875 O O . ARG A 1 469 ? 0.687 -21.844 7.285 1 88.12 469 ARG A O 1
ATOM 3882 N N . ALA A 1 470 ? -0.574 -22.375 9.102 1 84.62 470 ALA A N 1
ATOM 3883 C CA . ALA A 1 470 ? -0.799 -20.969 9.414 1 84.62 470 ALA A CA 1
ATOM 3884 C C . ALA A 1 470 ? 0.518 -20.266 9.703 1 84.62 470 ALA A C 1
ATOM 3886 O O . ALA A 1 470 ? 0.744 -19.141 9.227 1 84.62 470 ALA A O 1
ATOM 3887 N N . ILE A 1 471 ? 1.374 -20.891 10.258 1 83.06 471 ILE A N 1
ATOM 3888 C CA . ILE A 1 471 ? 2.646 -20.297 10.656 1 83.06 471 ILE A CA 1
ATOM 3889 C C . ILE A 1 471 ? 3.566 -20.188 9.445 1 83.06 471 ILE A C 1
ATOM 3891 O O . ILE A 1 471 ? 4.078 -19.094 9.141 1 83.06 471 ILE A O 1
ATOM 3895 N N . GLN A 1 472 ? 3.703 -21.172 8.766 1 88.12 472 GLN A N 1
ATOM 3896 C CA . GLN A 1 472 ? 4.703 -21.219 7.707 1 88.12 472 GLN A CA 1
ATOM 3897 C C . GLN A 1 472 ? 4.219 -20.484 6.465 1 88.12 472 GLN A C 1
ATOM 3899 O O . GLN A 1 472 ? 4.961 -19.688 5.879 1 88.12 472 GLN A O 1
ATOM 3904 N N . ALA A 1 473 ? 3.021 -20.797 6.059 1 87.31 473 ALA A N 1
ATOM 3905 C CA . ALA A 1 473 ? 2.533 -20.172 4.824 1 87.31 473 ALA A CA 1
ATOM 3906 C C . ALA A 1 473 ? 2.229 -18.703 5.031 1 87.31 473 ALA A C 1
ATOM 3908 O O . ALA A 1 473 ? 2.664 -17.859 4.25 1 87.31 473 ALA A O 1
ATOM 3909 N N . GLU A 1 474 ? 1.513 -18.375 6.078 1 81.75 474 GLU A N 1
ATOM 3910 C CA . GLU A 1 474 ? 1.215 -16.984 6.371 1 81.75 474 GLU A CA 1
ATOM 3911 C C . GLU A 1 474 ? 2.479 -16.219 6.754 1 81.75 474 GLU A C 1
ATOM 3913 O O . GLU A 1 474 ? 2.631 -15.047 6.402 1 81.75 474 GLU A O 1
ATOM 3918 N N . GLY A 1 475 ? 3.322 -16.859 7.395 1 87.56 475 GLY A N 1
ATOM 3919 C CA . GLY A 1 475 ? 4.598 -16.266 7.754 1 87.56 475 GLY A CA 1
ATOM 3920 C C . GLY A 1 475 ? 5.457 -15.914 6.551 1 87.56 475 GLY A C 1
ATOM 3921 O O . GLY A 1 475 ? 6.078 -14.852 6.512 1 87.56 475 GLY A O 1
ATOM 3922 N N . THR A 1 476 ? 5.438 -16.797 5.625 1 91.62 476 THR A N 1
ATOM 3923 C CA . THR A 1 476 ? 6.23 -16.578 4.418 1 91.62 476 THR A CA 1
ATOM 3924 C C . THR A 1 476 ? 5.73 -15.359 3.654 1 91.62 476 THR A C 1
ATOM 3926 O O . THR A 1 476 ? 6.516 -14.477 3.309 1 91.62 476 THR A O 1
ATOM 3929 N N . PHE A 1 477 ? 4.445 -15.305 3.381 1 90.19 477 PHE A N 1
ATOM 3930 C CA . PHE A 1 477 ? 3.896 -14.156 2.668 1 90.19 477 PHE A CA 1
ATOM 3931 C C . PHE A 1 477 ? 4.02 -12.891 3.51 1 90.19 477 PHE A C 1
ATOM 3933 O O . PHE A 1 477 ? 4.191 -11.797 2.969 1 90.19 477 PHE A O 1
ATOM 3940 N N . GLY A 1 478 ? 3.93 -13.039 4.824 1 86.75 478 GLY A N 1
ATOM 3941 C CA . GLY A 1 478 ? 4.164 -11.906 5.703 1 86.75 478 GLY A CA 1
ATOM 3942 C C . GLY A 1 478 ? 5.559 -11.328 5.574 1 86.75 478 GLY A C 1
ATOM 3943 O O . GLY A 1 478 ? 5.727 -10.109 5.484 1 86.75 478 GLY A O 1
ATOM 3944 N N . VAL A 1 479 ? 6.496 -12.172 5.488 1 89.25 479 VAL A N 1
ATOM 3945 C CA . VAL A 1 479 ? 7.883 -11.734 5.352 1 89.25 479 VAL A CA 1
ATOM 3946 C C . VAL A 1 479 ? 8.094 -11.109 3.977 1 89.25 479 VAL A C 1
ATOM 3948 O O . VAL A 1 479 ? 8.688 -10.031 3.865 1 89.25 479 VAL A O 1
ATOM 3951 N N . MET A 1 480 ? 7.617 -11.734 2.986 1 90.94 480 MET A N 1
ATOM 3952 C CA . MET A 1 480 ? 7.801 -11.25 1.624 1 90.94 480 MET A CA 1
ATOM 3953 C C . MET A 1 480 ? 7.168 -9.867 1.451 1 90.94 480 MET A C 1
ATOM 3955 O O . MET A 1 480 ? 7.797 -8.953 0.918 1 90.94 480 MET A O 1
ATOM 3959 N N . LYS A 1 481 ? 5.961 -9.727 1.972 1 86.25 481 LYS A N 1
ATOM 3960 C CA . LYS A 1 481 ? 5.191 -8.516 1.715 1 86.25 481 LYS A CA 1
ATOM 3961 C C . LYS A 1 481 ? 5.539 -7.422 2.723 1 86.25 481 LYS A C 1
ATOM 3963 O O . LYS A 1 481 ? 5.73 -6.262 2.348 1 86.25 481 LYS A O 1
ATOM 3968 N N . ASN A 1 482 ? 5.621 -7.699 3.959 1 79.56 482 ASN A N 1
ATOM 3969 C CA . ASN A 1 482 ? 5.754 -6.684 4.996 1 79.56 482 ASN A CA 1
ATOM 3970 C C . ASN A 1 482 ? 7.215 -6.414 5.34 1 79.56 482 ASN A C 1
ATOM 3972 O O . ASN A 1 482 ? 7.652 -5.262 5.371 1 79.56 482 ASN A O 1
ATOM 3976 N N . ASP A 1 483 ? 7.895 -7.523 5.508 1 80.12 483 ASP A N 1
ATOM 3977 C CA . ASP A 1 483 ? 9.273 -7.34 5.941 1 80.12 483 ASP A CA 1
ATOM 3978 C C . ASP A 1 483 ? 10.172 -6.953 4.77 1 80.12 483 ASP A C 1
ATOM 3980 O O . ASP A 1 483 ? 11.055 -6.102 4.91 1 80.12 483 ASP A O 1
ATOM 3984 N N . ARG A 1 484 ? 9.914 -7.57 3.688 1 86.94 484 ARG A N 1
ATOM 3985 C CA . ARG A 1 484 ? 10.781 -7.344 2.539 1 86.94 484 ARG A CA 1
ATOM 3986 C C . ARG A 1 484 ? 10.133 -6.395 1.539 1 86.94 484 ARG A C 1
ATOM 3988 O O . ARG A 1 484 ? 10.672 -6.152 0.459 1 86.94 484 ARG A O 1
ATOM 3995 N N . GLU A 1 485 ? 8.938 -5.926 1.806 1 79.88 485 GLU A N 1
ATOM 3996 C CA . GLU A 1 485 ? 8.234 -4.871 1.085 1 79.88 485 GLU A CA 1
ATOM 3997 C C . GLU A 1 485 ? 7.973 -5.27 -0.363 1 79.88 485 GLU A C 1
ATOM 3999 O O . GLU A 1 485 ? 8.188 -4.477 -1.281 1 79.88 485 GLU A O 1
ATOM 4004 N N . TYR A 1 486 ? 7.723 -6.508 -0.595 1 89.88 486 TYR A N 1
ATOM 4005 C CA . TYR A 1 486 ? 7.336 -6.992 -1.914 1 89.88 486 TYR A CA 1
ATOM 4006 C C . TYR A 1 486 ? 5.828 -7.219 -1.992 1 89.88 486 TYR A C 1
ATOM 4008 O O . TYR A 1 486 ? 5.355 -8.352 -1.856 1 89.88 486 TYR A O 1
ATOM 4016 N N . ASP A 1 487 ? 5.109 -6.223 -2.246 1 83.38 487 ASP A N 1
ATOM 4017 C CA . ASP A 1 487 ? 3.654 -6.312 -2.279 1 83.38 487 ASP A CA 1
ATOM 4018 C C . ASP A 1 487 ? 3.121 -6.078 -3.691 1 83.38 487 ASP A C 1
ATOM 4020 O O . ASP A 1 487 ? 1.934 -6.273 -3.953 1 83.38 487 ASP A O 1
ATOM 4024 N N . ARG A 1 488 ? 3.998 -5.715 -4.516 1 88.31 488 ARG A N 1
ATOM 4025 C CA . ARG A 1 488 ? 3.617 -5.441 -5.898 1 88.31 488 ARG A CA 1
ATOM 4026 C C . ARG A 1 488 ? 4.672 -5.961 -6.867 1 88.31 488 ARG A C 1
ATOM 4028 O O . ARG A 1 488 ? 5.871 -5.879 -6.594 1 88.31 488 ARG A O 1
ATOM 4035 N N . ILE A 1 489 ? 4.176 -6.492 -7.957 1 93.31 489 ILE A N 1
ATOM 4036 C CA . ILE A 1 489 ? 5.066 -6.965 -9.008 1 93.31 489 ILE A CA 1
ATOM 4037 C C . ILE A 1 489 ? 5.5 -5.789 -9.883 1 93.31 489 ILE A C 1
ATOM 4039 O O . ILE A 1 489 ? 4.688 -4.918 -10.211 1 93.31 489 ILE A O 1
ATOM 4043 N N . VAL A 1 490 ? 6.715 -5.785 -10.258 1 91.44 490 VAL A N 1
ATOM 4044 C CA . VAL A 1 490 ? 7.281 -4.629 -10.945 1 91.44 490 VAL A CA 1
ATOM 4045 C C . VAL A 1 490 ? 7.266 -4.863 -12.453 1 91.44 490 VAL A C 1
ATOM 4047 O O . VAL A 1 490 ? 7.004 -3.943 -13.227 1 91.44 490 VAL A O 1
ATOM 4050 N N . ARG A 1 491 ? 7.531 -6.008 -12.859 1 91.75 491 ARG A N 1
ATOM 4051 C CA . ARG A 1 491 ? 7.652 -6.312 -14.281 1 91.75 491 ARG A CA 1
ATOM 4052 C C . ARG A 1 491 ? 6.289 -6.641 -14.891 1 91.75 491 ARG A C 1
ATOM 4054 O O . ARG A 1 491 ? 5.344 -6.953 -14.164 1 91.75 491 ARG A O 1
ATOM 4061 N N . ARG A 1 492 ? 6.246 -6.547 -16.234 1 93.06 492 ARG A N 1
ATOM 4062 C CA . ARG A 1 492 ? 5.012 -6.809 -16.953 1 93.06 492 ARG A CA 1
ATOM 4063 C C . ARG A 1 492 ? 5.16 -8.016 -17.875 1 93.06 492 ARG A C 1
ATOM 4065 O O . ARG A 1 492 ? 6.254 -8.297 -18.375 1 93.06 492 ARG A O 1
ATOM 4072 N N . GLY A 1 493 ? 4.02 -8.648 -18.078 1 93.12 493 GLY A N 1
ATOM 4073 C CA . GLY A 1 493 ? 4.039 -9.836 -18.922 1 93.12 493 GLY A CA 1
ATOM 4074 C C . GLY A 1 493 ? 4.281 -11.117 -18.141 1 93.12 493 GLY A C 1
ATOM 4075 O O . GLY A 1 493 ? 5.059 -11.133 -17.188 1 93.12 493 GLY A O 1
ATOM 4076 N N . MET A 1 494 ? 3.73 -12.141 -18.578 1 93.12 494 MET A N 1
ATOM 4077 C CA . MET A 1 494 ? 3.721 -13.391 -17.812 1 93.12 494 MET A CA 1
ATOM 4078 C C . MET A 1 494 ? 5.137 -13.922 -17.609 1 93.12 494 MET A C 1
ATOM 4080 O O . MET A 1 494 ? 5.516 -14.281 -16.5 1 93.12 494 MET A O 1
ATOM 4084 N N . ASP A 1 495 ? 5.938 -13.938 -18.641 1 93.69 495 ASP A N 1
ATOM 4085 C CA . ASP A 1 495 ? 7.285 -14.492 -18.562 1 93.69 495 ASP A CA 1
ATOM 4086 C C . ASP A 1 495 ? 8.172 -13.648 -17.641 1 93.69 495 ASP A C 1
ATOM 4088 O O . ASP A 1 495 ? 8.914 -14.188 -16.812 1 93.69 495 ASP A O 1
ATOM 4092 N N . SER A 1 496 ? 8.078 -12.383 -17.812 1 94.19 496 SER A N 1
ATOM 4093 C CA . SER A 1 496 ? 8.875 -11.477 -16.984 1 94.19 496 SER A CA 1
ATOM 4094 C C . SER A 1 496 ? 8.422 -11.516 -15.539 1 94.19 496 SER A C 1
ATOM 4096 O O . SER A 1 496 ? 9.25 -11.406 -14.625 1 94.19 496 SER A O 1
ATOM 4098 N N . VAL A 1 497 ? 7.141 -11.609 -15.359 1 95.56 497 VAL A N 1
ATOM 4099 C CA . VAL A 1 497 ? 6.582 -11.68 -14.016 1 95.56 497 VAL A CA 1
ATOM 4100 C C . VAL A 1 497 ? 7.043 -12.969 -13.328 1 95.56 497 VAL A C 1
ATOM 4102 O O . VAL A 1 497 ? 7.438 -12.953 -12.164 1 95.56 497 VAL A O 1
ATOM 4105 N N . LYS A 1 498 ? 6.988 -14.055 -14.078 1 96 498 LYS A N 1
ATOM 4106 C CA . LYS A 1 498 ? 7.461 -15.328 -13.539 1 96 498 LYS A CA 1
ATOM 4107 C C . LYS A 1 498 ? 8.93 -15.242 -13.133 1 96 498 LYS A C 1
ATOM 4109 O O . LYS A 1 498 ? 9.305 -15.703 -12.055 1 96 498 LYS A O 1
ATOM 4114 N N . MET A 1 499 ? 9.688 -14.695 -13.969 1 95.94 499 MET A N 1
ATOM 4115 C CA . MET A 1 499 ? 11.109 -14.539 -13.68 1 95.94 499 MET A CA 1
ATOM 4116 C C . MET A 1 499 ? 11.312 -13.742 -12.391 1 95.94 499 MET A C 1
ATOM 4118 O O . MET A 1 499 ? 12.094 -14.141 -11.531 1 95.94 499 MET A O 1
ATOM 4122 N N . GLU A 1 500 ? 10.633 -12.633 -12.297 1 96 500 GLU A N 1
ATOM 4123 C CA . GLU A 1 500 ? 10.766 -11.773 -11.125 1 96 500 GLU A CA 1
ATOM 4124 C C . GLU A 1 500 ? 10.383 -12.523 -9.852 1 96 500 GLU A C 1
ATOM 4126 O O . GLU A 1 500 ? 11.109 -12.461 -8.852 1 96 500 GLU A O 1
ATOM 4131 N N . VAL A 1 501 ? 9.258 -13.227 -9.891 1 96.75 501 VAL A N 1
ATOM 4132 C CA . VAL A 1 501 ? 8.766 -13.922 -8.703 1 96.75 501 VAL A CA 1
ATOM 4133 C C . VAL A 1 501 ? 9.734 -15.031 -8.305 1 96.75 501 VAL A C 1
ATOM 4135 O O . VAL A 1 501 ? 9.961 -15.266 -7.117 1 96.75 501 VAL A O 1
ATOM 4138 N N . PHE A 1 502 ? 10.289 -15.703 -9.266 1 97.38 502 PHE A N 1
ATOM 4139 C CA . PHE A 1 502 ? 11.273 -16.734 -8.969 1 97.38 502 PHE A CA 1
ATOM 4140 C C . PHE A 1 502 ? 12.516 -16.125 -8.336 1 97.38 502 PHE A C 1
ATOM 4142 O O . PHE A 1 502 ? 13.078 -16.688 -7.391 1 97.38 502 PHE A O 1
ATOM 4149 N N . LEU A 1 503 ? 12.945 -15.008 -8.82 1 96.56 503 LEU A N 1
ATOM 4150 C CA . LEU A 1 503 ? 14.117 -14.344 -8.266 1 96.56 503 LEU A CA 1
ATOM 4151 C C . LEU A 1 503 ? 13.867 -13.906 -6.828 1 96.56 503 LEU A C 1
ATOM 4153 O O . LEU A 1 503 ? 14.734 -14.062 -5.965 1 96.56 503 LEU A O 1
ATOM 4157 N N . VAL A 1 504 ? 12.727 -13.344 -6.613 1 97.06 504 VAL A N 1
ATOM 4158 C CA . VAL A 1 504 ? 12.352 -12.922 -5.266 1 97.06 504 VAL A CA 1
ATOM 4159 C C . VAL A 1 504 ? 12.328 -14.133 -4.332 1 97.06 504 VAL A C 1
ATOM 4161 O O . VAL A 1 504 ? 12.781 -14.047 -3.189 1 97.06 504 VAL A O 1
ATOM 4164 N N . SER A 1 505 ? 11.766 -15.219 -4.809 1 97.5 505 SER A N 1
ATOM 4165 C CA . SER A 1 505 ? 11.672 -16.438 -4.008 1 97.5 505 SER A CA 1
ATOM 4166 C C . SER A 1 505 ? 13.047 -17.016 -3.725 1 97.5 505 SER A C 1
ATOM 4168 O O . SER A 1 505 ? 13.281 -17.578 -2.65 1 97.5 505 SER A O 1
ATOM 4170 N N . ILE A 1 506 ? 13.953 -16.938 -4.715 1 97.19 506 ILE A N 1
ATOM 4171 C CA . ILE A 1 506 ? 15.336 -17.344 -4.492 1 97.19 506 ILE A CA 1
ATOM 4172 C C . ILE A 1 506 ? 15.945 -16.516 -3.363 1 97.19 506 ILE A C 1
ATOM 4174 O O . ILE A 1 506 ? 16.562 -17.062 -2.443 1 97.19 506 ILE A O 1
ATOM 4178 N N . GLY A 1 507 ? 15.734 -15.219 -3.516 1 96.75 507 GLY A N 1
ATOM 4179 C CA . GLY A 1 507 ? 16.234 -14.336 -2.473 1 96.75 507 GLY A CA 1
ATOM 4180 C C . GLY A 1 507 ? 15.695 -14.68 -1.096 1 96.75 507 GLY A C 1
ATOM 4181 O O . GLY A 1 507 ? 16.438 -14.641 -0.108 1 96.75 507 GLY A O 1
ATOM 4182 N N . PHE A 1 508 ? 14.5 -14.977 -1.017 1 97 508 PHE A N 1
ATOM 4183 C CA . PHE A 1 508 ? 13.859 -15.344 0.24 1 97 508 PHE A CA 1
ATOM 4184 C C . PHE A 1 508 ? 14.5 -16.594 0.837 1 97 508 PHE A C 1
ATOM 4186 O O . PHE A 1 508 ? 14.836 -16.609 2.023 1 97 508 PHE A O 1
ATOM 4193 N N . ASN A 1 509 ? 14.609 -17.688 0.034 1 97.56 509 ASN A N 1
ATOM 4194 C CA . ASN A 1 509 ? 15.203 -18.922 0.5 1 97.56 509 ASN A CA 1
ATOM 4195 C C . ASN A 1 509 ? 16.641 -18.719 0.977 1 97.56 509 ASN A C 1
ATOM 4197 O O . ASN A 1 509 ? 17.047 -19.266 2.002 1 97.56 509 ASN A O 1
ATOM 4201 N N . LEU A 1 510 ? 17.406 -17.906 0.229 1 96.81 510 LEU A N 1
ATOM 4202 C CA . LEU A 1 510 ? 18.781 -17.641 0.592 1 96.81 510 LEU A CA 1
ATOM 4203 C C . LEU A 1 510 ? 18.875 -16.844 1.896 1 96.81 510 LEU A C 1
ATOM 4205 O O . LEU A 1 510 ? 19.75 -17.094 2.721 1 96.81 510 LEU A O 1
ATOM 4209 N N . TYR A 1 511 ? 18 -15.898 2.002 1 94.88 511 TYR A N 1
ATOM 4210 C CA . TYR A 1 511 ? 17.938 -15.117 3.232 1 94.88 511 TYR A CA 1
ATOM 4211 C C . TYR A 1 511 ? 17.641 -16 4.43 1 94.88 511 TYR A C 1
ATOM 4213 O O . TYR A 1 511 ? 18.281 -15.891 5.477 1 94.88 511 TYR A O 1
ATOM 4221 N N . LYS A 1 512 ? 16.656 -16.828 4.301 1 94.19 512 LYS A N 1
ATOM 4222 C CA . LYS A 1 512 ? 16.281 -17.766 5.367 1 94.19 512 LYS A CA 1
ATOM 4223 C C . LYS A 1 512 ? 17.438 -18.703 5.691 1 94.19 512 LYS A C 1
ATOM 4225 O O . LYS A 1 512 ? 17.672 -19.031 6.855 1 94.19 512 LYS A O 1
ATOM 4230 N N . TYR A 1 513 ? 18.047 -19.203 4.688 1 95.56 513 TYR A N 1
ATOM 4231 C CA . TYR A 1 513 ? 19.188 -20.078 4.867 1 95.56 513 TYR A CA 1
ATOM 4232 C C . TYR A 1 513 ? 20.266 -19.422 5.711 1 95.56 513 TYR A C 1
ATOM 4234 O O . TYR A 1 513 ? 20.812 -20.031 6.641 1 95.56 513 TYR A O 1
ATOM 4242 N N . HIS A 1 514 ? 20.609 -18.172 5.375 1 93.81 514 HIS A N 1
ATOM 4243 C CA . HIS A 1 514 ? 21.625 -17.422 6.129 1 93.81 514 HIS A CA 1
ATOM 4244 C C . HIS A 1 514 ? 21.219 -17.281 7.59 1 93.81 514 HIS A C 1
ATOM 4246 O O . HIS A 1 514 ? 22.047 -17.438 8.492 1 93.81 514 HIS A O 1
ATOM 4252 N N . ARG A 1 515 ? 20.031 -16.922 7.828 1 90.88 515 ARG A N 1
ATOM 4253 C CA . ARG A 1 515 ? 19.547 -16.719 9.188 1 90.88 515 ARG A CA 1
ATOM 4254 C C . ARG A 1 515 ? 19.641 -18 10.008 1 90.88 515 ARG A C 1
ATOM 4256 O O . ARG A 1 515 ? 19.969 -17.969 11.195 1 90.88 515 ARG A O 1
ATOM 4263 N N . LYS A 1 516 ? 19.281 -19.094 9.375 1 91.25 516 LYS A N 1
ATOM 4264 C CA . LYS A 1 516 ? 19.359 -20.375 10.062 1 91.25 516 LYS A CA 1
ATOM 4265 C C . LYS A 1 516 ? 20.812 -20.75 10.367 1 91.25 516 LYS A C 1
ATOM 4267 O O . LYS A 1 516 ? 21.109 -21.297 11.43 1 91.25 516 LYS A O 1
ATOM 4272 N N . GLN A 1 517 ? 21.703 -20.453 9.453 1 90 517 GLN A N 1
ATOM 4273 C CA . GLN A 1 517 ? 23.125 -20.719 9.688 1 90 517 GLN A CA 1
ATOM 4274 C C . GLN A 1 517 ? 23.656 -19.891 10.852 1 90 517 GLN A C 1
ATOM 4276 O O . GLN A 1 517 ? 24.469 -20.359 11.648 1 90 517 GLN A O 1
ATOM 4281 N N . GLN A 1 518 ? 23.219 -18.625 10.898 1 87.19 518 GLN A N 1
ATOM 4282 C CA . GLN A 1 518 ? 23.625 -17.75 11.992 1 87.19 518 GLN A CA 1
ATOM 4283 C C . GLN A 1 518 ? 23.094 -18.266 13.336 1 87.19 518 GLN A C 1
ATOM 4285 O O . GLN A 1 518 ? 23.797 -18.188 14.352 1 87.19 518 GLN A O 1
ATOM 4290 N N . ALA A 1 519 ? 21.922 -18.703 13.328 1 84.06 519 ALA A N 1
ATOM 4291 C CA . ALA A 1 519 ? 21.312 -19.234 14.547 1 84.06 519 ALA A CA 1
ATOM 4292 C C . ALA A 1 519 ? 22.062 -20.469 15.039 1 84.06 519 ALA A C 1
ATOM 4294 O O . ALA A 1 519 ? 22.25 -20.656 16.234 1 84.06 519 ALA A O 1
ATOM 4295 N N . HIS A 1 520 ? 22.469 -21.266 14.109 1 82.56 520 HIS A N 1
ATOM 4296 C CA . HIS A 1 520 ? 23.234 -22.453 14.453 1 82.56 520 HIS A CA 1
ATOM 4297 C C . HIS A 1 520 ? 24.578 -22.078 15.078 1 82.56 520 HIS A C 1
ATOM 4299 O O . HIS A 1 520 ? 25.031 -22.734 16.016 1 82.56 520 HIS A O 1
ATOM 4305 N N . MET A 1 521 ? 25.141 -21 14.547 1 77.44 521 MET A N 1
ATOM 4306 C CA . MET A 1 521 ? 26.438 -20.547 15.062 1 77.44 521 MET A CA 1
ATOM 4307 C C . MET A 1 521 ? 26.281 -19.953 16.469 1 77.44 521 MET A C 1
ATOM 4309 O O . MET A 1 521 ? 27.141 -20.156 17.328 1 77.44 521 MET A O 1
ATOM 4313 N N . ASP A 1 522 ? 25.234 -19.234 16.703 1 73.12 522 ASP A N 1
ATOM 4314 C CA . ASP A 1 522 ? 24.984 -18.625 18 1 73.12 522 ASP A CA 1
ATOM 4315 C C . ASP A 1 522 ? 24.688 -19.688 19.062 1 73.12 522 ASP A C 1
ATOM 4317 O O . ASP A 1 522 ? 25.094 -19.547 20.219 1 73.12 522 ASP A O 1
ATOM 4321 N N . MET A 1 523 ? 23.984 -20.688 18.625 1 68.5 523 MET A N 1
ATOM 4322 C CA . MET A 1 523 ? 23.672 -21.781 19.547 1 68.5 523 MET A CA 1
ATOM 4323 C C . MET A 1 523 ? 24.922 -22.609 19.859 1 68.5 523 MET A C 1
ATOM 4325 O O . MET A 1 523 ? 25.062 -23.125 20.969 1 68.5 523 MET A O 1
ATOM 4329 N N . ALA A 1 524 ? 25.781 -22.656 18.875 1 63.72 524 ALA A N 1
ATOM 4330 C CA . ALA A 1 524 ? 27.031 -23.375 19.094 1 63.72 524 ALA A CA 1
ATOM 4331 C C . ALA A 1 524 ? 28 -22.547 19.922 1 63.72 524 ALA A C 1
ATOM 4333 O O . ALA A 1 524 ? 28.844 -23.094 20.641 1 63.72 524 ALA A O 1
ATOM 4334 N N . ALA A 1 525 ? 27.844 -21.297 20.062 1 58.03 525 ALA A N 1
ATOM 4335 C CA . ALA A 1 525 ? 28.75 -20.438 20.828 1 58.03 525 ALA A CA 1
ATOM 4336 C C . ALA A 1 525 ? 28.281 -20.312 22.281 1 58.03 525 ALA A C 1
ATOM 4338 O O . ALA A 1 525 ? 29.094 -20.312 23.203 1 58.03 525 ALA A O 1
ATOM 4339 N N . MET B 1 1 ? 44.969 27.188 37.844 1 21.86 1 MET B N 1
ATOM 4340 C CA . MET B 1 1 ? 43.938 26.203 37.531 1 21.86 1 MET B CA 1
ATOM 4341 C C . MET B 1 1 ? 43.781 26 36.031 1 21.86 1 MET B C 1
ATOM 4343 O O . MET B 1 1 ? 43.219 26.844 35.344 1 21.86 1 MET B O 1
ATOM 4347 N N . LYS B 1 2 ? 44.688 25.344 35.312 1 22.91 2 LYS B N 1
ATOM 4348 C CA . LYS B 1 2 ? 45.094 25.359 33.875 1 22.91 2 LYS B CA 1
ATOM 4349 C C . LYS B 1 2 ? 44 24.719 33.031 1 22.91 2 LYS B C 1
ATOM 4351 O O . LYS B 1 2 ? 43.625 23.578 33.25 1 22.91 2 LYS B O 1
ATOM 4356 N N . ASN B 1 3 ? 43.031 25.469 32.562 1 23.41 3 ASN B N 1
ATOM 4357 C CA . ASN B 1 3 ? 41.75 25.234 31.922 1 23.41 3 ASN B CA 1
ATOM 4358 C C . ASN B 1 3 ? 41.906 24.484 30.594 1 23.41 3 ASN B C 1
ATOM 4360 O O . ASN B 1 3 ? 42.375 25.047 29.609 1 23.41 3 ASN B O 1
ATOM 4364 N N . LEU B 1 4 ? 42.469 23.25 30.531 1 24.3 4 LEU B N 1
ATOM 4365 C CA . LEU B 1 4 ? 42.875 22.438 29.406 1 24.3 4 LEU B CA 1
ATOM 4366 C C . LEU B 1 4 ? 41.688 22.094 28.5 1 24.3 4 LEU B C 1
ATOM 4368 O O . LEU B 1 4 ? 40.812 21.344 28.906 1 24.3 4 LEU B O 1
ATOM 4372 N N . THR B 1 5 ? 41.188 23.016 27.734 1 26.11 5 THR B N 1
ATOM 4373 C CA . THR B 1 5 ? 40.156 22.984 26.719 1 26.11 5 THR B CA 1
ATOM 4374 C C . THR B 1 5 ? 40.438 21.891 25.688 1 26.11 5 THR B C 1
ATOM 4376 O O . THR B 1 5 ? 41.438 21.922 25.016 1 26.11 5 THR B O 1
ATOM 4379 N N . VAL B 1 6 ? 40.219 20.609 26 1 27.17 6 VAL B N 1
ATOM 4380 C CA . VAL B 1 6 ? 40.5 19.406 25.234 1 27.17 6 VAL B CA 1
ATOM 4381 C C . VAL B 1 6 ? 40 19.562 23.797 1 27.17 6 VAL B C 1
ATOM 4383 O O . VAL B 1 6 ? 38.812 19.734 23.578 1 27.17 6 VAL B O 1
ATOM 4386 N N . TYR B 1 7 ? 40.719 20.25 22.969 1 26.47 7 TYR B N 1
ATOM 4387 C CA . TYR B 1 7 ? 40.594 20.391 21.531 1 26.47 7 TYR B CA 1
ATOM 4388 C C . TYR B 1 7 ? 40.375 19.047 20.859 1 26.47 7 TYR B C 1
ATOM 4390 O O . TYR B 1 7 ? 41.188 18.125 21.031 1 26.47 7 TYR B O 1
ATOM 4398 N N . TYR B 1 8 ? 39.219 18.5 20.969 1 28.94 8 TYR B N 1
ATOM 4399 C CA . TYR B 1 8 ? 38.875 17.219 20.375 1 28.94 8 TYR B CA 1
ATOM 4400 C C . TYR B 1 8 ? 39.312 17.156 18.922 1 28.94 8 TYR B C 1
ATOM 4402 O O . TYR B 1 8 ? 38.5 17.234 18.016 1 28.94 8 TYR B O 1
ATOM 4410 N N . GLY B 1 9 ? 40.312 18.016 18.5 1 30.69 9 GLY B N 1
ATOM 4411 C CA . GLY B 1 9 ? 40.969 17.797 17.203 1 30.69 9 GLY B CA 1
ATOM 4412 C C . GLY B 1 9 ? 41.531 16.406 17.062 1 30.69 9 GLY B C 1
ATOM 4413 O O . GLY B 1 9 ? 42.594 16.109 17.625 1 30.69 9 GLY B O 1
ATOM 4414 N N . THR B 1 10 ? 40.906 15.352 17.422 1 29.38 10 THR B N 1
ATOM 4415 C CA . THR B 1 10 ? 41.688 14.125 17.25 1 29.38 10 THR B CA 1
ATOM 4416 C C . THR B 1 10 ? 42.406 14.117 15.906 1 29.38 10 THR B C 1
ATOM 4418 O O . THR B 1 10 ? 41.844 14.57 14.898 1 29.38 10 THR B O 1
ATOM 4421 N N . PRO B 1 11 ? 43.719 14.094 15.859 1 28.39 11 PRO B N 1
ATOM 4422 C CA . PRO B 1 11 ? 44.531 13.758 14.688 1 28.39 11 PRO B CA 1
ATOM 4423 C C . PRO B 1 11 ? 43.938 12.633 13.859 1 28.39 11 PRO B C 1
ATOM 4425 O O . PRO B 1 11 ? 43.938 11.469 14.273 1 28.39 11 PRO B O 1
ATOM 4428 N N . LYS B 1 12 ? 42.812 12.695 13.422 1 32.09 12 LYS B N 1
ATOM 4429 C CA . LYS B 1 12 ? 42.281 11.852 12.359 1 32.09 12 LYS B CA 1
ATOM 4430 C C . LYS B 1 12 ? 43.344 11.547 11.305 1 32.09 12 LYS B C 1
ATOM 4432 O O . LYS B 1 12 ? 43.469 12.281 10.32 1 32.09 12 LYS B O 1
ATOM 4437 N N . GLN B 1 13 ? 44.531 11.375 11.516 1 31.89 13 GLN B N 1
ATOM 4438 C CA . GLN B 1 13 ? 45.688 10.938 10.781 1 31.89 13 GLN B CA 1
ATOM 4439 C C . GLN B 1 13 ? 45.344 9.875 9.742 1 31.89 13 GLN B C 1
ATOM 4441 O O . GLN B 1 13 ? 46 9.766 8.711 1 31.89 13 GLN B O 1
ATOM 4446 N N . GLY B 1 14 ? 44.844 8.672 10.172 1 32.59 14 GLY B N 1
ATOM 4447 C CA . GLY B 1 14 ? 45.031 7.387 9.508 1 32.59 14 GLY B CA 1
ATOM 4448 C C . GLY B 1 14 ? 44.344 7.332 8.141 1 32.59 14 GLY B C 1
ATOM 4449 O O . GLY B 1 14 ? 43.531 8.188 7.805 1 32.59 14 GLY B O 1
ATOM 4450 N N . ILE B 1 15 ? 44.688 6.258 7.082 1 37.72 15 ILE B N 1
ATOM 4451 C CA . ILE B 1 15 ? 44.531 5.707 5.738 1 37.72 15 ILE B CA 1
ATOM 4452 C C . ILE B 1 15 ? 43.062 5.551 5.402 1 37.72 15 ILE B C 1
ATOM 4454 O O . ILE B 1 15 ? 42.656 5.711 4.246 1 37.72 15 ILE B O 1
ATOM 4458 N N . LEU B 1 16 ? 42.125 5.516 6.336 1 44.66 16 LEU B N 1
ATOM 4459 C CA . LEU B 1 16 ? 40.812 4.918 6.137 1 44.66 16 LEU B CA 1
ATOM 4460 C C . LEU B 1 16 ? 39.812 5.953 5.629 1 44.66 16 LEU B C 1
ATOM 4462 O O . LEU B 1 16 ? 39.062 5.691 4.684 1 44.66 16 LEU B O 1
ATOM 4466 N N . PRO B 1 17 ? 39.594 7.098 6.348 1 48.84 17 PRO B N 1
ATOM 4467 C CA . PRO B 1 17 ? 38.625 8.039 5.789 1 48.84 17 PRO B CA 1
ATOM 4468 C C . PRO B 1 17 ? 39.031 8.57 4.418 1 48.84 17 PRO B C 1
ATOM 4470 O O . PRO B 1 17 ? 38.156 8.766 3.549 1 48.84 17 PRO B O 1
ATOM 4473 N N . ALA B 1 18 ? 40.281 8.992 4.348 1 51.19 18 ALA B N 1
ATOM 4474 C CA . ALA B 1 18 ? 40.812 9.391 3.043 1 51.19 18 ALA B CA 1
ATOM 4475 C C . ALA B 1 18 ? 40.562 8.305 2 1 51.19 18 ALA B C 1
ATOM 4477 O O . ALA B 1 18 ? 40.219 8.602 0.85 1 51.19 18 ALA B O 1
ATOM 4478 N N . PHE B 1 19 ? 40.562 7.152 2.658 1 60.53 19 PHE B N 1
ATOM 4479 C CA . PHE B 1 19 ? 40.375 5.98 1.809 1 60.53 19 PHE B CA 1
ATOM 4480 C C . PHE B 1 19 ? 38.938 5.906 1.317 1 60.53 19 PHE B C 1
ATOM 4482 O O . PHE B 1 19 ? 38.688 5.664 0.134 1 60.53 19 PHE B O 1
ATOM 4489 N N . PHE B 1 20 ? 38.031 6.395 2.225 1 68.62 20 PHE B N 1
ATOM 4490 C CA . PHE B 1 20 ? 36.656 6.273 1.8 1 68.62 20 PHE B CA 1
ATOM 4491 C C . PHE B 1 20 ? 36.312 7.332 0.759 1 68.62 20 PHE B C 1
ATOM 4493 O O . PHE B 1 20 ? 35.562 7.059 -0.193 1 68.62 20 PHE B O 1
ATOM 4500 N N . SER B 1 21 ? 36.906 8.438 1.013 1 73.12 21 SER B N 1
ATOM 4501 C CA . SER B 1 21 ? 36.625 9.531 0.081 1 73.12 21 SER B CA 1
ATOM 4502 C C . SER B 1 21 ? 37.188 9.219 -1.308 1 73.12 21 SER B C 1
ATOM 4504 O O . SER B 1 21 ? 36.594 9.602 -2.316 1 73.12 21 SER B O 1
ATOM 4506 N N . GLU B 1 22 ? 38.188 8.453 -1.273 1 74.5 22 GLU B N 1
ATOM 4507 C CA . GLU B 1 22 ? 38.812 8.133 -2.547 1 74.5 22 GLU B CA 1
ATOM 4508 C C . GLU B 1 22 ? 38.031 7.074 -3.307 1 74.5 22 GLU B C 1
ATOM 4510 O O . GLU B 1 22 ? 38.125 6.961 -4.527 1 74.5 22 GLU B O 1
ATOM 4515 N N . CYS B 1 23 ? 37.219 6.469 -2.516 1 76 23 CYS B N 1
ATOM 4516 C CA . CYS B 1 23 ? 36.438 5.391 -3.123 1 76 23 CYS B CA 1
ATOM 4517 C C . CYS B 1 23 ? 35.156 5.922 -3.719 1 76 23 CYS B C 1
ATOM 4519 O O . CYS B 1 23 ? 34.438 5.191 -4.398 1 76 23 CYS B O 1
ATOM 4521 N N . LEU B 1 24 ? 34.906 7.277 -3.486 1 84.31 24 LEU B N 1
ATOM 4522 C CA . LEU B 1 24 ? 33.625 7.84 -3.947 1 84.31 24 LEU B CA 1
ATOM 4523 C C . LEU B 1 24 ? 33.875 8.812 -5.098 1 84.31 24 LEU B C 1
ATOM 4525 O O . LEU B 1 24 ? 34.938 9.414 -5.207 1 84.31 24 LEU B O 1
ATOM 4529 N N . ASP B 1 25 ? 32.938 8.852 -5.973 1 83.5 25 ASP B N 1
ATOM 4530 C CA . ASP B 1 25 ? 32.969 9.82 -7.059 1 83.5 25 ASP B CA 1
ATOM 4531 C C . ASP B 1 25 ? 32.875 11.25 -6.52 1 83.5 25 ASP B C 1
ATOM 4533 O O . ASP B 1 25 ? 32.188 11.492 -5.527 1 83.5 25 ASP B O 1
ATOM 4537 N N . ILE B 1 26 ? 33.406 12.156 -7.125 1 80.75 26 ILE B N 1
ATOM 4538 C CA . ILE B 1 26 ? 33.469 13.555 -6.699 1 80.75 26 ILE B CA 1
ATOM 4539 C C . ILE B 1 26 ? 32.062 14.133 -6.664 1 80.75 26 ILE B C 1
ATOM 4541 O O . ILE B 1 26 ? 31.75 15.023 -5.859 1 80.75 26 ILE B O 1
ATOM 4545 N N . THR B 1 27 ? 31.172 13.555 -7.461 1 84.62 27 THR B N 1
ATOM 4546 C CA . THR B 1 27 ? 29.828 14.102 -7.551 1 84.62 27 THR B CA 1
ATOM 4547 C C . THR B 1 27 ? 28.875 13.328 -6.652 1 84.62 27 THR B C 1
ATOM 4549 O O . THR B 1 27 ? 27.656 13.492 -6.75 1 84.62 27 THR B O 1
ATOM 4552 N N . ASP B 1 28 ? 29.5 12.594 -5.824 1 90.56 28 ASP B N 1
ATOM 4553 C CA . ASP B 1 28 ? 28.656 11.797 -4.941 1 90.56 28 ASP B CA 1
ATOM 4554 C C . ASP B 1 28 ? 27.812 12.688 -4.02 1 90.56 28 ASP B C 1
ATOM 4556 O O . ASP B 1 28 ? 28.312 13.695 -3.512 1 90.56 28 ASP B O 1
ATOM 4560 N N . PRO B 1 29 ? 26.578 12.344 -3.771 1 92.62 29 PRO B N 1
ATOM 4561 C CA . PRO B 1 29 ? 25.672 13.156 -2.963 1 92.62 29 PRO B CA 1
ATOM 4562 C C . PRO B 1 29 ? 26.219 13.414 -1.555 1 92.62 29 PRO B C 1
ATOM 4564 O O . PRO B 1 29 ? 25.891 14.438 -0.944 1 92.62 29 PRO B O 1
ATOM 4567 N N . VAL B 1 30 ? 27.062 12.57 -1.039 1 94.12 30 VAL B N 1
ATOM 4568 C CA . VAL B 1 30 ? 27.547 12.695 0.331 1 94.12 30 VAL B CA 1
ATOM 4569 C C . VAL B 1 30 ? 28.438 13.938 0.451 1 94.12 30 VAL B C 1
ATOM 4571 O O . VAL B 1 30 ? 28.453 14.586 1.497 1 94.12 30 VAL B O 1
ATOM 4574 N N . PHE B 1 31 ? 29.156 14.305 -0.591 1 91.62 31 PHE B N 1
ATOM 4575 C CA . PHE B 1 31 ? 30.047 15.461 -0.547 1 91.62 31 PHE B CA 1
ATOM 4576 C C . PHE B 1 31 ? 29.25 16.75 -0.605 1 91.62 31 PHE B C 1
ATOM 4578 O O . PHE B 1 31 ? 29.562 17.719 0.102 1 91.62 31 PHE B O 1
ATOM 4585 N N . THR B 1 32 ? 28.219 16.781 -1.488 1 92.25 32 THR B N 1
ATOM 4586 C CA . THR B 1 32 ? 27.328 17.938 -1.521 1 92.25 32 THR B CA 1
ATOM 4587 C C . THR B 1 32 ? 26.656 18.125 -0.168 1 92.25 32 THR B C 1
ATOM 4589 O O . THR B 1 32 ? 26.531 19.266 0.308 1 92.25 32 THR B O 1
ATOM 4592 N N . PHE B 1 33 ? 26.234 17.078 0.398 1 96.25 33 PHE B N 1
ATOM 4593 C CA . PHE B 1 33 ? 25.578 17.094 1.696 1 96.25 33 PHE B CA 1
ATOM 4594 C C . PHE B 1 33 ? 26.516 17.609 2.777 1 96.25 33 PHE B C 1
ATOM 4596 O O . PHE B 1 33 ? 26.156 18.484 3.559 1 96.25 33 PHE B O 1
ATOM 4603 N N . ASP B 1 34 ? 27.688 17.062 2.795 1 93.38 34 ASP B N 1
ATOM 4604 C CA . ASP B 1 34 ? 28.656 17.406 3.836 1 93.38 34 ASP B CA 1
ATOM 4605 C C . ASP B 1 34 ? 29.062 18.875 3.744 1 93.38 34 ASP B C 1
ATOM 4607 O O . ASP B 1 34 ? 29.172 19.562 4.766 1 93.38 34 ASP B O 1
ATOM 4611 N N . ARG B 1 35 ? 29.234 19.359 2.557 1 91.94 35 ARG B N 1
ATOM 4612 C CA . ARG B 1 35 ? 29.562 20.766 2.346 1 91.94 35 ARG B CA 1
ATOM 4613 C C . ARG B 1 35 ? 28.422 21.672 2.793 1 91.94 35 ARG B C 1
ATOM 4615 O O . ARG B 1 35 ? 28.656 22.719 3.385 1 91.94 35 ARG B O 1
ATOM 4622 N N . PHE B 1 36 ? 27.281 21.266 2.492 1 94.62 36 PHE B N 1
ATOM 4623 C CA . PHE B 1 36 ? 26.109 22.031 2.871 1 94.62 36 PHE B CA 1
ATOM 4624 C C . PHE B 1 36 ? 25.953 22.094 4.387 1 94.62 36 PHE B C 1
ATOM 4626 O O . PHE B 1 36 ? 25.625 23.141 4.945 1 94.62 36 PHE B O 1
ATOM 4633 N N . MET B 1 37 ? 26.203 21 5.098 1 94 37 MET B N 1
ATOM 4634 C CA . MET B 1 37 ? 26.031 20.922 6.547 1 94 37 MET B CA 1
ATOM 4635 C C . MET B 1 37 ? 27.062 21.766 7.27 1 94 37 MET B C 1
ATOM 4637 O O . MET B 1 37 ? 26.844 22.203 8.398 1 94 37 MET B O 1
ATOM 4641 N N . GLU B 1 38 ? 28.188 21.953 6.652 1 90.38 38 GLU B N 1
ATOM 4642 C CA . GLU B 1 38 ? 29.25 22.75 7.262 1 90.38 38 GLU B CA 1
ATOM 4643 C C . GLU B 1 38 ? 28.828 24.219 7.371 1 90.38 38 GLU B C 1
ATOM 4645 O O . GLU B 1 38 ? 29.359 24.953 8.211 1 90.38 38 GLU B O 1
ATOM 4650 N N . GLU B 1 39 ? 27.891 24.578 6.613 1 89.69 39 GLU B N 1
ATOM 4651 C CA . GLU B 1 39 ? 27.438 25.969 6.609 1 89.69 39 GLU B CA 1
ATOM 4652 C C . GLU B 1 39 ? 26.391 26.203 7.691 1 89.69 39 GLU B C 1
ATOM 4654 O O . GLU B 1 39 ? 26.047 27.344 7.984 1 89.69 39 GLU B O 1
ATOM 4659 N N . ILE B 1 40 ? 25.922 25.188 8.258 1 91.06 40 ILE B N 1
ATOM 4660 C CA . ILE B 1 40 ? 24.891 25.281 9.289 1 91.06 40 ILE B CA 1
ATOM 4661 C C . ILE B 1 40 ? 25.516 25.031 10.664 1 91.06 40 ILE B C 1
ATOM 4663 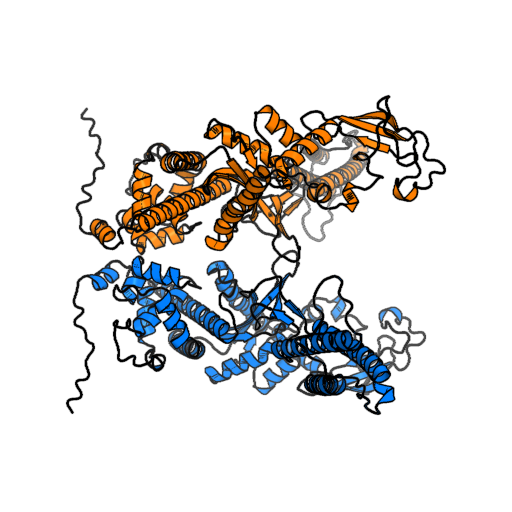O O . ILE B 1 40 ? 26.375 24.172 10.812 1 91.06 40 ILE B O 1
ATOM 4667 N N . ASP B 1 41 ? 25.141 25.812 11.617 1 87.81 41 ASP B N 1
ATOM 4668 C CA . ASP B 1 41 ? 25.625 25.609 12.984 1 87.81 41 ASP B CA 1
ATOM 4669 C C . ASP B 1 41 ? 24.844 24.5 13.68 1 87.81 41 ASP B C 1
ATOM 4671 O O . ASP B 1 41 ? 23.875 24.766 14.398 1 87.81 41 ASP B O 1
ATOM 4675 N N . LEU B 1 42 ? 25.328 23.344 13.555 1 87.75 42 LEU B N 1
ATOM 4676 C CA . LEU B 1 42 ? 24.625 22.172 14.094 1 87.75 42 LEU B CA 1
ATOM 4677 C C . LEU B 1 42 ? 24.875 22.047 15.594 1 87.75 42 LEU B C 1
ATOM 4679 O O . LEU B 1 42 ? 24.141 21.328 16.297 1 87.75 42 LEU B O 1
ATOM 4683 N N . ARG B 1 43 ? 25.828 22.688 16.156 1 84.56 43 ARG B N 1
ATOM 4684 C CA . ARG B 1 43 ? 26.219 22.562 17.562 1 84.56 43 ARG B CA 1
ATOM 4685 C C . ARG B 1 43 ? 25.109 23.078 18.469 1 84.56 43 ARG B C 1
ATOM 4687 O O . ARG B 1 43 ? 24.953 22.609 19.609 1 84.56 43 ARG B O 1
ATOM 4694 N N . LYS B 1 44 ? 24.359 23.984 17.953 1 85.06 44 LYS B N 1
ATOM 4695 C CA . LYS B 1 44 ? 23.281 24.578 18.75 1 85.06 44 LYS B CA 1
ATOM 4696 C C . LYS B 1 44 ? 22.219 23.547 19.109 1 85.06 44 LYS B C 1
ATOM 4698 O O . LYS B 1 44 ? 21.531 23.672 20.125 1 85.06 44 LYS B O 1
ATOM 4703 N N . TYR B 1 45 ? 22.141 22.562 18.328 1 83.38 45 TYR B N 1
ATOM 4704 C CA . TYR B 1 45 ? 21.094 21.578 18.516 1 83.38 45 TYR B CA 1
ATOM 4705 C C . TYR B 1 45 ? 21.578 20.406 19.375 1 83.38 45 TYR B C 1
ATOM 4707 O O . TYR B 1 45 ? 20.812 19.516 19.719 1 83.38 45 TYR B O 1
ATOM 4715 N N . LEU B 1 46 ? 22.875 20.422 19.719 1 81.31 46 LEU B N 1
ATOM 4716 C CA . LEU B 1 46 ? 23.469 19.312 20.453 1 81.31 46 LEU B CA 1
ATOM 4717 C C . LEU B 1 46 ? 23.672 19.688 21.922 1 81.31 46 LEU B C 1
ATOM 4719 O O . LEU B 1 46 ? 24.281 18.922 22.672 1 81.31 46 LEU B O 1
ATOM 4723 N N . SER B 1 47 ? 23.141 20.781 22.375 1 71.44 47 SER B N 1
ATOM 4724 C CA . SER B 1 47 ? 23.344 21.281 23.734 1 71.44 47 SER B CA 1
ATOM 4725 C C . SER B 1 47 ? 22.656 20.375 24.766 1 71.44 47 SER B C 1
ATOM 4727 O O . SER B 1 47 ? 23.094 20.297 25.922 1 71.44 47 SER B O 1
ATOM 4729 N N . LYS B 1 48 ? 21.656 19.688 24.359 1 66.19 48 LYS B N 1
ATOM 4730 C CA . LYS B 1 48 ? 20.875 18.891 25.312 1 66.19 48 LYS B CA 1
ATOM 4731 C C . LYS B 1 48 ? 21.547 17.547 25.594 1 66.19 48 LYS B C 1
ATOM 4733 O O . LYS B 1 48 ? 21.047 16.766 26.406 1 66.19 48 LYS B O 1
ATOM 4738 N N . LEU B 1 49 ? 22.562 17.281 24.859 1 69.31 49 LEU B N 1
ATOM 4739 C CA . LEU B 1 49 ? 23.203 15.992 25.125 1 69.31 49 LEU B CA 1
ATOM 4740 C C . LEU B 1 49 ? 23.922 15.992 26.453 1 69.31 49 LEU B C 1
ATOM 4742 O O . LEU B 1 49 ? 24.688 16.922 26.75 1 69.31 49 LEU B O 1
ATOM 4746 N N . PRO B 1 50 ? 23.266 15.281 27.531 1 60.81 50 PRO B N 1
ATOM 4747 C CA . PRO B 1 50 ? 23.906 15.25 28.844 1 60.81 50 PRO B CA 1
ATOM 4748 C C . PRO B 1 50 ? 25.422 15.016 28.766 1 60.81 50 PRO B C 1
ATOM 4750 O O . PRO B 1 50 ? 25.891 14.297 27.859 1 60.81 50 PRO B O 1
ATOM 4753 N N . ALA B 1 51 ? 26.172 16.016 29.297 1 52.81 51 ALA B N 1
ATOM 4754 C CA . ALA B 1 51 ? 27.609 15.797 29.469 1 52.81 51 ALA B CA 1
ATOM 4755 C C . ALA B 1 51 ? 27.891 14.438 30.094 1 52.81 51 ALA B C 1
ATOM 4757 O O . ALA B 1 51 ? 27.547 14.195 31.266 1 52.81 51 ALA B O 1
ATOM 4758 N N . HIS B 1 52 ? 27.422 13.359 29.688 1 48.38 52 HIS B N 1
ATOM 4759 C CA . HIS B 1 52 ? 27.703 12.156 30.469 1 48.38 52 HIS B CA 1
ATOM 4760 C C . HIS B 1 52 ? 29.188 12.086 30.859 1 48.38 52 HIS B C 1
ATOM 4762 O O . HIS B 1 52 ? 30.062 12.234 30 1 48.38 52 HIS B O 1
ATOM 4768 N N . GLU B 1 53 ? 29.609 12.477 32.062 1 41.28 53 GLU B N 1
ATOM 4769 C CA . GLU B 1 53 ? 30.844 12.148 32.781 1 41.28 53 GLU B CA 1
ATOM 4770 C C . GLU B 1 53 ? 31.344 10.75 32.406 1 41.28 53 GLU B C 1
ATOM 4772 O O . GLU B 1 53 ? 32.531 10.461 32.531 1 41.28 53 GLU B O 1
ATOM 4777 N N . LEU B 1 54 ? 30.672 9.625 32.812 1 38.25 54 LEU B N 1
ATOM 4778 C CA . LEU B 1 54 ? 31.281 8.305 32.938 1 38.25 54 LEU B CA 1
ATOM 4779 C C . LEU B 1 54 ? 31.875 7.871 31.594 1 38.25 54 LEU B C 1
ATOM 4781 O O . LEU B 1 54 ? 31.609 8.492 30.562 1 38.25 54 LEU B O 1
ATOM 4785 N N . GLY B 1 55 ? 32 6.34 31.281 1 38.12 55 GLY B N 1
ATOM 4786 C CA . GLY B 1 55 ? 32.844 5.375 30.578 1 38.12 55 GLY B CA 1
ATOM 4787 C C . GLY B 1 55 ? 32.812 5.547 29.078 1 38.12 55 GLY B C 1
ATOM 4788 O O . GLY B 1 55 ? 33.844 5.633 28.438 1 38.12 55 GLY B O 1
ATOM 4789 N N . ARG B 1 56 ? 31.938 4.66 28.328 1 44.62 56 ARG B N 1
ATOM 4790 C CA . ARG B 1 56 ? 32.125 4.254 26.938 1 44.62 56 ARG B CA 1
ATOM 4791 C C . ARG B 1 56 ? 32.031 5.453 26 1 44.62 56 ARG B C 1
ATOM 4793 O O . ARG B 1 56 ? 31.109 6.281 26.125 1 44.62 56 ARG B O 1
ATOM 4800 N N . ILE B 1 57 ? 33.062 5.898 25.469 1 48.75 57 ILE B N 1
ATOM 4801 C CA . ILE B 1 57 ? 33.406 6.934 24.516 1 48.75 57 ILE B CA 1
ATOM 4802 C C . ILE B 1 57 ? 32.25 7.156 23.547 1 48.75 57 ILE B C 1
ATOM 4804 O O . ILE B 1 57 ? 31.828 6.238 22.844 1 48.75 57 ILE B O 1
ATOM 4808 N N . ARG B 1 58 ? 31.312 8.18 23.672 1 65.06 58 ARG B N 1
ATOM 4809 C CA . ARG B 1 58 ? 30.172 8.711 22.938 1 65.06 58 ARG B CA 1
ATOM 4810 C C . ARG B 1 58 ? 30.547 9.023 21.484 1 65.06 58 ARG B C 1
ATOM 4812 O O . ARG B 1 58 ? 31.688 9.422 21.219 1 65.06 58 ARG B O 1
ATOM 4819 N N . TYR B 1 59 ? 30.109 8.461 20.469 1 83.88 59 TYR B N 1
ATOM 4820 C CA . TYR B 1 59 ? 30.234 8.852 19.078 1 83.88 59 TYR B CA 1
ATOM 4821 C C . TYR B 1 59 ? 30.062 10.352 18.906 1 83.88 59 TYR B C 1
ATOM 4823 O O . TYR B 1 59 ? 29.406 11.008 19.719 1 83.88 59 TYR B O 1
ATOM 4831 N N . ASN B 1 60 ? 30.969 10.984 18.047 1 87 60 ASN B N 1
ATOM 4832 C CA . ASN B 1 60 ? 30.828 12.406 17.75 1 87 60 ASN B CA 1
ATOM 4833 C C . ASN B 1 60 ? 29.391 12.766 17.391 1 87 60 ASN B C 1
ATOM 4835 O O . ASN B 1 60 ? 28.844 12.25 16.422 1 87 60 ASN B O 1
ATOM 4839 N N . PRO B 1 61 ? 28.812 13.617 18.203 1 88.69 61 PRO B N 1
ATOM 4840 C CA . PRO B 1 61 ? 27.391 13.922 18 1 88.69 61 PRO B CA 1
ATOM 4841 C C . PRO B 1 61 ? 27.125 14.609 16.656 1 88.69 61 PRO B C 1
ATOM 4843 O O . PRO B 1 61 ? 26.047 14.445 16.078 1 88.69 61 PRO B O 1
ATOM 4846 N N . ILE B 1 62 ? 28.062 15.406 16.219 1 90.62 62 ILE B N 1
ATOM 4847 C CA . ILE B 1 62 ? 27.891 16.078 14.938 1 90.62 62 ILE B CA 1
ATOM 4848 C C . ILE B 1 62 ? 27.844 15.047 13.812 1 90.62 62 ILE B C 1
ATOM 4850 O O . ILE B 1 62 ? 27 15.133 12.914 1 90.62 62 ILE B O 1
ATOM 4854 N N . ASN B 1 63 ? 28.75 14.086 13.906 1 92.5 63 ASN B N 1
ATOM 4855 C CA . ASN B 1 63 ? 28.766 13.008 12.914 1 92.5 63 ASN B CA 1
ATOM 4856 C C . ASN B 1 63 ? 27.484 12.172 12.969 1 92.5 63 ASN B C 1
ATOM 4858 O O . ASN B 1 63 ? 26.969 11.75 11.938 1 92.5 63 ASN B O 1
ATOM 4862 N N . MET B 1 64 ? 27.016 12 14.156 1 92.94 64 MET B N 1
ATOM 4863 C CA . MET B 1 64 ? 25.781 11.242 14.32 1 92.94 64 MET B CA 1
ATOM 4864 C C . MET B 1 64 ? 24.609 11.969 13.68 1 92.94 64 MET B C 1
ATOM 4866 O O . MET B 1 64 ? 23.797 11.367 12.969 1 92.94 64 MET B O 1
ATOM 4870 N N . LEU B 1 65 ? 24.562 13.227 13.945 1 93.31 65 LEU B N 1
ATOM 4871 C CA . LEU B 1 65 ? 23.484 14.031 13.391 1 93.31 65 LEU B CA 1
ATOM 4872 C C . LEU B 1 65 ? 23.562 14.062 11.867 1 93.31 65 LEU B C 1
ATOM 4874 O O . LEU B 1 65 ? 22.547 13.883 11.188 1 93.31 65 LEU B O 1
ATOM 4878 N N . LYS B 1 66 ? 24.75 14.25 11.359 1 95.44 66 LYS B N 1
ATOM 4879 C CA . LYS B 1 66 ? 24.969 14.258 9.914 1 95.44 66 LYS B CA 1
ATOM 4880 C C . LYS B 1 66 ? 24.531 12.93 9.289 1 95.44 66 LYS B C 1
ATOM 4882 O O . LYS B 1 66 ? 23.891 12.914 8.234 1 95.44 66 LYS B O 1
ATOM 4887 N N . THR B 1 67 ? 24.875 11.875 9.938 1 96.31 67 THR B N 1
ATOM 4888 C CA . THR B 1 67 ? 24.578 10.547 9.414 1 96.31 67 THR B CA 1
ATOM 4889 C C . THR B 1 67 ? 23.062 10.305 9.383 1 96.31 67 THR B C 1
ATOM 4891 O O . THR B 1 67 ? 22.531 9.766 8.414 1 96.31 67 THR B O 1
ATOM 4894 N N . VAL B 1 68 ? 22.359 10.719 10.422 1 95.75 68 VAL B N 1
ATOM 4895 C CA . VAL B 1 68 ? 20.906 10.562 10.492 1 95.75 68 VAL B CA 1
ATOM 4896 C C . VAL B 1 68 ? 20.25 11.375 9.383 1 95.75 68 VAL B C 1
ATOM 4898 O O . VAL B 1 68 ? 19.406 10.852 8.641 1 95.75 68 VAL B O 1
ATOM 4901 N N . LEU B 1 69 ? 20.672 12.594 9.234 1 96.5 69 LEU B N 1
ATOM 4902 C CA . LEU B 1 69 ? 20.078 13.461 8.219 1 96.5 69 LEU B CA 1
ATOM 4903 C C . LEU B 1 69 ? 20.375 12.938 6.816 1 96.5 69 LEU B C 1
ATOM 4905 O O . LEU B 1 69 ? 19.5 12.969 5.945 1 96.5 69 LEU B O 1
ATOM 4909 N N . PHE B 1 70 ? 21.578 12.438 6.648 1 97.62 70 PHE B N 1
ATOM 4910 C CA . PHE B 1 70 ? 21.938 11.875 5.352 1 97.62 70 PHE B CA 1
ATOM 4911 C C . PHE B 1 70 ? 21.094 10.633 5.051 1 97.62 70 PHE B C 1
ATOM 4913 O O . PHE B 1 70 ? 20.734 10.383 3.9 1 97.62 70 PHE B O 1
ATOM 4920 N N . GLY B 1 71 ? 20.891 9.867 6.055 1 96.62 71 GLY B N 1
ATOM 4921 C CA . GLY B 1 71 ? 20.031 8.703 5.883 1 96.62 71 GLY B CA 1
ATOM 4922 C C . GLY B 1 71 ? 18.656 9.055 5.359 1 96.62 71 GLY B C 1
ATOM 4923 O O . GLY B 1 71 ? 18.125 8.375 4.469 1 96.62 71 GLY B O 1
ATOM 4924 N N . PHE B 1 72 ? 18.094 10.07 5.91 1 96.25 72 PHE B N 1
ATOM 4925 C CA . PHE B 1 72 ? 16.781 10.508 5.465 1 96.25 72 PHE B CA 1
ATOM 4926 C C . PHE B 1 72 ? 16.844 11.094 4.059 1 96.25 72 PHE B C 1
ATOM 4928 O O . PHE B 1 72 ? 15.898 10.969 3.281 1 96.25 72 PHE B O 1
ATOM 4935 N N . MET B 1 73 ? 17.875 11.727 3.736 1 96.38 73 MET B N 1
ATOM 4936 C CA . MET B 1 73 ? 18.078 12.258 2.391 1 96.38 73 MET B CA 1
ATOM 4937 C C . MET B 1 73 ? 18.25 11.125 1.38 1 96.38 73 MET B C 1
ATOM 4939 O O . MET B 1 73 ? 17.656 11.164 0.299 1 96.38 73 MET B O 1
ATOM 4943 N N . ASP B 1 74 ? 19.016 10.133 1.809 1 93.5 74 ASP B N 1
ATOM 4944 C CA . ASP B 1 74 ? 19.422 9.047 0.924 1 93.5 74 ASP B CA 1
ATOM 4945 C C . ASP B 1 74 ? 18.266 8.086 0.672 1 93.5 74 ASP B C 1
ATOM 4947 O O . ASP B 1 74 ? 18.016 7.68 -0.467 1 93.5 74 ASP B O 1
ATOM 4951 N N . GLU B 1 75 ? 17.5 7.695 1.686 1 89.69 75 GLU B N 1
ATOM 4952 C CA . GLU B 1 75 ? 16.5 6.641 1.578 1 89.69 75 GLU B CA 1
ATOM 4953 C C . GLU B 1 75 ? 15.086 7.203 1.731 1 89.69 75 GLU B C 1
ATOM 4955 O O . GLU B 1 75 ? 14.109 6.5 1.486 1 89.69 75 GLU B O 1
ATOM 4960 N N . GLY B 1 76 ? 14.93 8.453 2.037 1 88.94 76 GLY B N 1
ATOM 4961 C CA . GLY B 1 76 ? 13.625 9.016 2.33 1 88.94 76 GLY B CA 1
ATOM 4962 C C . GLY B 1 76 ? 13.188 8.812 3.77 1 88.94 76 GLY B C 1
ATOM 4963 O O . GLY B 1 76 ? 12.984 9.781 4.504 1 88.94 76 GLY B O 1
ATOM 4964 N N . CYS B 1 77 ? 12.945 7.602 4.105 1 89.56 77 CYS B N 1
ATOM 4965 C CA . CYS B 1 77 ? 12.742 7.184 5.488 1 89.56 77 CYS B CA 1
ATOM 4966 C C . CYS B 1 77 ? 13.586 5.965 5.82 1 89.56 77 CYS B C 1
ATOM 4968 O O . CYS B 1 77 ? 13.414 4.902 5.219 1 89.56 77 CYS B O 1
ATOM 4970 N N . ILE B 1 78 ? 14.508 6.129 6.727 1 90.69 78 ILE B N 1
ATOM 4971 C CA . ILE B 1 78 ? 15.469 5.066 6.992 1 90.69 78 ILE B CA 1
ATOM 4972 C C . ILE B 1 78 ? 15.195 4.461 8.367 1 90.69 78 ILE B C 1
ATOM 4974 O O . ILE B 1 78 ? 14.891 5.18 9.32 1 90.69 78 ILE B O 1
ATOM 4978 N N . SER B 1 79 ? 15.289 3.162 8.43 1 90.75 79 SER B N 1
ATOM 4979 C CA . SER B 1 79 ? 15.172 2.479 9.711 1 90.75 79 SER B CA 1
ATOM 4980 C C . SER B 1 79 ? 16.469 2.555 10.508 1 90.75 79 SER B C 1
ATOM 4982 O O . SER B 1 79 ? 17.531 2.809 9.938 1 90.75 79 SER B O 1
ATOM 4984 N N . LEU B 1 80 ? 16.328 2.352 11.773 1 93.69 80 LEU B N 1
ATOM 4985 C CA . LEU B 1 80 ? 17.5 2.387 12.641 1 93.69 80 LEU B CA 1
ATOM 4986 C C . LEU B 1 80 ? 18.453 1.237 12.32 1 93.69 80 LEU B C 1
ATOM 4988 O O . LEU B 1 80 ? 19.672 1.41 12.336 1 93.69 80 LEU B O 1
ATOM 4992 N N . ARG B 1 81 ? 17.906 0.13 12 1 89.81 81 ARG B N 1
ATOM 4993 C CA . ARG B 1 81 ? 18.734 -1.03 11.68 1 89.81 81 ARG B CA 1
ATOM 4994 C C . ARG B 1 81 ? 19.469 -0.834 10.359 1 89.81 81 ARG B C 1
ATOM 4996 O O . ARG B 1 81 ? 20.609 -1.271 10.211 1 89.81 81 ARG B O 1
ATOM 5003 N N . LYS B 1 82 ? 18.781 -0.274 9.453 1 92.19 82 LYS B N 1
ATOM 5004 C CA . LYS B 1 82 ? 19.438 0.026 8.18 1 92.19 82 LYS B CA 1
ATOM 5005 C C . LYS B 1 82 ? 20.562 1.047 8.367 1 92.19 82 LYS B C 1
ATOM 5007 O O . LYS B 1 82 ? 21.594 0.966 7.707 1 92.19 82 LYS B O 1
ATOM 5012 N N . LEU B 1 83 ? 20.312 2.016 9.227 1 95.19 83 LEU B N 1
ATOM 5013 C CA . LEU B 1 83 ? 21.344 2.994 9.539 1 95.19 83 LEU B CA 1
ATOM 5014 C C . LEU B 1 83 ? 22.578 2.311 10.109 1 95.19 83 LEU B C 1
ATOM 5016 O O . LEU B 1 83 ? 23.703 2.631 9.719 1 95.19 83 LEU B O 1
ATOM 5020 N N . GLU B 1 84 ? 22.344 1.394 11 1 94.88 84 GLU B N 1
ATOM 5021 C CA . GLU B 1 84 ? 23.438 0.619 11.586 1 94.88 84 GLU B CA 1
ATOM 5022 C C . GLU B 1 84 ? 24.172 -0.192 10.523 1 94.88 84 GLU B C 1
ATOM 5024 O O . GLU B 1 84 ? 25.406 -0.172 10.461 1 94.88 84 GLU B O 1
ATOM 5029 N N . ASP B 1 85 ? 23.406 -0.829 9.703 1 93.31 85 ASP B N 1
ATOM 5030 C CA . ASP B 1 85 ? 24 -1.669 8.664 1 93.31 85 ASP B CA 1
ATOM 5031 C C . ASP B 1 85 ? 24.797 -0.832 7.668 1 93.31 85 ASP B C 1
ATOM 5033 O O . ASP B 1 85 ? 25.875 -1.243 7.227 1 93.31 85 ASP B O 1
ATOM 5037 N N . ASN B 1 86 ? 24.25 0.301 7.301 1 94.19 86 ASN B N 1
ATOM 5038 C CA . ASN B 1 86 ? 24.938 1.188 6.363 1 94.19 86 ASN B CA 1
ATOM 5039 C C . ASN B 1 86 ? 26.25 1.688 6.926 1 94.19 86 ASN B C 1
ATOM 5041 O O . ASN B 1 86 ? 27.219 1.87 6.184 1 94.19 86 ASN B O 1
ATOM 5045 N N . CYS B 1 87 ? 26.312 1.906 8.188 1 93.69 87 CYS B N 1
ATOM 5046 C CA . CYS B 1 87 ? 27.547 2.365 8.805 1 93.69 87 CYS B CA 1
ATOM 5047 C C . CYS B 1 87 ? 28.609 1.276 8.766 1 93.69 87 CYS B C 1
ATOM 5049 O O . CYS B 1 87 ? 29.812 1.562 8.883 1 93.69 87 CYS B O 1
ATOM 5051 N N . LYS B 1 88 ? 28.172 0.039 8.562 1 90.81 88 LYS B N 1
ATOM 5052 C CA . LYS B 1 88 ? 29.109 -1.085 8.516 1 90.81 88 LYS B CA 1
ATOM 5053 C C . LYS B 1 88 ? 29.578 -1.344 7.086 1 90.81 88 LYS B C 1
ATOM 5055 O O . LYS B 1 88 ? 30.734 -1.719 6.871 1 90.81 88 LYS B O 1
ATOM 5060 N N . VAL B 1 89 ? 28.688 -1.059 6.164 1 92.44 89 VAL B N 1
ATOM 5061 C CA . VAL B 1 89 ? 29 -1.641 4.863 1 92.44 89 VAL B CA 1
ATOM 5062 C C . VAL B 1 89 ? 28.984 -0.553 3.791 1 92.44 89 VAL B C 1
ATOM 5064 O O . VAL B 1 89 ? 29.562 -0.728 2.713 1 92.44 89 VAL B O 1
ATOM 5067 N N . ASN B 1 90 ? 28.344 0.561 3.953 1 93.12 90 ASN B N 1
ATOM 5068 C CA . ASN B 1 90 ? 28.203 1.625 2.963 1 93.12 90 ASN B CA 1
ATOM 5069 C C . ASN B 1 90 ? 29.312 2.67 3.111 1 93.12 90 ASN B C 1
ATOM 5071 O O . ASN B 1 90 ? 29.438 3.297 4.164 1 93.12 90 ASN B O 1
ATOM 5075 N N . ILE B 1 91 ? 29.984 2.934 2.072 1 91.88 91 ILE B N 1
ATOM 5076 C CA . ILE B 1 91 ? 31.172 3.791 2.105 1 91.88 91 ILE B CA 1
ATOM 5077 C C . ILE B 1 91 ? 30.766 5.219 2.449 1 91.88 91 ILE B C 1
ATOM 5079 O O . ILE B 1 91 ? 31.484 5.934 3.143 1 91.88 91 ILE B O 1
ATOM 5083 N N . ARG B 1 92 ? 29.594 5.699 1.988 1 93.75 92 ARG B N 1
ATOM 5084 C CA . ARG B 1 92 ? 29.109 7.043 2.279 1 93.75 92 ARG B CA 1
ATOM 5085 C C . ARG B 1 92 ? 28.938 7.246 3.779 1 93.75 92 ARG B C 1
ATOM 5087 O O . ARG B 1 92 ? 29.359 8.266 4.328 1 93.75 92 ARG B O 1
ATOM 5094 N N . TYR B 1 93 ? 28.328 6.273 4.383 1 94.56 93 TYR B N 1
ATOM 5095 C CA . TYR B 1 93 ? 28.047 6.352 5.812 1 94.56 93 TYR B CA 1
ATOM 5096 C C . TYR B 1 93 ? 29.328 6.164 6.629 1 94.56 93 TYR B C 1
ATOM 5098 O O . TYR B 1 93 ? 29.484 6.773 7.688 1 94.56 93 TYR B O 1
ATOM 5106 N N . LYS B 1 94 ? 30.203 5.293 6.129 1 91.06 94 LYS B N 1
ATOM 5107 C CA . LYS B 1 94 ? 31.5 5.129 6.785 1 91.06 94 LYS B CA 1
ATOM 5108 C C . LYS B 1 94 ? 32.312 6.426 6.746 1 91.06 94 LYS B C 1
ATOM 5110 O O . LYS B 1 94 ? 33.031 6.742 7.695 1 91.06 94 LYS B O 1
ATOM 5115 N N . TYR B 1 95 ? 32.188 7.129 5.645 1 90.69 95 TYR B N 1
ATOM 5116 C CA . TYR B 1 95 ? 32.844 8.43 5.5 1 90.69 95 TYR B CA 1
ATOM 5117 C C . TYR B 1 95 ? 32.281 9.422 6.516 1 90.69 95 TYR B C 1
ATOM 5119 O O . TYR B 1 95 ? 33.062 10.125 7.18 1 90.69 95 TYR B O 1
ATOM 5127 N N . LEU B 1 96 ? 31.016 9.484 6.711 1 93.12 96 LEU B N 1
ATOM 5128 C CA . LEU B 1 96 ? 30.391 10.461 7.602 1 93.12 96 LEU B CA 1
ATOM 5129 C C . LEU B 1 96 ? 30.688 10.133 9.062 1 93.12 96 LEU B C 1
ATOM 5131 O O . LEU B 1 96 ? 30.844 11.039 9.883 1 93.12 96 LEU B O 1
ATOM 5135 N N . MET B 1 97 ? 30.812 8.836 9.359 1 92.69 97 MET B N 1
ATOM 5136 C CA . MET B 1 97 ? 31 8.406 10.75 1 92.69 97 MET B CA 1
ATOM 5137 C C . MET B 1 97 ? 32.469 8.18 11.055 1 92.69 97 MET B C 1
ATOM 5139 O O . MET B 1 97 ? 32.812 7.672 12.125 1 92.69 97 MET B O 1
ATOM 5143 N N . ASP B 1 98 ? 33.312 8.461 10.164 1 88 98 ASP B N 1
ATOM 5144 C CA . ASP B 1 98 ? 34.75 8.273 10.32 1 88 98 ASP B CA 1
ATOM 5145 C C . ASP B 1 98 ? 35.094 6.82 10.672 1 88 98 ASP B C 1
ATOM 5147 O O . ASP B 1 98 ? 35.875 6.562 11.578 1 88 98 ASP B O 1
ATOM 5151 N N . GLY B 1 99 ? 34.312 5.832 10.047 1 85.88 99 GLY B N 1
ATOM 5152 C CA . GLY B 1 99 ? 34.594 4.414 10.18 1 85.88 99 GLY B CA 1
ATOM 5153 C C . GLY B 1 99 ? 33.938 3.785 11.398 1 85.88 99 GLY B C 1
ATOM 5154 O O . GLY B 1 99 ? 33.969 2.564 11.57 1 85.88 99 GLY B O 1
ATOM 5155 N N . LYS B 1 100 ? 33.344 4.625 12.203 1 89.25 100 LYS B N 1
ATOM 5156 C CA . LYS B 1 100 ? 32.656 4.094 13.391 1 89.25 100 LYS B CA 1
ATOM 5157 C C . LYS B 1 100 ? 31.281 3.529 13.039 1 89.25 100 LYS B C 1
ATOM 5159 O O . LYS B 1 100 ? 30.688 3.92 12.031 1 89.25 100 LYS B O 1
ATOM 5164 N N . HIS B 1 101 ? 30.859 2.59 13.875 1 90.44 101 HIS B N 1
ATOM 5165 C CA . HIS B 1 101 ? 29.594 1.918 13.57 1 90.44 101 HIS B CA 1
ATOM 5166 C C . HIS B 1 101 ? 28.688 1.864 14.797 1 90.44 101 HIS B C 1
ATOM 5168 O O . HIS B 1 101 ? 28.578 0.824 15.453 1 90.44 101 HIS B O 1
ATOM 5174 N N . PRO B 1 102 ? 28 2.906 15.016 1 93.19 102 PRO B N 1
ATOM 5175 C CA . PRO B 1 102 ? 27.062 2.9 16.125 1 93.19 102 PRO B CA 1
ATOM 5176 C C . PRO B 1 102 ? 25.938 1.879 15.953 1 93.19 102 PRO B C 1
ATOM 5178 O O . PRO B 1 102 ? 25.562 1.563 14.82 1 93.19 102 PRO B O 1
ATOM 5181 N N . SER B 1 103 ? 25.453 1.375 17.031 1 93.44 103 SER B N 1
ATOM 5182 C CA . SER B 1 103 ? 24.359 0.417 16.969 1 93.44 103 SER B CA 1
ATOM 5183 C C . SER B 1 103 ? 23.016 1.118 16.734 1 93.44 103 SER B C 1
ATOM 5185 O O . SER B 1 103 ? 22.922 2.342 16.844 1 93.44 103 SER B O 1
ATOM 5187 N N . TYR B 1 104 ? 22.031 0.378 16.375 1 94.38 104 TYR B N 1
ATOM 5188 C CA . TYR B 1 104 ? 20.703 0.931 16.156 1 94.38 104 TYR B CA 1
ATOM 5189 C C . TYR B 1 104 ? 20.141 1.53 17.453 1 94.38 104 TYR B C 1
ATOM 5191 O O . TYR B 1 104 ? 19.406 2.525 17.406 1 94.38 104 TYR B O 1
ATOM 5199 N N . ARG B 1 105 ? 20.469 0.974 18.594 1 92.56 105 ARG B N 1
ATOM 5200 C CA . ARG B 1 105 ? 20.016 1.495 19.891 1 92.56 105 ARG B CA 1
ATOM 5201 C C . ARG B 1 105 ? 20.609 2.871 20.156 1 92.56 105 ARG B C 1
ATOM 5203 O O . ARG B 1 105 ? 19.938 3.752 20.688 1 92.56 105 ARG B O 1
ATOM 5210 N N . THR B 1 106 ? 21.875 2.973 19.797 1 92.19 106 THR B N 1
ATOM 5211 C CA . THR B 1 106 ? 22.562 4.25 19.984 1 92.19 106 THR B CA 1
ATOM 5212 C C . THR B 1 106 ? 21.906 5.336 19.125 1 92.19 106 THR B C 1
ATOM 5214 O O . THR B 1 106 ? 21.688 6.453 19.594 1 92.19 106 THR B O 1
ATOM 5217 N N . PHE B 1 107 ? 21.594 4.992 17.906 1 93.81 107 PHE B N 1
ATOM 5218 C CA . PHE B 1 107 ? 20.922 5.938 17.016 1 93.81 107 PHE B CA 1
ATOM 5219 C C . PHE B 1 107 ? 19.531 6.285 17.562 1 93.81 107 PHE B C 1
ATOM 5221 O O . PHE B 1 107 ? 19.125 7.445 17.516 1 93.81 107 PHE B O 1
ATOM 5228 N N . GLY B 1 108 ? 18.859 5.277 18.016 1 92.44 108 GLY B N 1
ATOM 5229 C CA . GLY B 1 108 ? 17.547 5.504 18.594 1 92.44 108 GLY B CA 1
ATOM 5230 C C . GLY B 1 108 ? 17.562 6.461 19.766 1 92.44 108 GLY B C 1
ATOM 5231 O O . GLY B 1 108 ? 16.734 7.367 19.859 1 92.44 108 GLY B O 1
ATOM 5232 N N . TYR B 1 109 ? 18.5 6.25 20.578 1 88.88 109 TYR B N 1
ATOM 5233 C CA . TYR B 1 109 ? 18.656 7.121 21.734 1 88.88 109 TYR B CA 1
ATOM 5234 C C . TYR B 1 109 ? 19 8.547 21.297 1 88.88 109 TYR B C 1
ATOM 5236 O O . TYR B 1 109 ? 18.438 9.508 21.828 1 88.88 109 TYR B O 1
ATOM 5244 N N . PHE B 1 110 ? 19.906 8.688 20.422 1 90.06 110 PHE B N 1
ATOM 5245 C CA . PHE B 1 110 ? 20.328 9.984 19.922 1 90.06 110 PHE B CA 1
ATOM 5246 C C . PHE B 1 110 ? 19.156 10.75 19.328 1 90.06 110 PHE B C 1
ATOM 5248 O O . PHE B 1 110 ? 18.953 11.93 19.625 1 90.06 110 PHE B O 1
ATOM 5255 N N . ILE B 1 111 ? 18.312 10.094 18.516 1 91.06 111 ILE B N 1
ATOM 5256 C CA . ILE B 1 111 ? 17.188 10.711 17.828 1 91.06 111 ILE B CA 1
ATOM 5257 C C . ILE B 1 111 ? 16.125 11.133 18.859 1 91.06 111 ILE B C 1
ATOM 5259 O O . ILE B 1 111 ? 15.617 12.25 18.797 1 91.06 111 ILE B O 1
ATOM 5263 N N . ASN B 1 112 ? 15.883 10.328 19.797 1 87.94 112 ASN B N 1
ATOM 5264 C CA . ASN B 1 112 ? 14.836 10.602 20.766 1 87.94 112 ASN B CA 1
ATOM 5265 C C . ASN B 1 112 ? 15.266 11.688 21.75 1 87.94 112 ASN B C 1
ATOM 5267 O O . ASN B 1 112 ? 14.422 12.43 22.266 1 87.94 112 ASN B O 1
ATOM 5271 N N . THR B 1 113 ? 16.5 11.789 21.953 1 84.81 113 THR B N 1
ATOM 5272 C CA . THR B 1 113 ? 16.969 12.758 22.938 1 84.81 113 THR B CA 1
ATOM 5273 C C . THR B 1 113 ? 17.266 14.102 22.266 1 84.81 113 THR B C 1
ATOM 5275 O O . THR B 1 113 ? 16.922 15.156 22.812 1 84.81 113 THR B O 1
ATOM 5278 N N . VAL B 1 114 ? 17.891 14.07 21.156 1 83.75 114 VAL B N 1
ATOM 5279 C CA . VAL B 1 114 ? 18.375 15.297 20.531 1 83.75 114 VAL B CA 1
ATOM 5280 C C . VAL B 1 114 ? 17.312 15.859 19.578 1 83.75 114 VAL B C 1
ATOM 5282 O O . VAL B 1 114 ? 17.094 17.062 19.547 1 83.75 114 VAL B O 1
ATOM 5285 N N . LEU B 1 115 ? 16.656 15 18.859 1 87.56 115 LEU B N 1
ATOM 5286 C CA . LEU B 1 115 ? 15.875 15.484 17.734 1 87.56 115 LEU B CA 1
ATOM 5287 C C . LEU B 1 115 ? 14.406 15.625 18.109 1 87.56 115 LEU B C 1
ATOM 5289 O O . LEU B 1 115 ? 13.648 16.312 17.438 1 87.56 115 LEU B O 1
ATOM 5293 N N . MET B 1 116 ? 13.922 15.055 19.109 1 85.69 116 MET B N 1
ATOM 5294 C CA . MET B 1 116 ? 12.508 15.07 19.469 1 85.69 116 MET B CA 1
ATOM 5295 C C . MET B 1 116 ? 11.992 16.5 19.594 1 85.69 116 MET B C 1
ATOM 5297 O O . MET B 1 116 ? 10.938 16.828 19.047 1 85.69 116 MET B O 1
ATOM 5301 N N . ASN B 1 117 ? 12.648 17.453 20.141 1 82.44 117 ASN B N 1
ATOM 5302 C CA . ASN B 1 117 ? 12.125 18.812 20.312 1 82.44 117 ASN B CA 1
ATOM 5303 C C . ASN B 1 117 ? 12.875 19.812 19.453 1 82.44 117 ASN B C 1
ATOM 5305 O O . ASN B 1 117 ? 12.562 21.016 19.469 1 82.44 117 ASN B O 1
ATOM 5309 N N . GLN B 1 118 ? 13.672 19.234 18.562 1 90.69 118 GLN B N 1
ATOM 5310 C CA . GLN B 1 118 ? 14.5 20.172 17.812 1 90.69 118 GLN B CA 1
ATOM 5311 C C . GLN B 1 118 ? 14.336 19.953 16.312 1 90.69 118 GLN B C 1
ATOM 5313 O O . GLN B 1 118 ? 14.828 20.766 15.508 1 90.69 118 GLN B O 1
ATOM 5318 N N . ALA B 1 119 ? 13.609 18.953 15.961 1 93.69 119 ALA B N 1
ATOM 5319 C CA . ALA B 1 119 ? 13.492 18.609 14.547 1 93.69 119 ALA B CA 1
ATOM 5320 C C . ALA B 1 119 ? 12.859 19.75 13.75 1 93.69 119 ALA B C 1
ATOM 5322 O O . ALA B 1 119 ? 13.273 20.016 12.617 1 93.69 119 ALA B O 1
ATOM 5323 N N . GLU B 1 120 ? 11.859 20.406 14.375 1 94.5 120 GLU B N 1
ATOM 5324 C CA . GLU B 1 120 ? 11.18 21.516 13.711 1 94.5 120 GLU B CA 1
ATOM 5325 C C . GLU B 1 120 ? 12.133 22.688 13.484 1 94.5 120 GLU B C 1
ATOM 5327 O O . GLU B 1 120 ? 12.195 23.219 12.375 1 94.5 120 GLU B O 1
ATOM 5332 N N . SER B 1 121 ? 12.852 23.031 14.508 1 93.44 121 SER B N 1
ATOM 5333 C CA . SER B 1 121 ? 13.812 24.125 14.398 1 93.44 121 SER B CA 1
ATOM 5334 C C . SER B 1 121 ? 14.906 23.812 13.383 1 93.44 121 SER B C 1
ATOM 5336 O O . SER B 1 121 ? 15.32 24.688 12.617 1 93.44 121 SER B O 1
ATOM 5338 N N . LEU B 1 122 ? 15.344 22.609 13.445 1 94.31 122 LEU B N 1
ATOM 5339 C CA . LEU B 1 122 ? 16.375 22.172 12.5 1 94.31 122 LEU B CA 1
ATOM 5340 C C . LEU B 1 122 ? 15.859 22.25 11.07 1 94.31 122 LEU B C 1
ATOM 5342 O O . LEU B 1 122 ? 16.594 22.656 10.164 1 94.31 122 LEU B O 1
ATOM 5346 N N . PHE B 1 123 ? 14.672 21.891 10.867 1 96.94 123 PHE B N 1
ATOM 5347 C CA . PHE B 1 123 ? 14.047 21.922 9.555 1 96.94 123 PHE B CA 1
ATOM 5348 C C . PHE B 1 123 ? 14.055 23.344 8.984 1 96.94 123 PHE B C 1
ATOM 5350 O O . PHE B 1 123 ? 14.438 23.547 7.832 1 96.94 123 PHE B O 1
ATOM 5357 N N . TYR B 1 124 ? 13.617 24.25 9.734 1 95.88 124 TYR B N 1
ATOM 5358 C CA . TYR B 1 124 ? 13.492 25.609 9.242 1 95.88 124 TYR B CA 1
ATOM 5359 C C . TYR B 1 124 ? 14.867 26.25 9.055 1 95.88 124 TYR B C 1
ATOM 5361 O O . TYR B 1 124 ? 15.062 27.062 8.148 1 95.88 124 TYR B O 1
ATOM 5369 N N . GLU B 1 125 ? 15.836 25.844 9.859 1 94.69 125 GLU B N 1
ATOM 5370 C CA . GLU B 1 125 ? 17.203 26.328 9.672 1 94.69 125 GLU B CA 1
ATOM 5371 C C . GLU B 1 125 ? 17.781 25.844 8.352 1 94.69 125 GLU B C 1
ATOM 5373 O O . GLU B 1 125 ? 18.375 26.625 7.598 1 94.69 125 GLU B O 1
ATOM 5378 N N . ILE B 1 126 ? 17.625 24.594 8.133 1 95.75 126 ILE B N 1
ATOM 5379 C CA . ILE B 1 126 ? 18.125 24 6.898 1 95.75 126 ILE B CA 1
ATOM 5380 C C . ILE B 1 126 ? 17.391 24.609 5.703 1 95.75 126 ILE B C 1
ATOM 5382 O O . ILE B 1 126 ? 18.016 24.938 4.691 1 95.75 126 ILE B O 1
ATOM 5386 N N . THR B 1 127 ? 16.094 24.75 5.812 1 96.25 127 THR B N 1
ATOM 5387 C CA . THR B 1 127 ? 15.273 25.297 4.734 1 96.25 127 THR B CA 1
ATOM 5388 C C . THR B 1 127 ? 15.672 26.75 4.445 1 96.25 127 THR B C 1
ATOM 5390 O O . THR B 1 127 ? 15.734 27.156 3.287 1 96.25 127 THR B O 1
ATOM 5393 N N . GLN B 1 128 ? 15.977 27.484 5.492 1 95.19 128 GLN B N 1
ATOM 5394 C CA . GLN B 1 128 ? 16.391 28.875 5.32 1 95.19 128 GLN B CA 1
ATOM 5395 C C . GLN B 1 128 ? 17.703 28.969 4.559 1 95.19 128 GLN B C 1
ATOM 5397 O O . GLN B 1 128 ? 17.891 29.844 3.719 1 95.19 128 GLN B O 1
ATOM 5402 N N . GLU B 1 129 ? 18.625 28.094 4.918 1 95.75 129 GLU B N 1
ATOM 5403 C CA . GLU B 1 129 ? 19.891 28.062 4.211 1 95.75 129 GLU B CA 1
ATOM 5404 C C . GLU B 1 129 ? 19.703 27.75 2.73 1 95.75 129 GLU B C 1
ATOM 5406 O O . GLU B 1 129 ? 20.359 28.328 1.869 1 95.75 129 GLU B O 1
ATOM 5411 N N . ILE B 1 130 ? 18.812 26.828 2.428 1 96.38 130 ILE B N 1
ATOM 5412 C CA . ILE B 1 130 ? 18.516 26.453 1.046 1 96.38 130 ILE B CA 1
ATOM 5413 C C . ILE B 1 130 ? 17.875 27.641 0.32 1 96.38 130 ILE B C 1
ATOM 5415 O O . ILE B 1 130 ? 18.219 27.938 -0.824 1 96.38 130 ILE B O 1
ATOM 5419 N N . ILE B 1 131 ? 16.953 28.328 0.977 1 95.19 131 ILE B N 1
ATOM 5420 C CA . ILE B 1 131 ? 16.25 29.469 0.402 1 95.19 131 ILE B CA 1
ATOM 5421 C C . ILE B 1 131 ? 17.266 30.547 0.03 1 95.19 131 ILE B C 1
ATOM 5423 O O . ILE B 1 131 ? 17.172 31.141 -1.046 1 95.19 131 ILE B O 1
ATOM 5427 N N . THR B 1 132 ? 18.188 30.766 0.87 1 94.75 132 THR B N 1
ATOM 5428 C CA . THR B 1 132 ? 19.203 31.797 0.642 1 94.75 132 THR B CA 1
ATOM 5429 C C . THR B 1 132 ? 20.125 31.406 -0.514 1 94.75 132 THR B C 1
ATOM 5431 O O . THR B 1 132 ? 20.391 32.219 -1.4 1 94.75 132 THR B O 1
ATOM 5434 N N . LYS B 1 133 ? 20.516 30.188 -0.56 1 93.5 133 LYS B N 1
ATOM 5435 C CA . LYS B 1 133 ? 21.484 29.719 -1.556 1 93.5 133 LYS B CA 1
ATOM 5436 C C . LYS B 1 133 ? 20.844 29.609 -2.936 1 93.5 133 LYS B C 1
ATOM 5438 O O . LYS B 1 133 ? 21.469 29.938 -3.945 1 93.5 133 LYS B O 1
ATOM 5443 N N . GLU B 1 134 ? 19.562 29.188 -2.926 1 93.81 134 GLU B N 1
ATOM 5444 C CA . GLU B 1 134 ? 18.906 28.922 -4.199 1 93.81 134 GLU B CA 1
ATOM 5445 C C . GLU B 1 134 ? 18.016 30.109 -4.605 1 93.81 134 GLU B C 1
ATOM 5447 O O . GLU B 1 134 ? 17.391 30.078 -5.672 1 93.81 134 GLU B O 1
ATOM 5452 N N . HIS B 1 135 ? 17.875 31.094 -3.77 1 94.06 135 HIS B N 1
ATOM 5453 C CA . HIS B 1 135 ? 17.031 32.25 -4.031 1 94.06 135 HIS B CA 1
ATOM 5454 C C . HIS B 1 135 ? 15.594 31.828 -4.32 1 94.06 135 HIS B C 1
ATOM 5456 O O . HIS B 1 135 ? 15.023 32.219 -5.34 1 94.06 135 HIS B O 1
ATOM 5462 N N . VAL B 1 136 ? 15.094 31.094 -3.428 1 94.25 136 VAL B N 1
ATOM 5463 C CA . VAL B 1 136 ? 13.742 30.562 -3.547 1 94.25 136 VAL B CA 1
ATOM 5464 C C . VAL B 1 136 ? 12.719 31.672 -3.406 1 94.25 136 VAL B C 1
ATOM 5466 O O . VAL B 1 136 ? 12.852 32.531 -2.531 1 94.25 136 VAL B O 1
ATOM 5469 N N . ASP B 1 137 ? 11.711 31.688 -4.262 1 94.31 137 ASP B N 1
ATOM 5470 C CA . ASP B 1 137 ? 10.625 32.656 -4.211 1 94.31 137 ASP B CA 1
ATOM 5471 C C . ASP B 1 137 ? 9.57 32.25 -3.189 1 94.31 137 ASP B C 1
ATOM 5473 O O . ASP B 1 137 ? 8.844 31.281 -3.395 1 94.31 137 ASP B O 1
ATOM 5477 N N . LEU B 1 138 ? 9.453 33.062 -2.119 1 95 138 LEU B N 1
ATOM 5478 C CA . LEU B 1 138 ? 8.523 32.719 -1.045 1 95 138 LEU B CA 1
ATOM 5479 C C . LEU B 1 138 ? 7.176 33.406 -1.258 1 95 138 LEU B C 1
ATOM 5481 O O . LEU B 1 138 ? 6.234 33.188 -0.497 1 95 138 LEU B O 1
ATOM 5485 N N . ASP B 1 139 ? 7.004 34.125 -2.346 1 94 139 ASP B N 1
ATOM 5486 C CA . ASP B 1 139 ? 5.758 34.812 -2.631 1 94 139 ASP B CA 1
ATOM 5487 C C . ASP B 1 139 ? 4.68 33.844 -3.105 1 94 139 ASP B C 1
ATOM 5489 O O . ASP B 1 139 ? 3.486 34.094 -2.883 1 94 139 ASP B O 1
ATOM 5493 N N . HIS B 1 140 ? 5.145 32.938 -3.811 1 94.31 140 HIS B N 1
ATOM 5494 C CA . HIS B 1 140 ? 4.219 31.906 -4.301 1 94.31 140 HIS B CA 1
ATOM 5495 C C . HIS B 1 140 ? 4.293 30.641 -3.457 1 94.31 140 HIS B C 1
ATOM 5497 O O . HIS B 1 140 ? 5.301 29.938 -3.477 1 94.31 140 HIS B O 1
ATOM 5503 N N . LEU B 1 141 ? 3.266 30.453 -2.709 1 95.69 141 LEU B N 1
ATOM 5504 C CA . LEU B 1 141 ? 3.225 29.266 -1.851 1 95.69 141 LEU B CA 1
ATOM 5505 C C . LEU B 1 141 ? 2.131 28.312 -2.303 1 95.69 141 LEU B C 1
ATOM 5507 O O . LEU B 1 141 ? 0.955 28.672 -2.35 1 95.69 141 LEU B O 1
ATOM 5511 N N . TYR B 1 142 ? 2.523 27.156 -2.658 1 95.62 142 TYR B N 1
ATOM 5512 C CA . TYR B 1 142 ? 1.573 26.141 -3.086 1 95.62 142 TYR B CA 1
ATOM 5513 C C . TYR B 1 142 ? 1.234 25.188 -1.94 1 95.62 142 TYR B C 1
ATOM 5515 O O . TYR B 1 142 ? 2.102 24.453 -1.452 1 95.62 142 TYR B O 1
ATOM 5523 N N . ILE B 1 143 ? -0.01 25.203 -1.541 1 95 143 ILE B N 1
ATOM 5524 C CA . ILE B 1 143 ? -0.43 24.5 -0.334 1 95 143 ILE B CA 1
ATOM 5525 C C . ILE B 1 143 ? -1.22 23.25 -0.714 1 95 143 ILE B C 1
ATOM 5527 O O . ILE B 1 143 ? -2.053 23.281 -1.622 1 95 143 ILE B O 1
ATOM 5531 N N 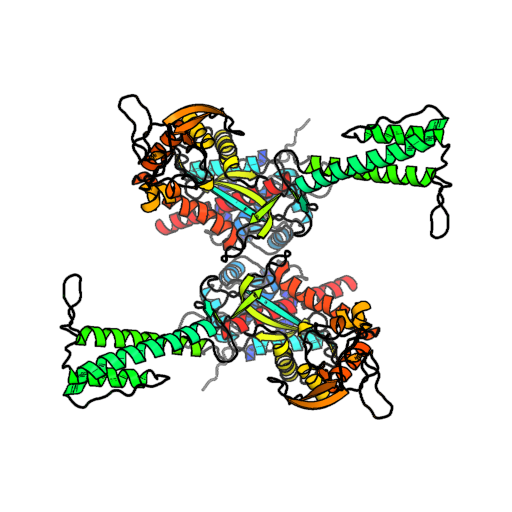. ASP B 1 144 ? -0.917 22.172 -0.075 1 93.5 144 ASP B N 1
ATOM 5532 C CA . ASP B 1 144 ? -1.656 20.938 -0.251 1 93.5 144 ASP B CA 1
ATOM 5533 C C . ASP B 1 144 ? -1.549 20.047 0.991 1 93.5 144 ASP B C 1
ATOM 5535 O O . ASP B 1 144 ? -0.674 20.266 1.834 1 93.5 144 ASP B O 1
ATOM 5539 N N . GLY B 1 145 ? -2.557 19.25 1.166 1 91.94 145 GLY B N 1
ATOM 5540 C CA . GLY B 1 145 ? -2.576 18.297 2.271 1 91.94 145 GLY B CA 1
ATOM 5541 C C . GLY B 1 145 ? -2.707 16.859 1.819 1 91.94 145 GLY B C 1
ATOM 5542 O O . GLY B 1 145 ? -3.324 16.578 0.789 1 91.94 145 GLY B O 1
ATOM 5543 N N . SER B 1 146 ? -2.068 16.016 2.529 1 91.62 146 SER B N 1
ATOM 5544 C CA . SER B 1 146 ? -2.197 14.586 2.262 1 91.62 146 SER B CA 1
ATOM 5545 C C . SER B 1 146 ? -2.312 13.789 3.557 1 91.62 146 SER B C 1
ATOM 5547 O O . SER B 1 146 ? -1.678 14.133 4.559 1 91.62 146 SER B O 1
ATOM 5549 N N . LYS B 1 147 ? -3.131 12.82 3.561 1 90.94 147 LYS B N 1
ATOM 5550 C CA . LYS B 1 147 ? -3.33 11.961 4.723 1 90.94 147 LYS B CA 1
ATOM 5551 C C . LYS B 1 147 ? -2.387 10.758 4.688 1 90.94 147 LYS B C 1
ATOM 5553 O O . LYS B 1 147 ? -2.24 10.109 3.654 1 90.94 147 LYS B O 1
ATOM 5558 N N . PHE B 1 148 ? -1.639 10.57 5.746 1 92.06 148 PHE B N 1
ATOM 5559 C CA . PHE B 1 148 ? -0.721 9.445 5.875 1 92.06 148 PHE B CA 1
ATOM 5560 C C . PHE B 1 148 ? -1.235 8.438 6.898 1 92.06 148 PHE B C 1
ATOM 5562 O O . PHE B 1 148 ? -1.694 8.82 7.977 1 92.06 148 PHE B O 1
ATOM 5569 N N . GLU B 1 149 ? -1.184 7.195 6.547 1 89.69 149 GLU B N 1
ATOM 5570 C CA . GLU B 1 149 ? -1.622 6.141 7.457 1 89.69 149 GLU B CA 1
ATOM 5571 C C . GLU B 1 149 ? -0.738 6.082 8.703 1 89.69 149 GLU B C 1
ATOM 5573 O O . GLU B 1 149 ? 0.485 6.199 8.602 1 89.69 149 GLU B O 1
ATOM 5578 N N . ALA B 1 150 ? -1.376 5.977 9.852 1 91.69 150 ALA B N 1
ATOM 5579 C CA . ALA B 1 150 ? -0.659 5.91 11.117 1 91.69 150 ALA B CA 1
ATOM 5580 C C . ALA B 1 150 ? -0.217 4.48 11.422 1 91.69 150 ALA B C 1
ATOM 5582 O O . ALA B 1 150 ? -0.719 3.527 10.82 1 91.69 150 ALA B O 1
ATOM 5583 N N . ASN B 1 151 ? 0.849 4.438 12.258 1 89.62 151 ASN B N 1
ATOM 5584 C CA . ASN B 1 151 ? 1.249 3.131 12.773 1 89.62 151 ASN B CA 1
ATOM 5585 C C . ASN B 1 151 ? 0.3 2.643 13.867 1 89.62 151 ASN B C 1
ATOM 5587 O O . ASN B 1 151 ? 0.6 2.764 15.055 1 89.62 151 ASN B O 1
ATOM 5591 N N . ALA B 1 152 ? -0.795 2.146 13.453 1 85.31 152 ALA B N 1
ATOM 5592 C CA . ALA B 1 152 ? -1.842 1.729 14.391 1 85.31 152 ALA B CA 1
ATOM 5593 C C . ALA B 1 152 ? -2.639 0.556 13.82 1 85.31 152 ALA B C 1
ATOM 5595 O O . ALA B 1 152 ? -2.633 0.316 12.617 1 85.31 152 ALA B O 1
ATOM 5596 N N . ASN B 1 153 ? -3.15 -0.15 14.836 1 76.12 153 ASN B N 1
ATOM 5597 C CA . ASN B 1 153 ? -4.035 -1.236 14.43 1 76.12 153 ASN B CA 1
ATOM 5598 C C . ASN B 1 153 ? -5.242 -0.717 13.656 1 76.12 153 ASN B C 1
ATOM 5600 O O . ASN B 1 153 ? -5.934 0.194 14.109 1 76.12 153 ASN B O 1
ATOM 5604 N N . LYS B 1 154 ? -5.477 -1.253 12.531 1 71.75 154 LYS B N 1
ATOM 5605 C CA . LYS B 1 154 ? -6.496 -0.751 11.617 1 71.75 154 LYS B CA 1
ATOM 5606 C C . LYS B 1 154 ? -7.898 -1.045 12.141 1 71.75 154 LYS B C 1
ATOM 5608 O O . LYS B 1 154 ? -8.867 -0.394 11.742 1 71.75 154 LYS B O 1
ATOM 5613 N N . TYR B 1 155 ? -8.039 -1.945 13.117 1 72.25 155 TYR B N 1
ATOM 5614 C CA . TYR B 1 155 ? -9.367 -2.402 13.516 1 72.25 155 TYR B CA 1
ATOM 5615 C C . TYR B 1 155 ? -9.742 -1.848 14.883 1 72.25 155 TYR B C 1
ATOM 5617 O O . TYR B 1 155 ? -10.852 -2.082 15.367 1 72.25 155 TYR B O 1
ATOM 5625 N N . SER B 1 156 ? -8.898 -1.166 15.414 1 81.81 156 SER B N 1
ATOM 5626 C CA . SER B 1 156 ? -9.18 -0.696 16.766 1 81.81 156 SER B CA 1
ATOM 5627 C C . SER B 1 156 ? -9.43 0.808 16.797 1 81.81 156 SER B C 1
ATOM 5629 O O . SER B 1 156 ? -8.508 1.6 16.594 1 81.81 156 SER B O 1
ATOM 5631 N N . TRP B 1 157 ? -10.711 1.197 16.953 1 86.12 157 TRP B N 1
ATOM 5632 C CA . TRP B 1 157 ? -11.031 2.621 16.969 1 86.12 157 TRP B CA 1
ATOM 5633 C C . TRP B 1 157 ? -12.078 2.93 18.047 1 86.12 157 TRP B C 1
ATOM 5635 O O . TRP B 1 157 ? -12.766 2.029 18.531 1 86.12 157 TRP B O 1
ATOM 5645 N N . VAL B 1 158 ? -12.07 4.078 18.484 1 90.5 158 VAL B N 1
ATOM 5646 C CA . VAL B 1 158 ? -13.047 4.629 19.422 1 90.5 158 VAL B CA 1
ATOM 5647 C C . VAL B 1 158 ? -13.727 5.844 18.797 1 90.5 158 VAL B C 1
ATOM 5649 O O . VAL B 1 158 ? -13.062 6.777 18.344 1 90.5 158 VAL B O 1
ATOM 5652 N N . TRP B 1 159 ? -15.031 5.781 18.734 1 90.88 159 TRP B N 1
ATOM 5653 C CA . TRP B 1 159 ? -15.805 6.91 18.219 1 90.88 159 TRP B CA 1
ATOM 5654 C C . TRP B 1 159 ? -16.344 7.766 19.359 1 90.88 159 TRP B C 1
ATOM 5656 O O . TRP B 1 159 ? -16.859 7.242 20.344 1 90.88 159 TRP B O 1
ATOM 5666 N N . LYS B 1 160 ? -16.219 9.023 19.188 1 91.94 160 LYS B N 1
ATOM 5667 C CA . LYS B 1 160 ? -16.688 9.953 20.219 1 91.94 160 LYS B CA 1
ATOM 5668 C C . LYS B 1 160 ? -18.203 9.859 20.406 1 91.94 160 LYS B C 1
ATOM 5670 O O . LYS B 1 160 ? -18.688 9.711 21.531 1 91.94 160 LYS B O 1
ATOM 5675 N N . LYS B 1 161 ? -18.906 9.953 19.344 1 90.12 161 LYS B N 1
ATOM 5676 C CA . LYS B 1 161 ? -20.375 9.906 19.391 1 90.12 161 LYS B CA 1
ATOM 5677 C C . LYS B 1 161 ? -20.859 8.586 19.984 1 90.12 161 LYS B C 1
ATOM 5679 O O . LYS B 1 161 ? -21.812 8.562 20.766 1 90.12 161 LYS B O 1
ATOM 5684 N N . GLY B 1 162 ? -20.203 7.527 19.594 1 90.12 162 GLY B N 1
ATOM 5685 C CA . GLY B 1 162 ? -20.547 6.234 20.172 1 90.12 162 GLY B CA 1
ATOM 5686 C C . GLY B 1 162 ? -20.297 6.156 21.672 1 90.12 162 GLY B C 1
ATOM 5687 O O . GLY B 1 162 ? -21.109 5.598 22.406 1 90.12 162 GLY B O 1
ATOM 5688 N N . THR B 1 163 ? -19.25 6.676 22.094 1 91.88 163 THR B N 1
ATOM 5689 C CA . THR B 1 163 ? -18.906 6.695 23.516 1 91.88 163 THR B CA 1
ATOM 5690 C C . THR B 1 163 ? -19.891 7.555 24.297 1 91.88 163 THR B C 1
ATOM 5692 O O . THR B 1 163 ? -20.297 7.195 25.406 1 91.88 163 THR B O 1
ATOM 5695 N N . GLU B 1 164 ? -20.266 8.688 23.719 1 91.25 164 GLU B N 1
ATOM 5696 C CA . GLU B 1 164 ? -21.234 9.57 24.375 1 91.25 164 GLU B CA 1
ATOM 5697 C C . GLU B 1 164 ? -22.594 8.898 24.5 1 91.25 164 GLU B C 1
ATOM 5699 O O . GLU B 1 164 ? -23.25 9 25.547 1 91.25 164 GLU B O 1
ATOM 5704 N N . LYS B 1 165 ? -22.969 8.234 23.531 1 92.19 165 LYS B N 1
ATOM 5705 C CA . LYS B 1 165 ? -24.25 7.527 23.578 1 92.19 165 LYS B CA 1
ATOM 5706 C C . LYS B 1 165 ? -24.219 6.43 24.641 1 92.19 165 LYS B C 1
ATOM 5708 O O . LYS B 1 165 ? -25.188 6.25 25.375 1 92.19 165 LYS B O 1
ATOM 5713 N N . SER B 1 166 ? -23.141 5.727 24.641 1 92.44 166 SER B N 1
ATOM 5714 C CA . SER B 1 166 ? -23 4.676 25.656 1 92.44 166 SER B CA 1
ATOM 5715 C C . SER B 1 166 ? -23 5.258 27.062 1 92.44 166 SER B C 1
ATOM 5717 O O . SER B 1 166 ? -23.531 4.648 27.984 1 92.44 166 SER B O 1
ATOM 5719 N N . ARG B 1 167 ? -22.406 6.375 27.172 1 91.88 167 ARG B N 1
ATOM 5720 C CA . ARG B 1 167 ? -22.375 7.051 28.469 1 91.88 167 ARG B CA 1
ATOM 5721 C C . ARG B 1 167 ? -23.766 7.453 28.922 1 91.88 167 ARG B C 1
ATOM 5723 O O . ARG B 1 167 ? -24.125 7.273 30.094 1 91.88 167 ARG B O 1
ATOM 5730 N N . PHE B 1 168 ? -24.578 7.914 28.031 1 90.5 168 PHE B N 1
ATOM 5731 C CA . PHE B 1 168 ? -25.938 8.328 28.375 1 90.5 168 PHE B CA 1
ATOM 5732 C C . PHE B 1 168 ? -26.797 7.117 28.719 1 90.5 168 PHE B C 1
ATOM 5734 O O . PHE B 1 168 ? -27.625 7.188 29.625 1 90.5 168 PHE B O 1
ATOM 5741 N N . ARG B 1 169 ? -26.516 6.09 28.016 1 92.38 169 ARG B N 1
ATOM 5742 C CA . ARG B 1 169 ? -27.234 4.859 28.344 1 92.38 169 ARG B CA 1
ATOM 5743 C C . ARG B 1 169 ? -26.859 4.371 29.734 1 92.38 169 ARG B C 1
ATOM 5745 O O . ARG B 1 169 ? -27.703 3.852 30.469 1 92.38 169 ARG B O 1
ATOM 5752 N N . LEU B 1 170 ? -25.625 4.555 30 1 92.75 170 LEU B N 1
ATOM 5753 C CA . LEU B 1 170 ? -25.141 4.145 31.312 1 92.75 170 LEU B CA 1
ATOM 5754 C C . LEU B 1 170 ? -25.781 4.988 32.406 1 92.75 170 LEU B C 1
ATOM 5756 O O . LEU B 1 170 ? -26.094 4.48 33.5 1 92.75 170 LEU B O 1
ATOM 5760 N N . PHE B 1 171 ? -26.047 6.258 32.156 1 91.94 171 PHE B N 1
ATOM 5761 C CA . PHE B 1 171 ? -26.719 7.125 33.125 1 91.94 171 PHE B CA 1
ATOM 5762 C C . PHE B 1 171 ? -28.109 6.598 33.469 1 91.94 171 PHE B C 1
ATOM 5764 O O . PHE B 1 171 ? -28.531 6.586 34.625 1 91.94 171 PHE B O 1
ATOM 5771 N N . ALA B 1 172 ? -28.734 6.16 32.375 1 92 172 ALA B N 1
ATOM 5772 C CA . ALA B 1 172 ? -30.078 5.621 32.594 1 92 172 ALA B CA 1
ATOM 5773 C C . ALA B 1 172 ? -30.031 4.344 33.406 1 92 172 ALA B C 1
ATOM 5775 O O . ALA B 1 172 ? -30.891 4.121 34.281 1 92 172 ALA B O 1
ATOM 5776 N N . LYS B 1 173 ? -29.016 3.562 33.188 1 93 173 LYS B N 1
ATOM 5777 C CA . LYS B 1 173 ? -28.859 2.326 33.938 1 93 173 LYS B CA 1
ATOM 5778 C C . LYS B 1 173 ? -28.531 2.619 35.406 1 93 173 LYS B C 1
ATOM 5780 O O . LYS B 1 173 ? -29 1.93 36.312 1 93 173 LYS B O 1
ATOM 5785 N N . ILE B 1 174 ? -27.734 3.588 35.594 1 92.25 174 ILE B N 1
ATOM 5786 C CA . ILE B 1 174 ? -27.344 3.975 36.938 1 92.25 174 ILE B CA 1
ATOM 5787 C C . ILE B 1 174 ? -28.578 4.5 37.688 1 92.25 174 ILE B C 1
ATOM 5789 O O . ILE B 1 174 ? -28.781 4.16 38.875 1 92.25 174 ILE B O 1
ATOM 5793 N N . SER B 1 175 ? -29.344 5.305 37 1 91.62 175 SER B N 1
ATOM 5794 C CA . SER B 1 175 ? -30.547 5.84 37.625 1 91.62 175 SER B CA 1
ATOM 5795 C C . SER B 1 175 ? -31.516 4.723 38.031 1 91.62 175 SER B C 1
ATOM 5797 O O . SER B 1 175 ? -32.094 4.758 39.094 1 91.62 175 SER B O 1
ATOM 5799 N N . ALA B 1 176 ? -31.625 3.76 37.188 1 92.19 176 ALA B N 1
ATOM 5800 C CA . ALA B 1 176 ? -32.469 2.621 37.469 1 92.19 176 ALA B CA 1
ATOM 5801 C C . ALA B 1 176 ? -31.953 1.824 38.656 1 92.19 176 ALA B C 1
ATOM 5803 O O . ALA B 1 176 ? -32.719 1.379 39.531 1 92.19 176 ALA B O 1
ATOM 5804 N N . LEU B 1 177 ? -30.641 1.656 38.656 1 92.44 177 LEU B N 1
ATOM 5805 C CA . LEU B 1 177 ? -30.031 0.914 39.781 1 92.44 177 LEU B CA 1
ATOM 5806 C C . LEU B 1 177 ? -30.172 1.673 41.094 1 92.44 177 LEU B C 1
ATOM 5808 O O . LEU B 1 177 ? -30.422 1.07 42.125 1 92.44 177 LEU B O 1
ATOM 5812 N N . LEU B 1 178 ? -30.062 2.965 41.062 1 90.69 178 LEU B N 1
ATOM 5813 C CA . LEU B 1 178 ? -30.188 3.781 42.281 1 90.69 178 LEU B CA 1
ATOM 5814 C C . LEU B 1 178 ? -31.625 3.75 42.781 1 90.69 178 LEU B C 1
ATOM 5816 O O . LEU B 1 178 ? -31.844 3.789 44 1 90.69 178 LEU B O 1
ATOM 5820 N N . GLU B 1 179 ? -32.562 3.709 41.844 1 89.44 179 GLU B N 1
ATOM 5821 C CA . GLU B 1 179 ? -33.969 3.578 42.281 1 89.44 179 GLU B CA 1
ATOM 5822 C C . GLU B 1 179 ? -34.188 2.26 43 1 89.44 179 GLU B C 1
ATOM 5824 O O . GLU B 1 179 ? -34.906 2.219 44 1 89.44 179 GLU B O 1
ATOM 5829 N N . GLU B 1 180 ? -33.562 1.255 42.531 1 88.94 180 GLU B N 1
ATOM 5830 C CA . GLU B 1 180 ? -33.656 -0.047 43.188 1 88.94 180 GLU B CA 1
ATOM 5831 C C . GLU B 1 180 ? -33 -0.028 44.562 1 88.94 180 GLU B C 1
ATOM 5833 O O . GLU B 1 180 ? -33.531 -0.6 45.531 1 88.94 180 GLU B O 1
ATOM 5838 N N . ILE B 1 181 ? -31.906 0.589 44.656 1 88.62 181 ILE B N 1
ATOM 5839 C CA . ILE B 1 181 ? -31.172 0.671 45.938 1 88.62 181 ILE B CA 1
ATOM 5840 C C . ILE B 1 181 ? -31.953 1.521 46.938 1 88.62 181 ILE B C 1
ATOM 5842 O O . ILE B 1 181 ? -32.031 1.185 48.094 1 88.62 181 ILE B O 1
ATOM 5846 N N . ASN B 1 182 ? -32.562 2.613 46.406 1 88.06 182 ASN B N 1
ATOM 5847 C CA . ASN B 1 182 ? -33.375 3.479 47.281 1 88.06 182 ASN B CA 1
ATOM 5848 C C . ASN B 1 182 ? -34.594 2.752 47.844 1 88.06 182 ASN B C 1
ATOM 5850 O O . ASN B 1 182 ? -35 3.006 48.969 1 88.06 182 ASN B O 1
ATOM 5854 N N . GLU B 1 183 ? -35.094 1.875 47.062 1 86.38 183 GLU B N 1
ATOM 5855 C CA . GLU B 1 183 ? -36.219 1.071 47.531 1 86.38 183 GLU B CA 1
ATOM 5856 C C . GLU B 1 183 ? -35.781 0.137 48.656 1 86.38 183 GLU B C 1
ATOM 5858 O O . GLU B 1 183 ? -36.562 -0.102 49.594 1 86.38 183 GLU B O 1
ATOM 5863 N N . MET B 1 184 ? -34.594 -0.294 48.594 1 83.94 184 MET B N 1
ATOM 5864 C CA . MET B 1 184 ? -34.094 -1.201 49.594 1 83.94 184 MET B CA 1
ATOM 5865 C C . MET B 1 184 ? -33.719 -0.444 50.875 1 83.94 184 MET B C 1
ATOM 5867 O O . MET B 1 184 ? -33.844 -0.989 51.969 1 83.94 184 MET B O 1
ATOM 5871 N N . LEU B 1 185 ? -33.344 0.764 50.688 1 81.44 185 LEU B N 1
ATOM 5872 C CA . LEU B 1 185 ? -32.938 1.581 51.844 1 81.44 185 LEU B CA 1
ATOM 5873 C C . LEU B 1 185 ? -34.125 2.328 52.438 1 81.44 185 LEU B C 1
ATOM 5875 O O . LEU B 1 185 ? -33.969 3.039 53.438 1 81.44 185 LEU B O 1
ATOM 5879 N N . SER B 1 186 ? -35.25 2.33 51.875 1 75.88 186 SER B N 1
ATOM 5880 C CA . SER B 1 186 ? -36.438 3.104 52.281 1 75.88 186 SER B CA 1
ATOM 5881 C C . SER B 1 186 ? -36.656 3.012 53.781 1 75.88 186 SER B C 1
ATOM 5883 O O . SER B 1 186 ? -37.062 3.99 54.406 1 75.88 186 SER B O 1
ATOM 5885 N N . CYS B 1 187 ? -36.344 1.896 54.438 1 66.25 187 CYS B N 1
ATOM 5886 C CA . CYS B 1 187 ? -36.625 1.753 55.875 1 66.25 187 CYS B CA 1
ATOM 5887 C C . CYS B 1 187 ? -35.688 2.596 56.688 1 66.25 187 CYS B C 1
ATOM 5889 O O . CYS B 1 187 ? -36 2.973 57.812 1 66.25 187 CYS B O 1
ATOM 5891 N N . GLY B 1 188 ? -34.531 2.982 56.219 1 62.72 188 GLY B N 1
ATOM 5892 C CA . GLY B 1 188 ? -33.5 3.631 57.031 1 62.72 188 GLY B CA 1
ATOM 5893 C C . GLY B 1 188 ? -33.375 5.117 56.75 1 62.72 188 GLY B C 1
ATOM 5894 O O . GLY B 1 188 ? -32.594 5.809 57.406 1 62.72 188 GLY B O 1
ATOM 5895 N N . GLY B 1 189 ? -34.219 5.789 55.906 1 66.62 189 GLY B N 1
ATOM 5896 C CA . GLY B 1 189 ? -34.281 7.227 55.688 1 66.62 189 GLY B CA 1
ATOM 5897 C C . GLY B 1 189 ? -33.219 7.734 54.75 1 66.62 189 GLY B C 1
ATOM 5898 O O . GLY B 1 189 ? -33.094 8.945 54.531 1 66.62 189 GLY B O 1
ATOM 5899 N N . LEU B 1 190 ? -32.281 6.883 54.219 1 73.56 190 LEU B N 1
ATOM 5900 C CA . LEU B 1 190 ? -31.219 7.348 53.344 1 73.56 190 LEU B CA 1
ATOM 5901 C C . LEU B 1 190 ? -31.625 7.223 51.875 1 73.56 190 LEU B C 1
ATOM 5903 O O . LEU B 1 190 ? -32.219 6.219 51.5 1 73.56 190 LEU B O 1
ATOM 5907 N N . LYS B 1 191 ? -31.625 8.367 51.062 1 80.06 191 LYS B N 1
ATOM 5908 C CA . LYS B 1 191 ? -32 8.352 49.656 1 80.06 191 LYS B CA 1
ATOM 5909 C C . LYS B 1 191 ? -30.906 8.938 48.781 1 80.06 191 LYS B C 1
ATOM 5911 O O . LYS B 1 191 ? -30.375 10.008 49.094 1 80.06 191 LYS B O 1
ATOM 5916 N N . ALA B 1 192 ? -30.438 8.109 47.875 1 79.38 192 ALA B N 1
ATOM 5917 C CA . ALA B 1 192 ? -29.516 8.625 46.875 1 79.38 192 ALA B CA 1
ATOM 5918 C C . ALA B 1 192 ? -30.234 9.438 45.812 1 79.38 192 ALA B C 1
ATOM 5920 O O . ALA B 1 192 ? -31.297 9.023 45.312 1 79.38 192 ALA B O 1
ATOM 5921 N N . GLU B 1 193 ? -29.812 10.641 45.531 1 80.94 193 GLU B N 1
ATOM 5922 C CA . GLU B 1 193 ? -30.453 11.539 44.562 1 80.94 193 GLU B CA 1
ATOM 5923 C C . GLU B 1 193 ? -30.188 11.078 43.156 1 80.94 193 GLU B C 1
ATOM 5925 O O . GLU B 1 193 ? -29.078 10.688 42.812 1 80.94 193 GLU B O 1
ATOM 5930 N N . ASN B 1 194 ? -31.328 10.914 42.469 1 82.12 194 ASN B N 1
ATOM 5931 C CA . ASN B 1 194 ? -31.25 10.586 41.031 1 82.12 194 ASN B CA 1
ATOM 5932 C C . ASN B 1 194 ? -30.969 11.82 40.188 1 82.12 194 ASN B C 1
ATOM 5934 O O . ASN B 1 194 ? -31.562 12.883 40.406 1 82.12 194 ASN B O 1
ATOM 5938 N N . ASN B 1 195 ? -29.875 11.773 39.406 1 82.06 195 ASN B N 1
ATOM 5939 C CA . ASN B 1 195 ? -29.516 12.852 38.5 1 82.06 195 ASN B CA 1
ATOM 5940 C C . ASN B 1 195 ? -29.594 12.398 37.031 1 82.06 195 ASN B C 1
ATOM 5942 O O . ASN B 1 195 ? -29.797 11.219 36.75 1 82.06 195 ASN B O 1
ATOM 5946 N N . SER B 1 196 ? -29.625 13.453 36.125 1 83.06 196 SER B N 1
ATOM 5947 C CA . SER B 1 196 ? -29.594 13.141 34.719 1 83.06 196 SER B CA 1
ATOM 5948 C C . SER B 1 196 ? -28.188 12.758 34.25 1 83.06 196 SER B C 1
ATOM 5950 O O . SER B 1 196 ? -28.031 11.953 33.344 1 83.06 196 SER B O 1
ATOM 5952 N N . GLU B 1 197 ? -27.281 13.367 34.906 1 89.06 197 GLU B N 1
ATOM 5953 C CA . GLU B 1 197 ? -25.875 13.062 34.625 1 89.06 197 GLU B CA 1
ATOM 5954 C C . GLU B 1 197 ? -25.125 12.758 35.906 1 89.06 197 GLU B C 1
ATOM 5956 O O . GLU B 1 197 ? -25.438 13.312 36.969 1 89.06 197 GLU B O 1
ATOM 5961 N N . TYR B 1 198 ? -24.266 11.797 35.844 1 89.81 198 TYR B N 1
ATOM 5962 C CA . TYR B 1 198 ? -23.562 11.359 37.062 1 89.81 198 TYR B CA 1
ATOM 5963 C C . TYR B 1 198 ? -22.062 11.555 36.906 1 89.81 198 TYR B C 1
ATOM 5965 O O . TYR B 1 198 ? -21.484 11.305 35.844 1 89.81 198 TYR B O 1
ATOM 5973 N N . ALA B 1 199 ? -21.5 12.094 37.938 1 90 199 ALA B N 1
ATOM 5974 C CA . ALA B 1 199 ? -20.047 12.164 38.062 1 90 199 ALA B CA 1
ATOM 5975 C C . ALA B 1 199 ? -19.5 10.961 38.812 1 90 199 ALA B C 1
ATOM 5977 O O . ALA B 1 199 ? -20.156 10.422 39.719 1 90 199 ALA B O 1
ATOM 5978 N N . PRO B 1 200 ? -18.297 10.531 38.375 1 91.06 200 PRO B N 1
ATOM 5979 C CA . PRO B 1 200 ? -17.719 9.367 39.031 1 91.06 200 PRO B CA 1
ATOM 5980 C C . PRO B 1 200 ? -17.562 9.578 40.562 1 91.06 200 PRO B C 1
ATOM 5982 O O . PRO B 1 200 ? -17.734 8.633 41.312 1 91.06 200 PRO B O 1
ATOM 5985 N N . GLU B 1 201 ? -17.344 10.75 40.969 1 89.25 201 GLU B N 1
ATOM 5986 C CA . GLU B 1 201 ? -17.172 11.055 42.375 1 89.25 201 GLU B CA 1
ATOM 5987 C C . GLU B 1 201 ? -18.469 10.805 43.156 1 89.25 201 GLU B C 1
ATOM 5989 O O . GLU B 1 201 ? -18.438 10.344 44.312 1 89.25 201 GLU B O 1
ATOM 5994 N N . TYR B 1 202 ? -19.547 11.117 42.5 1 89.38 202 TYR B N 1
ATOM 5995 C CA . TYR B 1 202 ? -20.844 10.914 43.125 1 89.38 202 TYR B CA 1
ATOM 5996 C C . TYR B 1 202 ? -21.094 9.43 43.375 1 89.38 202 TYR B C 1
ATOM 5998 O O . TYR B 1 202 ? -21.562 9.047 44.469 1 89.38 202 TYR B O 1
ATOM 6006 N N . LEU B 1 203 ? -20.734 8.633 42.438 1 90.56 203 LEU B N 1
ATOM 6007 C CA . LEU B 1 203 ? -20.938 7.195 42.594 1 90.56 203 LEU B CA 1
ATOM 6008 C C . LEU B 1 203 ? -20 6.605 43.625 1 90.56 203 LEU B C 1
ATOM 6010 O O . LEU B 1 203 ? -20.359 5.656 44.312 1 90.56 203 LEU B O 1
ATOM 6014 N N . GLU B 1 204 ? -18.828 7.145 43.688 1 91.5 204 GLU B N 1
ATOM 6015 C CA . GLU B 1 204 ? -17.875 6.691 44.688 1 91.5 204 GLU B CA 1
ATOM 6016 C C . GLU B 1 204 ? -18.406 6.973 46.094 1 91.5 204 GLU B C 1
ATOM 6018 O O . GLU B 1 204 ? -18.234 6.16 47 1 91.5 204 GLU B O 1
ATOM 6023 N N . LEU B 1 205 ? -19.047 8.086 46.219 1 89.25 205 LEU B N 1
ATOM 6024 C CA . LEU B 1 205 ? -19.625 8.461 47.5 1 89.25 205 LEU B CA 1
ATOM 6025 C C . LEU B 1 205 ? -20.766 7.512 47.875 1 89.25 205 LEU B C 1
ATOM 6027 O O . LEU B 1 205 ? -20.875 7.082 49.031 1 89.25 205 LEU B O 1
ATOM 6031 N N . ILE B 1 206 ? -21.516 7.199 46.906 1 87.5 206 ILE B N 1
ATOM 6032 C CA . ILE B 1 206 ? -22.641 6.305 47.125 1 87.5 206 ILE B CA 1
ATOM 6033 C C . ILE B 1 206 ? -22.125 4.918 47.5 1 87.5 206 ILE B C 1
ATOM 6035 O O . ILE B 1 206 ? -22.656 4.273 48.406 1 87.5 206 ILE B O 1
ATOM 6039 N N . LEU B 1 207 ? -21.094 4.508 46.844 1 89.56 207 LEU B N 1
ATOM 6040 C CA . LEU B 1 207 ? -20.516 3.193 47.094 1 89.56 207 LEU B CA 1
ATOM 6041 C C . LEU B 1 207 ? -19.953 3.111 48.5 1 89.56 207 LEU B C 1
ATOM 6043 O O . LEU B 1 207 ? -20.125 2.096 49.188 1 89.56 207 LEU B O 1
ATOM 6047 N N . SER B 1 208 ? -19.344 4.145 48.938 1 88.69 208 SER B N 1
ATOM 6048 C CA . SER B 1 208 ? -18.797 4.184 50.281 1 88.69 208 SER B CA 1
ATOM 6049 C C . SER B 1 208 ? -19.891 4.156 51.344 1 88.69 208 SER B C 1
ATOM 6051 O O . SER B 1 208 ? -19.766 3.475 52.375 1 88.69 208 SER B O 1
ATOM 6053 N N . LYS B 1 209 ? -20.922 4.879 51.094 1 86.75 209 LYS B N 1
ATOM 6054 C CA . LYS B 1 209 ? -22.031 4.926 52.031 1 86.75 209 LYS B CA 1
ATOM 6055 C C . LYS B 1 209 ? -22.75 3.58 52.125 1 86.75 209 LYS B C 1
ATOM 6057 O O . LYS B 1 209 ? -23.156 3.146 53.188 1 86.75 209 LYS B O 1
ATOM 6062 N N . LEU B 1 210 ? -22.844 3.004 50.969 1 85.75 210 LEU B N 1
ATOM 6063 C CA . LEU B 1 210 ? -23.5 1.702 50.938 1 85.75 210 LEU B CA 1
ATOM 6064 C C . LEU B 1 210 ? -22.656 0.65 51.625 1 85.75 210 LEU B C 1
ATOM 6066 O O . LEU B 1 210 ? -23.203 -0.242 52.281 1 85.75 210 LEU B O 1
ATOM 6070 N N . HIS B 1 211 ? -21.422 0.779 51.438 1 85.94 211 HIS B N 1
ATOM 6071 C CA . HIS B 1 211 ? -20.516 -0.137 52.125 1 85.94 211 HIS B CA 1
ATOM 6072 C C . HIS B 1 211 ? -20.688 -0.041 53.656 1 85.94 211 HIS B C 1
ATOM 6074 O O . HIS B 1 211 ? -20.672 -1.058 54.344 1 85.94 211 HIS B O 1
ATOM 6080 N N . GLU B 1 212 ? -20.891 1.158 54.156 1 83.38 212 GLU B N 1
ATOM 6081 C CA . GLU B 1 212 ? -21.062 1.398 55.594 1 83.38 212 GLU B CA 1
ATOM 6082 C C . GLU B 1 212 ? -22.438 0.931 56.062 1 83.38 212 GLU B C 1
ATOM 6084 O O . GLU B 1 212 ? -22.547 0.294 57.094 1 83.38 212 GLU B O 1
ATOM 6089 N N . ILE B 1 213 ? -23.391 1.174 55.25 1 82.12 213 ILE B N 1
ATOM 6090 C CA . ILE B 1 213 ? -24.766 0.895 55.656 1 82.12 213 ILE B CA 1
ATOM 6091 C C . ILE B 1 213 ? -25.016 -0.613 55.656 1 82.12 213 ILE B C 1
ATOM 6093 O O . ILE B 1 213 ? -25.625 -1.146 56.594 1 82.12 213 ILE B O 1
ATOM 6097 N N . TRP B 1 214 ? -24.516 -1.222 54.594 1 80.62 214 TRP B N 1
ATOM 6098 C CA . TRP B 1 214 ? -24.797 -2.646 54.469 1 80.62 214 TRP B CA 1
ATOM 6099 C C . TRP B 1 214 ? -23.703 -3.484 55.125 1 80.62 214 TRP B C 1
ATOM 6101 O O . TRP B 1 214 ? -23.734 -4.715 55.062 1 80.62 214 TRP B O 1
ATOM 6111 N N . GLU B 1 215 ? -22.703 -2.848 55.844 1 77.62 215 GLU B N 1
ATOM 6112 C CA . GLU B 1 215 ? -21.609 -3.527 56.531 1 77.62 215 GLU B CA 1
ATOM 6113 C C . GLU B 1 215 ? -21.047 -4.66 55.688 1 77.62 215 GLU B C 1
ATOM 6115 O O . GLU B 1 215 ? -20.922 -5.793 56.156 1 77.62 215 GLU B O 1
ATOM 6120 N N . LEU B 1 216 ? -20.859 -4.277 54.406 1 74.5 216 LEU B N 1
ATOM 6121 C CA . LEU B 1 216 ? -20.422 -5.277 53.438 1 74.5 216 LEU B CA 1
ATOM 6122 C C . LEU B 1 216 ? -18.938 -5.586 53.594 1 74.5 216 LEU B C 1
ATOM 6124 O O . LEU B 1 216 ? -18.141 -4.684 53.844 1 74.5 216 LEU B O 1
ATOM 6128 N N . ASP B 1 217 ? -18.594 -6.812 53.938 1 69.56 217 ASP B N 1
ATOM 6129 C CA . ASP B 1 217 ? -17.203 -7.266 53.969 1 69.56 217 ASP B CA 1
ATOM 6130 C C . ASP B 1 217 ? -16.797 -7.852 52.625 1 69.56 217 ASP B C 1
ATOM 6132 O O . ASP B 1 217 ? -17.25 -8.938 52.25 1 69.56 217 ASP B O 1
ATOM 6136 N N . GLU B 1 218 ? -16.094 -7.043 51.812 1 70.25 218 GLU B N 1
ATOM 6137 C CA . GLU B 1 218 ? -15.719 -7.395 50.438 1 70.25 218 GLU B CA 1
ATOM 6138 C C . GLU B 1 218 ? -14.984 -8.734 50.406 1 70.25 218 GLU B C 1
ATOM 6140 O O . GLU B 1 218 ? -15.008 -9.422 49.375 1 70.25 218 GLU B O 1
ATOM 6145 N N . GLU B 1 219 ? -14.359 -9.172 51.5 1 64.12 219 GLU B N 1
ATOM 6146 C CA . GLU B 1 219 ? -13.648 -10.445 51.531 1 64.12 219 GLU B CA 1
ATOM 6147 C C . GLU B 1 219 ? -14.625 -11.617 51.594 1 64.12 219 GLU B C 1
ATOM 6149 O O . GLU B 1 219 ? -14.281 -12.742 51.25 1 64.12 219 GLU B O 1
ATOM 6154 N N . ARG B 1 220 ? -15.852 -11.375 52 1 64.81 220 ARG B N 1
ATOM 6155 C CA . ARG B 1 220 ? -16.781 -12.477 52.219 1 64.81 220 ARG B CA 1
ATOM 6156 C C . ARG B 1 220 ? -17.781 -12.562 51.062 1 64.81 220 ARG B C 1
ATOM 6158 O O . ARG B 1 220 ? -18.781 -13.266 51.156 1 64.81 220 ARG B O 1
ATOM 6165 N N . PHE B 1 221 ? -17.453 -11.828 50.062 1 68.38 221 PHE B N 1
ATOM 6166 C CA . PHE B 1 221 ? -18.359 -11.812 48.906 1 68.38 221 PHE B CA 1
ATOM 6167 C C . PHE B 1 221 ? -18.438 -13.188 48.281 1 68.38 221 PHE B C 1
ATOM 6169 O O . PHE B 1 221 ? -17.422 -13.891 48.156 1 68.38 221 PHE B O 1
ATOM 6176 N N . ALA B 1 222 ? -19.562 -13.656 48.094 1 67.38 222 ALA B N 1
ATOM 6177 C CA . ALA B 1 222 ? -19.75 -14.953 47.469 1 67.38 222 ALA B CA 1
ATOM 6178 C C . ALA B 1 222 ? -19.391 -14.883 45.969 1 67.38 222 ALA B C 1
ATOM 6180 O O . ALA B 1 222 ? -19.844 -13.984 45.25 1 67.38 222 ALA B O 1
ATOM 6181 N N . HIS B 1 223 ? -18.109 -15.469 45.688 1 68.69 223 HIS B N 1
ATOM 6182 C CA . HIS B 1 223 ? -17.703 -15.547 44.312 1 68.69 223 HIS B CA 1
ATOM 6183 C C . HIS B 1 223 ? -17.828 -16.969 43.781 1 68.69 223 HIS B C 1
ATOM 6185 O O . HIS B 1 223 ? -17.734 -17.938 44.531 1 68.69 223 HIS B O 1
ATOM 6191 N N . GLY B 1 224 ? -18.281 -17.312 42.594 1 59.69 224 GLY B N 1
ATOM 6192 C CA . GLY B 1 224 ? -18.234 -18.641 42 1 59.69 224 GLY B CA 1
ATOM 6193 C C . GLY B 1 224 ? -19.609 -19.172 41.625 1 59.69 224 GLY B C 1
ATOM 6194 O O . GLY B 1 224 ? -20.625 -18.609 42.031 1 59.69 224 GLY B O 1
ATOM 6195 N N . LYS B 1 225 ? -19.75 -20.219 40.812 1 60.53 225 LYS B N 1
ATOM 6196 C CA . LYS B 1 225 ? -20.938 -20.922 40.344 1 60.53 225 LYS B CA 1
ATOM 6197 C C . LYS B 1 225 ? -21.641 -21.625 41.5 1 60.53 225 LYS B C 1
ATOM 6199 O O . LYS B 1 225 ? -21 -22.281 42.312 1 60.53 225 LYS B O 1
ATOM 6204 N N . GLY B 1 226 ? -22.969 -21.281 41.812 1 60.81 226 GLY B N 1
ATOM 6205 C CA . GLY B 1 226 ? -23.797 -21.969 42.781 1 60.81 226 GLY B CA 1
ATOM 6206 C C . GLY B 1 226 ? -24.125 -21.125 44.031 1 60.81 226 GLY B C 1
ATOM 6207 O O . GLY B 1 226 ? -24.953 -21.516 44.844 1 60.81 226 GLY B O 1
ATOM 6208 N N . HIS B 1 227 ? -23.25 -20.188 44.219 1 63.97 227 HIS B N 1
ATOM 6209 C CA . HIS B 1 227 ? -23.531 -19.438 45.469 1 63.97 227 HIS B CA 1
ATOM 6210 C C . HIS B 1 227 ? -24.438 -18.25 45.188 1 63.97 227 HIS B C 1
ATOM 6212 O O . HIS B 1 227 ? -24.297 -17.578 44.156 1 63.97 227 HIS B O 1
ATOM 6218 N N . HIS B 1 228 ? -25.531 -18.109 45.875 1 71.25 228 HIS B N 1
ATOM 6219 C CA . HIS B 1 228 ? -26.531 -17.062 45.719 1 71.25 228 HIS B CA 1
ATOM 6220 C C . HIS B 1 228 ? -26.047 -15.734 46.281 1 71.25 228 HIS B C 1
ATOM 6222 O O . HIS B 1 228 ? -25.672 -15.672 47.469 1 71.25 228 HIS B O 1
ATOM 6228 N N . LYS B 1 229 ? -25.734 -14.75 45.562 1 77.19 229 LYS B N 1
ATOM 6229 C CA . LYS B 1 229 ? -25.312 -13.422 46.031 1 77.19 229 LYS B CA 1
ATOM 6230 C C . LYS B 1 229 ? -26.484 -12.633 46.594 1 77.19 229 LYS B C 1
ATOM 6232 O O . LYS B 1 229 ? -27.609 -12.742 46.125 1 77.19 229 LYS B O 1
ATOM 6237 N N . SER B 1 230 ? -26.281 -12.078 47.812 1 78.94 230 SER B N 1
ATOM 6238 C CA . SER B 1 230 ? -27.297 -11.203 48.375 1 78.94 230 SER B CA 1
ATOM 6239 C C . SER B 1 230 ? -27.594 -10.023 47.469 1 78.94 230 SER B C 1
ATOM 6241 O O . SER B 1 230 ? -26.766 -9.664 46.625 1 78.94 230 SER B O 1
ATOM 6243 N N . PRO B 1 231 ? -28.859 -9.594 47.531 1 83.44 231 PRO B N 1
ATOM 6244 C CA . PRO B 1 231 ? -29.203 -8.438 46.688 1 83.44 231 PRO B CA 1
ATOM 6245 C C . PRO B 1 231 ? -28.297 -7.234 46.938 1 83.44 231 PRO B C 1
ATOM 6247 O O . PRO B 1 231 ? -28 -6.473 46.031 1 83.44 231 PRO B O 1
ATOM 6250 N N . GLU B 1 232 ? -27.875 -7.117 48.156 1 83.25 232 GLU B N 1
ATOM 6251 C CA . GLU B 1 232 ? -26.984 -6.016 48.5 1 83.25 232 GLU B CA 1
ATOM 6252 C C . GLU B 1 232 ? -25.641 -6.16 47.812 1 83.25 232 GLU B C 1
ATOM 6254 O O . GLU B 1 232 ? -25.109 -5.191 47.25 1 83.25 232 GLU B O 1
ATOM 6259 N N . GLN B 1 233 ? -25.188 -7.32 47.812 1 84.69 233 GLN B N 1
ATOM 6260 C CA . GLN B 1 233 ? -23.906 -7.57 47.156 1 84.69 233 GLN B CA 1
ATOM 6261 C C . GLN B 1 233 ? -24.016 -7.391 45.625 1 84.69 233 GLN B C 1
ATOM 6263 O O . GLN B 1 233 ? -23.109 -6.82 45 1 84.69 233 GLN B O 1
ATOM 6268 N N . ARG B 1 234 ? -25.078 -7.844 45.094 1 86.25 234 ARG B N 1
ATOM 6269 C CA . ARG B 1 234 ? -25.297 -7.73 43.656 1 86.25 234 ARG B CA 1
ATOM 6270 C C . ARG B 1 234 ? -25.344 -6.266 43.219 1 86.25 234 ARG B C 1
ATOM 6272 O O . ARG B 1 234 ? -24.719 -5.883 42.25 1 86.25 234 ARG B O 1
ATOM 6279 N N . ASN B 1 235 ? -26.125 -5.539 44.031 1 87.5 235 ASN B N 1
ATOM 6280 C CA . ASN B 1 235 ? -26.266 -4.129 43.688 1 87.5 235 ASN B CA 1
ATOM 6281 C C . ASN B 1 235 ? -24.969 -3.367 43.906 1 87.5 235 ASN B C 1
ATOM 6283 O O . ASN B 1 235 ? -24.641 -2.463 43.125 1 87.5 235 ASN B O 1
ATOM 6287 N N . TYR B 1 236 ? -24.266 -3.785 44.844 1 87.94 236 TYR B N 1
ATOM 6288 C CA . TYR B 1 236 ? -22.984 -3.162 45.125 1 87.94 236 TYR B CA 1
ATOM 6289 C C . TYR B 1 236 ? -21.984 -3.449 44 1 87.94 236 TYR B C 1
ATOM 6291 O O . TYR B 1 236 ? -21.312 -2.541 43.5 1 87.94 236 TYR B O 1
ATOM 6299 N N . GLU B 1 237 ? -21.938 -4.645 43.594 1 88.44 237 GLU B N 1
ATOM 6300 C CA . GLU B 1 237 ? -21.016 -5.031 42.531 1 88.44 237 GLU B CA 1
ATOM 6301 C C . GLU B 1 237 ? -21.391 -4.387 41.188 1 88.44 237 GLU B C 1
ATOM 6303 O O . GLU B 1 237 ? -20.531 -3.971 40.406 1 88.44 237 GLU B O 1
ATOM 6308 N N . LYS B 1 238 ? -22.656 -4.324 40.938 1 91.12 238 LYS B N 1
ATOM 6309 C CA . LYS B 1 238 ? -23.141 -3.686 39.719 1 91.12 238 LYS B CA 1
ATOM 6310 C C . LYS B 1 238 ? -22.766 -2.205 39.688 1 91.12 238 LYS B C 1
ATOM 6312 O O . LYS B 1 238 ? -22.359 -1.682 38.625 1 91.12 238 LYS B O 1
ATOM 6317 N N . LEU B 1 239 ? -22.938 -1.59 40.812 1 91.19 239 LEU B N 1
ATOM 6318 C CA . LEU B 1 239 ? -22.594 -0.172 40.906 1 91.19 239 LEU B CA 1
ATOM 6319 C C . LEU B 1 239 ? -21.094 0.044 40.719 1 91.19 239 LEU B C 1
ATOM 6321 O O . LEU B 1 239 ? -20.672 1.043 40.125 1 91.19 239 LEU B O 1
ATOM 6325 N N . LYS B 1 240 ? -20.359 -0.873 41.188 1 91 240 LYS B N 1
ATOM 6326 C CA . LYS B 1 240 ? -18.906 -0.797 41.031 1 91 240 LYS B CA 1
ATOM 6327 C C . LYS B 1 240 ? -18.5 -0.93 39.562 1 91 240 LYS B C 1
ATOM 6329 O O . LYS B 1 240 ? -17.609 -0.221 39.094 1 91 240 LYS B O 1
ATOM 6334 N N . VAL B 1 241 ? -19.141 -1.831 38.875 1 92.25 241 VAL B N 1
ATOM 6335 C CA . VAL B 1 241 ? -18.875 -2.02 37.438 1 92.25 241 VAL B CA 1
ATOM 6336 C C . VAL B 1 241 ? -19.281 -0.759 36.688 1 92.25 241 VAL B C 1
ATOM 6338 O O . VAL B 1 241 ? -18.547 -0.324 35.781 1 92.25 241 VAL B O 1
ATOM 6341 N N . TYR B 1 242 ? -20.422 -0.215 37.094 1 92.81 242 TYR B N 1
ATOM 6342 C CA . TYR B 1 242 ? -20.875 0.994 36.406 1 92.81 242 TYR B CA 1
ATOM 6343 C C . TYR B 1 242 ? -19.922 2.154 36.656 1 92.81 242 TYR B C 1
ATOM 6345 O O . TYR B 1 242 ? -19.703 2.992 35.781 1 92.81 242 TYR B O 1
ATOM 6353 N N . LEU B 1 243 ? -19.359 2.188 37.812 1 92.12 243 LEU B N 1
ATOM 6354 C CA . LEU B 1 243 ? -18.375 3.221 38.125 1 92.12 243 LEU B CA 1
ATOM 6355 C C . LEU B 1 243 ? -17.141 3.088 37.25 1 92.12 243 LEU B C 1
ATOM 6357 O O . LEU B 1 243 ? -16.641 4.082 36.719 1 92.12 243 LEU B O 1
ATOM 6361 N N . GLN B 1 244 ? -16.703 1.889 37.125 1 93 244 GLN B N 1
ATOM 6362 C CA . GLN B 1 244 ? -15.531 1.65 36.281 1 93 244 GLN B CA 1
ATOM 6363 C C . GLN B 1 244 ? -15.805 2.025 34.844 1 93 244 GLN B C 1
ATOM 6365 O O . GLN B 1 244 ? -14.938 2.592 34.156 1 93 244 GLN B O 1
ATOM 6370 N N . LYS B 1 245 ? -16.938 1.738 34.406 1 93.31 245 LYS B N 1
ATOM 6371 C CA . LYS B 1 245 ? -17.297 2.068 33.031 1 93.31 245 LYS B CA 1
ATOM 6372 C C . LYS B 1 245 ? -17.391 3.578 32.844 1 93.31 245 LYS B C 1
ATOM 6374 O O . LYS B 1 245 ? -17 4.102 31.781 1 93.31 245 LYS B O 1
ATOM 6379 N N . LEU B 1 246 ? -17.922 4.172 33.75 1 92.38 246 LEU B N 1
ATOM 6380 C CA . LEU B 1 246 ? -18.047 5.625 33.688 1 92.38 246 LEU B CA 1
ATOM 6381 C C . LEU B 1 246 ? -16.672 6.281 33.625 1 92.38 246 LEU B C 1
ATOM 6383 O O . LEU B 1 246 ? -16.484 7.242 32.875 1 92.38 246 LEU B O 1
ATOM 6387 N N . LYS B 1 247 ? -15.805 5.801 34.375 1 92.38 247 LYS B N 1
ATOM 6388 C CA . LYS B 1 247 ? -14.438 6.316 34.375 1 92.38 247 LYS B CA 1
ATOM 6389 C C . LYS B 1 247 ? -13.773 6.047 33 1 92.38 247 LYS B C 1
ATOM 6391 O O . LYS B 1 247 ? -13.047 6.895 32.5 1 92.38 247 LYS B O 1
ATOM 6396 N N . GLU B 1 248 ? -14.016 4.902 32.531 1 92.88 248 GLU B N 1
ATOM 6397 C CA . GLU B 1 248 ? -13.469 4.543 31.219 1 92.88 248 GLU B CA 1
ATOM 6398 C C . GLU B 1 248 ? -13.977 5.477 30.125 1 92.88 248 GLU B C 1
ATOM 6400 O O . GLU B 1 248 ? -13.211 5.91 29.266 1 92.88 248 GLU B O 1
ATOM 6405 N N . TYR B 1 249 ? -15.219 5.738 30.219 1 92.75 249 TYR B N 1
ATOM 6406 C CA . TYR B 1 249 ? -15.797 6.629 29.219 1 92.75 249 TYR B CA 1
ATOM 6407 C C . TYR B 1 249 ? -15.242 8.039 29.359 1 92.75 249 TYR B C 1
ATOM 6409 O O . TYR B 1 249 ? -15 8.719 28.344 1 92.75 249 TYR B O 1
ATOM 6417 N N . GLY B 1 250 ? -15.094 8.445 30.516 1 90.56 250 GLY B N 1
ATOM 6418 C CA . GLY B 1 250 ? -14.477 9.75 30.75 1 90.56 250 GLY B CA 1
ATOM 6419 C C . GLY B 1 250 ? -13.078 9.852 30.172 1 90.56 250 GLY B C 1
ATOM 6420 O O . GLY B 1 250 ? -12.719 10.867 29.578 1 90.56 250 GLY B O 1
ATOM 6421 N N . LYS B 1 251 ? -12.367 8.836 30.344 1 92.12 251 LYS B N 1
ATOM 6422 C CA . LYS B 1 251 ? -11.008 8.805 29.828 1 92.12 251 LYS B CA 1
ATOM 6423 C C . LYS B 1 251 ? -11.016 8.812 28.297 1 92.12 251 LYS B C 1
ATOM 6425 O O . LYS B 1 251 ? -10.211 9.508 27.672 1 92.12 251 LYS B O 1
ATOM 6430 N N . LYS B 1 252 ? -11.852 8.047 27.734 1 93.12 252 LYS B N 1
ATOM 6431 C CA . LYS B 1 252 ? -11.961 7.988 26.281 1 93.12 252 LYS B CA 1
ATOM 6432 C C . LYS B 1 252 ? -12.289 9.359 25.688 1 93.12 252 LYS B C 1
ATOM 6434 O O . LYS B 1 252 ? -11.703 9.766 24.688 1 93.12 252 LYS B O 1
ATOM 6439 N N . LEU B 1 253 ? -13.172 10.031 26.359 1 92.38 253 LEU B N 1
ATOM 6440 C CA . LEU B 1 253 ? -13.578 11.344 25.875 1 92.38 253 LEU B CA 1
ATOM 6441 C C . LEU B 1 253 ? -12.453 12.359 26.047 1 92.38 253 LEU B C 1
ATOM 6443 O O . LEU B 1 253 ? -12.281 13.25 25.203 1 92.38 253 LEU B O 1
ATOM 6447 N N . SER B 1 254 ? -11.734 12.195 27.078 1 91.56 254 SER B N 1
ATOM 6448 C CA . SER B 1 254 ? -10.617 13.102 27.312 1 91.56 254 SER B CA 1
ATOM 6449 C C . SER B 1 254 ? -9.508 12.906 26.281 1 91.56 254 SER B C 1
ATOM 6451 O O . SER B 1 254 ? -8.898 13.875 25.828 1 91.56 254 SER B O 1
ATOM 6453 N N . ILE B 1 255 ? -9.273 11.68 25.922 1 91.62 255 ILE B N 1
ATOM 6454 C CA . ILE B 1 255 ? -8.242 11.359 24.938 1 91.62 255 ILE B CA 1
ATOM 6455 C C . ILE B 1 255 ? -8.656 11.898 23.578 1 91.62 255 ILE B C 1
ATOM 6457 O O . ILE B 1 255 ? -7.832 12.445 22.844 1 91.62 255 ILE B O 1
ATOM 6461 N N . CYS B 1 256 ? -9.883 11.75 23.188 1 91.31 256 CYS B N 1
ATOM 6462 C CA . CYS B 1 256 ? -10.375 12.203 21.891 1 91.31 256 CYS B CA 1
ATOM 6463 C C . CYS B 1 256 ? -10.297 13.719 21.781 1 91.31 256 CYS B C 1
ATOM 6465 O O . CYS B 1 256 ? -9.938 14.25 20.734 1 91.31 256 CYS B O 1
ATOM 6467 N N . GLY B 1 257 ? -10.586 14.43 22.859 1 85.75 257 GLY B N 1
ATOM 6468 C CA . GLY B 1 257 ? -10.555 15.883 22.844 1 85.75 257 GLY B CA 1
ATOM 6469 C C . GLY B 1 257 ? -11.789 16.516 22.234 1 85.75 257 GLY B C 1
ATOM 6470 O O . GLY B 1 257 ? -12.711 15.797 21.828 1 85.75 257 GLY B O 1
ATOM 6471 N N . GLU B 1 258 ? -11.773 17.781 22.016 1 82.69 258 GLU B N 1
ATOM 6472 C CA . GLU B 1 258 ? -12.953 18.5 21.578 1 82.69 258 GLU B CA 1
ATOM 6473 C C . GLU B 1 258 ? -12.984 18.625 20.047 1 82.69 258 GLU B C 1
ATOM 6475 O O . GLU B 1 258 ? -14.062 18.688 19.453 1 82.69 258 GLU B O 1
ATOM 6480 N N . ASN B 1 259 ? -11.883 18.469 19.5 1 82.75 259 ASN B N 1
ATOM 6481 C CA . ASN B 1 259 ? -11.812 18.828 18.094 1 82.75 259 ASN B CA 1
ATOM 6482 C C . ASN B 1 259 ? -11.781 17.578 17.203 1 82.75 259 ASN B C 1
ATOM 6484 O O . ASN B 1 259 ? -11.727 17.703 15.977 1 82.75 259 ASN B O 1
ATOM 6488 N N . ARG B 1 260 ? -11.859 16.375 17.766 1 88.44 260 ARG B N 1
ATOM 6489 C CA . ARG B 1 260 ? -11.805 15.133 16.984 1 88.44 260 ARG B CA 1
ATOM 6490 C C . ARG B 1 260 ? -13.047 14.281 17.234 1 88.44 260 ARG B C 1
ATOM 6492 O O . ARG B 1 260 ? -13.703 14.406 18.266 1 88.44 260 ARG B O 1
ATOM 6499 N N . ASN B 1 261 ? -13.336 13.445 16.312 1 88.62 261 ASN B N 1
ATOM 6500 C CA . ASN B 1 261 ? -14.516 12.594 16.438 1 88.62 261 ASN B CA 1
ATOM 6501 C C . ASN B 1 261 ? -14.141 11.148 16.719 1 88.62 261 ASN B C 1
ATOM 6503 O O . ASN B 1 261 ? -15 10.336 17.078 1 88.62 261 ASN B O 1
ATOM 6507 N N . SER B 1 262 ? -12.852 10.836 16.578 1 91.69 262 SER B N 1
ATOM 6508 C CA . SER B 1 262 ? -12.422 9.461 16.781 1 91.69 262 SER B CA 1
ATOM 6509 C C . SER B 1 262 ? -10.922 9.383 17.047 1 91.69 262 SER B C 1
ATOM 6511 O O . SER B 1 262 ? -10.203 10.367 16.875 1 91.69 262 SER B O 1
ATOM 6513 N N . TYR B 1 263 ? -10.523 8.305 17.562 1 91.56 263 TYR B N 1
ATOM 6514 C CA . TYR B 1 263 ? -9.094 8.055 17.719 1 91.56 263 TYR B CA 1
ATOM 6515 C C . TYR B 1 263 ? -8.797 6.562 17.734 1 91.56 263 TYR B C 1
ATOM 6517 O O . TYR B 1 263 ? -9.703 5.746 17.938 1 91.56 263 TYR B O 1
ATOM 6525 N N . SER B 1 264 ? -7.547 6.242 17.5 1 91.38 264 SER B N 1
ATOM 6526 C CA . SER B 1 264 ? -7.102 4.852 17.531 1 91.38 264 SER B CA 1
ATOM 6527 C C . SER B 1 264 ? -6.723 4.43 18.953 1 91.38 264 SER B C 1
ATOM 6529 O O . SER B 1 264 ? -6.191 5.23 19.719 1 91.38 264 SER B O 1
ATOM 6531 N N . LYS B 1 265 ? -6.926 3.152 19.297 1 90.31 265 LYS B N 1
ATOM 6532 C CA . LYS B 1 265 ? -6.598 2.643 20.625 1 90.31 265 LYS B CA 1
ATOM 6533 C C . LYS B 1 265 ? -5.098 2.41 20.766 1 90.31 265 LYS B C 1
ATOM 6535 O O . LYS B 1 265 ? -4.562 2.434 21.875 1 90.31 265 LYS B O 1
ATOM 6540 N N . THR B 1 266 ? -4.449 2.193 19.703 1 89.69 266 THR B N 1
ATOM 6541 C CA . THR B 1 266 ? -3.02 1.91 19.719 1 89.69 266 THR B CA 1
ATOM 6542 C C . THR B 1 266 ? -2.209 3.201 19.641 1 89.69 266 THR B C 1
ATOM 6544 O O . THR B 1 266 ? -1.197 3.35 20.328 1 89.69 266 THR B O 1
ATOM 6547 N N . ASP B 1 267 ? -2.562 4.062 18.812 1 92.75 267 ASP B N 1
ATOM 6548 C CA . ASP B 1 267 ? -2.018 5.414 18.703 1 92.75 267 ASP B CA 1
ATOM 6549 C C . ASP B 1 267 ? -3.092 6.461 18.984 1 92.75 267 ASP B C 1
ATOM 6551 O O . ASP B 1 267 ? -3.77 6.93 18.062 1 92.75 267 ASP B O 1
ATOM 6555 N N . HIS B 1 268 ? -3.078 6.926 20.109 1 92.69 268 HIS B N 1
ATOM 6556 C CA . HIS B 1 268 ? -4.156 7.789 20.578 1 92.69 268 HIS B CA 1
ATOM 6557 C C . HIS B 1 268 ? -4.176 9.109 19.812 1 92.69 268 HIS B C 1
ATOM 6559 O O . HIS B 1 268 ? -5.188 9.812 19.812 1 92.69 268 HIS B O 1
ATOM 6565 N N . SER B 1 269 ? -3.152 9.438 19.203 1 92.75 269 SER B N 1
ATOM 6566 C CA . SER B 1 269 ? -3.086 10.719 18.516 1 92.75 269 SER B CA 1
ATOM 6567 C C . SER B 1 269 ? -3.59 10.609 17.078 1 92.75 269 SER B C 1
ATOM 6569 O O . SER B 1 269 ? -3.838 11.617 16.422 1 92.75 269 SER B O 1
ATOM 6571 N N . ALA B 1 270 ? -3.709 9.445 16.625 1 93.25 270 ALA B N 1
ATOM 6572 C CA . ALA B 1 270 ? -4.168 9.234 15.25 1 93.25 270 ALA B CA 1
ATOM 6573 C C . ALA B 1 270 ? -5.691 9.289 15.164 1 93.25 270 ALA B C 1
ATOM 6575 O O . ALA B 1 270 ? -6.387 8.812 16.062 1 93.25 270 ALA B O 1
ATOM 6576 N N . THR B 1 271 ? -6.234 9.898 14.156 1 92.62 271 THR B N 1
ATOM 6577 C CA . THR B 1 271 ? -7.668 10.023 13.906 1 92.62 271 THR B CA 1
ATOM 6578 C C . THR B 1 271 ? -8.078 9.227 12.672 1 92.62 271 THR B C 1
ATOM 6580 O O . THR B 1 271 ? -7.285 9.07 11.742 1 92.62 271 THR B O 1
ATOM 6583 N N . PHE B 1 272 ? -9.258 8.703 12.711 1 87.88 272 PHE B N 1
ATOM 6584 C CA . PHE B 1 272 ? -9.742 7.957 11.555 1 87.88 272 PHE B CA 1
ATOM 6585 C C . PHE B 1 272 ? -10.148 8.898 10.43 1 87.88 272 PHE B C 1
ATOM 6587 O O . PHE B 1 272 ? -10.977 9.789 10.633 1 87.88 272 PHE B O 1
ATOM 6594 N N . MET B 1 273 ? -9.516 8.711 9.32 1 88 273 MET B N 1
ATOM 6595 C CA . MET B 1 273 ? -9.758 9.547 8.141 1 88 273 MET B CA 1
ATOM 6596 C C . MET B 1 273 ? -9.977 8.68 6.906 1 88 273 MET B C 1
ATOM 6598 O O . MET B 1 273 ? -9.547 7.527 6.859 1 88 273 MET B O 1
ATOM 6602 N N . ARG B 1 274 ? -10.68 9.25 6.008 1 79.62 274 ARG B N 1
ATOM 6603 C CA . ARG B 1 274 ? -10.867 8.547 4.742 1 79.62 274 ARG B CA 1
ATOM 6604 C C . ARG B 1 274 ? -9.672 8.766 3.816 1 79.62 274 ARG B C 1
ATOM 6606 O O . ARG B 1 274 ? -9.383 9.898 3.43 1 79.62 274 ARG B O 1
ATOM 6613 N N . ILE B 1 275 ? -8.953 7.766 3.6 1 75.12 275 ILE B N 1
ATOM 6614 C CA . ILE B 1 275 ? -7.797 7.84 2.711 1 75.12 275 ILE B CA 1
ATOM 6615 C C . ILE B 1 275 ? -8.172 7.289 1.336 1 75.12 275 ILE B C 1
ATOM 6617 O O . ILE B 1 275 ? -8.852 6.266 1.233 1 75.12 275 ILE B O 1
ATOM 6621 N N . LYS B 1 276 ? -7.891 8.148 0.374 1 60.53 276 LYS B N 1
ATOM 6622 C CA . LYS B 1 276 ? -8.188 7.75 -0.998 1 60.53 276 LYS B CA 1
ATOM 6623 C C . LYS B 1 276 ? -7.324 6.57 -1.425 1 60.53 276 LYS B C 1
ATOM 6625 O O . LYS B 1 276 ? -6.094 6.652 -1.407 1 60.53 276 LYS B O 1
ATOM 6630 N N . ARG B 1 277 ? -7.637 5.395 -1.058 1 55.94 277 ARG B N 1
ATOM 6631 C CA . ARG B 1 277 ? -6.758 4.344 -1.554 1 55.94 277 ARG B CA 1
ATOM 6632 C C . ARG B 1 277 ? -7.113 3.959 -2.986 1 55.94 277 ARG B C 1
ATOM 6634 O O . ARG B 1 277 ? -6.23 3.689 -3.801 1 55.94 277 ARG B O 1
ATOM 6641 N N . ASP B 1 278 ? -8.414 3.348 -3.16 1 51.47 278 ASP B N 1
ATOM 6642 C CA . ASP B 1 278 ? -8.656 2.662 -4.426 1 51.47 278 ASP B CA 1
ATOM 6643 C C . ASP B 1 278 ? -9.336 3.592 -5.434 1 51.47 278 ASP B C 1
ATOM 6645 O O . ASP B 1 278 ? -9.961 4.578 -5.047 1 51.47 278 ASP B O 1
ATOM 6649 N N . TYR B 1 279 ? -8.727 3.713 -6.508 1 46.09 279 TYR B N 1
ATOM 6650 C CA . TYR B 1 279 ? -9.211 4.465 -7.66 1 46.09 279 TYR B CA 1
ATOM 6651 C C . TYR B 1 279 ? -10.703 4.227 -7.879 1 46.09 279 TYR B C 1
ATOM 6653 O O . TYR B 1 279 ? -11.375 5.031 -8.531 1 46.09 279 TYR B O 1
ATOM 6661 N N . MET B 1 280 ? -11.164 3.129 -7.48 1 47.44 280 MET B N 1
ATOM 6662 C CA . MET B 1 280 ? -12.578 2.91 -7.734 1 47.44 280 MET B CA 1
ATOM 6663 C C . MET B 1 280 ? -13.438 3.66 -6.723 1 47.44 280 MET B C 1
ATOM 6665 O O . MET B 1 280 ? -14.656 3.498 -6.695 1 47.44 280 MET B O 1
ATOM 6669 N N . GLY B 1 281 ? -12.758 4.613 -6.07 1 50.03 281 GLY B N 1
ATOM 6670 C CA . GLY B 1 281 ? -13.484 5.52 -5.191 1 50.03 281 GLY B CA 1
ATOM 6671 C C . GLY B 1 281 ? -13.742 4.93 -3.816 1 50.03 281 GLY B C 1
ATOM 6672 O O . GLY B 1 281 ? -14.531 5.477 -3.041 1 50.03 281 GLY B O 1
ATOM 6673 N N . ASN B 1 282 ? -13.227 3.709 -3.723 1 52.25 282 ASN B N 1
ATOM 6674 C CA . ASN B 1 282 ? -13.555 3.182 -2.402 1 52.25 282 ASN B CA 1
ATOM 6675 C C . ASN B 1 282 ? -12.609 3.715 -1.333 1 52.25 282 ASN B C 1
ATOM 6677 O O . ASN B 1 282 ? -11.383 3.605 -1.47 1 52.25 282 ASN B O 1
ATOM 6681 N N . ASP B 1 283 ? -13.062 4.742 -0.674 1 61.62 283 ASP B N 1
ATOM 6682 C CA . ASP B 1 283 ? -12.375 5.344 0.461 1 61.62 283 ASP B CA 1
ATOM 6683 C C . ASP B 1 283 ? -12.312 4.379 1.642 1 61.62 283 ASP B C 1
ATOM 6685 O O . ASP B 1 283 ? -13.188 3.525 1.8 1 61.62 283 ASP B O 1
ATOM 6689 N N . GLN B 1 284 ? -11.086 4.176 2.104 1 70.69 284 GLN B N 1
ATOM 6690 C CA . GLN B 1 284 ? -10.945 3.379 3.32 1 70.69 284 GLN B CA 1
ATOM 6691 C C . GLN B 1 284 ? -10.727 4.27 4.539 1 70.69 284 GLN B C 1
ATOM 6693 O O . GLN B 1 284 ? -10 5.262 4.465 1 70.69 284 GLN B O 1
ATOM 6698 N N . LEU B 1 285 ? -11.523 4 5.484 1 79.12 285 LEU B N 1
ATOM 6699 C CA . LEU B 1 285 ? -11.344 4.695 6.754 1 79.12 285 LEU B CA 1
ATOM 6700 C C . LEU B 1 285 ? -10.195 4.094 7.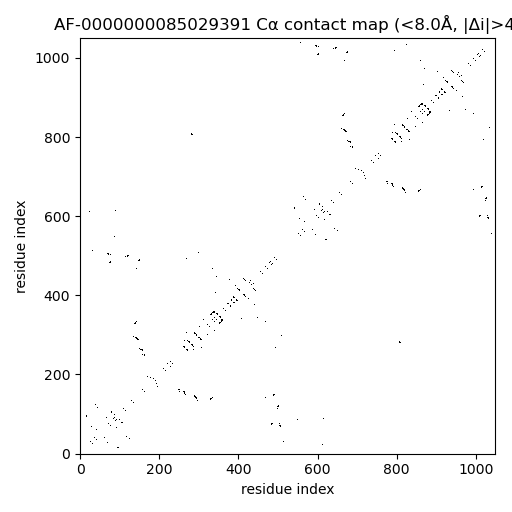555 1 79.12 285 LEU B C 1
ATOM 6702 O O . LEU B 1 285 ? -10.242 2.92 7.934 1 79.12 285 LEU B O 1
ATOM 6706 N N . LEU B 1 286 ? -9.109 4.781 7.754 1 84.81 286 LEU B N 1
ATOM 6707 C CA . LEU B 1 286 ? -7.926 4.324 8.469 1 84.81 286 LEU B CA 1
ATOM 6708 C C . LEU B 1 286 ? -7.434 5.391 9.445 1 84.81 286 LEU B C 1
ATOM 6710 O O . LEU B 1 286 ? -7.715 6.578 9.266 1 84.81 286 LEU B O 1
ATOM 6714 N N . PRO B 1 287 ? -6.852 4.895 10.539 1 90.12 287 PRO B N 1
ATOM 6715 C CA . PRO B 1 287 ? -6.18 5.895 11.367 1 90.12 287 PRO B CA 1
ATOM 6716 C C . PRO B 1 287 ? -5.062 6.625 10.625 1 90.12 287 PRO B C 1
ATOM 6718 O O . PRO B 1 287 ? -4.223 5.988 9.984 1 90.12 287 PRO B O 1
ATOM 6721 N N . ALA B 1 288 ? -5.094 7.871 10.656 1 92.56 288 ALA B N 1
ATOM 6722 C CA . ALA B 1 288 ? -4.156 8.617 9.828 1 92.56 288 ALA B CA 1
ATOM 6723 C C . ALA B 1 288 ? -3.875 10 10.422 1 92.56 288 ALA B C 1
ATOM 6725 O O . ALA B 1 288 ? -4.441 10.359 11.461 1 92.56 288 ALA B O 1
ATOM 6726 N N . TYR B 1 289 ? -2.924 10.609 9.969 1 94.44 289 TYR B N 1
ATOM 6727 C CA . TYR B 1 289 ? -2.572 12 10.234 1 94.44 289 TYR B CA 1
ATOM 6728 C C . TYR B 1 289 ? -2.689 12.844 8.977 1 94.44 289 TYR B C 1
ATOM 6730 O O . TYR B 1 289 ? -2.471 12.352 7.867 1 94.44 289 TYR B O 1
ATOM 6738 N N . ASN B 1 290 ? -3.125 14.055 9.125 1 94.5 290 ASN B N 1
ATOM 6739 C CA . ASN B 1 290 ? -3.217 15.016 8.023 1 94.5 290 ASN B CA 1
ATOM 6740 C C . ASN B 1 290 ? -1.979 15.898 7.949 1 94.5 290 ASN B C 1
ATOM 6742 O O . ASN B 1 290 ? -1.783 16.781 8.797 1 94.5 290 ASN B O 1
ATOM 6746 N N . VAL B 1 291 ? -1.163 15.641 6.961 1 95.5 291 VAL B N 1
ATOM 6747 C CA . VAL B 1 291 ? 0.072 16.391 6.789 1 95.5 291 VAL B CA 1
ATOM 6748 C C . VAL B 1 291 ? -0.147 17.516 5.773 1 95.5 291 VAL B C 1
ATOM 6750 O O . VAL B 1 291 ? -0.603 17.266 4.656 1 95.5 291 VAL B O 1
ATOM 6753 N N . GLN B 1 292 ? 0.111 18.703 6.188 1 96 292 GLN B N 1
ATOM 6754 C CA . GLN B 1 292 ? -0.024 19.891 5.348 1 96 292 GLN B CA 1
ATOM 6755 C C . GLN B 1 292 ? 1.342 20.469 4.98 1 96 292 GLN B C 1
ATOM 6757 O O . GLN B 1 292 ? 2.217 20.594 5.84 1 96 292 GLN B O 1
ATOM 6762 N N . VAL B 1 293 ? 1.517 20.766 3.732 1 96.5 293 VAL B N 1
ATOM 6763 C CA . VAL B 1 293 ? 2.803 21.297 3.295 1 96.5 293 VAL B CA 1
ATOM 6764 C C . VAL B 1 293 ? 2.582 22.562 2.465 1 96.5 293 VAL B C 1
ATOM 6766 O O . VAL B 1 293 ? 1.521 22.734 1.858 1 96.5 293 VAL B O 1
ATOM 6769 N N . GLY B 1 294 ? 3.389 23.438 2.564 1 96.81 294 GLY B N 1
ATOM 6770 C CA . GLY B 1 294 ? 3.551 24.578 1.673 1 96.81 294 GLY B CA 1
ATOM 6771 C C . GLY B 1 294 ? 4.832 24.531 0.862 1 96.81 294 GLY B C 1
ATOM 6772 O O . GLY B 1 294 ? 5.93 24.469 1.426 1 96.81 294 GLY B O 1
ATOM 6773 N N . ILE B 1 295 ? 4.676 24.5 -0.419 1 97.25 295 ILE B N 1
ATOM 6774 C CA . ILE B 1 295 ? 5.816 24.312 -1.307 1 97.25 295 ILE B CA 1
ATOM 6775 C C . ILE B 1 295 ? 6.141 25.625 -2.018 1 97.25 295 ILE B C 1
ATOM 6777 O O . ILE B 1 295 ? 5.238 26.344 -2.453 1 97.25 295 ILE B O 1
ATOM 6781 N N . ALA B 1 296 ? 7.379 25.969 -2.043 1 96.19 296 ALA B N 1
ATOM 6782 C CA . ALA B 1 296 ? 7.898 27.125 -2.771 1 96.19 296 ALA B CA 1
ATOM 6783 C C . ALA B 1 296 ? 9.078 26.719 -3.66 1 96.19 296 ALA B C 1
ATOM 6785 O O . ALA B 1 296 ? 10.109 26.266 -3.166 1 96.19 296 ALA B O 1
ATOM 6786 N N . ASP B 1 297 ? 8.984 26.844 -4.934 1 94.31 297 ASP B N 1
ATOM 6787 C CA . ASP B 1 297 ? 10.023 26.484 -5.898 1 94.31 297 ASP B CA 1
ATOM 6788 C C . ASP B 1 297 ? 10.484 25.047 -5.703 1 94.31 297 ASP B C 1
ATOM 6790 O O . ASP B 1 297 ? 11.688 24.781 -5.594 1 94.31 297 ASP B O 1
ATOM 6794 N N . GLU B 1 298 ? 9.586 24.172 -5.41 1 93.44 298 GLU B N 1
ATOM 6795 C CA . GLU B 1 298 ? 9.773 22.734 -5.352 1 93.44 298 GLU B CA 1
ATOM 6796 C C . GLU B 1 298 ? 10.375 22.297 -4.016 1 93.44 298 GLU B C 1
ATOM 6798 O O . GLU B 1 298 ? 10.719 21.141 -3.832 1 93.44 298 GLU B O 1
ATOM 6803 N N . TYR B 1 299 ? 10.578 23.281 -3.08 1 96.94 299 TYR B N 1
ATOM 6804 C CA . TYR B 1 299 ? 11.031 22.953 -1.73 1 96.94 299 TYR B CA 1
ATOM 6805 C C . TYR B 1 299 ? 9.883 23.062 -0.732 1 96.94 299 TYR B C 1
ATOM 6807 O O . TYR B 1 299 ? 9 23.906 -0.886 1 96.94 299 TYR B O 1
ATOM 6815 N N . ILE B 1 300 ? 9.883 22.25 0.249 1 97.69 300 ILE B N 1
ATOM 6816 C CA . ILE B 1 300 ? 8.922 22.375 1.34 1 97.69 300 ILE B CA 1
ATOM 6817 C C . ILE B 1 300 ? 9.312 23.547 2.238 1 97.69 300 ILE B C 1
ATOM 6819 O O . ILE B 1 300 ? 10.328 23.484 2.936 1 97.69 300 ILE B O 1
ATOM 6823 N N . ALA B 1 301 ? 8.562 24.547 2.23 1 97.75 301 ALA B N 1
ATOM 6824 C CA . ALA B 1 301 ? 8.883 25.75 2.98 1 97.75 301 ALA B CA 1
ATOM 6825 C C . ALA B 1 301 ? 8.234 25.734 4.359 1 97.75 301 ALA B C 1
ATOM 6827 O O . ALA B 1 301 ? 8.727 26.359 5.297 1 97.75 301 ALA B O 1
ATOM 6828 N N . VAL B 1 302 ? 7.141 25.094 4.414 1 97.75 302 VAL B N 1
ATOM 6829 C CA . VAL B 1 302 ? 6.434 24.984 5.688 1 97.75 302 VAL B CA 1
ATOM 6830 C C . VAL B 1 302 ? 5.727 23.641 5.773 1 97.75 302 VAL B C 1
ATOM 6832 O O . VAL B 1 302 ? 5.367 23.047 4.75 1 97.75 302 VAL B O 1
ATOM 6835 N N . LEU B 1 303 ? 5.625 23.172 6.996 1 96.94 303 LEU B N 1
ATOM 6836 C CA . LEU B 1 303 ? 5.074 21.844 7.234 1 96.94 303 LEU B CA 1
ATOM 6837 C C . LEU B 1 303 ? 4.289 21.812 8.539 1 96.94 303 LEU B C 1
ATOM 6839 O O . LEU B 1 303 ? 4.684 22.438 9.523 1 96.94 303 LEU B O 1
ATOM 6843 N N . ASP B 1 304 ? 3.176 21.141 8.492 1 95.75 304 ASP B N 1
ATOM 6844 C CA . ASP B 1 304 ? 2.391 20.953 9.703 1 95.75 304 ASP B CA 1
ATOM 6845 C C . ASP B 1 304 ? 1.701 19.594 9.711 1 95.75 304 ASP B C 1
ATOM 6847 O O . ASP B 1 304 ? 1.38 19.047 8.648 1 95.75 304 ASP B O 1
ATOM 6851 N N . VAL B 1 305 ? 1.624 19 10.859 1 95.81 305 VAL B N 1
ATOM 6852 C CA . VAL B 1 305 ? 0.954 17.719 11.039 1 95.81 305 VAL B CA 1
ATOM 6853 C C . VAL B 1 305 ? -0.273 17.906 11.93 1 95.81 305 VAL B C 1
ATOM 6855 O O . VAL B 1 305 ? -0.166 18.406 13.047 1 95.81 305 VAL B O 1
ATOM 6858 N N . ASN B 1 306 ? -1.351 17.5 11.398 1 93.31 306 ASN B N 1
ATOM 6859 C CA . ASN B 1 306 ? -2.604 17.734 12.117 1 93.31 306 ASN B CA 1
ATOM 6860 C C . ASN B 1 306 ? -3.371 16.438 12.336 1 93.31 306 ASN B C 1
ATOM 6862 O O . ASN B 1 306 ? -3.18 15.461 11.609 1 93.31 306 ASN B O 1
ATOM 6866 N N . GLN B 1 307 ? -4.223 16.516 13.32 1 90 307 GLN B N 1
ATOM 6867 C CA . GLN B 1 307 ? -5.082 15.375 13.648 1 90 307 GLN B CA 1
ATOM 6868 C C . GLN B 1 307 ? -6.477 15.555 13.047 1 90 307 GLN B C 1
ATOM 6870 O O . GLN B 1 307 ? -7.281 14.617 13.047 1 90 307 GLN B O 1
ATOM 6875 N N . TYR B 1 308 ? -6.68 16.75 12.453 1 81.75 308 TYR B N 1
ATOM 6876 C CA . TYR B 1 308 ? -7.992 17.062 11.898 1 81.75 308 TYR B CA 1
ATOM 6877 C C . TYR B 1 308 ? -8.148 16.453 10.508 1 81.75 308 TYR B C 1
ATOM 6879 O O . TYR B 1 308 ? -7.18 16.344 9.758 1 81.75 308 TYR B O 1
ATOM 6887 N N . ARG B 1 309 ? -9.414 16.188 10.172 1 74.88 309 ARG B N 1
ATOM 6888 C CA . ARG B 1 309 ? -9.703 15.586 8.883 1 74.88 309 ARG B CA 1
ATOM 6889 C C . ARG B 1 309 ? -9.82 16.641 7.785 1 74.88 309 ARG B C 1
ATOM 6891 O O . ARG B 1 309 ? -9.484 16.391 6.629 1 74.88 309 ARG B O 1
ATOM 6898 N N . SER B 1 310 ? -10.305 17.766 8.203 1 82.56 310 SER B N 1
ATOM 6899 C CA . SER B 1 310 ? -10.625 18.75 7.172 1 82.56 310 SER B CA 1
ATOM 6900 C C . SER B 1 310 ? -9.414 19.625 6.855 1 82.56 310 SER B C 1
ATOM 6902 O O . SER B 1 310 ? -8.828 20.234 7.754 1 82.56 310 SER B O 1
ATOM 6904 N N . ASP B 1 311 ? -9.133 19.75 5.641 1 86.44 311 ASP B N 1
ATOM 6905 C CA . ASP B 1 311 ? -8.031 20.594 5.168 1 86.44 311 ASP B CA 1
ATOM 6906 C C . ASP B 1 311 ? -8.352 22.078 5.348 1 86.44 311 ASP B C 1
ATOM 6908 O O . ASP B 1 311 ? -7.441 22.891 5.5 1 86.44 311 ASP B O 1
ATOM 6912 N N . MET B 1 312 ? -9.602 22.359 5.355 1 86.38 312 MET B N 1
ATOM 6913 C CA . MET B 1 312 ? -10.047 23.734 5.457 1 86.38 312 MET B CA 1
ATOM 6914 C C . MET B 1 312 ? -9.531 24.391 6.738 1 86.38 312 MET B C 1
ATOM 6916 O O . MET B 1 312 ? -9.094 25.547 6.723 1 86.38 312 MET B O 1
ATOM 6920 N N . ASP B 1 313 ? -9.547 23.641 7.734 1 87.31 313 ASP B N 1
ATOM 6921 C CA . ASP B 1 313 ? -9.18 24.172 9.047 1 87.31 313 ASP B CA 1
ATOM 6922 C C . ASP B 1 313 ? -7.668 24.219 9.219 1 87.31 313 ASP B C 1
ATOM 6924 O O . ASP B 1 313 ? -7.16 24.844 10.156 1 87.31 313 ASP B O 1
ATOM 6928 N N . CYS B 1 314 ? -6.965 23.688 8.359 1 91.56 314 CYS B N 1
ATOM 6929 C CA . CYS B 1 314 ? -5.516 23.594 8.5 1 91.56 314 CYS B CA 1
ATOM 6930 C C . CYS B 1 314 ? -4.82 24.75 7.789 1 91.56 314 CYS B C 1
ATOM 6932 O O . CYS B 1 314 ? -3.621 24.969 7.973 1 91.56 314 CYS B O 1
ATOM 6934 N N . PHE B 1 315 ? -5.578 25.531 7.027 1 93.56 315 PHE B N 1
ATOM 6935 C CA . PHE B 1 315 ? -5.016 26.594 6.191 1 93.56 315 PHE B CA 1
ATOM 6936 C C . PHE B 1 315 ? -4.395 27.688 7.043 1 93.56 315 PHE B C 1
ATOM 6938 O O . PHE B 1 315 ? -3.217 28.016 6.883 1 93.56 315 PHE B O 1
ATOM 6945 N N . VAL B 1 316 ? -5.109 28.172 7.98 1 92.94 316 VAL B N 1
ATOM 6946 C CA . VAL B 1 316 ? -4.684 29.312 8.781 1 92.94 316 VAL B CA 1
ATOM 6947 C C . VAL B 1 316 ? -3.518 28.906 9.68 1 92.94 316 VAL B C 1
ATOM 6949 O O . VAL B 1 316 ? -2.488 29.578 9.719 1 92.94 316 VAL B O 1
ATOM 6952 N N . PRO B 1 317 ? -3.662 27.781 10.367 1 93.81 317 PRO B N 1
ATOM 6953 C CA . PRO B 1 317 ? -2.523 27.375 11.195 1 93.81 317 PRO B CA 1
ATOM 6954 C C . PRO B 1 317 ? -1.244 27.188 10.383 1 93.81 317 PRO B C 1
ATOM 6956 O O . PRO B 1 317 ? -0.152 27.5 10.867 1 93.81 317 PRO B O 1
ATOM 6959 N N . LEU B 1 318 ? -1.324 26.703 9.234 1 95.88 318 LEU B N 1
ATOM 6960 C CA . LEU B 1 318 ? -0.158 26.5 8.383 1 95.88 318 LEU B CA 1
ATOM 6961 C C . LEU B 1 318 ? 0.478 27.828 7.996 1 95.88 318 LEU B C 1
ATOM 6963 O O . LEU B 1 318 ? 1.702 27.969 8.031 1 95.88 318 LEU B O 1
ATOM 6967 N N . LEU B 1 319 ? -0.325 28.844 7.621 1 95.94 319 LEU B N 1
ATOM 6968 C CA . LEU B 1 319 ? 0.186 30.141 7.215 1 95.94 319 LEU B CA 1
ATOM 6969 C C . LEU B 1 319 ? 0.775 30.891 8.406 1 95.94 319 LEU B C 1
ATOM 6971 O O . LEU B 1 319 ? 1.741 31.641 8.258 1 95.94 319 LEU B O 1
ATOM 6975 N N . GLU B 1 320 ? 0.164 30.656 9.539 1 96.06 320 GLU B N 1
ATOM 6976 C CA . GLU B 1 320 ? 0.729 31.266 10.742 1 96.06 320 GLU B CA 1
ATOM 6977 C C . GLU B 1 320 ? 2.119 30.703 11.039 1 96.06 320 GLU B C 1
ATOM 6979 O O . GLU B 1 320 ? 3.018 31.438 11.445 1 96.06 320 GLU B O 1
ATOM 6984 N N . LYS B 1 321 ? 2.199 29.469 10.867 1 95.69 321 LYS B N 1
ATOM 6985 C CA . LYS B 1 321 ? 3.508 28.844 11.031 1 95.69 321 LYS B CA 1
ATOM 6986 C C . LYS B 1 321 ? 4.508 29.375 10.008 1 95.69 321 LYS B C 1
ATOM 6988 O O . LYS B 1 321 ? 5.68 29.578 10.32 1 95.69 321 LYS B O 1
ATOM 6993 N N . PHE B 1 322 ? 4.055 29.531 8.805 1 97.12 322 PHE B N 1
ATOM 6994 C CA . PHE B 1 322 ? 4.887 30.094 7.754 1 97.12 322 PHE B CA 1
ATOM 6995 C C . PHE B 1 322 ? 5.391 31.484 8.156 1 97.12 322 PHE B C 1
ATOM 6997 O O . PHE B 1 322 ? 6.582 31.781 8.023 1 97.12 322 PHE B O 1
ATOM 7004 N N . TYR B 1 323 ? 4.508 32.25 8.664 1 96.44 323 TYR B N 1
ATOM 7005 C CA . TYR B 1 323 ? 4.844 33.594 9.086 1 96.44 323 TYR B CA 1
ATOM 7006 C C . TYR B 1 323 ? 5.809 33.594 10.273 1 96.44 323 TYR B C 1
ATOM 7008 O O . TYR B 1 323 ? 6.742 34.375 10.336 1 96.44 323 TYR B O 1
ATOM 7016 N N . GLU B 1 324 ? 5.594 32.75 11.172 1 95.56 324 GLU B N 1
ATOM 7017 C CA . GLU B 1 324 ? 6.422 32.656 12.367 1 95.56 324 GLU B CA 1
ATOM 7018 C C . GLU B 1 324 ? 7.875 32.375 12.016 1 95.56 324 GLU B C 1
ATOM 7020 O O . GLU B 1 324 ? 8.797 32.906 12.633 1 95.56 324 GLU B O 1
ATOM 7025 N N . HIS B 1 325 ? 8.094 31.609 11.031 1 94.25 325 HIS B N 1
ATOM 7026 C CA . HIS B 1 325 ? 9.445 31.141 10.75 1 94.25 325 HIS B CA 1
ATOM 7027 C C . HIS B 1 325 ? 10.102 31.969 9.648 1 94.25 325 HIS B C 1
ATOM 7029 O O . HIS B 1 325 ? 11.328 32.125 9.641 1 94.25 325 HIS B O 1
ATOM 7035 N N . HIS B 1 326 ? 9.312 32.469 8.719 1 95.06 326 HIS B N 1
ATOM 7036 C CA . HIS B 1 326 ? 9.898 33.188 7.598 1 95.06 326 HIS B CA 1
ATOM 7037 C C . HIS B 1 326 ? 9.727 34.719 7.777 1 95.06 326 HIS B C 1
ATOM 7039 O O . HIS B 1 326 ? 10.391 35.5 7.105 1 95.06 326 HIS B O 1
ATOM 7045 N N . GLY B 1 327 ? 8.852 35.125 8.625 1 93.38 327 GLY B N 1
ATOM 7046 C CA . GLY B 1 327 ? 8.672 36.531 8.953 1 93.38 327 GLY B CA 1
ATOM 7047 C C . GLY B 1 327 ? 7.824 37.281 7.934 1 93.38 327 GLY B C 1
ATOM 7048 O O . GLY B 1 327 ? 7.637 38.5 8.047 1 93.38 327 GLY B O 1
ATOM 7049 N N . ILE B 1 328 ? 7.379 36.594 6.91 1 94.12 328 ILE B N 1
ATOM 7050 C CA . ILE B 1 328 ? 6.551 37.188 5.879 1 94.12 328 ILE B CA 1
ATOM 7051 C C . ILE B 1 328 ? 5.398 36.281 5.512 1 94.12 328 ILE B C 1
ATOM 7053 O O . ILE B 1 328 ? 5.461 35.062 5.773 1 94.12 328 ILE B O 1
ATOM 7057 N N . TYR B 1 329 ? 4.328 36.906 5.039 1 95.94 329 TYR B N 1
ATOM 7058 C CA . TYR B 1 329 ? 3.252 36.125 4.441 1 95.94 329 TYR B CA 1
ATOM 7059 C C . TYR B 1 329 ? 3.449 36 2.936 1 95.94 329 TYR B C 1
ATOM 7061 O O . TYR B 1 329 ? 3.988 36.875 2.287 1 95.94 329 TYR B O 1
ATOM 7069 N N . PRO B 1 330 ? 3.104 34.844 2.43 1 95.81 330 PRO B N 1
ATOM 7070 C CA . PRO B 1 330 ? 3.16 34.719 0.97 1 95.81 330 PRO B CA 1
ATOM 7071 C C . PRO B 1 330 ? 2.17 35.656 0.271 1 95.81 330 PRO B C 1
ATOM 7073 O O . PRO B 1 330 ? 1.059 35.875 0.764 1 95.81 330 PRO B O 1
ATOM 7076 N N . LYS B 1 331 ? 2.514 36.125 -0.819 1 93.88 331 LYS B N 1
ATOM 7077 C CA . LYS B 1 331 ? 1.633 37 -1.587 1 93.88 331 LYS B CA 1
ATOM 7078 C C . LYS B 1 331 ? 0.507 36.219 -2.246 1 93.88 331 LYS B C 1
ATOM 7080 O O . LYS B 1 331 ? -0.632 36.688 -2.311 1 93.88 331 LYS B O 1
ATOM 7085 N N . TYR B 1 332 ? 0.878 35.062 -2.707 1 93.12 332 TYR B N 1
ATOM 7086 C CA . TYR B 1 332 ? -0.093 34.25 -3.42 1 93.12 332 TYR B CA 1
ATOM 7087 C C . TYR B 1 332 ? -0.161 32.844 -2.828 1 93.12 332 TYR B C 1
ATOM 7089 O O . TYR B 1 332 ? 0.457 31.906 -3.35 1 93.12 332 TYR B O 1
ATOM 7097 N N . PRO B 1 333 ? -0.951 32.688 -1.793 1 94.31 333 PRO B N 1
ATOM 7098 C CA . PRO B 1 333 ? -1.197 31.312 -1.328 1 94.31 333 PRO B CA 1
ATOM 7099 C C . PRO B 1 333 ? -2.156 30.547 -2.234 1 94.31 333 PRO B C 1
ATOM 7101 O O . PRO B 1 333 ? -3.316 30.938 -2.389 1 94.31 333 PRO B O 1
ATOM 7104 N N . VAL B 1 334 ? -1.686 29.531 -2.854 1 92.56 334 VAL B N 1
ATOM 7105 C CA . VAL B 1 334 ? -2.477 28.766 -3.807 1 92.56 334 VAL B CA 1
ATOM 7106 C C . VAL B 1 334 ? -2.857 27.422 -3.193 1 92.56 334 VAL B C 1
ATOM 7108 O O . VAL B 1 334 ? -1.988 26.656 -2.754 1 92.56 334 VAL B O 1
ATOM 7111 N N . ALA B 1 335 ? -4.113 27.156 -3.059 1 91.94 335 ALA B N 1
ATOM 7112 C CA . ALA B 1 335 ? -4.598 25.906 -2.479 1 91.94 335 ALA B CA 1
ATOM 7113 C C . ALA B 1 335 ? -5.75 25.328 -3.295 1 91.94 335 ALA B C 1
ATOM 7115 O O . ALA B 1 335 ? -6.238 25.969 -4.227 1 91.94 335 ALA B O 1
ATOM 7116 N N . ASP B 1 336 ? -6.125 24.141 -3.027 1 88.31 336 ASP B N 1
ATOM 7117 C CA . ASP B 1 336 ? -7.199 23.469 -3.77 1 88.31 336 ASP B CA 1
ATOM 7118 C C . ASP B 1 336 ? -8.57 23.922 -3.26 1 88.31 336 ASP B C 1
ATOM 7120 O O . ASP B 1 336 ? -8.664 24.75 -2.35 1 88.31 336 ASP B O 1
ATOM 7124 N N . ALA B 1 337 ? -9.602 23.438 -3.861 1 82.81 337 ALA B N 1
ATOM 7125 C CA . ALA B 1 337 ? -10.977 23.828 -3.559 1 82.81 337 ALA B CA 1
ATOM 7126 C C . ALA B 1 337 ? -11.367 23.406 -2.145 1 82.81 337 ALA B C 1
ATOM 7128 O O . ALA B 1 337 ? -12.25 24.016 -1.535 1 82.81 337 ALA B O 1
ATOM 7129 N N . GLY B 1 338 ? -10.641 22.484 -1.621 1 83 338 GLY B N 1
ATOM 7130 C CA . GLY B 1 338 ? -10.938 22 -0.281 1 83 338 GLY B CA 1
ATOM 7131 C C . GLY B 1 338 ? -10.609 23.016 0.801 1 83 338 GLY B C 1
ATOM 7132 O O . GLY B 1 338 ? -11.148 22.938 1.908 1 83 338 GLY B O 1
ATOM 7133 N N . TYR B 1 339 ? -9.82 23.922 0.464 1 89.12 339 TYR B N 1
ATOM 7134 C CA . TYR B 1 339 ? -9.422 24.953 1.423 1 89.12 339 TYR B CA 1
ATOM 7135 C C . TYR B 1 339 ? -10.312 26.188 1.313 1 89.12 339 TYR B C 1
ATOM 7137 O O . TYR B 1 339 ? -10.234 27.094 2.146 1 89.12 339 TYR B O 1
ATOM 7145 N N . GLY B 1 340 ? -11.109 26.219 0.324 1 82.88 340 GLY B N 1
ATOM 7146 C CA . GLY B 1 340 ? -11.898 27.406 0.052 1 82.88 340 GLY B CA 1
ATOM 7147 C C . GLY B 1 340 ? -13.016 27.625 1.057 1 82.88 340 GLY B C 1
ATOM 7148 O O . GLY B 1 340 ? -13.984 26.859 1.093 1 82.88 340 GLY B O 1
ATOM 7149 N N . SER B 1 341 ? -12.828 28.516 1.901 1 82.06 341 SER B N 1
ATOM 7150 C CA . SER B 1 341 ? -13.828 28.906 2.885 1 82.06 341 SER B CA 1
ATOM 7151 C C . SER B 1 341 ? -13.836 30.406 3.09 1 82.06 341 SER B C 1
ATOM 7153 O O . SER B 1 341 ? -12.852 31.094 2.801 1 82.06 341 SER B O 1
ATOM 7155 N N . PHE B 1 342 ? -14.984 30.859 3.492 1 79.38 342 PHE B N 1
ATOM 7156 C CA . PHE B 1 342 ? -15.125 32.281 3.73 1 79.38 342 PHE B CA 1
ATOM 7157 C C . PHE B 1 342 ? -14.102 32.781 4.75 1 79.38 342 PHE B C 1
ATOM 7159 O O . PHE B 1 342 ? -13.477 33.812 4.562 1 79.38 342 PHE B O 1
ATOM 7166 N N . ASN B 1 343 ? -13.914 32 5.723 1 82.12 343 ASN B N 1
ATOM 7167 C CA . ASN B 1 343 ? -12.961 32.375 6.77 1 82.12 343 ASN B CA 1
ATOM 7168 C C . ASN B 1 343 ? -11.539 32.469 6.23 1 82.12 343 ASN B C 1
ATOM 7170 O O . ASN B 1 343 ? -10.797 33.375 6.602 1 82.12 343 ASN B O 1
ATOM 7174 N N . ASN B 1 344 ? -11.188 31.609 5.422 1 89.5 344 ASN B N 1
ATOM 7175 C CA . ASN B 1 344 ? -9.844 31.609 4.859 1 89.5 344 ASN B CA 1
ATOM 7176 C C . ASN B 1 344 ? -9.633 32.781 3.9 1 89.5 344 ASN B C 1
ATOM 7178 O O . ASN B 1 344 ? -8.539 33.344 3.84 1 89.5 344 ASN B O 1
ATOM 7182 N N . TYR B 1 345 ? -10.68 33.188 3.195 1 87.19 345 TYR B N 1
ATOM 7183 C CA . TYR B 1 345 ? -10.586 34.312 2.301 1 87.19 345 TYR B CA 1
ATOM 7184 C C . TYR B 1 345 ? -10.414 35.625 3.09 1 87.19 345 TYR B C 1
ATOM 7186 O O . TYR B 1 345 ? -9.617 36.469 2.717 1 87.19 345 TYR B O 1
ATOM 7194 N N . LEU B 1 346 ? -11.203 35.656 4.066 1 84.94 346 LEU B N 1
ATOM 7195 C CA . LEU B 1 346 ? -11.109 36.812 4.914 1 84.94 346 LEU B CA 1
ATOM 7196 C C . LEU B 1 346 ? -9.727 36.938 5.543 1 84.94 346 LEU B C 1
ATOM 7198 O O . LEU B 1 346 ? -9.164 38.031 5.629 1 84.94 346 LEU B O 1
ATOM 7202 N N . TYR B 1 347 ? -9.281 35.844 5.996 1 90.38 347 TYR B N 1
ATOM 7203 C CA . TYR B 1 347 ? -7.945 35.781 6.582 1 90.38 347 TYR B CA 1
ATOM 7204 C C . TYR B 1 347 ? -6.902 36.281 5.59 1 90.38 347 TYR B C 1
ATOM 7206 O O . TYR B 1 347 ? -6.012 37.062 5.957 1 90.38 347 TYR B O 1
ATOM 7214 N N . CYS B 1 348 ? -6.965 35.906 4.395 1 91.69 348 CYS B N 1
ATOM 7215 C CA . CYS B 1 348 ? -6.023 36.344 3.365 1 91.69 348 CYS B CA 1
ATOM 7216 C C . CYS B 1 348 ? -6.117 37.844 3.129 1 91.69 348 CYS B C 1
ATOM 7218 O O . CYS B 1 348 ? -5.094 38.531 3.021 1 91.69 348 CYS B O 1
ATOM 7220 N N . SER B 1 349 ? -7.305 38.312 3.105 1 87.19 349 SER B N 1
ATOM 7221 C CA . SER B 1 349 ? -7.512 39.75 2.875 1 87.19 349 SER B CA 1
ATOM 7222 C C . SER B 1 349 ? -6.965 40.562 4.031 1 87.19 349 SER B C 1
ATOM 7224 O O . SER B 1 349 ? -6.355 41.625 3.812 1 87.19 349 SER B O 1
ATOM 7226 N N . GLU B 1 350 ? -7.168 40.062 5.148 1 90.06 350 GLU B N 1
ATOM 7227 C CA . GLU B 1 350 ? -6.727 40.75 6.348 1 90.06 350 GLU B CA 1
ATOM 7228 C C . GLU B 1 350 ? -5.203 40.875 6.398 1 90.06 350 GLU B C 1
ATOM 7230 O O . GLU B 1 350 ? -4.656 41.812 6.938 1 90.06 350 GLU B O 1
ATOM 7235 N N . HIS B 1 351 ? -4.562 39.969 5.875 1 93.69 351 HIS B N 1
ATOM 7236 C CA . HIS B 1 351 ? -3.105 39.906 5.965 1 93.69 351 HIS B CA 1
ATOM 7237 C C . HIS B 1 351 ? -2.463 40.312 4.641 1 93.69 351 HIS B C 1
ATOM 7239 O O . HIS B 1 351 ? -1.273 40.062 4.426 1 93.69 351 HIS B O 1
ATOM 7245 N N . GLY B 1 352 ? -3.242 40.781 3.734 1 90.44 352 GLY B N 1
ATOM 7246 C CA . GLY B 1 352 ? -2.729 41.344 2.494 1 90.44 352 GLY B CA 1
ATOM 7247 C C . GLY B 1 352 ? -2.324 40.281 1.485 1 90.44 352 GLY B C 1
ATOM 7248 O O . GLY B 1 352 ? -1.443 40.5 0.654 1 90.44 352 GLY B O 1
ATOM 7249 N N . MET B 1 353 ? -2.848 39.125 1.574 1 93.31 353 MET B N 1
ATOM 7250 C CA . MET B 1 353 ? -2.561 38.031 0.635 1 93.31 353 MET B CA 1
ATOM 7251 C C . MET B 1 353 ? -3.631 37.969 -0.447 1 93.31 353 MET B C 1
ATOM 7253 O O . MET B 1 353 ? -4.789 38.312 -0.207 1 93.31 353 MET B O 1
ATOM 7257 N N . GLU B 1 354 ? -3.234 37.531 -1.593 1 89 354 GLU B N 1
ATOM 7258 C CA . GLU B 1 354 ? -4.184 37.281 -2.676 1 89 354 GLU B CA 1
ATOM 7259 C C . GLU B 1 354 ? -4.539 35.812 -2.768 1 89 354 GLU B C 1
ATOM 7261 O O . GLU B 1 354 ? -3.775 35 -3.314 1 89 354 GLU B O 1
ATOM 7266 N N . ALA B 1 355 ? -5.672 35.562 -2.293 1 84 355 ALA B N 1
ATOM 7267 C CA . ALA B 1 355 ? -6.086 34.188 -2.17 1 84 355 ALA B CA 1
ATOM 7268 C C . ALA B 1 355 ? -6.332 33.562 -3.541 1 84 355 ALA B C 1
ATOM 7270 O O . ALA B 1 355 ? -7.07 34.094 -4.359 1 84 355 ALA B O 1
ATOM 7271 N N . CYS B 1 356 ? -5.633 32.531 -3.84 1 83.38 356 CYS B N 1
ATOM 7272 C CA . CYS B 1 356 ? -5.836 31.797 -5.074 1 83.38 356 CYS B CA 1
ATOM 7273 C C . CYS B 1 356 ? -6.336 30.391 -4.781 1 83.38 356 CYS B C 1
ATOM 7275 O O . CYS B 1 356 ? -5.641 29.406 -5.051 1 83.38 356 CYS B O 1
ATOM 7277 N N . MET B 1 357 ? -7.461 30.328 -4.156 1 83.56 357 MET B N 1
ATOM 7278 C CA . MET B 1 357 ? -8.078 29.047 -3.803 1 83.56 357 MET B CA 1
ATOM 7279 C C . MET B 1 357 ? -9.469 28.938 -4.43 1 83.56 357 MET B C 1
ATOM 7281 O O . MET B 1 357 ? -10.242 29.891 -4.41 1 83.56 357 MET B O 1
ATOM 7285 N N . LYS B 1 358 ? -9.609 27.734 -4.945 1 75.88 358 LYS B N 1
ATOM 7286 C CA . LYS B 1 358 ? -10.945 27.484 -5.484 1 75.88 358 LYS B CA 1
ATOM 7287 C C . LYS B 1 358 ? -11.945 27.203 -4.363 1 75.88 358 LYS B C 1
ATOM 7289 O O . LYS B 1 358 ? -11.555 26.953 -3.223 1 75.88 358 LYS B O 1
ATOM 7294 N N . PHE B 1 359 ? -13.102 27.531 -4.605 1 74.19 359 PHE B N 1
ATOM 7295 C CA . PHE B 1 359 ? -14.148 27.125 -3.682 1 74.19 359 PHE B CA 1
ATOM 7296 C C . PHE B 1 359 ? -14.867 25.875 -4.195 1 74.19 359 PHE B C 1
ATOM 7298 O O . PHE B 1 359 ? -14.789 25.562 -5.383 1 74.19 359 PHE B O 1
ATOM 7305 N N . PRO B 1 360 ? -15.336 24.938 -3.369 1 65.25 360 PRO B N 1
ATOM 7306 C CA . PRO B 1 360 ? -15.891 23.625 -3.732 1 65.25 360 PRO B CA 1
ATOM 7307 C C . PRO B 1 360 ? -16.828 23.703 -4.93 1 65.25 360 PRO B C 1
ATOM 7309 O O . PRO B 1 360 ? -16.844 22.797 -5.773 1 65.25 360 PRO B O 1
ATOM 7312 N N . MET B 1 361 ? -17.641 24.766 -5.152 1 65.38 361 MET B N 1
ATOM 7313 C CA . MET B 1 361 ? -18.609 24.859 -6.25 1 65.38 361 MET B CA 1
ATOM 7314 C C . MET B 1 361 ? -18.016 25.625 -7.43 1 65.38 361 MET B C 1
ATOM 7316 O O . MET B 1 361 ? -18.75 26.031 -8.328 1 65.38 361 MET B O 1
ATOM 7320 N N . PHE B 1 362 ? -16.781 25.656 -7.434 1 68.5 362 PHE B N 1
ATOM 7321 C CA . PHE B 1 362 ? -16.094 26.484 -8.43 1 68.5 362 PHE B CA 1
ATOM 7322 C C . PHE B 1 362 ? -16.375 25.969 -9.836 1 68.5 362 PHE B C 1
ATOM 7324 O O . PHE B 1 362 ? -16.766 26.75 -10.719 1 68.5 362 PHE B O 1
ATOM 7331 N N . PHE B 1 363 ? -16.266 24.672 -9.984 1 62.28 363 PHE B N 1
ATOM 7332 C CA . PHE B 1 363 ? -16.422 24.125 -11.328 1 62.28 363 PHE B CA 1
ATOM 7333 C C . PHE B 1 363 ? -17.875 24.172 -11.773 1 62.28 363 PHE B C 1
ATOM 7335 O O . PHE B 1 363 ? -18.156 24.469 -12.938 1 62.28 363 PHE B O 1
ATOM 7342 N N . LYS B 1 364 ? -18.656 23.875 -10.836 1 65.56 364 LYS B N 1
ATOM 7343 C CA . LYS B 1 364 ? -20.078 23.953 -11.164 1 65.56 364 LYS B CA 1
ATOM 7344 C C . LYS B 1 364 ? -20.469 25.375 -11.578 1 65.56 364 LYS B C 1
ATOM 7346 O O . LYS B 1 364 ? -21.266 25.547 -12.5 1 65.56 364 LYS B O 1
ATOM 7351 N N . GLU B 1 365 ? -19.859 26.344 -11.023 1 66.44 365 GLU B N 1
ATOM 7352 C CA . GLU B 1 365 ? -20.172 27.75 -11.281 1 66.44 365 GLU B CA 1
ATOM 7353 C C . GLU B 1 365 ? -19.531 28.234 -12.578 1 66.44 365 GLU B C 1
ATOM 7355 O O . GLU B 1 365 ? -20.078 29.109 -13.258 1 66.44 365 GLU B O 1
ATOM 7360 N N . THR B 1 366 ? -18.406 27.594 -12.945 1 65.44 366 THR B N 1
ATOM 7361 C CA . THR B 1 366 ? -17.688 28.125 -14.094 1 65.44 366 THR B CA 1
ATOM 7362 C C . THR B 1 366 ? -17.953 27.281 -15.344 1 65.44 366 THR B C 1
ATOM 7364 O O . THR B 1 366 ? -18.078 27.812 -16.438 1 65.44 366 THR B O 1
ATOM 7367 N N . THR B 1 367 ? -18 25.922 -15.117 1 65.12 367 THR B N 1
ATOM 7368 C CA . THR B 1 367 ? -18.031 25.078 -16.297 1 65.12 367 THR B CA 1
ATOM 7369 C C . THR B 1 367 ? -19.453 24.609 -16.594 1 65.12 367 THR B C 1
ATOM 7371 O O . THR B 1 367 ? -19.828 24.422 -17.766 1 65.12 367 THR B O 1
ATOM 7374 N N . ASP B 1 368 ? -20.188 24.438 -15.516 1 64.69 368 ASP B N 1
ATOM 7375 C CA . ASP B 1 368 ? -21.547 23.953 -15.734 1 64.69 368 ASP B CA 1
ATOM 7376 C C . ASP B 1 368 ? -22.484 25.094 -16.141 1 64.69 368 ASP B C 1
ATOM 7378 O O . ASP B 1 368 ? -22.953 25.844 -15.281 1 64.69 368 ASP B O 1
ATOM 7382 N N . LYS B 1 369 ? -22.609 25.25 -17.406 1 64.75 369 LYS B N 1
ATOM 7383 C CA . LYS B 1 369 ? -23.469 26.312 -17.938 1 64.75 369 LYS B CA 1
ATOM 7384 C C . LYS B 1 369 ? -24.891 26.172 -17.422 1 64.75 369 LYS B C 1
ATOM 7386 O O . LYS B 1 369 ? -25.547 27.172 -17.094 1 64.75 369 LYS B O 1
ATOM 7391 N N . LYS B 1 370 ? -25.312 24.953 -17.406 1 65.38 370 LYS B N 1
ATOM 7392 C CA . LYS B 1 370 ? -26.672 24.719 -16.953 1 65.38 370 LYS B CA 1
ATOM 7393 C C . LYS B 1 370 ? -26.875 25.203 -15.523 1 65.38 370 LYS B C 1
ATOM 7395 O O . LYS B 1 370 ? -27.906 25.766 -15.188 1 65.38 370 LYS B O 1
ATOM 7400 N N . TYR B 1 371 ? -25.844 25.094 -14.812 1 70.88 371 TYR B N 1
ATOM 7401 C CA . TYR B 1 371 ? -25.906 25.531 -13.414 1 70.88 371 TYR B CA 1
ATOM 7402 C C . TYR B 1 371 ? -25.75 27.047 -13.305 1 70.88 371 TYR B C 1
ATOM 7404 O O . TYR B 1 371 ? -26.484 27.688 -12.562 1 70.88 371 TYR B O 1
ATOM 7412 N N . HIS B 1 372 ? -24.922 27.453 -14.055 1 68.94 372 HIS B N 1
ATOM 7413 C CA . HIS B 1 372 ? -24.609 28.875 -13.977 1 68.94 372 HIS B CA 1
ATOM 7414 C C . HIS B 1 372 ? -25.781 29.719 -14.484 1 68.94 372 HIS B C 1
ATOM 7416 O O . HIS B 1 372 ? -26.062 30.781 -13.922 1 68.94 372 HIS B O 1
ATOM 7422 N N . GLU B 1 373 ? -26.406 29.109 -15.445 1 70.19 373 GLU B N 1
ATOM 7423 C CA . GLU B 1 373 ? -27.453 29.906 -16.062 1 70.19 373 GLU B CA 1
ATOM 7424 C C . GLU B 1 373 ? -28.828 29.469 -15.562 1 70.19 373 GLU B C 1
ATOM 7426 O O . GLU B 1 373 ? -29.859 29.875 -16.125 1 70.19 373 GLU B O 1
ATOM 7431 N N . ASP B 1 374 ? -28.812 28.766 -14.516 1 73.75 374 ASP B N 1
ATOM 7432 C CA . ASP B 1 374 ? -30.094 28.328 -13.969 1 73.75 374 ASP B CA 1
ATOM 7433 C C . ASP B 1 374 ? -30.891 29.516 -13.414 1 73.75 374 ASP B C 1
ATOM 7435 O O . ASP B 1 374 ? -30.438 30.188 -12.492 1 73.75 374 ASP B O 1
ATOM 7439 N N . PRO B 1 375 ? -32.031 29.781 -14 1 75.06 375 PRO B N 1
ATOM 7440 C CA . PRO B 1 375 ? -32.781 30.953 -13.586 1 75.06 375 PRO B CA 1
ATOM 7441 C C . PRO B 1 375 ? -33.344 30.828 -12.172 1 75.06 375 PRO B C 1
ATOM 7443 O O . PRO B 1 375 ? -33.75 31.828 -11.57 1 75.06 375 PRO B O 1
ATOM 7446 N N . PHE B 1 376 ? -33.312 29.688 -11.617 1 78.25 376 PHE B N 1
ATOM 7447 C CA . PHE B 1 376 ? -33.938 29.484 -10.32 1 78.25 376 PHE B CA 1
ATOM 7448 C C . PHE B 1 376 ? -32.906 29.625 -9.195 1 78.25 376 PHE B C 1
ATOM 7450 O O . PHE B 1 376 ? -33.281 29.531 -8.016 1 78.25 376 PHE B O 1
ATOM 7457 N N . ARG B 1 377 ? -31.734 29.953 -9.594 1 77.69 377 ARG B N 1
ATOM 7458 C CA . ARG B 1 377 ? -30.719 30.234 -8.578 1 77.69 377 ARG B CA 1
ATOM 7459 C C . ARG B 1 377 ? -30.812 31.688 -8.102 1 77.69 377 ARG B C 1
ATOM 7461 O O . ARG B 1 377 ? -30.906 32.594 -8.922 1 77.69 377 ARG B O 1
ATOM 7468 N N . ALA B 1 378 ? -30.609 31.75 -6.84 1 75.81 378 ALA B N 1
ATOM 7469 C CA . ALA B 1 378 ? -30.812 33.062 -6.23 1 75.81 378 ALA B CA 1
ATOM 7470 C C . ALA B 1 378 ? -29.812 34.094 -6.77 1 75.81 378 ALA B C 1
ATOM 7472 O O . ALA B 1 378 ? -30.125 35.281 -6.883 1 75.81 378 ALA B O 1
ATOM 7473 N N . VAL B 1 379 ? -28.719 33.594 -7.199 1 72.12 379 VAL B N 1
ATOM 7474 C CA . VAL B 1 379 ? -27.656 34.5 -7.656 1 72.12 379 VAL B CA 1
ATOM 7475 C C . VAL B 1 379 ? -28.047 35.125 -9 1 72.12 379 VAL B C 1
ATOM 7477 O O . VAL B 1 379 ? -27.609 36.219 -9.328 1 72.12 379 VAL B O 1
ATOM 7480 N N . ASN B 1 380 ? -28.938 34.438 -9.68 1 73.75 380 ASN B N 1
ATOM 7481 C CA . ASN B 1 380 ? -29.312 34.906 -11.008 1 73.75 380 ASN B CA 1
ATOM 7482 C C . ASN B 1 380 ? -30.609 35.719 -10.984 1 73.75 380 ASN B C 1
ATOM 7484 O O . ASN B 1 380 ? -31.094 36.156 -12.031 1 73.75 380 ASN B O 1
ATOM 7488 N N . PHE B 1 381 ? -31.062 35.969 -9.844 1 78.25 381 PHE B N 1
ATOM 7489 C CA . PHE B 1 381 ? -32.281 36.75 -9.734 1 78.25 381 PHE B CA 1
ATOM 7490 C C . PHE B 1 381 ? -32.031 38.219 -10.016 1 78.25 381 PHE B C 1
ATOM 7492 O O . PHE B 1 381 ? -30.984 38.75 -9.648 1 78.25 381 PHE B O 1
ATOM 7499 N N . LYS B 1 382 ? -32.906 38.781 -10.812 1 76.75 382 LYS B N 1
ATOM 7500 C CA . LYS B 1 382 ? -32.781 40.188 -11.148 1 76.75 382 LYS B CA 1
ATOM 7501 C C . LYS B 1 382 ? -33.156 41.062 -9.961 1 76.75 382 LYS B C 1
ATOM 7503 O O . LYS B 1 382 ? -33.938 40.656 -9.102 1 76.75 382 LYS B O 1
ATOM 7508 N N . THR B 1 383 ? -32.438 42.125 -9.75 1 76.62 383 THR B N 1
ATOM 7509 C CA . THR B 1 383 ? -32.719 43.094 -8.688 1 76.62 383 THR B CA 1
ATOM 7510 C C . THR B 1 383 ? -33.5 44.281 -9.234 1 76.62 383 THR B C 1
ATOM 7512 O O . THR B 1 383 ? -33.188 44.781 -10.312 1 76.62 383 THR B O 1
ATOM 7515 N N . THR B 1 384 ? -34.625 44.594 -8.594 1 73.62 384 THR B N 1
ATOM 7516 C CA . THR B 1 384 ? -35.406 45.75 -8.977 1 73.62 384 THR B CA 1
ATOM 7517 C C . THR B 1 384 ? -34.688 47.031 -8.578 1 73.62 384 THR B C 1
ATOM 7519 O O . THR B 1 384 ? -33.688 47 -7.863 1 73.62 384 THR B O 1
ATOM 7522 N N . VAL B 1 385 ? -35.125 48.25 -9.109 1 68 385 VAL B N 1
ATOM 7523 C CA . VAL B 1 385 ? -34.562 49.594 -8.859 1 68 385 VAL B CA 1
ATOM 7524 C C . VAL B 1 385 ? -34.531 49.844 -7.359 1 68 385 VAL B C 1
ATOM 7526 O O . VAL B 1 385 ? -33.594 50.5 -6.867 1 68 385 VAL B O 1
ATOM 7529 N N . ASP B 1 386 ? -35.438 49.25 -6.617 1 65.69 386 ASP B N 1
ATOM 7530 C CA . ASP B 1 386 ? -35.5 49.5 -5.18 1 65.69 386 ASP B CA 1
ATOM 7531 C C . ASP B 1 386 ? -34.656 48.5 -4.418 1 65.69 386 ASP B C 1
ATOM 7533 O O . ASP B 1 386 ? -34.594 48.5 -3.184 1 65.69 386 ASP B O 1
ATOM 7537 N N . GLY B 1 387 ? -33.906 47.562 -5.055 1 66.88 387 GLY B N 1
ATOM 7538 C CA . GLY B 1 387 ? -32.969 46.656 -4.441 1 66.88 387 GLY B CA 1
ATOM 7539 C C . GLY B 1 387 ? -33.594 45.312 -4.082 1 66.88 387 GLY B C 1
ATOM 7540 O O . GLY B 1 387 ? -32.969 44.5 -3.387 1 66.88 387 GLY B O 1
ATOM 7541 N N . ALA B 1 388 ? -34.781 45.125 -4.469 1 74.56 388 ALA B N 1
ATOM 7542 C CA . ALA B 1 388 ? -35.469 43.875 -4.113 1 74.56 388 ALA B CA 1
ATOM 7543 C C . ALA B 1 388 ? -35.188 42.781 -5.164 1 74.56 388 ALA B C 1
ATOM 7545 O O . ALA B 1 388 ? -35 43.094 -6.348 1 74.56 388 ALA B O 1
ATOM 7546 N N . LEU B 1 389 ? -35.031 41.469 -4.762 1 82.69 389 LEU B N 1
ATOM 7547 C CA . LEU B 1 389 ? -34.812 40.344 -5.648 1 82.69 389 LEU B CA 1
ATOM 7548 C C . LEU B 1 389 ? -36.094 39.875 -6.277 1 82.69 389 LEU B C 1
ATOM 7550 O O . LEU B 1 389 ? -37.156 39.844 -5.613 1 82.69 389 LEU B O 1
ATOM 7554 N N . LEU B 1 390 ? -36.062 39.719 -7.555 1 85.5 390 LEU B N 1
ATOM 7555 C CA . LEU B 1 390 ? -37.219 39.25 -8.297 1 85.5 390 LEU B CA 1
ATOM 7556 C C . LEU B 1 390 ? -37.062 37.812 -8.719 1 85.5 390 LEU B C 1
ATOM 7558 O O . LEU B 1 390 ? -35.969 37.406 -9.203 1 85.5 390 LEU B O 1
ATOM 7562 N N . CYS B 1 391 ? -38.062 37.031 -8.43 1 85.94 391 CYS B N 1
ATOM 7563 C CA . CYS B 1 391 ? -38.031 35.656 -8.906 1 85.94 391 CYS B CA 1
ATOM 7564 C C . CYS B 1 391 ? -38.344 35.594 -10.398 1 85.94 391 CYS B C 1
ATOM 7566 O O . CYS B 1 391 ? -38.719 36.594 -11.016 1 85.94 391 CYS B O 1
ATOM 7568 N N . PRO B 1 392 ? -38.031 34.469 -10.992 1 83.56 392 PRO B N 1
ATOM 7569 C CA . PRO B 1 392 ? -38.281 34.344 -12.43 1 83.56 392 PRO B CA 1
ATOM 7570 C C . PRO B 1 392 ? -39.75 34.594 -12.797 1 83.56 392 PRO B C 1
ATOM 7572 O O . PRO B 1 392 ? -40.062 34.969 -13.938 1 83.56 392 PRO B O 1
ATOM 7575 N N . ASN B 1 393 ? -40.719 34.5 -11.836 1 85.06 393 ASN B N 1
ATOM 7576 C CA . ASN B 1 393 ? -42.156 34.781 -12.078 1 85.06 393 ASN B CA 1
ATOM 7577 C C . ASN B 1 393 ? -42.5 36.219 -11.789 1 85.06 393 ASN B C 1
ATOM 7579 O O . ASN B 1 393 ? -43.656 36.594 -11.797 1 85.06 393 ASN B O 1
ATOM 7583 N N . GLY B 1 394 ? -41.5 37.031 -11.5 1 81.06 394 GLY B N 1
ATOM 7584 C CA . GLY B 1 394 ? -41.688 38.469 -11.352 1 81.06 394 GLY B CA 1
ATOM 7585 C C . GLY B 1 394 ? -42.156 38.875 -9.961 1 81.06 394 GLY B C 1
ATOM 7586 O O . GLY B 1 394 ? -42.656 39.969 -9.766 1 81.06 394 GLY B O 1
ATOM 7587 N N . LYS B 1 395 ? -42.125 37.969 -9.094 1 86.88 395 LYS B N 1
ATOM 7588 C CA . LYS B 1 395 ? -42.5 38.312 -7.723 1 86.88 395 LYS B CA 1
ATOM 7589 C C . LYS B 1 395 ? -41.31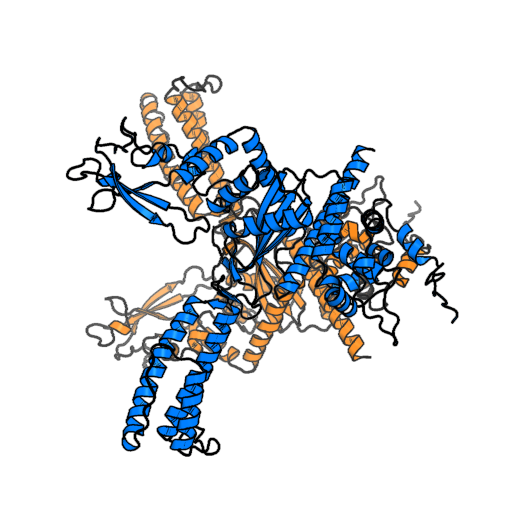2 38.75 -6.902 1 86.88 395 LYS B C 1
ATOM 7591 O O . LYS B 1 395 ? -40.188 38.312 -7.141 1 86.88 395 LYS B O 1
ATOM 7596 N N . LYS B 1 396 ? -41.562 39.625 -5.973 1 86.56 396 LYS B N 1
ATOM 7597 C CA . LYS B 1 396 ? -40.5 40.219 -5.176 1 86.56 396 LYS B CA 1
ATOM 7598 C C . LYS B 1 396 ? -40.219 39.406 -3.92 1 86.56 396 LYS B C 1
ATOM 7600 O O . LYS B 1 396 ? -41.125 38.781 -3.367 1 86.56 396 LYS B O 1
ATOM 7605 N N . PHE B 1 397 ? -38.875 39.406 -3.561 1 87.81 397 PHE B N 1
ATOM 7606 C CA . PHE B 1 397 ? -38.5 38.781 -2.305 1 87.81 397 PHE B CA 1
ATOM 7607 C C . PHE B 1 397 ? -38.438 39.812 -1.182 1 87.81 397 PHE B C 1
ATOM 7609 O O . PHE B 1 397 ? -38 40.938 -1.384 1 87.81 397 PHE B O 1
ATOM 7616 N N . LYS B 1 398 ? -39 39.438 -0.075 1 83.94 398 LYS B N 1
ATOM 7617 C CA . LYS B 1 398 ? -38.969 40.281 1.102 1 83.94 398 LYS B CA 1
ATOM 7618 C C . LYS B 1 398 ? -37.969 39.75 2.146 1 83.94 398 LYS B C 1
ATOM 7620 O O . LYS B 1 398 ? -37.812 38.562 2.297 1 83.94 398 LYS B O 1
ATOM 7625 N N . PHE B 1 399 ? -37.344 40.719 2.791 1 84.62 399 PHE B N 1
ATOM 7626 C CA . PHE B 1 399 ? -36.406 40.375 3.844 1 84.62 399 PHE B CA 1
ATOM 7627 C C . PHE B 1 399 ? -37.125 39.844 5.07 1 84.62 399 PHE B C 1
ATOM 7629 O O . PHE B 1 399 ? -38.062 40.438 5.562 1 84.62 399 PHE B O 1
ATOM 7636 N N . VAL B 1 400 ? -36.719 38.625 5.438 1 82.88 400 VAL B N 1
ATOM 7637 C CA . VAL B 1 400 ? -37.344 38 6.598 1 82.88 400 VAL B CA 1
ATOM 7638 C C . VAL B 1 400 ? -36.5 38.219 7.836 1 82.88 400 VAL B C 1
ATOM 7640 O O . VAL B 1 400 ? -36.906 38.906 8.773 1 82.88 400 VAL B O 1
ATOM 7643 N N . TYR B 1 401 ? -35.406 37.531 7.902 1 79.75 401 TYR B N 1
ATOM 7644 C CA . TYR B 1 401 ? -34.531 37.688 9.055 1 79.75 401 TYR B CA 1
ATOM 7645 C C . TYR B 1 401 ? -33.094 37.375 8.688 1 79.75 401 TYR B C 1
ATOM 7647 O O . TYR B 1 401 ? -32.812 36.906 7.59 1 79.75 401 TYR B O 1
ATOM 7655 N N . ARG B 1 402 ? -32.156 37.875 9.555 1 76.12 402 ARG B N 1
ATOM 7656 C CA . ARG B 1 402 ? -30.734 37.594 9.453 1 76.12 402 ARG B CA 1
ATOM 7657 C C . ARG B 1 402 ? -30.344 36.469 10.398 1 76.12 402 ARG B C 1
ATOM 7659 O O . ARG B 1 402 ? -30.781 36.406 11.547 1 76.12 402 ARG B O 1
ATOM 7666 N N . LYS B 1 403 ? -29.844 35.344 9.812 1 72.06 403 LYS B N 1
ATOM 7667 C CA . LYS B 1 403 ? -29.406 34.219 10.633 1 72.06 403 LYS B CA 1
ATOM 7668 C C . LYS B 1 403 ? -27.891 34.156 10.703 1 72.06 403 LYS B C 1
ATOM 7670 O O . LYS B 1 403 ? -27.203 34.375 9.703 1 72.06 403 LYS B O 1
ATOM 7675 N N . ASN B 1 404 ? -27.391 33.969 11.93 1 64.25 404 ASN B N 1
ATOM 7676 C CA . ASN B 1 404 ? -25.953 33.781 12.141 1 64.25 404 ASN B CA 1
ATOM 7677 C C . ASN B 1 404 ? -25.5 32.406 11.727 1 64.25 404 ASN B C 1
ATOM 7679 O O . ASN B 1 404 ? -26.188 31.406 12.023 1 64.25 404 ASN B O 1
ATOM 7683 N N . ILE B 1 405 ? -24.641 32.344 10.781 1 60.72 405 ILE B N 1
ATOM 7684 C CA . ILE B 1 405 ? -24.109 31.031 10.391 1 60.72 405 ILE B CA 1
ATOM 7685 C C . ILE B 1 405 ? -23.266 30.469 11.523 1 60.72 405 ILE B C 1
ATOM 7687 O O . ILE B 1 405 ? -22.391 31.156 12.062 1 60.72 405 ILE B O 1
ATOM 7691 N N . GLN B 1 406 ? -23.672 29.359 12.016 1 55.5 406 GLN B N 1
ATOM 7692 C CA . GLN B 1 406 ? -22.984 28.688 13.109 1 55.5 406 GLN B CA 1
ATOM 7693 C C . GLN B 1 406 ? -21.594 28.234 12.688 1 55.5 406 GLN B C 1
ATOM 7695 O O . GLN B 1 406 ? -21.391 27.812 11.547 1 55.5 406 GLN B O 1
ATOM 7700 N N . GLY B 1 407 ? -20.547 28.531 13.57 1 53.03 407 GLY B N 1
ATOM 7701 C CA . GLY B 1 407 ? -19.203 27.984 13.477 1 53.03 407 GLY B CA 1
ATOM 7702 C C . GLY B 1 407 ? -18.219 28.938 12.836 1 53.03 407 GLY B C 1
ATOM 7703 O O . GLY B 1 407 ? -17.062 28.578 12.578 1 53.03 407 GLY B O 1
ATOM 7704 N N . ASN B 1 408 ? -18.844 30.172 12.328 1 53.97 408 ASN B N 1
ATOM 7705 C CA . ASN B 1 408 ? -17.906 31.062 11.633 1 53.97 408 ASN B CA 1
ATOM 7706 C C . ASN B 1 408 ? -17.297 32.094 12.578 1 53.97 408 ASN B C 1
ATOM 7708 O O . ASN B 1 408 ? -17.953 32.562 13.5 1 53.97 408 ASN B O 1
ATOM 7712 N N . GLN B 1 409 ? -16.109 31.969 12.758 1 51.47 409 GLN B N 1
ATOM 7713 C CA . GLN B 1 409 ? -15.352 32.875 13.625 1 51.47 409 GLN B CA 1
ATOM 7714 C C . GLN B 1 409 ? -15.695 34.312 13.344 1 51.47 409 GLN B C 1
ATOM 7716 O O . GLN B 1 409 ? -15.625 35.156 14.242 1 51.47 409 GLN B O 1
ATOM 7721 N N . TYR B 1 410 ? -16.047 34.688 12.133 1 54.28 410 TYR B N 1
ATOM 7722 C CA . TYR B 1 410 ? -16.109 36.094 11.82 1 54.28 410 TYR B CA 1
ATOM 7723 C C . TYR B 1 410 ? -17.562 36.594 11.828 1 54.28 410 TYR B C 1
ATOM 7725 O O . TYR B 1 410 ? -17.844 37.688 11.383 1 54.28 410 TYR B O 1
ATOM 7733 N N . GLY B 1 411 ? -18.484 35.75 12.555 1 56 411 GLY B N 1
ATOM 7734 C CA . GLY B 1 411 ? -19.844 36.25 12.734 1 56 411 GLY B CA 1
ATOM 7735 C C . GLY B 1 411 ? -20.578 36.438 11.422 1 56 411 GLY B C 1
ATOM 7736 O O . GLY B 1 411 ? -21.172 37.5 11.188 1 56 411 GLY B O 1
ATOM 7737 N N . ARG B 1 412 ? -20.547 35.594 10.547 1 60.06 412 ARG B N 1
ATOM 7738 C CA . ARG B 1 412 ? -21.234 35.719 9.266 1 60.06 412 ARG B CA 1
ATOM 7739 C C . ARG B 1 412 ? -22.75 35.594 9.43 1 60.06 412 ARG B C 1
ATOM 7741 O O . ARG B 1 412 ? -23.219 34.844 10.289 1 60.06 412 ARG B O 1
ATOM 7748 N N . GLN B 1 413 ? -23.359 36.656 8.805 1 65.19 413 GLN B N 1
ATOM 7749 C CA . GLN B 1 413 ? -24.828 36.656 8.852 1 65.19 413 GLN B CA 1
ATOM 7750 C C . GLN B 1 413 ? -25.422 36.312 7.488 1 65.19 413 GLN B C 1
ATOM 7752 O O . GLN B 1 413 ? -24.828 36.625 6.457 1 65.19 413 GLN B O 1
ATOM 7757 N N . GLU B 1 414 ? -26.219 35.344 7.445 1 73.62 414 GLU B N 1
ATOM 7758 C CA . GLU B 1 414 ? -26.984 35.094 6.238 1 73.62 414 GLU B CA 1
ATOM 7759 C C . GLU B 1 414 ? -28.359 35.75 6.293 1 73.62 414 GLU B C 1
ATOM 7761 O O . GLU B 1 414 ? -28.953 35.875 7.363 1 73.62 414 GLU B O 1
ATOM 7766 N N . GLU B 1 415 ? -28.656 36.469 5.148 1 75.38 415 GLU B N 1
ATOM 7767 C CA . GLU B 1 415 ? -29.969 37.094 5.027 1 75.38 415 GLU B CA 1
ATOM 7768 C C . GLU B 1 415 ? -30.969 36.156 4.379 1 75.38 415 GLU B C 1
ATOM 7770 O O . GLU B 1 415 ? -30.672 35.531 3.355 1 75.38 415 GLU B O 1
ATOM 7775 N N . ILE B 1 416 ? -31.953 35.969 5.055 1 83.62 416 ILE B N 1
ATOM 7776 C CA . ILE B 1 416 ? -33 35.125 4.523 1 83.62 416 ILE B CA 1
ATOM 7777 C C . ILE B 1 416 ? -34.094 35.969 3.902 1 83.62 416 ILE B C 1
ATOM 7779 O O . ILE B 1 416 ? -34.594 36.906 4.523 1 83.62 416 ILE B O 1
ATOM 7783 N N . TYR B 1 417 ? -34.375 35.719 2.635 1 83.56 417 TYR B N 1
ATOM 7784 C CA . TYR B 1 417 ? -35.469 36.375 1.902 1 83.56 417 TYR B CA 1
ATOM 7785 C C . TYR B 1 417 ? -36.562 35.406 1.548 1 83.56 417 TYR B C 1
ATOM 7787 O O . TYR B 1 417 ? -36.312 34.219 1.332 1 83.56 417 TYR B O 1
ATOM 7795 N N . GLU B 1 418 ? -37.75 35.812 1.656 1 88.25 418 GLU B N 1
ATOM 7796 C CA . GLU B 1 418 ? -38.906 35 1.286 1 88.25 418 GLU B CA 1
ATOM 7797 C C . GLU B 1 418 ? -39.719 35.625 0.157 1 88.25 418 GLU B C 1
ATOM 7799 O O . GLU B 1 418 ? -39.875 36.844 0.135 1 88.25 418 GLU B O 1
ATOM 7804 N N . CYS B 1 419 ? -40.062 34.812 -0.75 1 88.62 419 CYS B N 1
ATOM 7805 C CA . CYS B 1 419 ? -40.875 35.312 -1.873 1 88.62 419 CYS B CA 1
ATOM 7806 C C . CYS B 1 419 ? -42.25 35.781 -1.41 1 88.62 419 CYS B C 1
ATOM 7808 O O . CYS B 1 419 ? -42.812 35.188 -0.491 1 88.62 419 CYS B O 1
ATOM 7810 N N . GLU B 1 420 ? -42.812 36.844 -1.969 1 84.94 420 GLU B N 1
ATOM 7811 C CA . GLU B 1 420 ? -44.094 37.438 -1.58 1 84.94 420 GLU B CA 1
ATOM 7812 C C . GLU B 1 420 ? -45.25 36.438 -1.793 1 84.94 420 GLU B C 1
ATOM 7814 O O . GLU B 1 420 ? -46.156 36.344 -0.957 1 84.94 420 GLU B O 1
ATOM 7819 N N . ASP B 1 421 ? -45.25 35.75 -2.939 1 83.88 421 ASP B N 1
ATOM 7820 C CA . ASP B 1 421 ? -46.344 34.844 -3.225 1 83.88 421 ASP B CA 1
ATOM 7821 C C . ASP B 1 421 ? -45.938 33.812 -4.266 1 83.88 421 ASP B C 1
ATOM 7823 O O . ASP B 1 421 ? -45.625 34.156 -5.402 1 83.88 421 ASP B O 1
ATOM 7827 N N . CYS B 1 422 ? -45.906 32.625 -3.844 1 87.19 422 CYS B N 1
ATOM 7828 C CA . CYS B 1 422 ? -45.562 31.531 -4.766 1 87.19 422 CYS B CA 1
ATOM 7829 C C . CYS B 1 422 ? -46.812 30.703 -5.105 1 87.19 422 CYS B C 1
ATOM 7831 O O . CYS B 1 422 ? -46.688 29.672 -5.766 1 87.19 422 CYS B O 1
ATOM 7833 N N . ASN B 1 423 ? -47.969 31.219 -4.648 1 80.69 423 ASN B N 1
ATOM 7834 C CA . ASN B 1 423 ? -49.188 30.453 -4.91 1 80.69 423 ASN B CA 1
ATOM 7835 C C . ASN B 1 423 ? -49.562 30.484 -6.391 1 80.69 423 ASN B C 1
ATOM 7837 O O . ASN B 1 423 ? -49.656 31.562 -6.984 1 80.69 423 ASN B O 1
ATOM 7841 N N . GLY B 1 424 ? -49.75 29.359 -6.992 1 79.94 424 GLY B N 1
ATOM 7842 C CA . GLY B 1 424 ? -50.156 29.234 -8.391 1 79.94 424 GLY B CA 1
ATOM 7843 C C . GLY B 1 424 ? -49 29.484 -9.352 1 79.94 424 GLY B C 1
ATOM 7844 O O . GLY B 1 424 ? -49.219 29.781 -10.523 1 79.94 424 GLY B O 1
ATOM 7845 N N . CYS B 1 425 ? -47.75 29.578 -8.922 1 86.44 425 CYS B N 1
ATOM 7846 C CA . CYS B 1 425 ? -46.594 29.844 -9.766 1 86.44 425 CYS B CA 1
ATOM 7847 C C . CYS B 1 425 ? -46.344 28.688 -10.727 1 86.44 425 CYS B C 1
ATOM 7849 O O . CYS B 1 425 ? -46.344 27.531 -10.312 1 86.44 425 CYS B O 1
ATOM 7851 N N . PRO B 1 426 ? -46.219 28.922 -11.969 1 84.31 426 PRO B N 1
ATOM 7852 C CA . PRO B 1 426 ? -45.969 27.859 -12.961 1 84.31 426 PRO B CA 1
ATOM 7853 C C . PRO B 1 426 ? -44.625 27.203 -12.789 1 84.31 426 PRO B C 1
ATOM 7855 O O . PRO B 1 426 ? -44.406 26.094 -13.258 1 84.31 426 PRO B O 1
ATOM 7858 N N . TYR B 1 427 ? -43.719 27.828 -12.125 1 85.5 427 TYR B N 1
ATOM 7859 C CA . TYR B 1 427 ? -42.375 27.297 -11.969 1 85.5 427 TYR B CA 1
ATOM 7860 C C . TYR B 1 427 ? -42.188 26.688 -10.586 1 85.5 427 TYR B C 1
ATOM 7862 O O . TYR B 1 427 ? -41.062 26.406 -10.18 1 85.5 427 TYR B O 1
ATOM 7870 N N . ALA B 1 428 ? -43.188 26.547 -9.875 1 82.38 428 ALA B N 1
ATOM 7871 C CA . ALA B 1 428 ? -43.094 26.156 -8.477 1 82.38 428 ALA B CA 1
ATOM 7872 C C . ALA B 1 428 ? -42.375 24.812 -8.336 1 82.38 428 ALA B C 1
ATOM 7874 O O . ALA B 1 428 ? -41.562 24.625 -7.434 1 82.38 428 ALA B O 1
ATOM 7875 N N . GLU B 1 429 ? -42.562 23.969 -9.266 1 79.94 429 GLU B N 1
ATOM 7876 C CA . GLU B 1 429 ? -42 22.641 -9.164 1 79.94 429 GLU B CA 1
ATOM 7877 C C . GLU B 1 429 ? -40.469 22.672 -9.367 1 79.94 429 GLU B C 1
ATOM 7879 O O . GLU B 1 429 ? -39.75 21.906 -8.742 1 79.94 429 GLU B O 1
ATOM 7884 N N . ARG B 1 430 ? -40.062 23.531 -10.18 1 80.44 430 ARG B N 1
ATOM 7885 C CA . ARG B 1 430 ? -38.625 23.625 -10.469 1 80.44 430 ARG B CA 1
ATOM 7886 C C . ARG B 1 430 ? -37.938 24.547 -9.492 1 80.44 430 ARG B C 1
ATOM 7888 O O . ARG B 1 430 ? -36.719 24.391 -9.234 1 80.44 430 ARG B O 1
ATOM 7895 N N . CYS B 1 431 ? -38.656 25.438 -8.961 1 83.69 431 CYS B N 1
ATOM 7896 C CA . CYS B 1 431 ? -38.062 26.516 -8.18 1 83.69 431 CYS B CA 1
ATOM 7897 C C . CYS B 1 431 ? -37.969 26.125 -6.703 1 83.69 431 CYS B C 1
ATOM 7899 O O . CYS B 1 431 ? -37 26.484 -6.027 1 83.69 431 CYS B O 1
ATOM 7901 N N . LYS B 1 432 ? -39.062 25.484 -6.211 1 78.69 432 LYS B N 1
ATOM 7902 C CA . LYS B 1 432 ? -39.062 25.203 -4.777 1 78.69 432 LYS B CA 1
ATOM 7903 C C . LYS B 1 432 ? -39.406 23.734 -4.5 1 78.69 432 LYS B C 1
ATOM 7905 O O . LYS B 1 432 ? -40.062 23.094 -5.305 1 78.69 432 LYS B O 1
ATOM 7910 N N . LYS B 1 433 ? -38.875 23.266 -3.441 1 77.44 433 LYS B N 1
ATOM 7911 C CA . LYS B 1 433 ? -39.125 21.891 -3.035 1 77.44 433 LYS B CA 1
ATOM 7912 C C . LYS B 1 433 ? -40.156 21.828 -1.91 1 77.44 433 LYS B C 1
ATOM 7914 O O . LYS B 1 433 ? -40.656 20.75 -1.567 1 77.44 433 LYS B O 1
ATOM 7919 N N . THR B 1 434 ? -40.406 23.016 -1.283 1 77.81 434 THR B N 1
ATOM 7920 C CA . THR B 1 434 ? -41.312 23.047 -0.146 1 77.81 434 THR B CA 1
ATOM 7921 C C . THR B 1 434 ? -42.656 23.703 -0.532 1 77.81 434 THR B C 1
ATOM 7923 O O . THR B 1 434 ? -42.719 24.453 -1.503 1 77.81 434 THR B O 1
ATOM 7926 N N . PRO B 1 435 ? -43.719 23.328 0.205 1 78 435 PRO B N 1
ATOM 7927 C CA . PRO B 1 435 ? -45.031 23.922 -0.073 1 78 435 PRO B CA 1
ATOM 7928 C C . PRO B 1 435 ? -45.094 25.391 0.345 1 78 435 PRO B C 1
ATOM 7930 O O . PRO B 1 435 ? -46 26.109 -0.096 1 78 435 PRO B O 1
ATOM 7933 N N . HIS B 1 436 ? -44.219 25.844 1.043 1 81.56 436 HIS B N 1
ATOM 7934 C CA . HIS B 1 436 ? -44.188 27.234 1.471 1 81.56 436 HIS B CA 1
ATOM 7935 C C . HIS B 1 436 ? -43.5 28.125 0.45 1 81.56 436 HIS B C 1
ATOM 7937 O O . HIS B 1 436 ? -42.969 27.625 -0.551 1 81.56 436 HIS B O 1
ATOM 7943 N N . ASN B 1 437 ? -43.719 29.406 0.666 1 85.81 437 ASN B N 1
ATOM 7944 C CA . ASN B 1 437 ? -43.031 30.344 -0.226 1 85.81 437 ASN B CA 1
ATOM 7945 C C . ASN B 1 437 ? -41.531 30.125 -0.228 1 85.81 437 ASN B C 1
ATOM 7947 O O . ASN B 1 437 ? -40.938 29.766 0.798 1 85.81 437 ASN B O 1
ATOM 7951 N N . ARG B 1 438 ? -40.906 30.172 -1.33 1 86.62 438 ARG B N 1
ATOM 7952 C CA . ARG B 1 438 ? -39.469 29.938 -1.504 1 86.62 438 ARG B CA 1
ATOM 7953 C C . ARG B 1 438 ? -38.656 30.891 -0.649 1 86.62 438 ARG B C 1
ATOM 7955 O O . ARG B 1 438 ? -38.906 32.094 -0.646 1 86.62 438 ARG B O 1
ATOM 7962 N N . ARG B 1 439 ? -37.875 30.359 0.13 1 82.31 439 ARG B N 1
ATOM 7963 C CA . ARG B 1 439 ? -36.938 31.141 0.917 1 82.31 439 ARG B CA 1
ATOM 7964 C C . ARG B 1 439 ? -35.5 30.984 0.378 1 82.31 439 ARG B C 1
ATOM 7966 O O . ARG B 1 439 ? -35.125 29.891 -0.045 1 82.31 439 ARG B O 1
ATOM 7973 N N . ILE B 1 440 ? -34.875 32.031 0.196 1 80.31 440 ILE B N 1
ATOM 7974 C CA . ILE B 1 440 ? -33.5 31.969 -0.292 1 80.31 440 ILE B CA 1
ATOM 7975 C C . ILE B 1 440 ? -32.562 32.594 0.735 1 80.31 440 ILE B C 1
ATOM 7977 O O . ILE B 1 440 ? -32.969 33.531 1.462 1 80.31 440 ILE B O 1
ATOM 7981 N N . SER B 1 441 ? -31.531 31.984 0.87 1 76.38 441 SER B N 1
ATOM 7982 C CA . SER B 1 441 ? -30.469 32.531 1.72 1 76.38 441 SER B CA 1
ATOM 7983 C C . SER B 1 441 ? -29.391 33.219 0.89 1 76.38 441 SER B C 1
ATOM 7985 O O . SER B 1 441 ? -28.875 32.625 -0.072 1 76.38 441 SER B O 1
ATOM 7987 N N . LEU B 1 442 ? -29.266 34.469 1.092 1 70.88 442 LEU B N 1
ATOM 7988 C CA . LEU B 1 442 ? -28.25 35.219 0.341 1 70.88 442 LEU B CA 1
ATOM 7989 C C . LEU B 1 442 ? -27.125 35.656 1.256 1 70.88 442 LEU B C 1
ATOM 7991 O O . LEU B 1 442 ? -27.375 36.156 2.359 1 70.88 442 LEU B O 1
ATOM 7995 N N . ASN B 1 443 ? -25.969 35.219 0.977 1 70.38 443 ASN B N 1
ATOM 7996 C CA . ASN B 1 443 ? -24.766 35.75 1.601 1 70.38 443 ASN B CA 1
ATOM 7997 C C . ASN B 1 443 ? -24 36.656 0.652 1 70.38 443 ASN B C 1
ATOM 7999 O O . ASN B 1 443 ? -23.203 36.188 -0.166 1 70.38 443 ASN B O 1
ATOM 8003 N N . ARG B 1 444 ? -24.281 37.969 0.701 1 69.38 444 ARG B N 1
ATOM 8004 C CA . ARG B 1 444 ? -23.719 38.938 -0.242 1 69.38 444 ARG B CA 1
ATOM 8005 C C . ARG B 1 444 ? -22.203 39 -0.146 1 69.38 444 ARG B C 1
ATOM 8007 O O . ARG B 1 444 ? -21.516 39.094 -1.164 1 69.38 444 ARG B O 1
ATOM 8014 N N . GLU B 1 445 ? -21.766 38.938 1.077 1 72.19 445 GLU B N 1
ATOM 8015 C CA . GLU B 1 445 ? -20.312 39 1.257 1 72.19 445 GLU B CA 1
ATOM 8016 C C . GLU B 1 445 ? -19.625 37.812 0.619 1 72.19 445 GLU B C 1
ATOM 8018 O O . GLU B 1 445 ? -18.609 37.969 -0.058 1 72.19 445 GLU B O 1
ATOM 8023 N N . LEU B 1 446 ? -20.156 36.719 0.84 1 73.94 446 LEU B N 1
ATOM 8024 C CA . LEU B 1 446 ? -19.578 35.531 0.281 1 73.94 446 LEU B CA 1
ATOM 8025 C C . LEU B 1 446 ? -19.625 35.531 -1.243 1 73.94 446 LEU B C 1
ATOM 8027 O O . LEU B 1 446 ? -18.688 35.094 -1.908 1 73.94 446 LEU B O 1
ATOM 8031 N N . THR B 1 447 ? -20.719 36.031 -1.734 1 72.62 447 THR B N 1
ATOM 8032 C CA . THR B 1 447 ? -20.875 36.125 -3.182 1 72.62 447 THR B CA 1
ATOM 8033 C C . THR B 1 447 ? -19.844 37.062 -3.799 1 72.62 447 THR B C 1
ATOM 8035 O O . THR B 1 447 ? -19.297 36.781 -4.867 1 72.62 447 THR B O 1
ATOM 8038 N N . LYS B 1 448 ? -19.656 38.125 -3.115 1 76.88 448 LYS B N 1
ATOM 8039 C CA . LYS B 1 448 ? -18.656 39.062 -3.605 1 76.88 448 LYS B CA 1
ATOM 8040 C C . LYS B 1 448 ? -17.25 38.438 -3.59 1 76.88 448 LYS B C 1
ATOM 8042 O O . LYS B 1 448 ? -16.5 38.594 -4.547 1 76.88 448 LYS B O 1
ATOM 8047 N N . VAL B 1 449 ? -17.047 37.812 -2.496 1 77.94 449 VAL B N 1
ATOM 8048 C CA . VAL B 1 449 ? -15.742 37.156 -2.365 1 77.94 449 VAL B CA 1
ATOM 8049 C C . VAL B 1 449 ? -15.578 36.125 -3.457 1 77.94 449 VAL B C 1
ATOM 8051 O O . VAL B 1 449 ? -14.508 36 -4.059 1 77.94 449 VAL B O 1
ATOM 8054 N N . HIS B 1 450 ? -16.594 35.406 -3.73 1 77 450 HIS B N 1
ATOM 8055 C CA . HIS B 1 450 ? -16.547 34.375 -4.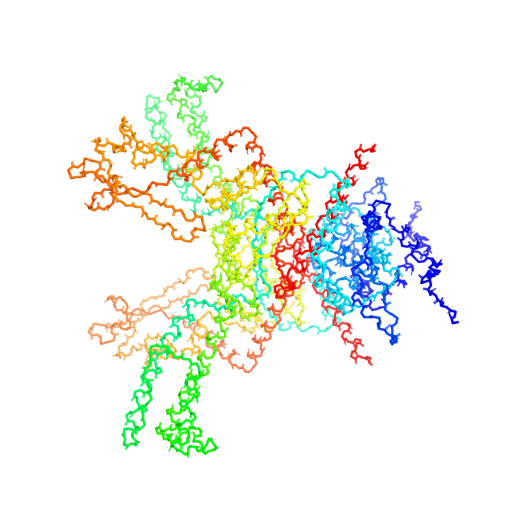762 1 77 450 HIS B CA 1
ATOM 8056 C C . HIS B 1 450 ? -16.312 34.969 -6.141 1 77 450 HIS B C 1
ATOM 8058 O O . HIS B 1 450 ? -15.57 34.406 -6.949 1 77 450 HIS B O 1
ATOM 8064 N N . ALA B 1 451 ? -16.953 36.031 -6.332 1 76.5 451 ALA B N 1
ATOM 8065 C CA . ALA B 1 451 ? -16.781 36.719 -7.617 1 76.5 451 ALA B CA 1
ATOM 8066 C C . ALA B 1 451 ? -15.336 37.156 -7.801 1 76.5 451 ALA B C 1
ATOM 8068 O O . ALA B 1 451 ? -14.781 37.062 -8.898 1 76.5 451 ALA B O 1
ATOM 8069 N N . ASP B 1 452 ? -14.812 37.656 -6.77 1 80.12 452 ASP B N 1
ATOM 8070 C CA . ASP B 1 452 ? -13.422 38.094 -6.805 1 80.12 452 ASP B CA 1
ATOM 8071 C C . ASP B 1 452 ? -12.477 36.938 -7.07 1 80.12 452 ASP B C 1
ATOM 8073 O O . ASP B 1 452 ? -11.516 37.062 -7.836 1 80.12 452 ASP B O 1
ATOM 8077 N N . VAL B 1 453 ? -12.773 35.938 -6.422 1 80.38 453 VAL B N 1
ATOM 8078 C CA . VAL B 1 453 ? -11.938 34.75 -6.559 1 80.38 453 VAL B CA 1
ATOM 8079 C C . VAL B 1 453 ? -12.031 34.219 -7.984 1 80.38 453 VAL B C 1
ATOM 8081 O O . VAL B 1 453 ? -11.023 33.812 -8.57 1 80.38 453 VAL B O 1
ATOM 8084 N N . ILE B 1 454 ? -13.18 34.188 -8.5 1 76.31 454 ILE B N 1
ATOM 8085 C CA . ILE B 1 454 ? -13.383 33.719 -9.867 1 76.31 454 ILE B CA 1
ATOM 8086 C C . ILE B 1 454 ? -12.602 34.625 -10.836 1 76.31 454 ILE B C 1
ATOM 8088 O O . ILE B 1 454 ? -11.938 34.094 -11.75 1 76.31 454 ILE B O 1
ATOM 8092 N N . GLY B 1 455 ? -12.703 35.844 -10.656 1 79.19 455 GLY B N 1
ATOM 8093 C CA . GLY B 1 455 ? -11.961 36.781 -11.5 1 79.19 455 GLY B CA 1
ATOM 8094 C C . GLY B 1 455 ? -10.461 36.531 -11.461 1 79.19 455 GLY B C 1
ATOM 8095 O O . GLY B 1 455 ? -9.805 36.562 -12.5 1 79.19 455 GLY B O 1
ATOM 8096 N N . ARG B 1 456 ? -9.984 36.25 -10.336 1 80.69 456 ARG B N 1
ATOM 8097 C CA . ARG B 1 456 ? -8.547 36.031 -10.141 1 80.69 456 ARG B CA 1
ATOM 8098 C C . ARG B 1 456 ? -8.102 34.719 -10.727 1 80.69 456 ARG B C 1
ATOM 8100 O O . ARG B 1 456 ? -7.012 34.594 -11.289 1 80.69 456 ARG B O 1
ATOM 8107 N N . LEU B 1 457 ? -8.906 33.688 -10.625 1 80.56 457 LEU B N 1
ATOM 8108 C CA . LEU B 1 457 ? -8.523 32.344 -11.023 1 80.56 457 LEU B CA 1
ATOM 8109 C C . LEU B 1 457 ? -8.711 32.156 -12.516 1 80.56 457 LEU B C 1
ATOM 8111 O O . LEU B 1 457 ? -8.117 31.234 -13.102 1 80.56 457 LEU B O 1
ATOM 8115 N N . THR B 1 458 ? -9.555 32.906 -13.117 1 77.81 458 THR B N 1
ATOM 8116 C CA . THR B 1 458 ? -9.82 32.75 -14.539 1 77.81 458 THR B CA 1
ATOM 8117 C C . THR B 1 458 ? -8.836 33.594 -15.367 1 77.81 458 THR B C 1
ATOM 8119 O O . THR B 1 458 ? -8.688 33.344 -16.578 1 77.81 458 THR B O 1
ATOM 8122 N N . ASP B 1 459 ? -8.148 34.375 -14.703 1 79.69 459 ASP B N 1
ATOM 8123 C CA . ASP B 1 459 ? -7.105 35.125 -15.391 1 79.69 459 ASP B CA 1
ATOM 8124 C C . ASP B 1 459 ? -5.902 34.25 -15.711 1 79.69 459 ASP B C 1
ATOM 8126 O O . ASP B 1 459 ? -5.781 33.125 -15.195 1 79.69 459 ASP B O 1
ATOM 8130 N N . THR B 1 460 ? -5.148 34.719 -16.688 1 81.25 460 THR B N 1
ATOM 8131 C CA . THR B 1 460 ? -3.979 34 -17.141 1 81.25 460 THR B CA 1
ATOM 8132 C C . THR B 1 460 ? -3.053 33.656 -15.977 1 81.25 460 THR B C 1
ATOM 8134 O O . THR B 1 460 ? -2.52 32.562 -15.883 1 81.25 460 THR B O 1
ATOM 8137 N N . ARG B 1 461 ? -2.932 34.625 -15.156 1 82.94 461 ARG B N 1
ATOM 8138 C CA . ARG B 1 461 ? -2.078 34.406 -13.992 1 82.94 461 ARG B CA 1
ATOM 8139 C C . ARG B 1 461 ? -2.65 33.312 -13.078 1 82.94 461 ARG B C 1
ATOM 8141 O O . ARG B 1 461 ? -1.916 32.469 -12.586 1 82.94 461 ARG B O 1
ATOM 8148 N N . GLY B 1 462 ? -3.879 33.438 -12.867 1 82 462 GLY B N 1
ATOM 8149 C CA . GLY B 1 462 ? -4.539 32.438 -12.031 1 82 462 GLY B CA 1
ATOM 8150 C C . GLY B 1 462 ? -4.43 31.031 -12.57 1 82 462 GLY B C 1
ATOM 8151 O O . GLY B 1 462 ? -4.223 30.094 -11.805 1 82 462 GLY B O 1
ATOM 8152 N N . PHE B 1 463 ? -4.504 30.984 -13.812 1 78.5 463 PHE B N 1
ATOM 8153 C CA . PHE B 1 463 ? -4.395 29.688 -14.461 1 78.5 463 PHE B CA 1
ATOM 8154 C C . PHE B 1 463 ? -3 29.109 -14.273 1 78.5 463 PHE B C 1
ATOM 8156 O O . PHE B 1 463 ? -2.852 27.906 -13.992 1 78.5 463 PHE B O 1
ATOM 8163 N N . LEU B 1 464 ? -2.086 29.906 -14.43 1 84.75 464 LEU B N 1
ATOM 8164 C CA . LEU B 1 464 ? -0.705 29.453 -14.289 1 84.75 464 LEU B CA 1
ATOM 8165 C C . LEU B 1 464 ? -0.423 29.016 -12.859 1 84.75 464 LEU B C 1
ATOM 8167 O O . LEU B 1 464 ? 0.278 28.031 -12.633 1 84.75 464 LEU B O 1
ATOM 8171 N N . LEU B 1 465 ? -0.967 29.719 -11.961 1 88 465 LEU B N 1
ATOM 8172 C CA . LEU B 1 465 ? -0.76 29.391 -10.555 1 88 465 LEU B CA 1
ATOM 8173 C C . LEU B 1 465 ? -1.402 28.047 -10.211 1 88 465 LEU B C 1
ATOM 8175 O O . LEU B 1 465 ? -0.81 27.234 -9.492 1 88 465 LEU B O 1
ATOM 8179 N N . ARG B 1 466 ? -2.5 27.844 -10.781 1 83.88 466 ARG B N 1
ATOM 8180 C CA . ARG B 1 466 ? -3.203 26.578 -10.523 1 83.88 466 ARG B CA 1
ATOM 8181 C C . ARG B 1 466 ? -2.447 25.406 -11.117 1 83.88 466 ARG B C 1
ATOM 8183 O O . ARG B 1 466 ? -2.365 24.344 -10.508 1 83.88 466 ARG B O 1
ATOM 8190 N N . ARG B 1 467 ? -1.997 25.625 -12.203 1 84.12 467 ARG B N 1
ATOM 8191 C CA . ARG B 1 467 ? -1.225 24.578 -12.867 1 84.12 467 ARG B CA 1
ATOM 8192 C C . ARG B 1 467 ? 0.054 24.281 -12.094 1 84.12 467 ARG B C 1
ATOM 8194 O O . ARG B 1 467 ? 0.415 23.109 -11.922 1 84.12 467 ARG B O 1
ATOM 8201 N N . ASN B 1 468 ? 0.662 25.266 -11.695 1 88.12 468 ASN B N 1
ATOM 8202 C CA . ASN B 1 468 ? 1.898 25.094 -10.945 1 88.12 468 ASN B CA 1
ATOM 8203 C C . ASN B 1 468 ? 1.647 24.391 -9.617 1 88.12 468 ASN B C 1
ATOM 8205 O O . ASN B 1 468 ? 2.498 23.641 -9.133 1 88.12 468 ASN B O 1
ATOM 8209 N N . ARG B 1 469 ? 0.527 24.688 -9.047 1 88 469 ARG B N 1
ATOM 8210 C CA . ARG B 1 469 ? 0.176 24 -7.812 1 88 469 ARG B CA 1
ATOM 8211 C C . ARG B 1 469 ? 0.069 22.5 -8.031 1 88 469 ARG B C 1
ATOM 8213 O O . ARG B 1 469 ? 0.561 21.719 -7.223 1 88 469 ARG B O 1
ATOM 8220 N N . ALA B 1 470 ? -0.569 22.219 -9.133 1 84.44 470 ALA B N 1
ATOM 8221 C CA . ALA B 1 470 ? -0.726 20.797 -9.461 1 84.44 470 ALA B CA 1
ATOM 8222 C C . ALA B 1 470 ? 0.63 20.125 -9.648 1 84.44 470 ALA B C 1
ATOM 8224 O O . ALA B 1 470 ? 0.853 19.016 -9.164 1 84.44 470 ALA B O 1
ATOM 8225 N N . ILE B 1 471 ? 1.507 20.781 -10.141 1 83.19 471 ILE B N 1
ATOM 8226 C CA . ILE B 1 471 ? 2.824 20.234 -10.445 1 83.19 471 ILE B CA 1
ATOM 8227 C C . ILE B 1 471 ? 3.652 20.141 -9.164 1 83.19 471 ILE B C 1
ATOM 8229 O O . ILE B 1 471 ? 4.172 19.078 -8.82 1 83.19 471 ILE B O 1
ATOM 8233 N N . GLN B 1 472 ? 3.699 21.141 -8.469 1 88.12 472 GLN B N 1
ATOM 8234 C CA . GLN B 1 472 ? 4.613 21.219 -7.336 1 88.12 472 GLN B CA 1
ATOM 8235 C C . GLN B 1 472 ? 4.062 20.453 -6.133 1 88.12 472 GLN B C 1
ATOM 8237 O O . GLN B 1 472 ? 4.781 19.688 -5.496 1 88.12 472 GLN B O 1
ATOM 8242 N N . ALA B 1 473 ? 2.824 20.734 -5.816 1 87.31 473 ALA B N 1
ATOM 8243 C CA . ALA B 1 473 ? 2.266 20.109 -4.625 1 87.31 473 ALA B CA 1
ATOM 8244 C C . ALA B 1 473 ? 2.02 18.609 -4.855 1 87.31 473 ALA B C 1
ATOM 8246 O O . ALA B 1 473 ? 2.424 17.781 -4.043 1 87.31 473 ALA B O 1
ATOM 8247 N N . GLU B 1 474 ? 1.396 18.281 -5.953 1 81.88 474 GLU B N 1
ATOM 8248 C CA . GLU B 1 474 ? 1.161 16.875 -6.27 1 81.88 474 GLU B CA 1
ATOM 8249 C C . GLU B 1 474 ? 2.471 16.141 -6.559 1 81.88 474 GLU B C 1
ATOM 8251 O O . GLU B 1 474 ? 2.633 14.977 -6.199 1 81.88 474 GLU B O 1
ATOM 8256 N N . GLY B 1 475 ? 3.346 16.812 -7.137 1 87.44 475 GLY B N 1
ATOM 8257 C CA . GLY B 1 475 ? 4.664 16.25 -7.402 1 87.44 475 GLY B CA 1
ATOM 8258 C C . GLY B 1 475 ? 5.438 15.922 -6.137 1 87.44 475 GLY B C 1
ATOM 8259 O O . GLY B 1 475 ? 6.082 14.875 -6.055 1 87.44 475 GLY B O 1
ATOM 8260 N N . THR B 1 476 ? 5.324 16.812 -5.211 1 91.56 476 THR B N 1
ATOM 8261 C CA . THR B 1 476 ? 6.035 16.609 -3.951 1 91.56 476 THR B CA 1
ATOM 8262 C C . THR B 1 476 ? 5.516 15.375 -3.225 1 91.56 476 THR B C 1
ATOM 8264 O O . THR B 1 476 ? 6.301 14.508 -2.822 1 91.56 476 THR B O 1
ATOM 8267 N N . PHE B 1 477 ? 4.215 15.281 -3.049 1 90.31 477 PHE B N 1
ATOM 8268 C CA . PHE B 1 477 ? 3.652 14.117 -2.379 1 90.31 477 PHE B CA 1
ATOM 8269 C C . PHE B 1 477 ? 3.871 12.859 -3.209 1 90.31 477 PHE B C 1
ATOM 8271 O O . PHE B 1 477 ? 4.035 11.766 -2.66 1 90.31 477 PHE B O 1
ATOM 8278 N N . GLY B 1 478 ? 3.875 13.008 -4.527 1 86.81 478 GLY B N 1
ATOM 8279 C CA . GLY B 1 478 ? 4.207 11.883 -5.387 1 86.81 478 GLY B CA 1
ATOM 8280 C C . GLY B 1 478 ? 5.605 11.344 -5.152 1 86.81 478 GLY B C 1
ATOM 8281 O O . GLY B 1 478 ? 5.801 10.133 -5.051 1 86.81 478 GLY B O 1
ATOM 8282 N N . VAL B 1 479 ? 6.504 12.219 -4.992 1 89.31 479 VAL B N 1
ATOM 8283 C CA . VAL B 1 479 ? 7.891 11.828 -4.754 1 89.31 479 VAL B CA 1
ATOM 8284 C C . VAL B 1 479 ? 8.016 11.195 -3.367 1 89.31 479 VAL B C 1
ATOM 8286 O O . VAL B 1 479 ? 8.625 10.133 -3.213 1 89.31 479 VAL B O 1
ATOM 8289 N N . MET B 1 480 ? 7.441 11.812 -2.41 1 90.94 480 MET B N 1
ATOM 8290 C CA . MET B 1 480 ? 7.539 11.32 -1.037 1 90.94 480 MET B CA 1
ATOM 8291 C C . MET B 1 480 ? 6.934 9.93 -0.915 1 90.94 480 MET B C 1
ATOM 8293 O O . MET B 1 480 ? 7.547 9.031 -0.337 1 90.94 480 MET B O 1
ATOM 8297 N N . LYS B 1 481 ? 5.773 9.75 -1.528 1 86.19 481 LYS B N 1
ATOM 8298 C CA . LYS B 1 481 ? 5.023 8.516 -1.332 1 86.19 481 LYS B CA 1
ATOM 8299 C C . LYS B 1 481 ? 5.477 7.434 -2.312 1 86.19 481 LYS B C 1
ATOM 8301 O O . LYS B 1 481 ? 5.66 6.277 -1.929 1 86.19 481 LYS B O 1
ATOM 8306 N N . ASN B 1 482 ? 5.656 7.719 -3.543 1 79.75 482 ASN B N 1
ATOM 8307 C CA . ASN B 1 482 ? 5.891 6.707 -4.57 1 79.75 482 ASN B CA 1
ATOM 8308 C C . ASN B 1 482 ? 7.383 6.484 -4.801 1 79.75 482 ASN B C 1
ATOM 8310 O O . ASN B 1 482 ? 7.848 5.344 -4.809 1 79.75 482 ASN B O 1
ATOM 8314 N N . ASP B 1 483 ? 8.047 7.617 -4.922 1 79.94 483 ASP B N 1
ATOM 8315 C CA . ASP B 1 483 ? 9.461 7.473 -5.25 1 79.94 483 ASP B CA 1
ATOM 8316 C C . ASP B 1 483 ? 10.273 7.109 -4.012 1 79.94 483 ASP B C 1
ATOM 8318 O O . ASP B 1 483 ? 11.188 6.281 -4.086 1 79.94 483 ASP B O 1
ATOM 8322 N N . ARG B 1 484 ? 9.914 7.711 -2.945 1 86.94 484 ARG B N 1
ATOM 8323 C CA . ARG B 1 484 ? 10.695 7.508 -1.731 1 86.94 484 ARG B CA 1
ATOM 8324 C C . ARG B 1 484 ? 10 6.535 -0.786 1 86.94 484 ARG B C 1
ATOM 8326 O O . ARG B 1 484 ? 10.469 6.305 0.33 1 86.94 484 ARG B O 1
ATOM 8333 N N . GLU B 1 485 ? 8.844 6.039 -1.135 1 80.19 485 GLU B N 1
ATOM 8334 C CA . GLU B 1 485 ? 8.125 4.961 -0.47 1 80.19 485 GLU B CA 1
ATOM 8335 C C . GLU B 1 485 ? 7.738 5.348 0.955 1 80.19 485 GLU B C 1
ATOM 8337 O O . GLU B 1 485 ? 7.895 4.551 1.884 1 80.19 485 GLU B O 1
ATOM 8342 N N . TYR B 1 486 ? 7.441 6.574 1.181 1 89.88 486 TYR B N 1
ATOM 8343 C CA . TYR B 1 486 ? 6.941 7.047 2.467 1 89.88 486 TYR B CA 1
ATOM 8344 C C . TYR B 1 486 ? 5.426 7.223 2.434 1 89.88 486 TYR B C 1
ATOM 8346 O O . TYR B 1 486 ? 4.93 8.336 2.27 1 89.88 486 TYR B O 1
ATOM 8354 N N . ASP B 1 487 ? 4.727 6.207 2.631 1 83.19 487 ASP B N 1
ATOM 8355 C CA . ASP B 1 487 ? 3.27 6.25 2.553 1 83.19 487 ASP B CA 1
ATOM 8356 C C . ASP B 1 487 ? 2.639 5.996 3.92 1 83.19 487 ASP B C 1
ATOM 8358 O O . ASP B 1 487 ? 1.427 6.148 4.086 1 83.19 487 ASP B O 1
ATOM 8362 N N . ARG B 1 488 ? 3.467 5.664 4.812 1 88.25 488 ARG B N 1
ATOM 8363 C CA . ARG B 1 488 ? 2.988 5.379 6.16 1 88.25 488 ARG B CA 1
ATOM 8364 C C . ARG B 1 488 ? 3.953 5.926 7.207 1 88.25 488 ARG B C 1
ATOM 8366 O O . ARG B 1 488 ? 5.172 5.883 7.023 1 88.25 488 ARG B O 1
ATOM 8373 N N . ILE B 1 489 ? 3.361 6.445 8.25 1 93.19 489 ILE B N 1
ATOM 8374 C CA . ILE B 1 489 ? 4.156 6.938 9.367 1 93.19 489 ILE B CA 1
ATOM 8375 C C . ILE B 1 489 ? 4.559 5.773 10.266 1 93.19 489 ILE B C 1
ATOM 8377 O O . ILE B 1 489 ? 3.752 4.879 10.531 1 93.19 489 ILE B O 1
ATOM 8381 N N . VAL B 1 490 ? 5.742 5.805 10.734 1 91.25 490 VAL B N 1
ATOM 8382 C CA . VAL B 1 490 ? 6.285 4.664 11.461 1 91.25 490 VAL B CA 1
ATOM 8383 C C . VAL B 1 490 ? 6.156 4.898 12.969 1 91.25 490 VAL B C 1
ATOM 8385 O O . VAL B 1 490 ? 5.879 3.967 13.727 1 91.25 490 VAL B O 1
ATOM 8388 N N . ARG B 1 491 ? 6.352 6.051 13.398 1 91.5 491 ARG B N 1
ATOM 8389 C CA . ARG B 1 491 ? 6.355 6.355 14.82 1 91.5 491 ARG B CA 1
ATOM 8390 C C . ARG B 1 491 ? 4.945 6.641 15.328 1 91.5 491 ARG B C 1
ATOM 8392 O O . ARG B 1 491 ? 4.043 6.922 14.539 1 91.5 491 ARG B O 1
ATOM 8399 N N . ARG B 1 492 ? 4.809 6.562 16.672 1 92.94 492 ARG B N 1
ATOM 8400 C CA . ARG B 1 492 ? 3.516 6.789 17.312 1 92.94 492 ARG B CA 1
ATOM 8401 C C . ARG B 1 492 ? 3.562 8 18.234 1 92.94 492 ARG B C 1
ATOM 8403 O O . ARG B 1 492 ? 4.609 8.32 18.797 1 92.94 492 ARG B O 1
ATOM 8410 N N . GLY B 1 493 ? 2.387 8.602 18.344 1 93 493 GLY B N 1
ATOM 8411 C CA . GLY B 1 493 ? 2.312 9.781 19.188 1 93 493 GLY B CA 1
ATOM 8412 C C . GLY B 1 493 ? 2.578 11.07 18.422 1 93 493 GLY B C 1
ATOM 8413 O O . GLY B 1 493 ? 3.42 11.102 17.516 1 93 493 GLY B O 1
ATOM 8414 N N . MET B 1 494 ? 1.962 12.07 18.797 1 93.06 494 MET B N 1
ATOM 8415 C CA . MET B 1 494 ? 1.973 13.32 18.031 1 93.06 494 MET B CA 1
ATOM 8416 C C . MET B 1 494 ? 3.385 13.883 17.938 1 93.06 494 MET B C 1
ATOM 8418 O O . MET B 1 494 ? 3.836 14.258 16.859 1 93.06 494 MET B O 1
ATOM 8422 N N . ASP B 1 495 ? 4.109 13.922 19.031 1 93.56 495 ASP B N 1
ATOM 8423 C CA . ASP B 1 495 ? 5.441 14.516 19.047 1 93.56 495 ASP B CA 1
ATOM 8424 C C . ASP B 1 495 ? 6.418 13.703 18.203 1 93.56 495 ASP B C 1
ATOM 8426 O O . ASP B 1 495 ? 7.203 14.258 17.438 1 93.56 495 ASP B O 1
ATOM 8430 N N . SER B 1 496 ? 6.352 12.43 18.359 1 94.06 496 SER B N 1
ATOM 8431 C CA . SER B 1 496 ? 7.23 11.547 17.609 1 94.06 496 SER B CA 1
ATOM 8432 C C . SER B 1 496 ? 6.887 11.578 16.109 1 94.06 496 SER B C 1
ATOM 8434 O O . SER B 1 496 ? 7.777 11.492 15.266 1 94.06 496 SER B O 1
ATOM 8436 N N . VAL B 1 497 ? 5.621 11.633 15.859 1 95.5 497 VAL B N 1
ATOM 8437 C CA . VAL B 1 497 ? 5.164 11.688 14.469 1 95.5 497 VAL B CA 1
ATOM 8438 C C . VAL B 1 497 ? 5.633 12.992 13.82 1 95.5 497 VAL B C 1
ATOM 8440 O O . VAL B 1 497 ? 6.113 12.984 12.688 1 95.5 497 VAL B O 1
ATOM 8443 N N . LYS B 1 498 ? 5.488 14.078 14.562 1 95.88 498 LYS B N 1
ATOM 8444 C CA . LYS B 1 498 ? 5.961 15.359 14.055 1 95.88 498 LYS B CA 1
ATOM 8445 C C . LYS B 1 498 ? 7.457 15.32 13.758 1 95.88 498 LYS B C 1
ATOM 8447 O O . LYS B 1 498 ? 7.898 15.789 12.711 1 95.88 498 LYS B O 1
ATOM 8452 N N . MET B 1 499 ? 8.164 14.789 14.648 1 95.81 499 MET B N 1
ATOM 8453 C CA . MET B 1 499 ? 9.609 14.672 14.469 1 95.81 499 MET B CA 1
ATOM 8454 C C . MET B 1 499 ? 9.938 13.891 13.203 1 95.81 499 MET B C 1
ATOM 8456 O O . MET B 1 499 ? 10.766 14.312 12.398 1 95.81 499 MET B O 1
ATOM 8460 N N . GLU B 1 500 ? 9.289 12.766 13.062 1 95.94 500 GLU B N 1
ATOM 8461 C CA . GLU B 1 500 ? 9.531 11.914 11.898 1 95.94 500 GLU B CA 1
ATOM 8462 C C . GLU B 1 500 ? 9.227 12.648 10.602 1 95.94 500 GLU B C 1
ATOM 8464 O O . GLU B 1 500 ? 10.023 12.609 9.656 1 95.94 500 GLU B O 1
ATOM 8469 N N . VAL B 1 501 ? 8.086 13.328 10.555 1 96.69 501 VAL B N 1
ATOM 8470 C CA . VAL B 1 501 ? 7.656 14.008 9.336 1 96.69 501 VAL B CA 1
ATOM 8471 C C . VAL B 1 501 ? 8.617 15.141 9.008 1 96.69 501 VAL B C 1
ATOM 8473 O O . VAL B 1 501 ? 8.93 15.391 7.84 1 96.69 501 VAL B O 1
ATOM 8476 N N . PHE B 1 502 ? 9.078 15.828 10.016 1 97.38 502 PHE B N 1
ATOM 8477 C CA . PHE B 1 502 ? 10.055 16.891 9.797 1 97.38 502 PHE B CA 1
ATOM 8478 C C . PHE B 1 502 ? 11.359 16.312 9.25 1 97.38 502 PHE B C 1
ATOM 8480 O O . PHE B 1 502 ? 11.977 16.906 8.352 1 97.38 502 PHE B O 1
ATOM 8487 N N . LEU B 1 503 ? 11.781 15.211 9.766 1 96.5 503 LEU B N 1
ATOM 8488 C CA . LEU B 1 503 ? 13.016 14.586 9.297 1 96.5 503 LEU B CA 1
ATOM 8489 C C . LEU B 1 503 ? 12.883 14.141 7.844 1 96.5 503 LEU B C 1
ATOM 8491 O O . LEU B 1 503 ? 13.805 14.32 7.051 1 96.5 503 LEU B O 1
ATOM 8495 N N . VAL B 1 504 ? 11.773 13.555 7.551 1 97.06 504 VAL B N 1
ATOM 8496 C CA . VAL B 1 504 ? 11.516 13.117 6.184 1 97.06 504 VAL B CA 1
ATOM 8497 C C . VAL B 1 504 ? 11.523 14.328 5.25 1 97.06 504 VAL B C 1
ATOM 8499 O O . VAL B 1 504 ? 12.062 14.258 4.141 1 97.06 504 VAL B O 1
ATOM 8502 N N . SER B 1 505 ? 10.898 15.398 5.676 1 97.44 505 SER B N 1
ATOM 8503 C CA . SER B 1 505 ? 10.82 16.609 4.867 1 97.44 505 SER B CA 1
ATOM 8504 C C . SER B 1 505 ? 12.203 17.234 4.688 1 97.44 505 SER B C 1
ATOM 8506 O O . SER B 1 505 ? 12.5 17.797 3.633 1 97.44 505 SER B O 1
ATOM 8508 N N . ILE B 1 506 ? 13.047 17.188 5.734 1 97.19 506 ILE B N 1
ATOM 8509 C CA . ILE B 1 506 ? 14.43 17.625 5.621 1 97.19 506 ILE B CA 1
ATOM 8510 C C . ILE B 1 506 ? 15.141 16.828 4.539 1 97.19 506 ILE B C 1
ATOM 8512 O O . ILE B 1 506 ? 15.812 17.391 3.67 1 97.19 506 ILE B O 1
ATOM 8516 N N . GLY B 1 507 ? 14.953 15.516 4.68 1 96.75 507 GLY B N 1
ATOM 8517 C CA . GLY B 1 507 ? 15.555 14.648 3.676 1 96.75 507 GLY B CA 1
ATOM 8518 C C . GLY B 1 507 ? 15.109 14.977 2.262 1 96.75 507 GLY B C 1
ATOM 8519 O O . GLY B 1 507 ? 15.922 14.961 1.332 1 96.75 507 GLY B O 1
ATOM 8520 N N . PHE B 1 508 ? 13.914 15.242 2.098 1 97 508 PHE B N 1
ATOM 8521 C CA . PHE B 1 508 ? 13.359 15.594 0.796 1 97 508 PHE B CA 1
ATOM 8522 C C . PHE B 1 508 ? 14.008 16.859 0.249 1 97 508 PHE B C 1
ATOM 8524 O O . PHE B 1 508 ? 14.43 16.891 -0.908 1 97 508 PHE B O 1
ATOM 8531 N N . ASN B 1 509 ? 14.016 17.953 1.051 1 97.5 509 ASN B N 1
ATOM 8532 C CA . ASN B 1 509 ? 14.609 19.219 0.631 1 97.5 509 ASN B CA 1
ATOM 8533 C C . ASN B 1 509 ? 16.078 19.062 0.265 1 97.5 509 ASN B C 1
ATOM 8535 O O . ASN B 1 509 ? 16.547 19.625 -0.727 1 97.5 509 ASN B O 1
ATOM 8539 N N . LEU B 1 510 ? 16.812 18.25 1.068 1 96.75 510 LEU B N 1
ATOM 8540 C CA . LEU B 1 510 ? 18.234 18.031 0.812 1 96.75 510 LEU B CA 1
ATOM 8541 C C . LEU B 1 510 ? 18.438 17.25 -0.481 1 96.75 510 LEU B C 1
ATOM 8543 O O . LEU B 1 510 ? 19.375 17.531 -1.234 1 96.75 510 LEU B O 1
ATOM 8547 N N . TYR B 1 511 ? 17.609 16.281 -0.65 1 94.88 511 TYR B N 1
ATOM 8548 C CA . TYR B 1 511 ? 17.672 15.492 -1.88 1 94.88 511 TYR B CA 1
ATOM 8549 C C . TYR B 1 511 ? 17.422 16.375 -3.1 1 94.88 511 TYR B C 1
ATOM 8551 O O . TYR B 1 511 ? 18.156 16.281 -4.094 1 94.88 511 TYR B O 1
ATOM 8559 N N . LYS B 1 512 ? 16.406 17.172 -3.041 1 94.19 512 LYS B N 1
ATOM 8560 C CA . LYS B 1 512 ? 16.094 18.094 -4.133 1 94.19 512 LYS B CA 1
ATOM 8561 C C . LYS B 1 512 ? 17.234 19.078 -4.367 1 94.19 512 LYS B C 1
ATOM 8563 O O . LYS B 1 512 ? 17.547 19.422 -5.512 1 94.19 512 LYS B O 1
ATOM 8568 N N . TYR B 1 513 ? 17.75 19.594 -3.322 1 95.56 513 TYR B N 1
ATOM 8569 C CA . TYR B 1 513 ? 18.891 20.5 -3.414 1 95.56 513 TYR B CA 1
ATOM 8570 C C . TYR B 1 513 ? 20.047 19.875 -4.176 1 95.56 513 TYR B C 1
ATOM 8572 O O . TYR B 1 513 ? 20.641 20.5 -5.059 1 95.56 513 TYR B O 1
ATOM 8580 N N . HIS B 1 514 ? 20.406 18.641 -3.814 1 93.88 514 HIS B N 1
ATOM 8581 C CA . HIS B 1 514 ? 21.484 17.922 -4.488 1 93.88 514 HIS B CA 1
ATOM 8582 C C . HIS B 1 514 ? 21.188 17.766 -5.98 1 93.88 514 HIS B C 1
ATOM 8584 O O . HIS B 1 514 ? 22.078 17.953 -6.812 1 93.88 514 HIS B O 1
ATOM 8590 N N . ARG B 1 515 ? 20.047 17.375 -6.305 1 90.88 515 ARG B N 1
ATOM 8591 C CA . ARG B 1 515 ? 19.672 17.156 -7.695 1 90.88 515 ARG B CA 1
ATOM 8592 C C . ARG B 1 515 ? 19.781 18.453 -8.508 1 90.88 515 ARG B C 1
ATOM 8594 O O . ARG B 1 515 ? 20.203 18.422 -9.664 1 90.88 515 ARG B O 1
ATOM 8601 N N . LYS B 1 516 ? 19.344 19.516 -7.898 1 91.19 516 LYS B N 1
ATOM 8602 C CA . LYS B 1 516 ? 19.438 20.812 -8.578 1 91.19 516 LYS B CA 1
ATOM 8603 C C . LYS B 1 516 ? 20.891 21.219 -8.773 1 91.19 516 LYS B C 1
ATOM 8605 O O . LYS B 1 516 ? 21.25 21.781 -9.812 1 91.19 516 LYS B O 1
ATOM 8610 N N . GLN B 1 517 ? 21.734 20.953 -7.797 1 89.94 517 GLN B N 1
ATOM 8611 C CA . GLN B 1 517 ? 23.156 21.266 -7.918 1 89.94 517 GLN B CA 1
ATOM 8612 C C . GLN B 1 517 ? 23.797 20.453 -9.039 1 89.94 517 GLN B C 1
ATOM 8614 O O . GLN B 1 517 ? 24.656 20.953 -9.773 1 89.94 517 GLN B O 1
ATOM 8619 N N . GLN B 1 518 ? 23.406 19.188 -9.117 1 87.12 518 GLN B N 1
ATOM 8620 C CA . GLN B 1 518 ? 23.922 18.328 -10.18 1 87.12 518 GLN B CA 1
ATOM 8621 C C . GLN B 1 518 ? 23.484 18.812 -11.555 1 87.12 518 GLN B C 1
ATOM 8623 O O . GLN B 1 518 ? 24.25 18.781 -12.508 1 87.12 518 GLN B O 1
ATOM 8628 N N . ALA B 1 519 ? 22.281 19.219 -11.641 1 83.81 519 ALA B N 1
ATOM 8629 C CA . ALA B 1 519 ? 21.766 19.734 -12.906 1 83.81 519 ALA B CA 1
ATOM 8630 C C . ALA B 1 519 ? 22.516 20.984 -13.336 1 83.81 519 ALA B C 1
ATOM 8632 O O . ALA B 1 519 ? 22.781 21.188 -14.523 1 83.81 519 ALA B O 1
ATOM 8633 N N . HIS B 1 520 ? 22.828 21.797 -12.383 1 82.5 520 HIS B N 1
ATOM 8634 C CA . HIS B 1 520 ? 23.578 23.016 -12.672 1 82.5 520 HIS B CA 1
ATOM 8635 C C . HIS B 1 520 ? 24.984 22.672 -13.188 1 82.5 520 HIS B C 1
ATOM 8637 O O . HIS B 1 520 ? 25.484 23.344 -14.086 1 82.5 520 HIS B O 1
ATOM 8643 N N . MET B 1 521 ? 25.531 21.609 -12.617 1 77.19 521 MET B N 1
ATOM 8644 C CA . MET B 1 521 ? 26.875 21.203 -13.031 1 77.19 521 MET B CA 1
ATOM 8645 C C . MET B 1 521 ? 26.844 20.609 -14.438 1 77.19 521 MET B C 1
ATOM 8647 O O . MET B 1 521 ? 27.766 20.828 -15.227 1 77.19 521 MET B O 1
ATOM 8651 N N . ASP B 1 522 ? 25.828 19.875 -14.758 1 72.56 522 ASP B N 1
ATOM 8652 C CA . ASP B 1 522 ? 25.719 19.266 -16.078 1 72.56 522 ASP B CA 1
ATOM 8653 C C . ASP B 1 522 ? 25.469 20.312 -17.156 1 72.56 522 ASP B C 1
ATOM 8655 O O . ASP B 1 522 ? 25.969 20.188 -18.266 1 72.56 522 ASP B O 1
ATOM 8659 N N . MET B 1 523 ? 24.688 21.281 -16.766 1 67.94 523 MET B N 1
ATOM 8660 C CA . MET B 1 523 ? 24.422 22.375 -17.703 1 67.94 523 MET B CA 1
ATOM 8661 C C . MET B 1 523 ? 25.672 23.234 -17.922 1 67.94 523 MET B C 1
ATOM 8663 O O . MET B 1 523 ? 25.891 23.75 -19.016 1 67.94 523 MET B O 1
ATOM 8667 N N . ALA B 1 524 ? 26.438 23.312 -16.891 1 63.16 524 ALA B N 1
ATOM 8668 C CA . ALA B 1 524 ? 27.672 24.062 -17.016 1 63.16 524 ALA B CA 1
ATOM 8669 C C . ALA B 1 524 ? 28.734 23.266 -17.766 1 63.16 524 ALA B C 1
ATOM 8671 O O . ALA B 1 524 ? 29.609 23.844 -18.406 1 63.16 524 ALA B O 1
ATOM 8672 N N . ALA B 1 525 ? 28.641 22.031 -17.906 1 57.88 525 ALA B N 1
ATOM 8673 C CA . ALA B 1 525 ? 29.609 21.203 -18.609 1 57.88 525 ALA B CA 1
ATOM 8674 C C . ALA B 1 525 ? 29.25 21.062 -20.078 1 57.88 525 ALA B C 1
ATOM 8676 O O . ALA B 1 525 ? 30.125 21.109 -20.953 1 57.88 525 ALA B O 1
#